Protein AF-A0A834XK37-F1 (afdb_monomer_lite)

Secondary structure (DSSP, 8-state):
----------------S-SEEE----TT-------------SSS----------TT--EEEEEHHHHHHHHHSS-TT---TT-SEEEEE---S--TTHHHHHHHH-TT-SEEEEES---SEEE----S------PPP---EEEEE--TT--EEE-SSTTHHHHHHH-SEEEEES-TT--BSS-TT---TT--EEEEES-TT--BS--HHHHHH-TT--EEEEES-TTPPPPP-TTS----S---------SS---------------------------------------------SSTHHHHHHHHHHHHHHHHHHSHHHHHHHHHHHHHHHHHHHHHHHHHHHHHHTTSSEEE-HHHHHHHHHHHHHHHHHHHHHHS-------S--HHHHHHHHHHHHHHHHHHHHHHHHHHHTTTS--EEEPPPPSSPPPP-----S-HHHHHHHHHHHT-TT--EEEEE--TTSSHHHHHHHHHHHHTTS----SEEEEEEPPSS--HHHHHHHHHHHHT--GGGTTT--HHHHHHHHHHHHTTS-EEEEEEEE-S---SGGGTPPPTTSS---EEEEEES-HHHHHHTT-SEEEE-PPPPHHHHHHHHHHHH-HHHHTTSTTHHHHHHHHHHHTTT-HHHHHHHHHHHTT---HHHHHHHHHHHHTS-S--SSHHHHHHHHHHHHHHT-SSHHHHHHHHHHTTSPTT--EEHHHHHHHHHHTT-S-TTS-HHHHHHHHHHHHHHHHHTTSSEEEEETTTEEEEE--HHHHHHHHHHTB-TTT--BSEEETTHHHHS-S-SS--HHHHTT--EEEEES-SS-EE----TT--EEEEES-S-EE-GGGGGG-TT--EEE-TT-TT-----GGGGG-TT--EEE-TT----SPPPGGGGG-TT--EEEEEEESS-GGGS-HHHHHH-TT--EEEEEES-TT----S--HHHHHHHHH-TT--EEEEEE-SHHHHHHHHT-HHHHHHEEEEEEE---SPEEHHHHHHHHTT-TT--EEEEE--S-EE--TT---TT---TT--EEEEES-TT----GGGGG-TT--EEEEE--SS-SBSSPPPTTS-HHHHHHHHTTTTTT--EEEEES-TT--BS-SS----TT--EEEEES-TT----S--TTTTTTT--EEEE-HHHHHT---S-HHHHHHHHTTEEE-

Organism: NCBI:txid362788

Structure (mmCIF, N/CA/C/O backbone):
data_AF-A0A834XK37-F1
#
_entry.id   AF-A0A834XK37-F1
#
loop_
_atom_site.group_PDB
_atom_site.id
_atom_site.type_symbol
_atom_site.label_atom_id
_atom_site.label_alt_id
_atom_site.label_comp_id
_atom_site.label_asym_id
_atom_site.label_entity_id
_atom_site.label_seq_id
_atom_site.pdbx_PDB_ins_code
_atom_site.Cartn_x
_atom_site.Cartn_y
_atom_site.Cartn_z
_atom_site.occupancy
_atom_site.B_iso_or_equiv
_atom_site.auth_seq_id
_atom_site.auth_comp_id
_atom_site.auth_asym_id
_atom_site.auth_atom_id
_atom_site.pdbx_PDB_model_num
ATOM 1 N N . MET A 1 1 ? -11.480 -43.940 6.690 1.00 25.25 1 MET A N 1
ATOM 2 C CA . MET A 1 1 ? -12.358 -44.852 7.462 1.00 25.25 1 MET A CA 1
ATOM 3 C C . MET A 1 1 ? -11.951 -44.784 8.924 1.00 25.25 1 MET A C 1
ATOM 5 O O . MET A 1 1 ? -10.761 -44.675 9.182 1.00 25.25 1 MET A O 1
ATOM 9 N N . HIS A 1 2 ? -12.902 -44.820 9.860 1.00 26.09 2 HIS A N 1
ATOM 10 C CA . HIS A 1 2 ? -12.599 -44.851 11.296 1.00 26.09 2 HIS A CA 1
ATOM 11 C C . HIS A 1 2 ? -12.133 -46.238 11.748 1.00 26.09 2 HIS A C 1
ATOM 13 O O . HIS A 1 2 ? -12.776 -47.231 11.417 1.00 26.09 2 HIS A O 1
ATOM 19 N N . ASN A 1 3 ? -11.126 -46.282 12.622 1.00 22.64 3 ASN A N 1
ATOM 20 C CA . ASN A 1 3 ? -11.208 -47.115 13.819 1.00 22.64 3 ASN A CA 1
ATOM 21 C C . ASN A 1 3 ? -10.306 -46.565 14.932 1.00 22.64 3 ASN A C 1
ATOM 23 O O . ASN A 1 3 ? -9.237 -46.021 14.668 1.00 22.64 3 ASN A O 1
ATOM 27 N N . SER A 1 4 ? -10.763 -46.665 16.177 1.00 30.52 4 SER A N 1
ATOM 28 C CA . SER A 1 4 ? -10.101 -46.077 17.343 1.00 30.52 4 SER A CA 1
ATOM 29 C C . SER A 1 4 ? -9.069 -47.019 17.964 1.00 30.52 4 SER A C 1
ATOM 31 O O . SER A 1 4 ? -9.437 -48.089 18.451 1.00 30.52 4 SER A O 1
ATOM 33 N N . ALA A 1 5 ? -7.814 -46.582 18.073 1.00 22.69 5 ALA A N 1
ATOM 34 C CA . ALA A 1 5 ? -6.836 -47.173 18.984 1.00 22.69 5 ALA A CA 1
ATOM 35 C C . ALA A 1 5 ? -5.879 -46.093 19.512 1.00 22.69 5 ALA A C 1
ATOM 37 O O . ALA A 1 5 ? -5.212 -45.416 18.737 1.00 22.69 5 ALA A O 1
ATOM 38 N N . ARG A 1 6 ? -5.792 -45.944 20.841 1.00 29.30 6 ARG A N 1
ATOM 39 C CA . ARG A 1 6 ? -4.738 -45.150 21.489 1.00 29.30 6 ARG A CA 1
ATOM 40 C C . ARG A 1 6 ? -3.395 -45.868 21.326 1.00 29.30 6 ARG A C 1
ATOM 42 O O . ARG A 1 6 ? -3.188 -46.874 22.003 1.00 29.30 6 ARG A O 1
ATOM 49 N N . ARG A 1 7 ? -2.491 -45.335 20.502 1.00 24.75 7 ARG A N 1
ATOM 50 C CA . ARG A 1 7 ? -1.034 -45.561 20.562 1.00 24.75 7 ARG A CA 1
ATOM 51 C C . ARG A 1 7 ? -0.317 -44.295 20.095 1.00 24.75 7 ARG A C 1
ATOM 53 O O . ARG A 1 7 ? -0.866 -43.574 19.267 1.00 24.75 7 ARG A O 1
ATOM 60 N N . ASP A 1 8 ? 0.865 -44.035 20.649 1.00 28.39 8 ASP A N 1
ATOM 61 C CA . ASP A 1 8 ? 1.752 -42.946 20.237 1.00 28.39 8 ASP A CA 1
ATOM 62 C C . ASP A 1 8 ? 1.945 -42.907 18.715 1.00 28.39 8 ASP A C 1
ATOM 64 O O . ASP A 1 8 ? 2.342 -43.902 18.108 1.00 28.39 8 ASP A O 1
ATOM 68 N N . LEU A 1 9 ? 1.717 -41.738 18.116 1.00 23.52 9 LEU A N 1
ATOM 69 C CA . LEU A 1 9 ? 2.161 -41.426 16.762 1.00 23.52 9 LEU A CA 1
ATOM 70 C C . LEU A 1 9 ? 3.570 -40.833 16.849 1.00 23.52 9 LEU A C 1
ATOM 72 O O . LEU A 1 9 ? 3.754 -39.658 17.143 1.00 23.52 9 LEU A O 1
ATOM 76 N N . SER A 1 10 ? 4.583 -41.669 16.632 1.00 29.08 10 SER A N 1
ATOM 77 C CA . SER A 1 10 ? 5.938 -41.218 16.318 1.00 29.08 10 SER A CA 1
ATOM 78 C C . SER A 1 10 ? 6.012 -40.853 14.833 1.00 29.08 10 SER A C 1
ATOM 80 O O . SER A 1 10 ? 5.785 -41.697 13.964 1.00 29.08 10 SER A O 1
ATOM 82 N N . ILE A 1 11 ? 6.334 -39.594 14.520 1.00 30.16 11 ILE A N 1
ATOM 83 C CA . ILE A 1 11 ? 6.520 -39.156 13.131 1.00 30.16 11 ILE A CA 1
ATOM 84 C C . ILE A 1 11 ? 7.911 -39.590 12.642 1.00 30.16 11 ILE A C 1
ATOM 86 O O . ILE A 1 11 ? 8.921 -38.960 12.948 1.00 30.16 11 ILE A O 1
ATOM 90 N N . TYR A 1 12 ? 7.960 -40.653 11.838 1.00 31.91 12 TYR A N 1
ATOM 91 C CA . TYR A 1 12 ? 9.168 -41.079 11.125 1.00 31.91 12 TYR A CA 1
ATOM 92 C C . TYR A 1 12 ? 9.335 -40.272 9.829 1.00 31.91 12 TYR A C 1
ATOM 94 O O . TYR A 1 12 ? 8.653 -40.546 8.840 1.00 31.91 12 TYR A O 1
ATOM 102 N N . VAL A 1 13 ? 10.253 -39.299 9.795 1.00 33.22 13 VAL A N 1
ATOM 103 C CA . VAL A 1 13 ? 10.546 -38.532 8.568 1.00 33.22 13 VAL A CA 1
ATOM 104 C C . VAL A 1 13 ? 11.793 -39.074 7.865 1.00 33.22 13 VAL A C 1
ATOM 106 O O . VAL A 1 13 ? 12.921 -38.841 8.291 1.00 33.22 13 VAL A O 1
ATOM 109 N N . ALA A 1 14 ? 11.590 -39.792 6.759 1.00 32.22 14 ALA A N 1
ATOM 110 C CA . ALA A 1 14 ? 12.671 -40.322 5.931 1.00 32.22 14 ALA A CA 1
ATOM 111 C C . ALA A 1 14 ? 13.134 -39.288 4.884 1.00 32.22 14 ALA A C 1
ATOM 113 O O . ALA A 1 14 ? 12.577 -39.198 3.789 1.00 32.22 14 ALA A O 1
ATOM 114 N N . PHE A 1 15 ? 14.177 -38.521 5.202 1.00 38.75 15 PHE A N 1
ATOM 115 C CA . PHE A 1 15 ? 14.804 -37.581 4.265 1.00 38.75 15 PHE A CA 1
ATOM 116 C C . PHE A 1 15 ? 15.842 -38.278 3.367 1.00 38.75 15 PHE A C 1
ATOM 118 O O . PHE A 1 15 ? 16.630 -39.089 3.847 1.00 38.75 15 PHE A O 1
ATOM 125 N N . ARG A 1 16 ? 15.906 -37.936 2.071 1.00 32.91 16 ARG A N 1
ATOM 126 C CA . ARG A 1 16 ? 17.020 -38.314 1.175 1.00 32.91 16 ARG A CA 1
ATOM 127 C C . ARG A 1 16 ? 17.813 -37.071 0.767 1.00 32.91 16 ARG A C 1
ATOM 129 O O . ARG A 1 16 ? 17.213 -36.114 0.300 1.00 32.91 16 ARG A O 1
ATOM 136 N N . ASN A 1 17 ? 19.142 -37.161 0.857 1.00 38.53 17 ASN A N 1
ATOM 137 C CA . ASN A 1 17 ? 20.129 -36.250 0.257 1.00 38.53 17 ASN A CA 1
ATOM 138 C C . ASN A 1 17 ? 19.975 -34.750 0.602 1.00 38.53 17 ASN A C 1
ATOM 140 O O . ASN A 1 17 ? 19.705 -33.941 -0.281 1.00 38.53 17 ASN A O 1
ATOM 144 N N . PHE A 1 18 ? 20.228 -34.378 1.861 1.00 37.84 18 PHE A N 1
ATOM 145 C CA . PHE A 1 18 ? 20.442 -32.983 2.273 1.00 37.84 18 PHE A CA 1
ATOM 146 C C . PHE A 1 18 ? 21.811 -32.817 2.945 1.00 37.84 18 PHE A C 1
ATOM 148 O O . PHE A 1 18 ? 22.204 -33.676 3.735 1.00 37.84 18 PHE A O 1
ATOM 155 N N . GLU A 1 19 ? 22.487 -31.706 2.638 1.00 38.00 19 GLU A N 1
ATOM 156 C CA . GLU A 1 19 ? 23.780 -31.294 3.220 1.00 38.00 19 GLU A CA 1
ATOM 157 C C . GLU A 1 19 ? 23.617 -30.411 4.468 1.00 38.00 19 GLU A C 1
ATOM 159 O O . GLU A 1 19 ? 24.469 -30.410 5.356 1.00 38.00 19 GLU A O 1
ATOM 164 N N . ARG A 1 20 ? 22.479 -29.709 4.570 1.00 39.69 20 ARG A N 1
ATOM 165 C CA . ARG A 1 20 ? 22.105 -28.836 5.691 1.00 39.69 20 ARG A CA 1
ATOM 166 C C . ARG A 1 20 ? 20.704 -29.166 6.193 1.00 39.69 20 ARG A C 1
ATOM 168 O O . ARG A 1 20 ? 19.814 -29.423 5.380 1.00 39.69 20 ARG A O 1
ATOM 175 N N . LEU A 1 21 ? 20.494 -29.100 7.507 1.00 44.28 21 LEU A N 1
ATOM 176 C CA . LEU A 1 21 ? 19.183 -29.261 8.140 1.00 44.28 21 LEU A CA 1
ATOM 177 C C . LEU A 1 21 ? 18.969 -28.195 9.222 1.00 44.28 21 LEU A C 1
ATOM 179 O O . LEU A 1 21 ? 19.777 -28.047 10.137 1.00 44.28 21 LEU A O 1
ATOM 183 N N . GLU A 1 22 ? 17.843 -27.489 9.149 1.00 40.12 22 GLU A N 1
ATOM 184 C CA . GLU A 1 22 ? 17.413 -26.543 10.181 1.00 40.12 22 GLU A CA 1
ATOM 185 C C . GLU A 1 22 ? 16.128 -27.051 10.836 1.00 40.12 22 GLU A C 1
ATOM 187 O O . GLU A 1 22 ? 15.141 -27.330 10.150 1.00 40.12 22 GLU A O 1
ATOM 192 N N . LEU A 1 23 ? 16.143 -27.192 12.165 1.00 45.53 23 LEU A N 1
ATOM 193 C CA . LEU A 1 23 ? 14.990 -27.639 12.943 1.00 45.53 23 LEU A CA 1
ATOM 194 C C . LEU A 1 23 ? 14.380 -26.459 13.710 1.00 45.53 23 LEU A C 1
ATOM 196 O O . LEU A 1 23 ? 15.028 -25.823 14.545 1.00 45.53 23 LEU A O 1
ATOM 200 N N . PHE A 1 24 ? 13.109 -26.186 13.418 1.00 32.84 24 PHE A N 1
ATOM 201 C CA . PHE A 1 24 ? 12.305 -25.162 14.074 1.00 32.84 24 PHE A CA 1
ATOM 202 C C . PHE A 1 24 ? 11.001 -25.785 14.576 1.00 32.84 24 PHE A C 1
ATOM 204 O O . PHE A 1 24 ? 10.128 -26.111 13.778 1.00 32.84 24 PHE A O 1
ATOM 211 N N . GLU A 1 25 ? 10.898 -25.941 15.897 1.00 39.09 25 GLU A N 1
ATOM 212 C CA . GLU A 1 25 ? 9.683 -26.312 16.634 1.00 39.09 25 GLU A CA 1
ATOM 213 C C . GLU A 1 25 ? 8.914 -27.522 16.067 1.00 39.09 25 GLU A C 1
ATOM 215 O O . GLU A 1 25 ? 7.751 -27.412 15.685 1.00 39.09 25 GLU A O 1
ATOM 220 N N . TYR A 1 26 ? 9.525 -28.712 16.084 1.00 38.31 26 TYR A N 1
ATOM 221 C CA . TYR A 1 26 ? 8.809 -29.967 15.803 1.00 38.31 26 TYR A CA 1
ATOM 222 C C . TYR A 1 26 ? 8.342 -30.641 17.110 1.00 38.31 26 TYR A C 1
ATOM 224 O O . TYR A 1 26 ? 9.105 -31.409 17.702 1.00 38.31 26 TYR A O 1
ATOM 232 N N . PRO A 1 27 ? 7.103 -30.400 17.596 1.00 34.34 27 PRO A N 1
ATOM 233 C CA . PRO A 1 27 ? 6.671 -30.845 18.925 1.00 34.34 27 PRO A CA 1
ATOM 234 C C . PRO A 1 27 ? 6.660 -32.366 19.143 1.00 34.34 27 PRO A C 1
ATOM 236 O O . PRO A 1 27 ? 6.746 -32.802 20.290 1.00 34.34 27 PRO A O 1
ATOM 239 N N . GLU A 1 28 ? 6.594 -33.159 18.070 1.00 36.00 28 GLU A N 1
ATOM 240 C CA . GLU A 1 28 ? 6.530 -34.629 18.111 1.00 36.00 28 GLU A CA 1
ATOM 241 C C . GLU A 1 28 ? 7.836 -35.330 17.680 1.00 36.00 28 GLU A C 1
ATOM 243 O O . GLU A 1 28 ? 7.872 -36.559 17.574 1.00 36.00 28 GLU A O 1
ATOM 248 N N . LEU A 1 29 ? 8.927 -34.586 17.443 1.00 36.03 29 LEU A N 1
ATOM 249 C CA . LEU A 1 29 ? 10.211 -35.169 17.038 1.00 36.03 29 LEU A CA 1
ATOM 250 C C . LEU A 1 29 ? 10.875 -35.901 18.218 1.00 36.03 29 LEU A C 1
ATOM 252 O O . LEU A 1 29 ? 11.568 -35.297 19.035 1.00 36.03 29 LEU A O 1
ATOM 256 N N . LYS A 1 30 ? 10.647 -37.217 18.302 1.00 33.88 30 LYS A N 1
ATOM 257 C CA . LYS A 1 30 ? 11.254 -38.099 19.315 1.00 33.88 30 LYS A CA 1
ATOM 258 C C . LYS A 1 30 ? 12.572 -38.744 18.851 1.00 33.88 30 LYS A C 1
ATOM 260 O O . LYS A 1 30 ? 13.425 -39.007 19.690 1.00 33.88 30 LYS A O 1
ATOM 265 N N . GLU A 1 31 ? 12.747 -38.994 17.548 1.00 35.34 31 GLU A N 1
ATOM 266 C CA . GLU A 1 31 ? 13.926 -39.661 16.959 1.00 35.34 31 GLU A CA 1
ATOM 267 C C . GLU A 1 31 ? 14.189 -39.181 15.513 1.00 35.34 31 GLU A C 1
ATOM 269 O O . GLU A 1 31 ? 13.270 -38.722 14.835 1.00 35.34 31 GLU A O 1
ATOM 274 N N . ILE A 1 32 ? 15.427 -39.327 15.015 1.00 39.50 32 ILE A N 1
ATOM 275 C CA . ILE A 1 32 ? 15.820 -39.047 13.618 1.00 39.50 32 ILE A CA 1
ATOM 276 C C . ILE A 1 32 ? 16.416 -40.327 13.008 1.00 39.50 32 ILE A C 1
ATOM 278 O O . ILE A 1 32 ? 17.442 -40.815 13.480 1.00 39.50 32 ILE A O 1
ATOM 282 N N . TRP A 1 33 ? 15.806 -40.854 11.939 1.00 36.09 33 TRP A N 1
ATOM 283 C CA . TRP A 1 33 ? 16.213 -42.109 11.286 1.00 36.09 33 TRP A CA 1
ATOM 284 C C . TRP A 1 33 ? 16.497 -41.937 9.788 1.00 36.09 33 TRP A C 1
ATOM 286 O O . TRP A 1 33 ? 15.820 -41.178 9.096 1.00 36.09 33 TRP A O 1
ATOM 296 N N . TYR A 1 34 ? 17.436 -42.727 9.261 1.00 34.06 34 TYR A N 1
ATOM 297 C CA . TYR A 1 34 ? 17.622 -42.942 7.824 1.00 34.06 34 TYR A CA 1
ATOM 298 C C . TYR A 1 34 ? 17.711 -44.443 7.525 1.00 34.06 34 TYR A C 1
ATOM 300 O O . TYR A 1 34 ? 18.505 -45.156 8.135 1.00 34.06 34 TYR A O 1
ATOM 308 N N . GLY A 1 35 ? 16.916 -44.928 6.569 1.00 32.97 35 GLY A N 1
ATOM 309 C CA . GLY A 1 35 ? 16.918 -46.334 6.166 1.00 32.97 35 GLY A CA 1
ATOM 310 C C . GLY A 1 35 ? 16.224 -46.562 4.823 1.00 32.97 35 GLY A C 1
ATOM 311 O O . GLY A 1 35 ? 15.246 -45.893 4.490 1.00 32.97 35 GLY A O 1
ATOM 312 N N . GLN A 1 36 ? 16.727 -47.515 4.034 1.00 32.25 36 GLN A N 1
ATOM 313 C CA . GLN A 1 36 ? 15.998 -48.011 2.866 1.00 32.25 36 GLN A CA 1
ATOM 314 C C . GLN A 1 36 ? 14.864 -48.928 3.330 1.00 32.25 36 GLN A C 1
ATOM 316 O O . GLN A 1 36 ? 15.127 -50.032 3.802 1.00 32.25 36 GLN A O 1
ATOM 321 N N . VAL A 1 37 ? 13.615 -48.524 3.100 1.00 30.77 37 VAL A N 1
ATOM 322 C CA . VAL A 1 37 ? 12.505 -49.483 3.052 1.00 30.77 37 VAL A CA 1
ATOM 323 C C . VAL A 1 37 ? 12.733 -50.374 1.831 1.00 30.77 37 VAL A C 1
ATOM 325 O O . VAL A 1 37 ? 12.632 -49.913 0.693 1.00 30.77 37 VAL A O 1
ATOM 328 N N . ARG A 1 38 ? 13.083 -51.642 2.058 1.00 30.48 38 ARG A N 1
ATOM 329 C CA . ARG A 1 38 ? 12.896 -52.688 1.051 1.00 30.48 38 ARG A CA 1
ATOM 330 C C . ARG A 1 38 ? 11.479 -53.208 1.208 1.00 30.48 38 ARG A C 1
ATOM 332 O O . ARG A 1 38 ? 11.153 -53.768 2.247 1.00 30.48 38 ARG A O 1
ATOM 339 N N . GLU A 1 39 ? 10.664 -53.043 0.176 1.00 29.88 39 GLU A N 1
ATOM 340 C CA . GLU A 1 39 ? 9.406 -53.775 0.067 1.00 29.88 39 GLU A CA 1
ATOM 341 C C . GLU A 1 39 ? 9.730 -55.263 -0.122 1.00 29.88 39 GLU A C 1
ATOM 343 O O . GLU A 1 39 ? 10.095 -55.705 -1.212 1.00 29.88 39 GLU A O 1
ATOM 348 N N . THR A 1 40 ? 9.622 -56.042 0.950 1.00 32.16 40 THR A N 1
ATOM 349 C CA . THR A 1 40 ? 9.399 -57.486 0.861 1.00 32.16 40 THR A CA 1
ATOM 350 C C . THR A 1 40 ? 7.936 -57.738 1.170 1.00 32.16 40 THR A C 1
ATOM 352 O O . THR A 1 40 ? 7.427 -57.267 2.185 1.00 32.16 40 THR A O 1
ATOM 355 N N . GLN A 1 41 ? 7.250 -58.425 0.261 1.00 36.12 41 GLN A N 1
ATOM 356 C CA . GLN A 1 41 ? 5.864 -58.827 0.469 1.00 36.12 41 GLN A CA 1
ATOM 357 C C . GLN A 1 41 ? 5.783 -59.879 1.586 1.00 36.12 41 GLN A C 1
ATOM 359 O O . GLN A 1 41 ? 6.669 -60.723 1.689 1.00 36.12 41 GLN A O 1
ATOM 364 N N . GLU A 1 42 ? 4.666 -59.831 2.315 1.00 33.16 42 GLU A N 1
ATOM 365 C CA . GLU A 1 42 ? 4.194 -60.783 3.335 1.00 33.16 42 GLU A CA 1
ATOM 366 C C . GLU A 1 42 ? 4.757 -60.632 4.772 1.00 33.16 42 GLU A C 1
ATOM 368 O O . GLU A 1 42 ? 5.959 -60.583 5.015 1.00 33.16 42 GLU A O 1
ATOM 373 N N . ASP A 1 43 ? 3.788 -60.596 5.698 1.00 29.27 43 ASP A N 1
ATOM 374 C CA . ASP A 1 43 ? 3.800 -60.665 7.168 1.00 29.27 43 ASP A CA 1
ATOM 375 C C . ASP A 1 43 ? 4.430 -59.561 8.052 1.00 29.27 43 ASP A C 1
ATOM 377 O O . ASP A 1 43 ? 5.475 -58.962 7.800 1.00 29.27 43 ASP A O 1
ATOM 381 N N . ASP A 1 44 ? 3.716 -59.303 9.157 1.00 32.72 44 ASP A N 1
ATOM 382 C CA . ASP A 1 44 ? 3.916 -58.218 10.122 1.00 32.72 44 ASP A CA 1
ATOM 383 C C . ASP A 1 44 ? 5.212 -58.361 10.950 1.00 32.72 44 ASP A C 1
ATOM 385 O O . ASP A 1 44 ? 5.175 -58.870 12.070 1.00 32.72 44 ASP A O 1
ATOM 389 N N . ASN A 1 45 ? 6.350 -57.858 10.454 1.00 30.91 45 ASN A N 1
ATOM 390 C CA . ASN A 1 45 ? 7.478 -57.396 11.287 1.00 30.91 45 ASN A CA 1
ATOM 391 C C . ASN A 1 45 ? 8.435 -56.470 10.508 1.00 30.91 45 ASN A C 1
ATOM 393 O O . ASN A 1 45 ? 9.233 -56.923 9.689 1.00 30.91 45 ASN A O 1
ATOM 397 N N . ILE A 1 46 ? 8.424 -55.168 10.817 1.00 32.59 46 ILE A N 1
ATOM 398 C CA . ILE A 1 46 ? 9.432 -54.217 10.320 1.00 32.59 46 ILE A CA 1
ATOM 399 C C . ILE A 1 46 ? 10.643 -54.237 11.267 1.00 32.59 46 ILE A C 1
ATOM 401 O O . ILE A 1 46 ? 10.657 -53.528 12.273 1.00 32.59 46 ILE A O 1
ATOM 405 N N . GLU A 1 47 ? 11.690 -54.999 10.939 1.00 30.34 47 GLU A N 1
ATOM 406 C CA . GLU A 1 47 ? 13.003 -54.818 11.579 1.00 30.34 47 GLU A CA 1
ATOM 407 C C . GLU A 1 47 ? 13.675 -53.538 11.049 1.00 30.34 47 GLU A C 1
ATOM 409 O O . GLU A 1 47 ? 14.313 -53.525 9.994 1.00 30.34 47 GLU A O 1
ATOM 414 N N . MET A 1 48 ? 13.549 -52.435 11.792 1.00 32.75 48 MET A N 1
ATOM 415 C CA . MET A 1 48 ? 14.321 -51.219 11.525 1.00 32.75 48 MET A CA 1
ATOM 416 C C . MET A 1 48 ? 15.760 -51.394 12.029 1.00 32.75 48 MET A C 1
ATOM 418 O O . MET A 1 48 ? 15.992 -51.541 13.227 1.00 32.75 48 MET A O 1
ATOM 422 N N . GLN A 1 49 ? 16.748 -51.338 11.131 1.00 33.88 49 GLN A N 1
ATOM 423 C CA . GLN A 1 49 ? 18.155 -51.304 11.542 1.00 33.88 49 GLN A CA 1
ATOM 424 C C . GLN A 1 49 ? 18.468 -49.989 12.264 1.00 33.88 49 GLN A C 1
ATOM 426 O O . GLN A 1 49 ? 18.464 -48.917 11.657 1.00 33.88 49 GLN A O 1
ATOM 431 N N . HIS A 1 50 ? 18.783 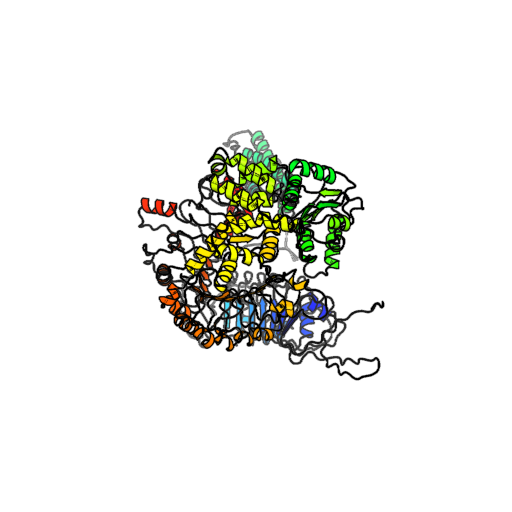-50.073 13.555 1.00 33.25 50 HIS A N 1
ATOM 432 C CA . HIS A 1 50 ? 19.211 -48.912 14.324 1.00 33.25 50 HIS A CA 1
ATOM 433 C C . HIS A 1 50 ? 20.620 -48.453 13.913 1.00 33.25 50 HIS A C 1
ATOM 435 O O . HIS A 1 50 ? 21.590 -49.195 14.053 1.00 33.25 50 HIS A O 1
ATOM 441 N N . GLY A 1 51 ? 20.737 -47.185 13.509 1.00 39.16 51 GLY A N 1
ATOM 442 C CA . GLY A 1 51 ? 21.990 -46.432 13.570 1.00 39.16 51 GLY A CA 1
ATOM 443 C C . GLY A 1 51 ? 22.692 -46.191 12.234 1.00 39.16 51 GLY A C 1
ATOM 444 O O . GLY A 1 51 ? 23.649 -46.883 11.895 1.00 39.16 51 GLY A O 1
ATOM 445 N N . LYS A 1 52 ? 22.293 -45.114 11.544 1.00 37.69 52 LYS A N 1
ATOM 446 C CA . LYS A 1 52 ? 23.205 -44.225 10.801 1.00 37.69 52 LYS A CA 1
ATOM 447 C C . LYS A 1 52 ? 22.506 -42.911 10.452 1.00 37.69 52 LYS A C 1
ATOM 449 O O . LYS A 1 52 ? 21.495 -42.912 9.758 1.00 37.69 52 LYS A O 1
ATOM 454 N N . VAL A 1 53 ? 23.075 -41.797 10.906 1.00 45.09 53 VAL A N 1
ATOM 455 C CA . VAL A 1 53 ? 22.791 -40.471 10.336 1.00 45.09 53 VAL A CA 1
ATOM 456 C C . VAL A 1 53 ? 23.314 -40.458 8.892 1.00 45.09 53 VAL A C 1
ATOM 458 O O . VAL A 1 53 ? 24.260 -41.184 8.574 1.00 45.09 53 VAL A O 1
ATOM 461 N N . SER A 1 54 ? 22.678 -39.680 8.010 1.00 41.78 54 SER A N 1
ATOM 462 C CA . SER A 1 54 ? 23.114 -39.491 6.617 1.00 41.78 54 SER A CA 1
ATOM 463 C C . SER A 1 54 ? 24.620 -39.215 6.540 1.00 41.78 54 SER A C 1
ATOM 465 O O . SER A 1 54 ? 25.117 -38.345 7.248 1.00 41.78 54 SER A O 1
ATOM 467 N N . SER A 1 55 ? 25.330 -39.900 5.639 1.00 48.72 55 SER A N 1
ATOM 468 C CA . SER A 1 55 ? 26.759 -39.664 5.372 1.00 48.72 55 SER A CA 1
ATOM 469 C C . SER A 1 55 ? 27.063 -38.305 4.737 1.00 48.72 55 SER A C 1
ATOM 471 O O . SER A 1 55 ? 28.228 -38.007 4.512 1.00 48.72 55 SER A O 1
ATOM 473 N N . ASN A 1 56 ? 26.026 -37.534 4.399 1.00 50.47 56 ASN A N 1
ATOM 474 C CA . ASN A 1 56 ? 26.128 -36.291 3.641 1.00 50.47 56 ASN A CA 1
ATOM 475 C C . ASN A 1 56 ? 25.587 -35.079 4.413 1.00 50.47 56 ASN A C 1
ATOM 477 O O . ASN A 1 56 ? 25.612 -33.988 3.867 1.00 50.47 56 ASN A O 1
ATOM 481 N N . LEU A 1 57 ? 25.018 -35.257 5.614 1.00 57.66 57 LEU A N 1
ATOM 482 C CA . LEU A 1 57 ? 24.518 -34.132 6.409 1.00 57.66 57 LEU A CA 1
ATOM 483 C C . LEU A 1 57 ? 25.678 -33.587 7.243 1.00 57.66 57 LEU A C 1
ATOM 485 O O . LEU A 1 57 ? 26.094 -34.255 8.186 1.00 57.66 57 LEU A O 1
ATOM 489 N N . GLU A 1 58 ? 26.168 -32.400 6.892 1.00 68.19 58 GLU A N 1
ATOM 490 C CA . GLU A 1 58 ? 27.375 -31.791 7.471 1.00 68.19 58 GLU A CA 1
ATOM 491 C C . GLU A 1 58 ? 27.041 -30.632 8.429 1.00 68.19 58 GLU A C 1
ATOM 493 O O . GLU A 1 58 ? 27.815 -30.335 9.339 1.00 68.19 58 GLU A O 1
ATOM 498 N N . GLU A 1 59 ? 25.872 -30.000 8.277 1.00 71.69 59 GLU A N 1
ATOM 499 C CA . GLU A 1 59 ? 25.462 -28.819 9.048 1.00 71.69 59 GLU A CA 1
ATOM 500 C C . GLU A 1 59 ? 24.070 -28.974 9.683 1.00 71.69 59 GLU A C 1
ATOM 502 O O . GLU A 1 59 ? 23.096 -29.325 9.007 1.00 71.69 59 GLU A O 1
ATOM 507 N N . LEU A 1 60 ? 23.971 -28.666 10.982 1.00 72.62 60 LEU A N 1
ATOM 508 C CA . LEU A 1 60 ? 22.738 -28.750 11.770 1.00 72.62 60 LEU A CA 1
ATOM 509 C C . LEU A 1 60 ? 22.518 -27.501 12.638 1.00 72.62 60 LEU A C 1
ATOM 511 O O . LEU A 1 60 ? 23.389 -27.115 13.422 1.00 72.62 60 LEU A O 1
ATOM 515 N N . SER A 1 61 ? 21.314 -26.931 12.559 1.00 70.88 61 SER A N 1
ATOM 516 C CA . SER A 1 61 ? 20.861 -25.825 13.417 1.00 70.88 61 SER A CA 1
ATOM 517 C C . SER A 1 61 ? 19.790 -26.287 14.410 1.00 70.88 61 SER A C 1
ATOM 519 O O . SER A 1 61 ? 18.770 -26.847 14.001 1.00 70.88 61 SER A O 1
ATOM 521 N N . LEU A 1 62 ? 20.002 -26.016 15.704 1.00 73.12 62 LEU A N 1
ATOM 522 C CA . LEU A 1 62 ? 19.137 -26.411 16.822 1.00 73.12 62 LEU A CA 1
ATOM 523 C C . LEU A 1 62 ? 18.714 -25.212 17.682 1.00 73.12 62 LEU A C 1
ATOM 525 O O . LEU A 1 62 ? 19.510 -24.314 17.970 1.00 73.12 62 LEU A O 1
ATOM 529 N N . ASN A 1 63 ? 17.470 -25.250 18.160 1.00 69.81 63 ASN A N 1
ATOM 530 C CA . ASN A 1 63 ? 16.970 -24.377 19.223 1.00 69.81 63 ASN A CA 1
ATOM 531 C C . ASN A 1 63 ? 16.955 -25.091 20.588 1.00 69.81 63 ASN A C 1
ATOM 533 O O . ASN A 1 63 ? 17.149 -26.307 20.661 1.00 69.81 63 ASN A O 1
ATOM 537 N N . GLY A 1 64 ? 16.690 -24.342 21.664 1.00 69.12 64 GLY A N 1
ATOM 538 C CA . GLY A 1 64 ? 16.697 -24.868 23.034 1.00 69.12 64 GLY A CA 1
ATOM 539 C C . GLY A 1 64 ? 15.782 -26.071 23.270 1.00 69.12 64 GLY A C 1
ATOM 540 O O . GLY A 1 64 ? 16.209 -27.062 23.858 1.00 69.12 64 GLY A O 1
ATOM 541 N N . ASN A 1 65 ? 14.552 -26.033 22.753 1.00 67.06 65 ASN A N 1
ATOM 542 C CA . ASN A 1 65 ? 13.587 -27.117 22.943 1.00 67.06 65 ASN A CA 1
ATOM 543 C C . ASN A 1 65 ? 14.008 -28.393 22.204 1.00 67.06 65 ASN A C 1
ATOM 545 O O . ASN A 1 65 ? 13.936 -29.488 22.763 1.00 67.06 65 ASN A O 1
ATOM 549 N N . ASP A 1 66 ? 14.468 -28.261 20.961 1.00 65.56 66 ASP A N 1
ATOM 550 C CA . ASP A 1 66 ? 14.847 -29.412 20.140 1.00 65.56 66 ASP A CA 1
ATOM 551 C C . ASP A 1 66 ? 16.180 -30.028 20.598 1.00 65.56 66 ASP A C 1
ATOM 553 O O . ASP A 1 66 ? 16.315 -31.251 20.623 1.00 65.56 66 ASP A O 1
ATOM 557 N N . ALA A 1 67 ? 17.127 -29.222 21.086 1.00 72.00 67 ALA A N 1
ATOM 558 C CA . ALA A 1 67 ? 18.344 -29.747 21.701 1.00 72.00 67 ALA A CA 1
ATOM 559 C C . ALA A 1 67 ? 18.067 -30.444 23.049 1.00 72.00 67 ALA A C 1
ATOM 561 O O . ALA A 1 67 ? 18.589 -31.532 23.292 1.00 72.00 67 ALA A O 1
ATOM 562 N N . MET A 1 68 ? 17.173 -29.903 23.888 1.00 69.81 68 MET A N 1
ATOM 563 C CA . MET A 1 68 ? 16.717 -30.593 25.105 1.00 69.81 68 MET A CA 1
ATOM 564 C C . MET A 1 68 ? 15.974 -31.903 24.796 1.00 69.81 68 MET A C 1
ATOM 566 O O . MET A 1 68 ? 16.054 -32.843 25.583 1.00 69.81 68 MET A O 1
ATOM 570 N N . ARG A 1 69 ? 15.282 -32.022 23.653 1.00 66.12 69 ARG A N 1
ATOM 571 C CA . ARG A 1 69 ? 14.705 -33.302 23.193 1.00 66.12 69 ARG A CA 1
ATOM 572 C C . ARG A 1 69 ? 15.770 -34.305 22.757 1.00 66.12 69 ARG A C 1
ATOM 574 O O . ARG A 1 69 ? 15.633 -35.481 23.071 1.00 66.12 69 ARG A O 1
ATOM 581 N N . ILE A 1 70 ? 16.836 -33.854 22.092 1.00 68.50 70 ILE A N 1
ATOM 582 C CA . ILE A 1 70 ? 17.983 -34.706 21.727 1.00 68.50 70 ILE A CA 1
ATOM 583 C C . ILE A 1 70 ? 18.696 -35.241 22.982 1.00 68.50 70 ILE A C 1
ATOM 585 O O . ILE A 1 70 ? 19.124 -36.396 22.990 1.00 68.50 70 ILE A O 1
ATOM 589 N N . LEU A 1 71 ? 18.774 -34.449 24.057 1.00 68.62 71 LEU A N 1
ATOM 590 C CA . LEU A 1 71 ? 19.309 -34.900 25.348 1.00 68.62 71 LEU A CA 1
ATOM 591 C C . LEU A 1 71 ? 18.364 -35.849 26.101 1.00 68.62 71 LEU A C 1
ATOM 593 O O . LEU A 1 71 ? 18.809 -36.884 26.587 1.00 68.62 71 LEU A O 1
ATOM 597 N N . ASN A 1 72 ? 17.067 -35.528 26.162 1.00 65.94 72 ASN A N 1
ATOM 598 C CA . ASN A 1 72 ? 16.056 -36.299 26.902 1.00 65.94 72 ASN A CA 1
ATOM 599 C C . ASN A 1 72 ? 15.483 -37.513 26.131 1.00 65.94 72 ASN A C 1
ATOM 601 O O . ASN A 1 72 ? 14.621 -38.236 26.645 1.00 65.94 72 ASN A O 1
ATOM 605 N N . GLY A 1 73 ? 15.902 -37.730 24.882 1.00 59.50 73 GLY A N 1
ATOM 606 C CA . GLY A 1 73 ? 15.473 -38.858 24.056 1.00 59.50 73 GLY A CA 1
ATOM 607 C C . GLY A 1 73 ? 15.953 -40.198 24.622 1.00 59.50 73 GLY A C 1
ATOM 608 O O . GLY A 1 73 ? 17.067 -40.308 25.122 1.00 59.50 73 GLY A O 1
ATOM 609 N N . HIS A 1 74 ? 15.136 -41.251 24.512 1.00 46.78 74 HIS A N 1
ATOM 610 C CA . HIS A 1 74 ? 15.387 -42.577 25.115 1.00 46.78 74 HIS A CA 1
ATOM 611 C C . HIS A 1 74 ? 16.514 -43.402 24.435 1.00 46.78 74 HIS A C 1
ATOM 613 O O . HIS A 1 74 ? 16.516 -44.631 24.492 1.00 46.78 74 HIS A O 1
ATOM 619 N N . CYS A 1 75 ? 17.469 -42.749 23.769 1.00 46.78 75 CYS A N 1
ATOM 620 C CA . CYS A 1 75 ? 18.517 -43.378 22.968 1.00 46.78 75 CYS A CA 1
ATOM 621 C C . CYS A 1 75 ? 19.924 -42.971 23.445 1.00 46.78 75 CYS A C 1
ATOM 623 O O . CYS A 1 75 ? 20.615 -42.192 22.790 1.00 46.78 75 CYS A O 1
ATOM 625 N N . ASP A 1 76 ? 20.407 -43.597 24.525 1.00 44.31 76 ASP A N 1
ATOM 626 C CA . ASP A 1 76 ? 21.760 -43.422 25.105 1.00 44.31 76 ASP A CA 1
ATOM 627 C C . ASP A 1 76 ? 22.946 -43.802 24.179 1.00 44.31 76 ASP A C 1
ATOM 629 O O . ASP A 1 76 ? 24.075 -43.982 24.637 1.00 44.31 76 ASP A O 1
ATOM 633 N N . LYS A 1 77 ? 22.709 -44.021 22.878 1.00 49.25 77 LYS A N 1
ATOM 634 C CA . LYS A 1 77 ? 23.665 -44.645 21.942 1.00 49.25 77 LYS A CA 1
ATOM 635 C C . LYS A 1 77 ? 23.729 -44.023 20.542 1.00 49.25 77 LYS A C 1
ATOM 637 O O . LYS A 1 77 ? 24.468 -44.542 19.707 1.00 49.25 77 LYS A O 1
ATOM 642 N N . ILE A 1 78 ? 22.983 -42.953 20.252 1.00 57.41 78 ILE A N 1
ATOM 643 C CA . ILE A 1 78 ? 23.030 -42.296 18.934 1.00 57.41 78 ILE A CA 1
ATOM 644 C C . ILE A 1 78 ? 24.005 -41.112 18.979 1.00 57.41 78 ILE A C 1
ATOM 646 O O . ILE A 1 78 ? 23.768 -40.128 19.673 1.00 57.41 78 ILE A O 1
ATOM 650 N N . PHE A 1 79 ? 25.086 -41.217 18.203 1.00 62.66 79 PHE A N 1
ATOM 651 C CA . PHE A 1 79 ? 26.067 -40.153 17.980 1.00 62.66 79 PHE A CA 1
ATOM 652 C C . PHE A 1 79 ? 25.942 -39.612 16.552 1.00 62.66 79 PHE A C 1
ATOM 654 O O . PHE A 1 79 ? 25.914 -40.376 15.583 1.00 62.66 79 PHE A O 1
ATOM 661 N N . PHE A 1 80 ? 25.913 -38.291 16.407 1.00 70.69 80 PHE A N 1
ATOM 662 C CA . PHE A 1 80 ? 25.780 -37.589 15.133 1.00 70.69 80 PHE A CA 1
ATOM 663 C C . PHE A 1 80 ? 27.152 -37.383 14.472 1.00 70.69 80 PHE A C 1
ATOM 665 O O . PHE A 1 80 ? 27.641 -36.266 14.321 1.00 70.69 80 PHE A O 1
ATOM 672 N N . THR A 1 81 ? 27.794 -38.481 14.065 1.00 66.62 81 THR A N 1
ATOM 673 C CA . THR A 1 81 ? 29.188 -38.483 13.576 1.00 66.62 81 THR A CA 1
ATOM 674 C C . THR A 1 81 ? 29.405 -37.873 12.181 1.00 66.62 81 THR A C 1
ATOM 676 O O . THR A 1 81 ? 30.521 -37.947 11.672 1.00 66.62 81 THR A O 1
ATOM 679 N N . GLY A 1 82 ? 28.365 -37.332 11.539 1.00 68.44 82 GLY A N 1
ATOM 680 C CA . GLY A 1 82 ? 28.457 -36.636 10.245 1.00 68.44 82 GLY A CA 1
ATOM 681 C C . GLY A 1 82 ? 28.462 -35.107 10.344 1.00 68.44 82 GLY A C 1
ATOM 682 O O . GLY A 1 82 ? 28.855 -34.448 9.393 1.00 68.44 82 GLY A O 1
ATOM 683 N N . ILE A 1 83 ? 28.052 -34.539 11.486 1.00 75.81 83 ILE A N 1
ATOM 684 C CA . ILE A 1 83 ? 27.892 -33.088 11.640 1.00 75.81 83 ILE A CA 1
ATOM 685 C C . ILE A 1 83 ? 29.246 -32.434 11.929 1.00 75.81 83 ILE A C 1
ATOM 687 O O . ILE A 1 83 ? 29.811 -32.630 13.008 1.00 75.81 83 ILE A O 1
ATOM 691 N N . GLU A 1 84 ? 29.726 -31.617 10.993 1.00 80.00 84 GLU A N 1
ATOM 692 C CA . GLU A 1 84 ? 30.917 -30.777 11.147 1.00 80.00 84 GLU A CA 1
ATOM 693 C C . GLU A 1 84 ? 30.570 -29.373 11.674 1.00 80.00 84 GLU A C 1
ATOM 695 O O . GLU A 1 84 ? 31.355 -28.786 12.423 1.00 80.00 84 GLU A O 1
ATOM 700 N N . ILE A 1 85 ? 29.389 -28.841 11.329 1.00 76.19 85 ILE A N 1
ATOM 701 C CA . ILE A 1 85 ? 28.927 -27.501 11.721 1.00 76.19 85 ILE A CA 1
ATOM 702 C C . ILE A 1 85 ? 27.674 -27.608 12.598 1.00 76.19 85 ILE A C 1
ATOM 704 O O . ILE A 1 85 ? 26.608 -28.010 12.128 1.00 76.19 85 ILE A O 1
ATOM 708 N N . LEU A 1 86 ? 27.777 -27.179 13.858 1.00 82.75 86 LEU A N 1
ATOM 709 C CA . LEU A 1 86 ? 26.663 -27.130 14.807 1.00 82.75 86 LEU A CA 1
ATOM 710 C C . LEU A 1 86 ? 26.310 -25.676 15.151 1.00 82.75 86 LEU A C 1
ATOM 712 O O . LEU A 1 86 ? 27.153 -24.922 15.647 1.00 82.75 86 LEU A O 1
ATOM 716 N N . ARG A 1 87 ? 25.054 -25.278 14.919 1.00 80.06 87 ARG A N 1
ATOM 717 C CA . ARG A 1 87 ? 24.525 -23.954 15.292 1.00 80.06 87 ARG A CA 1
ATOM 718 C C . ARG A 1 87 ? 23.488 -24.087 16.405 1.00 80.06 87 ARG A C 1
ATOM 720 O O . ARG A 1 87 ? 22.489 -24.780 16.245 1.00 80.06 87 ARG A O 1
ATOM 727 N N . LEU A 1 88 ? 23.704 -23.389 17.514 1.00 80.88 88 LEU A N 1
ATOM 728 C CA . LEU A 1 88 ? 22.801 -23.306 18.661 1.00 80.88 88 LEU A CA 1
ATOM 729 C C . LEU A 1 88 ? 22.196 -21.898 18.720 1.00 80.88 88 LEU A C 1
ATOM 731 O O . LEU A 1 88 ? 22.930 -20.908 18.738 1.00 80.88 88 LEU A O 1
ATOM 735 N N . GLN A 1 89 ? 20.867 -21.785 18.727 1.00 75.75 89 GLN A N 1
ATOM 736 C CA . GLN A 1 89 ? 20.189 -20.488 18.644 1.00 75.75 89 GLN A CA 1
ATOM 737 C C . GLN A 1 89 ? 18.928 -20.384 19.509 1.00 75.75 89 GLN A C 1
ATOM 739 O O . GLN A 1 89 ? 18.199 -21.355 19.682 1.00 75.75 89 GLN A O 1
ATOM 744 N N . TYR A 1 90 ? 18.652 -19.184 20.029 1.00 70.19 90 TYR A N 1
ATOM 745 C CA . TYR A 1 90 ? 17.445 -18.863 20.809 1.00 70.19 90 TYR A CA 1
ATOM 746 C C . TYR A 1 90 ? 17.257 -19.675 22.107 1.00 70.19 90 TYR A C 1
ATOM 748 O O . TYR A 1 90 ? 16.133 -20.021 22.470 1.00 70.19 90 TYR A O 1
ATOM 756 N N . PHE A 1 91 ? 18.339 -19.964 22.836 1.00 72.62 91 PHE A N 1
ATOM 757 C CA . PHE A 1 91 ? 18.250 -20.568 24.169 1.00 72.62 91 PHE A CA 1
ATOM 758 C C . PHE A 1 91 ? 17.824 -19.516 25.202 1.00 72.62 91 PHE A C 1
ATOM 760 O O . PHE A 1 91 ? 18.533 -18.531 25.420 1.00 72.62 91 PHE A O 1
ATOM 767 N N . GLN A 1 92 ? 16.669 -19.730 25.831 1.00 62.88 92 GLN A N 1
ATOM 768 C CA . GLN A 1 92 ? 16.146 -18.923 26.934 1.00 62.88 92 GLN A CA 1
ATOM 769 C C . GLN A 1 92 ? 16.104 -19.792 28.194 1.00 62.88 92 GLN A C 1
ATOM 771 O O . GLN A 1 92 ? 15.577 -20.899 28.128 1.00 62.88 92 GLN A O 1
ATOM 776 N N . GLU A 1 93 ? 16.627 -19.263 29.306 1.00 59.00 93 GLU A N 1
ATOM 777 C CA . GLU A 1 93 ? 16.860 -19.966 30.584 1.00 59.00 93 GLU A CA 1
ATOM 778 C C . GLU A 1 93 ? 17.968 -21.046 30.510 1.00 59.00 93 GLU A C 1
ATOM 780 O O . GLU A 1 93 ? 18.104 -21.764 29.520 1.00 59.00 93 GLU A O 1
ATOM 785 N N . THR A 1 94 ? 18.814 -21.129 31.547 1.00 53.22 94 THR A N 1
ATOM 786 C CA . THR A 1 94 ? 20.140 -21.781 31.459 1.00 53.22 94 THR A CA 1
ATOM 787 C C . THR A 1 94 ? 20.277 -22.971 32.421 1.00 53.22 94 THR A C 1
ATOM 789 O O . THR A 1 94 ? 20.390 -22.766 33.631 1.00 53.22 94 THR A O 1
ATOM 792 N N . PRO A 1 95 ? 20.319 -24.225 31.925 1.00 55.78 95 PRO A N 1
ATOM 793 C CA . PRO A 1 95 ? 20.728 -25.391 32.708 1.00 55.78 95 PRO A CA 1
ATOM 794 C C . PRO A 1 95 ? 22.259 -25.511 32.740 1.00 55.78 95 PRO A C 1
ATOM 796 O O . PRO A 1 95 ? 22.901 -25.551 31.692 1.00 55.78 95 PRO A O 1
ATOM 799 N N . ILE A 1 96 ? 22.835 -25.640 33.939 1.00 52.56 96 ILE A N 1
ATOM 800 C CA . ILE A 1 96 ? 24.286 -25.528 34.201 1.00 52.56 96 ILE A CA 1
ATOM 801 C C . ILE A 1 96 ? 25.157 -26.552 33.437 1.00 52.56 96 ILE A C 1
ATOM 803 O O . ILE A 1 96 ? 26.328 -26.277 33.224 1.00 52.56 96 ILE A O 1
ATOM 807 N N . MET A 1 97 ? 24.632 -27.698 32.981 1.00 55.44 97 MET A N 1
ATOM 808 C CA . MET A 1 97 ? 25.443 -28.747 32.315 1.00 55.44 97 MET A CA 1
ATOM 809 C C . MET A 1 97 ? 25.179 -28.916 30.805 1.00 55.44 97 MET A C 1
ATOM 811 O O . MET A 1 97 ? 25.859 -29.689 30.133 1.00 55.44 97 MET A O 1
ATOM 815 N N . PHE A 1 98 ? 24.227 -28.162 30.240 1.00 68.25 98 PHE A N 1
ATOM 816 C CA . PHE A 1 98 ? 23.656 -28.437 28.914 1.00 68.25 98 PHE A CA 1
ATOM 817 C C . PHE A 1 98 ? 24.681 -28.524 27.760 1.00 68.25 98 PHE A C 1
ATOM 819 O O . PHE A 1 98 ? 24.524 -29.355 26.861 1.00 68.25 98 PHE A O 1
ATOM 826 N N . LEU A 1 99 ? 25.708 -27.661 27.738 1.00 72.00 99 LEU A N 1
ATOM 827 C CA . LEU A 1 99 ? 26.605 -27.571 26.578 1.00 72.00 99 LEU A CA 1
ATOM 828 C C . LEU A 1 99 ? 27.584 -28.756 26.482 1.00 72.00 99 LEU A C 1
ATOM 830 O O . LEU A 1 99 ? 27.876 -29.214 25.377 1.00 72.00 99 LEU A O 1
ATOM 834 N N . ASN A 1 100 ? 28.050 -29.280 27.617 1.00 70.81 100 ASN A N 1
ATOM 835 C CA . ASN A 1 100 ? 28.916 -30.462 27.644 1.00 70.81 100 ASN A CA 1
ATOM 836 C C . ASN A 1 100 ? 28.118 -31.690 27.162 1.00 70.81 100 ASN A C 1
ATOM 838 O O . ASN A 1 100 ? 28.549 -32.392 26.242 1.00 70.81 100 ASN A O 1
ATOM 842 N N . ASP A 1 101 ? 26.900 -31.863 27.688 1.00 73.81 101 ASP A N 1
ATOM 843 C CA . ASP A 1 101 ? 25.987 -32.956 27.332 1.00 73.81 101 ASP A CA 1
ATOM 844 C C . ASP A 1 101 ? 25.619 -32.968 25.837 1.00 73.81 101 ASP A C 1
ATOM 846 O O . ASP A 1 101 ? 25.588 -34.030 25.206 1.00 73.81 101 ASP A O 1
ATOM 850 N N . ILE A 1 102 ? 25.339 -31.801 25.234 1.00 76.56 102 ILE A N 1
ATOM 851 C CA . ILE A 1 102 ? 24.978 -31.744 23.808 1.00 76.56 102 ILE A CA 1
ATOM 852 C C . ILE A 1 102 ? 26.195 -32.004 22.916 1.00 76.56 102 ILE A C 1
ATOM 854 O O . ILE A 1 102 ? 26.068 -32.730 21.932 1.00 76.56 102 ILE A O 1
ATOM 858 N N . LEU A 1 103 ? 27.383 -31.498 23.267 1.00 75.31 103 LEU A N 1
ATOM 859 C CA . LEU A 1 103 ? 28.600 -31.726 22.481 1.00 75.31 103 LEU A CA 1
ATOM 860 C C . LEU A 1 103 ? 29.035 -33.199 22.483 1.00 75.31 103 LEU A C 1
ATOM 862 O O . LEU A 1 103 ? 29.521 -33.673 21.454 1.00 75.31 103 LEU A O 1
ATOM 866 N N . GLU A 1 104 ? 28.766 -33.966 23.548 1.00 74.88 104 GLU A N 1
ATOM 867 C CA . GLU A 1 104 ? 28.950 -35.425 23.517 1.00 74.88 104 GLU A CA 1
ATOM 868 C C . GLU A 1 104 ? 28.156 -36.106 22.389 1.00 74.88 104 GLU A C 1
ATOM 870 O O . GLU A 1 104 ? 28.606 -37.114 21.839 1.00 74.88 104 GLU A O 1
ATOM 875 N N . ARG A 1 105 ? 26.974 -35.586 22.027 1.00 74.44 105 ARG A N 1
ATOM 876 C CA . ARG A 1 105 ? 26.141 -36.157 20.956 1.00 74.44 105 ARG A CA 1
ATOM 877 C C . ARG A 1 105 ? 26.678 -35.838 19.553 1.00 74.44 105 ARG A C 1
ATOM 879 O O . ARG A 1 105 ? 26.350 -36.578 18.624 1.00 74.44 105 ARG A O 1
ATOM 886 N N . PHE A 1 106 ? 27.531 -34.821 19.388 1.00 79.75 106 PHE A N 1
ATOM 887 C CA . PHE A 1 106 ? 28.060 -34.345 18.096 1.00 79.75 106 PHE A CA 1
ATOM 888 C C . PHE A 1 106 ? 29.606 -34.413 18.014 1.00 79.75 106 PHE A C 1
ATOM 890 O O . PHE A 1 106 ? 30.274 -33.392 17.842 1.00 79.75 106 PHE A O 1
ATOM 897 N N . PRO A 1 107 ? 30.221 -35.612 18.084 1.00 73.75 107 PRO A N 1
ATOM 898 C CA . PRO A 1 107 ? 31.674 -35.762 18.245 1.00 73.75 107 PRO A CA 1
ATOM 899 C C . PRO A 1 107 ? 32.524 -35.287 17.050 1.00 73.75 107 PRO A C 1
ATOM 901 O O . PRO A 1 107 ? 33.731 -35.110 17.204 1.00 73.75 107 PRO A O 1
ATOM 904 N N . SER A 1 108 ? 31.921 -35.083 15.873 1.00 77.94 108 SER A N 1
ATOM 905 C CA . SER A 1 108 ? 32.609 -34.629 14.651 1.00 77.94 108 SER A CA 1
ATOM 906 C C . SER A 1 108 ? 32.588 -33.106 14.451 1.00 77.94 108 SER A C 1
ATOM 908 O O . SER A 1 108 ? 33.115 -32.621 13.453 1.00 77.94 108 SER A O 1
ATOM 910 N N . THR A 1 109 ? 31.988 -32.336 15.368 1.00 82.75 109 THR A N 1
ATOM 911 C CA . THR A 1 109 ? 31.832 -30.882 15.203 1.00 82.75 109 THR A CA 1
ATOM 912 C C . THR A 1 109 ? 33.182 -30.161 15.212 1.00 82.75 109 THR A C 1
ATOM 914 O O . THR A 1 109 ? 33.895 -30.164 16.216 1.00 82.75 109 THR A O 1
ATOM 917 N N . THR A 1 110 ? 33.498 -29.487 14.103 1.00 84.88 110 THR A N 1
ATOM 918 C CA . THR A 1 110 ? 34.685 -28.634 13.934 1.00 84.88 110 THR A CA 1
ATOM 919 C C . THR A 1 110 ? 34.356 -27.141 14.005 1.00 84.88 110 THR A C 1
ATOM 921 O O . THR A 1 110 ? 35.226 -26.335 14.348 1.00 84.88 110 THR A O 1
ATOM 924 N N . MET A 1 111 ? 33.105 -26.756 13.731 1.00 81.56 111 MET A N 1
ATOM 925 C CA . MET A 1 111 ? 32.589 -25.400 13.913 1.00 81.56 111 MET A CA 1
ATOM 926 C C . MET A 1 111 ? 31.391 -25.400 14.864 1.00 81.56 111 MET A C 1
ATOM 928 O O . MET A 1 111 ? 30.336 -25.942 14.540 1.00 81.56 111 MET A O 1
ATOM 932 N N . LEU A 1 112 ? 31.537 -24.714 15.999 1.00 87.31 112 LEU A N 1
ATOM 933 C CA . LEU A 1 112 ? 30.441 -24.414 16.916 1.00 87.31 112 LEU A CA 1
ATOM 934 C C . LEU A 1 112 ? 30.052 -22.940 16.790 1.00 87.31 112 LEU A C 1
ATOM 936 O O . LEU A 1 112 ? 30.891 -22.039 16.870 1.00 87.31 112 LEU A O 1
ATOM 940 N N . GLN A 1 113 ? 28.757 -22.687 16.641 1.00 83.38 113 GLN A N 1
ATOM 941 C CA . GLN A 1 113 ? 28.199 -21.345 16.640 1.00 83.38 113 GLN A CA 1
ATOM 942 C C . GLN A 1 113 ? 27.063 -21.225 17.652 1.00 83.38 113 GLN A C 1
ATOM 944 O O . GLN A 1 113 ? 26.163 -22.058 17.663 1.00 83.38 113 GLN A O 1
ATOM 949 N N . VAL A 1 114 ? 27.065 -20.152 18.444 1.00 83.62 114 VAL A N 1
ATOM 950 C CA . VAL A 1 114 ? 26.018 -19.867 19.434 1.00 83.62 114 VAL A CA 1
ATOM 951 C C . VAL A 1 114 ? 25.481 -18.453 19.218 1.00 83.62 114 VAL A C 1
ATOM 953 O O . VAL A 1 114 ? 26.253 -17.492 19.181 1.00 83.62 114 VAL A O 1
ATOM 956 N N . ARG A 1 115 ? 24.160 -18.318 19.033 1.00 80.44 115 ARG A N 1
ATOM 957 C CA . ARG A 1 115 ? 23.497 -17.044 18.701 1.00 80.44 115 ARG A CA 1
ATOM 958 C C . ARG A 1 115 ? 22.263 -16.763 19.559 1.00 80.44 115 ARG A C 1
ATOM 960 O O . ARG A 1 115 ? 21.560 -17.696 19.942 1.00 80.44 115 ARG A O 1
ATOM 967 N N . TYR A 1 116 ? 21.946 -15.488 19.796 1.00 70.75 116 TYR A N 1
ATOM 968 C CA . TYR A 1 116 ? 20.660 -15.040 20.374 1.00 70.75 116 TYR A CA 1
ATOM 969 C C . TYR A 1 116 ? 20.254 -15.762 21.678 1.00 70.75 116 TYR A C 1
ATOM 971 O O . TYR A 1 116 ? 19.082 -16.079 21.876 1.00 70.75 116 TYR A O 1
ATOM 979 N N . SER A 1 117 ? 21.225 -16.101 22.526 1.00 76.75 117 SER A N 1
ATOM 980 C CA . SER A 1 117 ? 21.045 -17.048 23.634 1.00 76.75 117 SER A CA 1
ATOM 981 C C . SER A 1 117 ? 21.488 -16.468 24.978 1.00 76.75 117 SER A C 1
ATOM 983 O O . SER A 1 117 ? 22.394 -15.636 25.039 1.00 76.75 117 SER A O 1
ATOM 985 N N . SER A 1 118 ? 20.855 -16.934 26.052 1.00 78.81 118 SER A N 1
ATOM 986 C CA . SER A 1 118 ? 20.958 -16.381 27.412 1.00 78.81 118 SER A CA 1
ATOM 987 C C . SER A 1 118 ? 21.969 -17.111 28.319 1.00 78.81 118 SER A C 1
ATOM 989 O O . SER A 1 118 ? 21.831 -17.082 29.537 1.00 78.81 118 SER A O 1
ATOM 991 N N . PHE A 1 119 ? 22.990 -17.757 27.741 1.00 78.88 119 PHE A N 1
ATOM 992 C CA . PHE A 1 119 ? 24.088 -18.379 28.499 1.00 78.88 119 PHE A CA 1
ATOM 993 C C . PHE A 1 119 ? 24.855 -17.335 29.325 1.00 78.88 119 PHE A C 1
ATOM 995 O O . PHE A 1 119 ? 25.197 -16.275 28.802 1.00 78.88 119 PHE A O 1
ATOM 1002 N N . ASP A 1 120 ? 25.166 -17.656 30.581 1.00 78.56 120 ASP A N 1
ATOM 1003 C CA . ASP A 1 120 ? 25.953 -16.837 31.512 1.00 78.56 120 ASP A CA 1
ATOM 1004 C C . ASP A 1 120 ? 27.439 -17.242 31.527 1.00 78.56 120 ASP A C 1
ATOM 1006 O O . ASP A 1 120 ? 28.319 -16.374 31.519 1.00 78.56 120 ASP A O 1
ATOM 1010 N N . THR A 1 121 ? 27.706 -18.551 31.463 1.00 79.25 121 THR A N 1
ATOM 1011 C CA . THR A 1 121 ? 29.010 -19.172 31.194 1.00 79.25 121 THR A CA 1
ATOM 1012 C C . THR A 1 121 ? 28.854 -20.222 30.096 1.00 79.25 121 THR A C 1
ATOM 1014 O O . THR A 1 121 ? 27.947 -21.048 30.164 1.00 79.25 121 THR A O 1
ATOM 1017 N N . LEU A 1 122 ? 29.715 -20.204 29.071 1.00 78.69 122 LEU A N 1
ATOM 1018 C CA . LEU A 1 122 ? 29.573 -21.129 27.937 1.00 78.69 122 LEU A CA 1
ATOM 1019 C C . LEU A 1 122 ? 30.125 -22.534 28.246 1.00 78.69 122 LEU A C 1
ATOM 1021 O O . LEU A 1 122 ? 29.448 -23.518 27.967 1.00 78.69 122 LEU A O 1
ATOM 1025 N N . PHE A 1 123 ? 31.311 -22.628 28.855 1.00 77.56 123 PHE A N 1
ATOM 1026 C CA . PHE A 1 123 ? 31.932 -23.893 29.278 1.00 77.56 123 PHE A CA 1
ATOM 1027 C C . PHE A 1 123 ? 32.122 -23.941 30.814 1.00 77.56 123 PHE A C 1
ATOM 1029 O O . PHE A 1 123 ? 33.165 -23.496 31.308 1.00 77.56 123 PHE A O 1
ATOM 1036 N N . PRO A 1 124 ? 31.119 -24.419 31.579 1.00 66.06 124 PRO A N 1
ATOM 1037 C CA . PRO A 1 124 ? 31.176 -24.572 33.040 1.00 66.06 124 PRO A CA 1
ATOM 1038 C C . PRO A 1 124 ? 31.960 -25.827 33.487 1.00 66.06 124 PRO A C 1
ATOM 1040 O O . PRO A 1 124 ? 32.313 -26.672 32.668 1.00 66.06 124 PRO A O 1
ATOM 1043 N N . SER A 1 125 ? 32.267 -25.933 34.789 1.00 60.94 125 SER A N 1
ATOM 1044 C CA . SER A 1 125 ? 32.990 -27.078 35.385 1.00 60.94 125 SER A CA 1
ATOM 1045 C C . SER A 1 125 ? 32.056 -28.203 35.828 1.00 60.94 125 SER A C 1
ATOM 1047 O O . SER A 1 125 ? 31.024 -27.938 36.444 1.00 60.94 125 SER A O 1
ATOM 1049 N N . ASP A 1 126 ? 32.483 -29.449 35.628 1.00 55.22 126 ASP A N 1
ATOM 1050 C CA . ASP A 1 126 ? 31.758 -30.634 36.083 1.00 55.22 126 ASP A CA 1
ATOM 1051 C C . ASP A 1 126 ? 31.963 -30.870 37.598 1.00 55.22 126 ASP A C 1
ATOM 1053 O O . ASP A 1 126 ? 33.021 -31.335 38.036 1.00 55.22 126 ASP A O 1
ATOM 1057 N N . GLU A 1 127 ? 30.941 -30.614 38.425 1.00 42.75 127 GLU A N 1
ATOM 1058 C CA . GLU A 1 127 ? 30.931 -31.089 39.818 1.00 42.75 127 GLU A CA 1
ATOM 1059 C C . GLU A 1 127 ? 30.723 -32.617 39.871 1.00 42.75 127 GLU A C 1
ATOM 1061 O O . GLU A 1 127 ? 29.604 -33.112 39.953 1.00 42.75 127 GLU A O 1
ATOM 1066 N N . ILE A 1 128 ? 31.836 -33.359 39.872 1.00 38.91 128 ILE A N 1
ATOM 1067 C CA . ILE A 1 128 ? 31.990 -34.737 40.385 1.00 38.91 128 ILE A CA 1
ATOM 1068 C C . ILE A 1 128 ? 30.920 -35.747 39.902 1.00 38.91 128 ILE A C 1
ATOM 1070 O O . ILE A 1 128 ? 29.968 -36.085 40.609 1.00 38.91 128 ILE A O 1
ATOM 1074 N N . GLY A 1 129 ? 31.189 -36.375 38.752 1.00 35.94 129 GLY A N 1
ATOM 1075 C CA . GLY A 1 129 ? 30.570 -37.638 38.332 1.00 35.94 129 GLY A CA 1
ATOM 1076 C C . GLY A 1 129 ? 31.605 -38.575 37.702 1.00 35.94 129 GLY A C 1
ATOM 1077 O O . GLY A 1 129 ? 32.253 -38.217 36.723 1.00 35.94 129 GLY A O 1
ATOM 1078 N N . GLU A 1 130 ? 31.806 -39.773 38.261 1.00 38.78 130 GLU A N 1
ATOM 1079 C CA . GLU A 1 130 ? 32.756 -40.754 37.709 1.00 38.78 130 GLU A CA 1
ATOM 1080 C C . GLU A 1 130 ? 32.284 -41.342 36.357 1.00 38.78 130 GLU A C 1
ATOM 1082 O O . GLU A 1 130 ? 31.091 -41.533 36.136 1.00 38.78 130 GLU A O 1
ATOM 1087 N N . CYS A 1 131 ? 33.247 -41.736 35.506 1.00 29.00 131 CYS A N 1
ATOM 1088 C CA . CYS A 1 131 ? 33.100 -42.299 34.144 1.00 29.00 131 CYS A CA 1
ATOM 1089 C C . CYS A 1 131 ? 32.602 -41.312 33.059 1.00 29.00 131 CYS A C 1
ATOM 1091 O O . CYS A 1 131 ? 31.409 -41.139 32.839 1.00 29.00 131 CYS A O 1
ATOM 1093 N N . ASN A 1 132 ? 33.467 -40.801 32.176 1.00 36.62 132 ASN A N 1
ATOM 1094 C CA . ASN A 1 132 ? 34.289 -41.602 31.256 1.00 36.62 132 ASN A CA 1
ATOM 1095 C C . ASN A 1 132 ? 35.407 -40.768 30.599 1.00 36.62 132 ASN A C 1
ATOM 1097 O O . ASN A 1 132 ? 35.203 -39.601 30.285 1.00 36.62 132 ASN A O 1
ATOM 1101 N N . ASN A 1 133 ? 36.523 -41.410 30.230 1.00 46.22 133 ASN A N 1
ATOM 1102 C CA . ASN A 1 133 ? 37.476 -40.850 29.262 1.00 46.22 133 ASN A CA 1
ATOM 1103 C C . ASN A 1 133 ? 36.826 -40.780 27.865 1.00 46.22 133 ASN A C 1
ATOM 1105 O O . ASN A 1 133 ? 36.911 -41.738 27.093 1.00 46.22 133 ASN A O 1
ATOM 1109 N N . LYS A 1 134 ? 36.184 -39.658 27.537 1.00 48.62 134 LYS A N 1
ATOM 1110 C CA . LYS A 1 134 ? 35.681 -39.336 26.193 1.00 48.62 134 LYS A CA 1
ATOM 1111 C C . LYS A 1 134 ? 36.491 -38.171 25.625 1.00 48.62 134 LYS A C 1
ATOM 1113 O O . LYS A 1 134 ? 36.908 -37.280 26.357 1.00 48.62 134 LYS A O 1
ATOM 1118 N N . SER A 1 135 ? 36.777 -38.216 24.328 1.00 47.50 135 SER A N 1
ATOM 1119 C CA . SER A 1 135 ? 37.599 -37.209 23.651 1.00 47.50 135 SER A CA 1
ATOM 1120 C C . SER A 1 135 ? 36.912 -35.837 23.633 1.00 47.50 135 SER A C 1
ATOM 1122 O O . SER A 1 135 ? 35.731 -35.798 23.282 1.00 47.50 135 SER A O 1
ATOM 1124 N N . PRO A 1 136 ? 37.625 -34.727 23.912 1.00 52.22 136 PRO A N 1
ATOM 1125 C CA . PRO A 1 136 ? 37.062 -33.388 23.755 1.00 52.22 136 PRO A CA 1
ATOM 1126 C C . PRO A 1 136 ? 36.652 -33.142 22.296 1.00 52.22 136 PRO A C 1
ATOM 1128 O O . PRO A 1 136 ? 37.304 -33.628 21.366 1.00 52.22 136 PRO A O 1
ATOM 1131 N N . ALA A 1 137 ? 35.562 -32.395 22.100 1.00 58.28 137 ALA A N 1
ATOM 1132 C CA . ALA A 1 137 ? 35.055 -32.046 20.775 1.00 58.28 137 ALA A CA 1
ATOM 1133 C C . ALA A 1 137 ? 36.114 -31.272 19.967 1.00 58.28 137 ALA A C 1
ATOM 1135 O O . ALA A 1 137 ? 36.788 -30.391 20.500 1.00 58.28 137 ALA A O 1
ATOM 1136 N N . GLN A 1 138 ? 36.252 -31.574 18.671 1.00 72.62 138 GLN A N 1
ATOM 1137 C CA . GLN A 1 138 ? 37.323 -31.035 17.814 1.00 72.62 138 GLN A CA 1
ATOM 1138 C C . GLN A 1 138 ? 37.037 -29.612 17.294 1.00 72.62 138 GLN A C 1
ATOM 1140 O O . GLN A 1 138 ? 37.268 -29.307 16.122 1.00 72.62 138 GLN A O 1
ATOM 1145 N N . ILE A 1 139 ? 36.529 -28.731 18.160 1.00 83.75 139 ILE A N 1
ATOM 1146 C CA . ILE A 1 139 ? 36.085 -27.383 17.794 1.00 83.75 139 ILE A CA 1
ATOM 1147 C C . ILE A 1 139 ? 37.300 -26.525 17.416 1.00 83.75 139 ILE A C 1
ATOM 1149 O O . ILE A 1 139 ? 38.044 -26.047 18.268 1.00 83.75 139 ILE A O 1
ATOM 1153 N N . LYS A 1 140 ? 37.469 -26.299 16.112 1.00 86.25 140 LYS A N 1
ATOM 1154 C CA . LYS A 1 140 ? 38.478 -25.407 15.522 1.00 86.25 140 LYS A CA 1
ATOM 1155 C C . LYS A 1 140 ? 37.957 -23.984 15.349 1.00 86.25 140 LYS A C 1
ATOM 1157 O O . LYS A 1 140 ? 38.742 -23.041 15.390 1.00 86.25 140 LYS A O 1
ATOM 1162 N N . ASN A 1 141 ? 36.649 -23.822 15.156 1.00 83.81 141 ASN A N 1
ATOM 1163 C CA . ASN A 1 141 ? 36.009 -22.533 14.906 1.00 83.81 141 ASN A CA 1
ATOM 1164 C C . ASN A 1 141 ? 34.897 -22.289 15.935 1.00 83.81 141 ASN A C 1
ATOM 1166 O O . ASN A 1 141 ? 33.928 -23.046 15.969 1.00 83.81 141 ASN A O 1
ATOM 1170 N N . LEU A 1 142 ? 35.009 -21.225 16.735 1.00 89.19 142 LEU A N 1
ATOM 1171 C CA . LEU A 1 142 ? 34.007 -20.841 17.737 1.00 89.19 142 LEU A CA 1
ATOM 1172 C C . LEU A 1 142 ? 33.460 -19.441 17.440 1.00 89.19 142 LEU A C 1
ATOM 1174 O O . LEU A 1 142 ? 34.215 -18.467 17.439 1.00 89.19 142 LEU A O 1
ATOM 1178 N N . TRP A 1 143 ? 32.162 -19.341 17.138 1.00 86.44 143 TRP A N 1
ATOM 1179 C CA . TRP A 1 143 ? 31.496 -18.081 16.775 1.00 86.44 143 TRP A CA 1
ATOM 1180 C C . TRP A 1 143 ? 30.364 -17.760 17.760 1.00 86.44 143 TRP A C 1
ATOM 1182 O O . TRP A 1 143 ? 29.362 -18.475 17.813 1.00 86.44 143 TRP A O 1
ATOM 1192 N N . LEU A 1 144 ? 30.495 -16.659 18.496 1.00 86.81 144 LEU A N 1
ATOM 1193 C CA . LEU A 1 144 ? 29.545 -16.200 19.512 1.00 86.81 144 LEU A CA 1
ATOM 1194 C C . LEU A 1 144 ? 28.903 -14.882 19.067 1.00 86.81 144 LEU A C 1
ATOM 1196 O O . LEU A 1 144 ? 29.617 -13.924 18.773 1.00 86.81 144 LEU A O 1
ATOM 1200 N N . TYR A 1 145 ? 27.569 -14.825 19.000 1.00 76.75 145 TYR A N 1
ATOM 1201 C CA . TYR A 1 145 ? 26.842 -13.646 18.512 1.00 76.75 145 TYR A CA 1
ATOM 1202 C C . TYR A 1 145 ? 25.618 -13.305 19.372 1.00 76.75 145 TYR A C 1
ATOM 1204 O O . TYR A 1 145 ? 24.745 -14.146 19.586 1.00 76.75 145 TYR A O 1
ATOM 1212 N N . GLN A 1 146 ? 25.520 -12.053 19.822 1.00 70.62 146 GLN A N 1
ATOM 1213 C CA . GLN A 1 146 ? 24.365 -11.524 20.567 1.00 70.62 146 GLN A CA 1
ATOM 1214 C C . GLN A 1 146 ? 24.029 -12.315 21.842 1.00 70.62 146 GLN A C 1
ATOM 1216 O O . GLN A 1 146 ? 22.865 -12.583 22.148 1.00 70.62 146 GLN A O 1
ATOM 1221 N N . LEU A 1 147 ? 25.067 -12.684 22.600 1.00 80.56 147 LEU A N 1
ATOM 1222 C CA . LEU A 1 147 ? 24.954 -13.376 23.887 1.00 80.56 147 LEU A CA 1
ATOM 1223 C C . LEU A 1 147 ? 24.985 -12.348 25.023 1.00 80.56 147 LEU A C 1
ATOM 1225 O O . LEU A 1 147 ? 26.003 -12.130 25.679 1.00 80.56 147 LEU A O 1
ATOM 1229 N N . LYS A 1 148 ? 23.860 -11.652 25.217 1.00 79.75 148 LYS A N 1
ATOM 1230 C CA . LYS A 1 148 ? 23.787 -10.462 26.085 1.00 79.75 148 LYS A CA 1
ATOM 1231 C C . LYS A 1 148 ? 23.977 -10.735 27.578 1.00 79.75 148 LYS A C 1
ATOM 1233 O O . LYS A 1 148 ? 24.251 -9.789 28.300 1.00 79.75 148 LYS A O 1
ATOM 1238 N N . GLN A 1 149 ? 23.840 -11.983 28.028 1.00 84.00 149 GLN A N 1
ATOM 1239 C CA . GLN A 1 149 ? 24.045 -12.380 29.429 1.00 84.00 149 GLN A CA 1
ATOM 1240 C C . GLN A 1 149 ? 25.405 -13.054 29.677 1.00 84.00 149 GLN A C 1
ATOM 1242 O O . GLN A 1 149 ? 25.750 -13.310 30.827 1.00 84.00 149 GLN A O 1
ATOM 1247 N N . LEU A 1 150 ? 26.197 -13.312 28.627 1.00 85.81 150 LEU A N 1
ATOM 1248 C CA . LEU A 1 150 ? 27.443 -14.065 28.745 1.00 85.81 150 LEU A CA 1
ATOM 1249 C C . LEU A 1 150 ? 28.493 -13.252 29.504 1.00 85.81 150 LEU A C 1
ATOM 1251 O O . LEU A 1 150 ? 28.930 -12.207 29.028 1.00 85.81 150 LEU A O 1
ATOM 1255 N N . THR A 1 151 ? 28.913 -13.750 30.664 1.00 81.50 151 THR A N 1
ATOM 1256 C CA . THR A 1 151 ? 29.908 -13.107 31.536 1.00 81.50 151 THR A CA 1
ATOM 1257 C C . THR A 1 151 ? 31.311 -13.680 31.350 1.00 81.50 151 THR A C 1
ATOM 1259 O O . THR A 1 151 ? 32.288 -12.932 31.432 1.00 81.50 151 THR A O 1
ATOM 1262 N N . ASN A 1 152 ? 31.414 -14.983 31.059 1.00 78.88 152 ASN A N 1
ATOM 1263 C CA . ASN A 1 152 ? 32.661 -15.705 30.807 1.00 78.88 152 ASN A CA 1
ATOM 1264 C C . ASN A 1 152 ? 32.451 -16.748 29.694 1.00 78.88 152 ASN A C 1
ATOM 1266 O O . ASN A 1 152 ? 31.456 -17.467 29.687 1.00 78.88 152 ASN A O 1
ATOM 1270 N N . ILE A 1 153 ? 33.401 -16.883 28.764 1.00 80.75 153 ILE A N 1
ATOM 1271 C CA . ILE A 1 153 ? 33.370 -17.988 27.783 1.00 80.75 153 ILE A CA 1
ATOM 1272 C C . ILE A 1 153 ? 33.822 -19.298 28.453 1.00 80.75 153 ILE A C 1
ATOM 1274 O O . ILE A 1 153 ? 33.240 -20.352 28.216 1.00 80.75 153 ILE A O 1
ATOM 1278 N N . TRP A 1 154 ? 34.826 -19.223 29.328 1.00 80.50 154 TRP A N 1
ATOM 1279 C CA . TRP A 1 154 ? 35.506 -20.378 29.916 1.00 80.50 154 TRP A CA 1
ATOM 1280 C C . TRP A 1 154 ? 35.546 -20.290 31.442 1.00 80.50 154 TRP A C 1
ATOM 1282 O O . TRP A 1 154 ? 35.629 -19.186 31.987 1.00 80.50 154 TRP A O 1
ATOM 1292 N N . ASN A 1 155 ? 35.567 -21.444 32.108 1.00 70.69 155 ASN A N 1
ATOM 1293 C CA . ASN A 1 155 ? 35.805 -21.559 33.546 1.00 70.69 155 ASN A CA 1
ATOM 1294 C C . ASN A 1 155 ? 37.289 -21.839 33.883 1.00 70.69 155 ASN A C 1
ATOM 1296 O O . ASN A 1 155 ? 38.053 -22.288 33.026 1.00 70.69 155 ASN A O 1
ATOM 1300 N N . ASP A 1 156 ? 37.677 -21.594 35.138 1.00 57.44 156 ASP A N 1
ATOM 1301 C CA . ASP A 1 156 ? 39.056 -21.636 35.659 1.00 57.44 156 ASP A CA 1
ATOM 1302 C C . ASP A 1 156 ? 39.632 -23.070 35.875 1.00 57.44 156 ASP A C 1
ATOM 1304 O O . ASP A 1 156 ? 40.717 -23.206 36.444 1.00 57.44 156 ASP A O 1
ATOM 1308 N N . GLU A 1 157 ? 38.963 -24.141 35.410 1.00 56.94 157 GLU A N 1
ATOM 1309 C CA . GLU A 1 157 ? 39.367 -25.551 35.619 1.00 56.94 157 GLU A CA 1
ATOM 1310 C C . GLU A 1 157 ? 39.577 -26.391 34.331 1.00 56.94 157 GLU A C 1
ATOM 1312 O O . GLU A 1 157 ? 39.060 -26.102 33.254 1.00 56.94 157 GLU A O 1
ATOM 1317 N N . SER A 1 158 ? 40.342 -27.482 34.478 1.00 53.12 158 SER A N 1
ATOM 1318 C CA . SER A 1 158 ? 41.223 -28.106 33.462 1.00 53.12 158 SER A CA 1
ATOM 1319 C C . SER A 1 158 ? 40.638 -28.700 32.165 1.00 53.12 158 SER A C 1
ATOM 1321 O O . SER A 1 158 ? 41.411 -29.128 31.307 1.00 53.12 158 SER A O 1
ATOM 1323 N N . LEU A 1 159 ? 39.316 -28.765 31.980 1.00 52.19 159 LEU A N 1
ATOM 1324 C CA . LEU A 1 159 ? 38.728 -29.284 30.729 1.00 52.19 159 LEU A CA 1
ATOM 1325 C C . LEU A 1 159 ? 38.694 -28.222 29.615 1.00 52.19 159 LEU A C 1
ATOM 1327 O O . LEU A 1 159 ? 38.857 -28.564 28.439 1.00 52.19 159 LEU A O 1
ATOM 1331 N N . SER A 1 160 ? 38.553 -26.942 29.977 1.00 56.91 160 SER A N 1
ATOM 1332 C CA . SER A 1 160 ? 38.465 -25.809 29.040 1.00 56.91 160 SER A CA 1
ATOM 1333 C C . SER A 1 160 ? 39.753 -25.595 28.230 1.00 56.91 160 SER A C 1
ATOM 1335 O O . SER A 1 160 ? 39.688 -25.292 27.034 1.00 56.91 160 SER A O 1
ATOM 1337 N N . ASP A 1 161 ? 40.915 -25.853 28.841 1.00 60.22 161 ASP A N 1
ATOM 1338 C CA . ASP A 1 161 ? 42.238 -25.766 28.208 1.00 60.22 161 ASP A CA 1
ATOM 1339 C C . ASP A 1 161 ? 42.339 -26.626 26.936 1.00 60.22 161 ASP A C 1
ATOM 1341 O O . ASP A 1 161 ? 42.956 -26.223 25.949 1.00 60.22 161 ASP A O 1
ATOM 1345 N N . SER A 1 162 ? 41.692 -27.798 26.923 1.00 65.44 162 SER A N 1
ATOM 1346 C CA . SER A 1 162 ? 41.785 -28.747 25.805 1.00 65.44 162 SER A CA 1
ATOM 1347 C C . SER A 1 162 ? 41.145 -28.237 24.508 1.00 65.44 162 SER A C 1
ATOM 1349 O O . SER A 1 162 ? 41.662 -28.517 23.427 1.00 65.44 162 SER A O 1
ATOM 1351 N N . ILE A 1 163 ? 40.063 -27.454 24.610 1.00 71.12 163 ILE A N 1
ATOM 1352 C CA . ILE A 1 163 ? 39.382 -26.829 23.466 1.00 71.12 163 ILE A CA 1
ATOM 1353 C C . ILE A 1 163 ? 40.117 -25.545 23.059 1.00 71.12 163 ILE A C 1
ATOM 1355 O O . ILE A 1 163 ? 40.321 -25.295 21.871 1.00 71.12 163 ILE A O 1
ATOM 1359 N N . ALA A 1 164 ? 40.569 -24.745 24.028 1.00 72.12 164 ALA A N 1
ATOM 1360 C CA . ALA A 1 164 ? 41.288 -23.504 23.750 1.00 72.12 164 ALA A CA 1
ATOM 1361 C C . ALA A 1 164 ? 42.637 -23.734 23.038 1.00 72.12 164 ALA A C 1
ATOM 1363 O O . ALA A 1 164 ? 42.992 -22.966 22.142 1.00 72.12 164 ALA A O 1
ATOM 1364 N N . GLU A 1 165 ? 43.362 -24.812 23.363 1.00 78.81 165 GLU A N 1
ATOM 1365 C CA . GLU A 1 165 ? 44.639 -25.126 22.710 1.00 78.81 165 GLU A CA 1
ATOM 1366 C C . GLU A 1 165 ? 44.495 -25.550 21.237 1.00 78.81 165 GLU A C 1
ATOM 1368 O O . GLU A 1 165 ? 45.421 -25.318 20.455 1.00 78.81 165 GLU A O 1
ATOM 1373 N N . ILE A 1 166 ? 43.360 -26.144 20.842 1.00 82.69 166 ILE A N 1
ATOM 1374 C CA . ILE A 1 166 ? 43.101 -26.608 19.463 1.00 82.69 166 ILE A CA 1
ATOM 1375 C C . ILE A 1 166 ? 42.375 -25.583 18.581 1.00 82.69 166 ILE A C 1
ATOM 1377 O O . ILE A 1 166 ? 42.316 -25.777 17.367 1.00 82.69 166 ILE A O 1
ATOM 1381 N N . LEU A 1 167 ? 41.836 -24.513 19.168 1.00 83.88 167 LEU A N 1
ATOM 1382 C CA . LEU A 1 167 ? 41.027 -23.519 18.468 1.00 83.88 167 LEU A CA 1
ATOM 1383 C C . LEU A 1 167 ? 41.866 -22.738 17.438 1.00 83.88 167 LEU A C 1
ATOM 1385 O O . LEU A 1 167 ? 42.891 -22.155 17.779 1.00 83.88 167 LEU A O 1
ATOM 1389 N N . GLU A 1 168 ? 41.413 -22.693 16.184 1.00 85.38 168 GLU A N 1
ATOM 1390 C CA . GLU A 1 168 ? 42.081 -22.011 15.062 1.00 85.38 168 GLU A CA 1
ATOM 1391 C C . GLU A 1 168 ? 41.471 -20.629 14.768 1.00 85.38 168 GLU A C 1
ATOM 1393 O O . GLU A 1 168 ? 42.193 -19.721 14.338 1.00 85.38 168 GLU A O 1
ATOM 1398 N N . TYR A 1 169 ? 40.167 -20.456 15.027 1.00 73.19 169 TYR A N 1
ATOM 1399 C CA . TYR A 1 169 ? 39.413 -19.217 14.817 1.00 73.19 169 TYR A CA 1
ATOM 1400 C C . TYR A 1 169 ? 38.424 -18.947 15.966 1.00 73.19 169 TYR A C 1
ATOM 1402 O O . TYR A 1 169 ? 37.555 -19.773 16.260 1.00 73.19 169 TYR A O 1
ATOM 1410 N N . LEU A 1 170 ? 38.495 -17.751 16.556 1.00 82.69 170 LEU A N 1
ATOM 1411 C CA . LEU A 1 170 ? 37.555 -17.261 17.569 1.00 82.69 170 LEU A CA 1
ATOM 1412 C C . LEU A 1 170 ? 36.907 -15.954 17.096 1.00 82.69 170 LEU A C 1
ATOM 1414 O O . LEU A 1 170 ? 37.610 -14.992 16.786 1.00 82.69 170 LEU A O 1
ATOM 1418 N N . SER A 1 171 ? 35.574 -15.902 17.073 1.00 73.94 171 SER A N 1
ATOM 1419 C CA . SER A 1 171 ? 34.815 -14.668 16.842 1.00 73.94 171 SER A CA 1
ATOM 1420 C C . SER A 1 171 ? 33.770 -14.447 17.926 1.00 73.94 171 SER A C 1
ATOM 1422 O O . SER A 1 171 ? 33.003 -15.354 18.252 1.00 73.94 171 SER A O 1
ATOM 1424 N N . VAL A 1 172 ? 33.747 -13.235 18.477 1.00 76.44 172 VAL A N 1
ATOM 1425 C CA . VAL A 1 172 ? 32.828 -12.801 19.532 1.00 76.44 172 VAL A CA 1
ATOM 1426 C C . VAL A 1 172 ? 32.233 -11.453 19.134 1.00 76.44 172 VAL A C 1
ATOM 1428 O O . VAL A 1 172 ? 32.967 -10.487 18.935 1.00 76.44 172 VAL A O 1
ATOM 1431 N N . TRP A 1 173 ? 30.911 -11.374 18.989 1.00 72.06 173 TRP A N 1
ATOM 1432 C CA . TRP A 1 173 ? 30.240 -10.174 18.485 1.00 72.06 173 TRP A CA 1
ATOM 1433 C C . TRP A 1 173 ? 28.957 -9.854 19.274 1.00 72.06 173 TRP A C 1
ATOM 1435 O O . TRP A 1 173 ? 28.114 -10.727 19.485 1.00 72.06 173 TRP A O 1
ATOM 1445 N N . ASP A 1 174 ? 28.827 -8.608 19.751 1.00 66.94 174 ASP A N 1
ATOM 1446 C CA . ASP A 1 174 ? 27.687 -8.087 20.536 1.00 66.94 174 ASP A CA 1
ATOM 1447 C C . ASP A 1 174 ? 27.374 -8.931 21.797 1.00 66.94 174 ASP A C 1
ATOM 1449 O O . ASP A 1 174 ? 26.233 -9.234 22.145 1.00 66.94 174 ASP A O 1
ATOM 1453 N N . CYS A 1 175 ? 28.430 -9.351 22.501 1.00 76.94 175 CYS A N 1
ATOM 1454 C CA . CYS A 1 175 ? 28.343 -10.021 23.803 1.00 76.94 175 CYS A CA 1
ATOM 1455 C C . CYS A 1 175 ? 28.522 -8.979 24.918 1.00 76.94 175 CYS A C 1
ATOM 1457 O O . CYS A 1 175 ? 29.602 -8.826 25.487 1.00 76.94 175 CYS A O 1
ATOM 1459 N N . SER A 1 176 ? 27.475 -8.188 25.175 1.00 79.12 176 SER A N 1
ATOM 1460 C CA . SER A 1 176 ? 27.590 -6.921 25.916 1.00 79.12 176 SER A CA 1
ATOM 1461 C C . SER A 1 176 ? 27.993 -7.051 27.397 1.00 79.12 176 SER A C 1
ATOM 1463 O O . SER A 1 176 ? 28.491 -6.073 27.947 1.00 79.12 176 SER A O 1
ATOM 1465 N N . SER A 1 177 ? 27.813 -8.217 28.034 1.00 83.38 177 SER A N 1
ATOM 1466 C CA . SER A 1 177 ? 28.181 -8.479 29.443 1.00 83.38 177 SER A CA 1
ATOM 1467 C C . SER A 1 177 ? 29.527 -9.193 29.638 1.00 83.38 177 SER A C 1
ATOM 1469 O O . SER A 1 177 ? 29.938 -9.413 30.780 1.00 83.38 177 SER A O 1
ATOM 1471 N N . LEU A 1 178 ? 30.227 -9.546 28.557 1.00 81.00 178 LEU A N 1
ATOM 1472 C CA . LEU A 1 178 ? 31.464 -10.321 28.623 1.00 81.00 178 LEU A CA 1
ATOM 1473 C C . LEU A 1 178 ? 32.622 -9.432 29.086 1.00 81.00 178 LEU A C 1
ATOM 1475 O O . LEU A 1 178 ? 33.051 -8.568 28.331 1.00 81.00 178 LEU A O 1
ATOM 1479 N N . MET A 1 179 ? 33.161 -9.657 30.289 1.00 73.31 179 MET A N 1
ATOM 1480 C CA . MET A 1 179 ? 34.218 -8.790 30.847 1.00 73.31 179 MET A CA 1
ATOM 1481 C C . MET A 1 179 ? 35.640 -9.142 30.389 1.00 73.31 179 MET A C 1
ATOM 1483 O O . MET A 1 179 ? 36.502 -8.259 30.351 1.00 73.31 179 MET A O 1
ATOM 1487 N N . ARG A 1 180 ? 35.896 -10.414 30.047 1.00 70.44 180 ARG A N 1
ATOM 1488 C CA . ARG A 1 180 ? 37.188 -10.924 29.549 1.00 70.44 180 ARG A CA 1
ATOM 1489 C C . ARG A 1 180 ? 36.993 -12.087 28.573 1.00 70.44 180 ARG A C 1
ATOM 1491 O O . ARG A 1 180 ? 36.098 -12.897 28.796 1.00 70.44 180 ARG A O 1
ATOM 1498 N N . LEU A 1 181 ? 37.831 -12.223 27.534 1.00 71.81 181 LEU A N 1
ATOM 1499 C CA . LEU A 1 181 ? 37.726 -13.377 26.616 1.00 71.81 181 LEU A CA 1
ATOM 1500 C C . LEU A 1 181 ? 38.170 -14.689 27.271 1.00 71.81 181 LEU A C 1
ATOM 1502 O O . LEU A 1 181 ? 37.610 -15.741 26.974 1.00 71.81 181 LEU A O 1
ATOM 1506 N N . ALA A 1 182 ? 39.200 -14.633 28.120 1.00 70.56 182 ALA A N 1
ATOM 1507 C CA . ALA A 1 182 ? 39.774 -15.802 28.773 1.00 70.56 182 ALA A CA 1
ATOM 1508 C C . ALA A 1 182 ? 40.375 -15.474 30.156 1.00 70.56 182 ALA A C 1
ATOM 1510 O O . ALA A 1 182 ? 40.931 -14.382 30.339 1.00 70.56 182 ALA A O 1
ATOM 1511 N N . PRO A 1 183 ? 40.281 -16.401 31.128 1.00 69.06 183 PRO A N 1
ATOM 1512 C CA . PRO A 1 183 ? 41.015 -16.342 32.389 1.00 69.06 183 PRO A CA 1
ATOM 1513 C C . PRO A 1 183 ? 42.541 -16.537 32.234 1.00 69.06 183 PRO A C 1
ATOM 1515 O O . PRO A 1 183 ? 43.015 -16.902 31.155 1.00 69.06 183 PRO A O 1
ATOM 1518 N N . PRO A 1 184 ? 43.336 -16.308 33.305 1.00 65.44 184 PRO A N 1
ATOM 1519 C CA . PRO A 1 184 ? 44.802 -16.379 33.259 1.00 65.44 184 PRO A CA 1
ATOM 1520 C C . PRO A 1 184 ? 45.394 -17.763 32.965 1.00 65.44 184 PRO A C 1
ATOM 1522 O O . PRO A 1 184 ? 46.553 -17.836 32.568 1.00 65.44 184 PRO A O 1
ATOM 1525 N N . SER A 1 185 ? 44.637 -18.837 33.198 1.00 68.00 185 SER A N 1
ATOM 1526 C CA . SER A 1 185 ? 45.049 -20.235 33.011 1.00 68.00 185 SER A CA 1
ATOM 1527 C C . SER A 1 185 ? 45.143 -20.654 31.540 1.00 68.00 185 SER A C 1
ATOM 1529 O O . SER A 1 185 ? 46.010 -21.452 31.189 1.00 68.00 185 SER A O 1
ATOM 1531 N N . ILE A 1 186 ? 44.296 -20.082 30.680 1.00 74.12 186 ILE A N 1
ATOM 1532 C CA . ILE A 1 186 ? 44.046 -20.593 29.327 1.00 74.12 186 ILE A CA 1
ATOM 1533 C C . ILE A 1 186 ? 45.149 -20.233 28.321 1.00 74.12 186 ILE A C 1
ATOM 1535 O O . ILE A 1 186 ? 45.742 -19.148 28.360 1.00 74.12 186 ILE A O 1
ATOM 1539 N N . SER A 1 187 ? 45.382 -21.156 27.378 1.00 74.88 187 SER A N 1
ATOM 1540 C CA . SER A 1 187 ? 46.426 -21.106 26.348 1.00 74.88 187 SER A CA 1
ATOM 1541 C C . SER A 1 187 ? 45.858 -21.344 24.937 1.00 74.88 187 SER A C 1
ATOM 1543 O O . SER A 1 187 ? 45.293 -22.393 24.653 1.00 74.88 187 SER A O 1
ATOM 1545 N N . PHE A 1 188 ? 46.043 -20.388 24.026 1.00 77.19 188 PHE A N 1
ATOM 1546 C CA . PHE A 1 188 ? 45.559 -20.387 22.638 1.00 77.19 188 PHE A CA 1
ATOM 1547 C C . PHE A 1 188 ? 46.679 -20.718 21.632 1.00 77.19 188 PHE A C 1
ATOM 1549 O O . PHE A 1 188 ? 46.993 -19.926 20.740 1.00 77.19 188 PHE A O 1
ATOM 1556 N N . LYS A 1 189 ? 47.307 -21.892 21.777 1.00 79.00 189 LYS A N 1
ATOM 1557 C CA . LYS A 1 189 ? 48.505 -22.282 21.000 1.00 79.00 189 LYS A CA 1
ATOM 1558 C C . LYS A 1 189 ? 48.293 -22.284 19.480 1.00 79.00 189 LYS A C 1
ATOM 1560 O O . LYS A 1 189 ? 49.204 -21.900 18.747 1.00 79.00 189 LYS A O 1
ATOM 1565 N N . ASN A 1 190 ? 47.111 -22.704 19.019 1.00 80.31 190 ASN A N 1
ATOM 1566 C CA . ASN A 1 190 ? 46.804 -22.866 17.594 1.00 80.31 190 ASN A CA 1
ATOM 1567 C C . ASN A 1 190 ? 45.987 -21.722 16.970 1.00 80.31 190 ASN A C 1
ATOM 1569 O O . ASN A 1 190 ? 45.688 -21.776 15.776 1.00 80.31 190 ASN A O 1
ATOM 1573 N N . LEU A 1 191 ? 45.650 -20.674 17.731 1.00 76.56 191 LEU A N 1
ATOM 1574 C CA . LEU A 1 191 ? 44.736 -19.635 17.261 1.00 76.56 191 LEU A CA 1
ATOM 1575 C C . LEU A 1 191 ? 45.383 -18.789 16.160 1.00 76.56 191 LEU A C 1
ATOM 1577 O O . LEU A 1 191 ? 46.357 -18.078 16.396 1.00 76.56 191 LEU A O 1
ATOM 1581 N N . THR A 1 192 ? 44.817 -18.851 14.954 1.00 61.06 192 THR A N 1
ATOM 1582 C CA . THR A 1 192 ? 45.299 -18.116 13.773 1.00 61.06 192 THR A CA 1
ATOM 1583 C C . THR A 1 192 ? 44.531 -16.824 13.521 1.00 61.06 192 THR A C 1
ATOM 1585 O O . THR A 1 192 ? 45.078 -15.899 12.915 1.00 61.06 192 THR A O 1
ATOM 1588 N N . ALA A 1 193 ? 43.295 -16.729 14.013 1.00 52.62 193 ALA A N 1
ATOM 1589 C CA . ALA A 1 193 ? 42.456 -15.549 13.871 1.00 52.62 193 ALA A CA 1
ATOM 1590 C C . ALA A 1 193 ? 41.581 -15.301 15.109 1.00 52.62 193 ALA A C 1
ATOM 1592 O O . ALA A 1 193 ? 40.921 -16.210 15.616 1.00 52.62 193 ALA A O 1
ATOM 1593 N N . LEU A 1 194 ? 41.545 -14.045 15.554 1.00 66.88 194 LEU A N 1
ATOM 1594 C CA . LEU A 1 194 ? 40.721 -13.563 16.659 1.00 66.88 194 LEU A CA 1
ATOM 1595 C C . LEU A 1 194 ? 39.952 -12.311 16.222 1.00 66.88 194 LEU A C 1
ATOM 1597 O O . LEU A 1 194 ? 40.557 -11.305 15.856 1.00 66.88 194 LEU A O 1
ATOM 1601 N N . THR A 1 195 ? 38.623 -12.371 16.286 1.00 55.25 195 THR A N 1
ATOM 1602 C CA . THR A 1 195 ? 37.720 -11.255 15.974 1.00 55.25 195 THR A CA 1
ATOM 1603 C C . THR A 1 195 ? 36.849 -10.926 17.183 1.00 55.25 195 THR A C 1
ATOM 1605 O O . THR A 1 195 ? 36.173 -11.800 17.718 1.00 55.25 195 THR A O 1
ATOM 1608 N N . VAL A 1 196 ? 36.824 -9.662 17.597 1.00 59.56 196 VAL A N 1
ATOM 1609 C CA . VAL A 1 196 ? 35.953 -9.154 18.661 1.00 59.56 196 VAL A CA 1
ATOM 1610 C C . VAL A 1 196 ? 35.255 -7.893 18.162 1.00 59.56 196 VAL A C 1
ATOM 1612 O O . VAL A 1 196 ? 35.928 -6.953 17.746 1.00 59.56 196 VAL A O 1
ATOM 1615 N N . LYS A 1 197 ? 33.921 -7.853 18.183 1.00 55.22 197 LYS A N 1
ATOM 1616 C CA . LYS A 1 197 ? 33.146 -6.692 17.713 1.00 55.22 197 LYS A CA 1
ATOM 1617 C C . LYS A 1 197 ? 32.023 -6.317 18.675 1.00 55.22 197 LYS A C 1
ATOM 1619 O O . LYS A 1 197 ? 31.378 -7.196 19.240 1.00 55.22 197 LYS A O 1
ATOM 1624 N N . ASP A 1 198 ? 31.780 -5.024 18.870 1.00 56.19 198 ASP A N 1
ATOM 1625 C CA . ASP A 1 198 ? 30.644 -4.465 19.632 1.00 56.19 198 ASP A CA 1
ATOM 1626 C C . ASP A 1 198 ? 30.473 -5.030 21.068 1.00 56.19 198 ASP A C 1
ATOM 1628 O O . ASP A 1 198 ? 29.398 -4.961 21.667 1.00 56.19 198 ASP A O 1
ATOM 1632 N N . CYS A 1 199 ? 31.528 -5.601 21.662 1.00 64.75 199 CYS A N 1
ATOM 1633 C CA . CYS A 1 199 ? 31.493 -6.196 23.001 1.00 64.75 199 CYS A CA 1
ATOM 1634 C C . CYS A 1 199 ? 31.693 -5.109 24.064 1.00 64.75 199 CYS A C 1
ATOM 1636 O O . CYS A 1 199 ? 32.767 -4.965 24.643 1.00 64.75 199 CYS A O 1
ATOM 1638 N N . LYS A 1 200 ? 30.648 -4.305 24.291 1.00 71.44 200 LYS A N 1
ATOM 1639 C CA . LYS A 1 200 ? 30.732 -3.066 25.085 1.00 71.44 200 LYS A CA 1
ATOM 1640 C C . LYS A 1 200 ? 31.197 -3.249 26.533 1.00 71.44 200 LYS A C 1
ATOM 1642 O O . LYS A 1 200 ? 31.853 -2.358 27.048 1.00 71.44 200 LYS A O 1
ATOM 1647 N N . GLY A 1 201 ? 30.892 -4.376 27.179 1.00 66.19 201 GLY A N 1
ATOM 1648 C CA . GLY A 1 201 ? 31.334 -4.679 28.548 1.00 66.19 201 GLY A CA 1
ATOM 1649 C C . GLY A 1 201 ? 32.742 -5.273 28.668 1.00 66.19 201 GLY A C 1
ATOM 1650 O O . GLY A 1 201 ? 33.167 -5.558 29.786 1.00 66.19 201 GLY A O 1
ATOM 1651 N N . LEU A 1 202 ? 33.462 -5.474 27.558 1.00 65.44 202 LEU A N 1
ATOM 1652 C CA . LEU A 1 202 ? 34.783 -6.102 27.564 1.00 65.44 202 LEU A CA 1
ATOM 1653 C C . LEU A 1 202 ? 35.837 -5.134 28.106 1.00 65.44 202 LEU A C 1
ATOM 1655 O O . LEU A 1 202 ? 36.211 -4.178 27.431 1.00 65.44 202 LEU A O 1
ATOM 1659 N N . VAL A 1 203 ? 36.321 -5.405 29.320 1.00 60.03 203 VAL A N 1
ATOM 1660 C CA . VAL A 1 203 ? 37.328 -4.577 30.007 1.00 60.03 203 VAL A CA 1
ATOM 1661 C C . VAL A 1 203 ? 38.746 -5.067 29.723 1.00 60.03 203 VAL A C 1
ATOM 1663 O O . VAL A 1 203 ? 39.668 -4.266 29.611 1.00 60.03 203 VAL A O 1
ATOM 1666 N N . TYR A 1 204 ? 38.937 -6.380 29.565 1.00 58.44 204 TYR A N 1
ATOM 1667 C CA . TYR A 1 204 ? 40.251 -6.976 29.320 1.00 58.44 204 TYR A CA 1
ATOM 1668 C C . TYR A 1 204 ? 40.185 -7.964 28.161 1.00 58.44 204 TYR A C 1
ATOM 1670 O O . TYR A 1 204 ? 39.368 -8.880 28.172 1.00 58.44 204 TYR A O 1
ATOM 1678 N N . LEU A 1 205 ? 41.078 -7.841 27.174 1.00 58.31 205 LEU A N 1
ATOM 1679 C CA . LEU A 1 205 ? 41.125 -8.809 26.076 1.00 58.31 205 LEU A CA 1
ATOM 1680 C C . LEU A 1 205 ? 41.531 -10.199 26.601 1.00 58.31 205 LEU A C 1
ATOM 1682 O O . LEU A 1 205 ? 40.774 -11.156 26.477 1.00 58.31 205 LEU A O 1
ATOM 1686 N N . MET A 1 206 ? 42.712 -10.295 27.218 1.00 60.78 206 MET A N 1
ATOM 1687 C CA . MET A 1 206 ? 43.251 -11.493 27.876 1.00 60.78 206 MET A CA 1
ATOM 1688 C C . MET A 1 206 ? 44.484 -11.130 28.723 1.00 60.78 206 MET A C 1
ATOM 1690 O O . MET A 1 206 ? 44.962 -9.997 28.669 1.00 60.78 206 MET A O 1
ATOM 1694 N N . THR A 1 207 ? 45.020 -12.080 29.494 1.00 58.38 207 THR A N 1
ATOM 1695 C CA . THR A 1 207 ? 46.192 -11.838 30.361 1.00 58.38 207 THR A CA 1
ATOM 1696 C C . THR A 1 207 ? 47.528 -11.838 29.612 1.00 58.38 207 THR A C 1
ATOM 1698 O O . THR A 1 207 ? 47.628 -12.349 28.496 1.00 58.38 207 THR A O 1
ATOM 1701 N N . SER A 1 208 ? 48.593 -11.338 30.254 1.00 50.81 208 SER A N 1
ATOM 1702 C CA . SER A 1 208 ? 49.967 -11.386 29.721 1.00 50.81 208 SER A CA 1
ATOM 1703 C C . SER A 1 208 ? 50.474 -12.818 29.465 1.00 50.81 208 SER A C 1
ATOM 1705 O O . SER A 1 208 ? 51.312 -13.023 28.585 1.00 50.81 208 SER A O 1
ATOM 1707 N N . TYR A 1 209 ? 49.968 -13.810 30.209 1.00 57.12 209 TYR A N 1
ATOM 1708 C CA . TYR A 1 209 ? 50.263 -15.233 30.022 1.00 57.12 209 TYR A CA 1
ATOM 1709 C C . TYR A 1 209 ? 49.528 -15.788 28.797 1.00 57.12 209 TYR A C 1
ATOM 1711 O O . TYR A 1 209 ? 50.166 -16.300 27.877 1.00 57.12 209 TYR A O 1
ATOM 1719 N N . THR A 1 210 ? 48.211 -15.572 28.726 1.00 61.75 210 THR A N 1
ATOM 1720 C CA . THR A 1 210 ? 47.374 -15.956 27.580 1.00 61.75 210 THR A CA 1
ATOM 1721 C C . THR A 1 210 ? 47.882 -15.316 26.283 1.00 61.75 210 THR A C 1
ATOM 1723 O O . THR A 1 210 ? 48.037 -15.998 25.276 1.00 61.75 210 THR A O 1
ATOM 1726 N N . ALA A 1 211 ? 48.261 -14.035 26.298 1.00 57.81 211 ALA A N 1
ATOM 1727 C CA . ALA A 1 211 ? 48.785 -13.344 25.119 1.00 57.81 211 ALA A CA 1
ATOM 1728 C C . ALA A 1 211 ? 50.100 -13.953 24.589 1.00 57.81 211 ALA A C 1
ATOM 1730 O O . ALA A 1 211 ? 50.319 -13.982 23.381 1.00 57.81 211 ALA A O 1
ATOM 1731 N N . LYS A 1 212 ? 50.960 -14.495 25.466 1.00 57.00 212 LYS A N 1
ATOM 1732 C CA . LYS A 1 212 ? 52.200 -15.195 25.066 1.00 57.00 212 LYS A CA 1
ATOM 1733 C C . LYS A 1 212 ? 51.943 -16.553 24.403 1.00 57.00 212 LYS A C 1
ATOM 1735 O O . LYS A 1 212 ? 52.858 -17.087 23.784 1.00 57.00 212 LYS A O 1
ATOM 1740 N N . SER A 1 213 ? 50.735 -17.109 24.519 1.00 66.19 213 SER A N 1
ATOM 1741 C CA . SER A 1 213 ? 50.364 -18.373 23.867 1.00 66.19 213 SER A CA 1
ATOM 1742 C C . SER A 1 213 ? 49.966 -18.225 22.393 1.00 66.19 213 SER A C 1
ATOM 1744 O O . SER A 1 213 ? 50.022 -19.211 21.666 1.00 66.19 213 SER A O 1
ATOM 1746 N N . LEU A 1 214 ? 49.640 -17.007 21.934 1.00 62.28 214 LEU A N 1
ATOM 1747 C CA . LEU A 1 214 ? 49.147 -16.682 20.584 1.00 62.28 214 LEU A CA 1
ATOM 1748 C C . LEU A 1 214 ? 50.234 -16.734 19.487 1.00 62.28 214 LEU A C 1
ATOM 1750 O O . LEU A 1 214 ? 50.331 -15.857 18.630 1.00 62.28 214 LEU A O 1
ATOM 1754 N N . VAL A 1 215 ? 51.080 -17.763 19.504 1.00 62.84 215 VAL A N 1
ATOM 1755 C CA . VAL A 1 215 ? 52.271 -17.874 18.645 1.00 62.84 215 VAL A CA 1
ATOM 1756 C C . VAL A 1 215 ? 51.961 -18.100 17.159 1.00 62.84 215 VAL A C 1
ATOM 1758 O O . VAL A 1 215 ? 52.846 -17.899 16.329 1.00 62.84 215 VAL A O 1
ATOM 1761 N N . LEU A 1 216 ? 50.729 -18.493 16.811 1.00 55.56 216 LEU A N 1
ATOM 1762 C CA . LEU A 1 216 ? 50.276 -18.708 15.428 1.00 55.56 216 LEU A CA 1
ATOM 1763 C C . LEU A 1 216 ? 49.285 -17.644 14.914 1.00 55.56 216 LEU A C 1
ATOM 1765 O O . LEU A 1 216 ? 48.785 -17.782 13.791 1.00 55.56 216 LEU A O 1
ATOM 1769 N N . LEU A 1 217 ? 49.018 -16.581 15.684 1.00 54.78 217 LEU A N 1
ATOM 1770 C CA . LEU A 1 217 ? 48.010 -15.576 15.336 1.00 54.78 217 LEU A CA 1
ATOM 1771 C C . LEU A 1 217 ? 48.445 -14.724 14.133 1.00 54.78 217 LEU A C 1
ATOM 1773 O O . LEU A 1 217 ? 49.449 -14.016 14.173 1.00 54.78 217 LEU A O 1
ATOM 1777 N N . LYS A 1 218 ? 47.650 -14.772 13.061 1.00 50.56 218 LYS A N 1
ATOM 1778 C CA . LYS A 1 218 ? 47.845 -14.019 11.811 1.00 50.56 218 LYS A CA 1
ATOM 1779 C C . LYS A 1 218 ? 46.911 -12.822 11.700 1.00 50.56 218 LYS A C 1
ATOM 1781 O O . LYS A 1 218 ? 47.278 -11.826 11.083 1.00 50.56 218 LYS A O 1
ATOM 1786 N N . TYR A 1 219 ? 45.712 -12.933 12.271 1.00 45.19 219 TYR A N 1
ATOM 1787 C CA . TYR A 1 219 ? 44.655 -11.934 12.152 1.00 45.19 219 TYR A CA 1
ATOM 1788 C C . TYR A 1 219 ? 44.086 -11.594 13.530 1.00 45.19 219 TYR A C 1
ATOM 1790 O O . TYR A 1 219 ? 43.570 -12.463 14.228 1.00 45.19 219 TYR A O 1
ATOM 1798 N N . LEU A 1 220 ? 44.163 -10.321 13.907 1.00 53.09 220 LEU A N 1
ATOM 1799 C CA . LEU A 1 220 ? 43.500 -9.773 15.086 1.00 53.09 220 LEU A CA 1
ATOM 1800 C C . LEU A 1 220 ? 42.592 -8.634 14.629 1.00 53.09 220 LEU A C 1
ATOM 1802 O O . LEU A 1 220 ? 43.022 -7.752 13.890 1.00 53.09 220 LEU A O 1
ATOM 1806 N N . THR A 1 221 ? 41.332 -8.654 15.040 1.00 45.50 221 THR A N 1
ATOM 1807 C CA . THR A 1 221 ? 40.360 -7.597 14.748 1.00 45.50 221 THR A CA 1
ATOM 1808 C C . THR A 1 221 ? 39.584 -7.296 16.017 1.00 45.50 221 THR A C 1
ATOM 1810 O O . THR A 1 221 ? 38.985 -8.197 16.596 1.00 45.50 221 THR A O 1
ATOM 1813 N N . ILE A 1 222 ? 39.616 -6.040 16.457 1.00 52.56 222 ILE A N 1
ATOM 1814 C CA . ILE A 1 222 ? 38.868 -5.546 17.615 1.00 52.56 222 ILE A CA 1
ATOM 1815 C C . ILE A 1 222 ? 38.156 -4.270 17.167 1.00 52.56 222 ILE A C 1
ATOM 1817 O O . ILE A 1 222 ? 38.807 -3.353 16.672 1.00 52.56 222 ILE A O 1
ATOM 1821 N N . GLU A 1 223 ? 36.835 -4.221 17.305 1.00 46.47 223 GLU A N 1
ATOM 1822 C CA . GLU A 1 223 ? 35.990 -3.134 16.797 1.00 46.47 223 GLU A CA 1
ATOM 1823 C C . GLU A 1 223 ? 34.902 -2.784 17.824 1.00 46.47 223 GLU A C 1
ATOM 1825 O O . GLU A 1 223 ? 34.327 -3.678 18.443 1.00 46.47 223 GLU A O 1
ATOM 1830 N N . ASN A 1 224 ? 34.620 -1.494 18.038 1.00 48.28 224 ASN A N 1
ATOM 1831 C CA . ASN A 1 224 ? 33.537 -0.995 18.908 1.00 48.28 224 ASN A CA 1
ATOM 1832 C C . ASN A 1 224 ? 33.474 -1.599 20.339 1.00 48.28 224 ASN A C 1
ATOM 1834 O O . ASN A 1 224 ? 32.399 -1.744 20.922 1.00 48.28 224 ASN A O 1
ATOM 1838 N N . CYS A 1 225 ? 34.618 -1.964 20.926 1.00 50.50 225 CYS A N 1
ATOM 1839 C CA . CYS A 1 225 ? 34.706 -2.489 22.295 1.00 50.50 225 CYS A CA 1
ATOM 1840 C C . CYS A 1 225 ? 35.108 -1.364 23.264 1.00 50.50 225 CYS A C 1
ATOM 1842 O O . CYS A 1 225 ? 36.284 -1.163 23.551 1.00 50.50 225 CYS A O 1
ATOM 1844 N N . GLU A 1 226 ? 34.113 -0.597 23.715 1.00 52.47 226 GLU A N 1
ATOM 1845 C CA . GLU A 1 226 ? 34.271 0.726 24.351 1.00 52.47 226 GLU A CA 1
ATOM 1846 C C . GLU A 1 226 ? 35.010 0.741 25.711 1.00 52.47 226 GLU A C 1
ATOM 1848 O O . GLU A 1 226 ? 35.483 1.798 26.119 1.00 52.47 226 GLU A O 1
ATOM 1853 N N . MET A 1 227 ? 35.120 -0.395 26.412 1.00 51.78 227 MET A N 1
ATOM 1854 C CA . MET A 1 227 ? 35.574 -0.460 27.816 1.00 51.78 227 MET A CA 1
ATOM 1855 C C . MET A 1 227 ? 36.978 -1.058 28.036 1.00 51.78 227 MET A C 1
ATOM 1857 O O . MET A 1 227 ? 37.376 -1.228 29.189 1.00 51.78 227 MET A O 1
ATOM 1861 N N . ILE A 1 228 ? 37.736 -1.379 26.978 1.00 53.34 228 ILE A N 1
ATOM 1862 C CA . ILE A 1 228 ? 39.032 -2.074 27.103 1.00 53.34 228 ILE A CA 1
ATOM 1863 C C . ILE A 1 228 ? 40.090 -1.180 27.791 1.00 53.34 228 ILE A C 1
ATOM 1865 O O . ILE A 1 228 ? 40.478 -0.142 27.256 1.00 53.34 228 ILE A O 1
ATOM 1869 N N . GLU A 1 229 ? 40.601 -1.611 28.952 1.00 46.78 229 GLU A N 1
ATOM 1870 C CA . GLU A 1 229 ? 41.719 -0.987 29.688 1.00 46.78 229 GLU A CA 1
ATOM 1871 C C . GLU A 1 229 ? 43.068 -1.699 29.379 1.00 46.78 229 GLU A C 1
ATOM 1873 O O . GLU A 1 229 ? 43.109 -2.877 29.016 1.00 46.78 229 GLU A O 1
ATOM 1878 N N . ASP A 1 230 ? 44.192 -0.978 29.522 1.00 43.16 230 ASP A N 1
ATOM 1879 C CA . ASP A 1 230 ? 45.561 -1.451 29.213 1.00 43.16 230 ASP A CA 1
ATOM 1880 C C . ASP A 1 230 ? 45.987 -2.711 30.014 1.00 43.16 230 ASP A C 1
ATOM 1882 O O . ASP A 1 230 ? 45.573 -2.922 31.157 1.00 43.16 230 ASP A O 1
ATOM 1886 N N . VAL A 1 231 ? 46.862 -3.540 29.424 1.00 38.94 231 VAL A N 1
ATOM 1887 C CA . VAL A 1 231 ? 47.202 -4.899 29.910 1.00 38.94 231 VAL A CA 1
ATOM 1888 C C . VAL A 1 231 ? 47.738 -4.927 31.352 1.00 38.94 231 VAL A C 1
ATOM 1890 O O . VAL A 1 231 ? 48.765 -4.327 31.671 1.00 38.94 231 VAL A O 1
ATOM 1893 N N . GLN A 1 232 ? 47.097 -5.734 32.203 1.00 34.44 232 GLN A N 1
ATOM 1894 C CA . GLN A 1 232 ? 47.547 -6.040 33.563 1.00 34.44 232 GLN A CA 1
ATOM 1895 C C . GLN A 1 232 ? 48.597 -7.172 33.570 1.00 34.44 232 GLN A C 1
ATOM 1897 O O . GLN A 1 232 ? 48.424 -8.187 32.891 1.00 34.44 232 GLN A O 1
ATOM 1902 N N . ASP A 1 233 ? 49.655 -7.026 34.376 1.00 34.28 233 ASP A N 1
ATOM 1903 C CA . ASP A 1 233 ? 50.560 -8.129 34.744 1.00 34.28 233 ASP A CA 1
ATOM 1904 C C . ASP A 1 233 ? 50.314 -8.561 36.203 1.00 34.28 233 ASP A C 1
ATOM 1906 O O . ASP A 1 233 ? 49.725 -7.814 36.994 1.00 34.28 233 ASP A O 1
ATOM 1910 N N . MET A 1 234 ? 50.704 -9.793 36.534 1.00 38.25 234 MET A N 1
ATOM 1911 C CA . MET A 1 234 ? 50.299 -10.488 37.767 1.00 38.25 234 MET A CA 1
ATOM 1912 C C . MET A 1 234 ? 50.778 -9.800 39.070 1.00 38.25 234 MET A C 1
ATOM 1914 O O . MET A 1 234 ? 51.719 -9.011 39.077 1.00 38.25 234 MET A O 1
ATOM 1918 N N . ASP A 1 235 ? 50.118 -10.136 40.186 1.00 35.59 235 ASP A N 1
ATOM 1919 C CA . ASP A 1 235 ? 50.378 -9.704 41.579 1.00 35.59 235 ASP A CA 1
ATOM 1920 C C . ASP A 1 235 ? 49.942 -8.282 41.999 1.00 35.59 235 ASP A C 1
ATOM 1922 O O . ASP A 1 235 ? 50.154 -7.875 43.143 1.00 35.59 235 ASP A O 1
ATOM 1926 N N . GLY A 1 236 ? 49.246 -7.531 41.139 1.00 38.91 236 GLY A N 1
ATOM 1927 C CA . GLY A 1 236 ? 48.468 -6.362 41.583 1.00 38.91 236 GLY A CA 1
ATOM 1928 C C . GLY A 1 236 ? 49.285 -5.171 42.109 1.00 38.91 236 GLY A C 1
ATOM 1929 O O . GLY A 1 236 ? 48.763 -4.362 42.879 1.00 38.91 236 GLY A O 1
ATOM 1930 N N . GLN A 1 237 ? 50.546 -5.026 41.687 1.00 32.03 237 GLN A N 1
ATOM 1931 C CA . GLN A 1 237 ? 51.344 -3.813 41.905 1.00 32.03 237 GLN A CA 1
ATOM 1932 C C . GLN A 1 237 ? 51.713 -3.116 40.584 1.00 32.03 237 GLN A C 1
ATOM 1934 O O . GLN A 1 237 ? 51.931 -3.779 39.572 1.00 32.03 237 GLN A O 1
ATOM 1939 N N . PRO A 1 238 ? 51.804 -1.771 40.563 1.00 28.95 238 PRO A N 1
ATOM 1940 C CA . PRO A 1 238 ? 52.102 -1.028 39.344 1.00 28.95 238 PRO A CA 1
ATOM 1941 C C . PRO A 1 238 ? 53.563 -1.214 38.912 1.00 28.95 238 PRO A C 1
ATOM 1943 O O . PRO A 1 238 ? 54.490 -0.909 39.669 1.00 28.95 238 PRO A O 1
ATOM 1946 N N . TYR A 1 239 ? 53.767 -1.640 37.664 1.00 33.31 239 TYR A N 1
ATOM 1947 C CA . TYR A 1 239 ? 55.093 -1.846 37.083 1.00 33.31 239 TYR A CA 1
ATOM 1948 C C . TYR A 1 239 ? 55.955 -0.573 37.151 1.00 33.31 239 TYR A C 1
ATOM 1950 O O . TYR A 1 239 ? 55.663 0.449 36.524 1.00 33.31 239 TYR A O 1
ATOM 1958 N N . ARG A 1 240 ? 57.083 -0.655 37.863 1.00 30.42 240 ARG A N 1
ATOM 1959 C CA . ARG A 1 240 ? 58.231 0.240 37.672 1.00 30.42 240 ARG A CA 1
ATOM 1960 C C . ARG A 1 240 ? 59.349 -0.547 36.995 1.00 30.42 240 ARG A C 1
ATOM 1962 O O . ARG A 1 240 ? 59.746 -1.586 37.504 1.00 30.42 240 ARG A O 1
ATOM 1969 N N . ASN A 1 241 ? 59.902 0.041 35.931 1.00 27.50 241 ASN A N 1
ATOM 1970 C CA . ASN A 1 241 ? 61.069 -0.401 35.147 1.00 27.50 241 ASN A CA 1
ATOM 1971 C C . ASN A 1 241 ? 60.786 -1.371 33.978 1.00 27.50 241 ASN A C 1
ATOM 1973 O O . ASN A 1 241 ? 61.109 -2.550 34.015 1.00 27.50 241 ASN A O 1
ATOM 1977 N N . SER A 1 242 ? 60.272 -0.787 32.891 1.00 36.16 242 SER A N 1
ATOM 1978 C CA . SER A 1 242 ? 60.758 -0.967 31.508 1.00 36.16 242 SER A CA 1
ATOM 1979 C C . SER A 1 242 ? 61.250 -2.354 31.045 1.00 36.16 242 SER A C 1
ATOM 1981 O O . SER A 1 242 ? 62.451 -2.621 31.049 1.00 36.16 242 SER A O 1
ATOM 1983 N N . LEU A 1 243 ? 60.342 -3.122 30.442 1.00 28.48 243 LEU A N 1
ATOM 1984 C CA . LEU A 1 243 ? 60.595 -3.975 29.271 1.00 28.48 243 LEU A CA 1
ATOM 1985 C C . LEU A 1 243 ? 59.259 -4.088 28.520 1.00 28.48 243 LEU A C 1
ATOM 1987 O O . LEU A 1 243 ? 58.322 -4.715 29.000 1.00 28.48 243 LEU A O 1
ATOM 1991 N N . GLY A 1 244 ? 59.121 -3.334 27.428 1.00 28.11 244 GLY A N 1
ATOM 1992 C CA . GLY A 1 244 ? 57.810 -2.987 26.875 1.00 28.11 244 GLY A CA 1
ATOM 1993 C C . GLY A 1 244 ? 57.271 -3.965 25.834 1.00 28.11 244 GLY A C 1
ATOM 1994 O O . GLY A 1 244 ? 57.964 -4.295 24.875 1.00 28.11 244 GLY A O 1
ATOM 1995 N N . VAL A 1 245 ? 55.987 -4.298 25.965 1.00 29.03 245 VAL A N 1
ATOM 1996 C CA . VAL A 1 245 ? 55.107 -4.666 24.848 1.00 29.03 245 VAL A CA 1
ATOM 1997 C C . VAL A 1 245 ? 53.971 -3.644 24.847 1.00 29.03 245 VAL A C 1
ATOM 1999 O O . VAL A 1 245 ? 52.995 -3.796 25.573 1.00 29.03 245 VAL A O 1
ATOM 2002 N N . HIS A 1 246 ? 54.126 -2.562 24.083 1.00 28.30 246 HIS A N 1
ATOM 2003 C CA . HIS A 1 246 ? 53.019 -1.644 23.814 1.00 28.30 246 HIS A CA 1
ATOM 2004 C C . HIS A 1 246 ? 52.262 -2.148 22.587 1.00 28.30 246 HIS A C 1
ATOM 2006 O O . HIS A 1 246 ? 52.798 -2.104 21.478 1.00 28.30 246 HIS A O 1
ATOM 2012 N N . TYR A 1 247 ? 51.006 -2.554 22.770 1.00 31.52 247 TYR A N 1
ATOM 2013 C CA . TYR A 1 247 ? 50.068 -2.566 21.655 1.00 31.52 247 TYR A CA 1
ATOM 2014 C C . TYR A 1 247 ? 49.764 -1.116 21.292 1.00 31.52 247 TYR A C 1
ATOM 2016 O O . TYR A 1 247 ? 49.339 -0.315 22.123 1.00 31.52 247 TYR A O 1
ATOM 2024 N N . ARG A 1 248 ? 50.064 -0.754 20.049 1.00 26.84 248 ARG A N 1
ATOM 2025 C CA . ARG A 1 248 ? 49.896 0.606 19.554 1.00 26.84 248 ARG A CA 1
ATOM 2026 C C . ARG A 1 248 ? 48.444 0.773 19.112 1.00 26.84 248 ARG A C 1
ATOM 2028 O O . ARG A 1 248 ? 48.136 0.512 17.954 1.00 26.84 248 ARG A O 1
ATOM 2035 N N . ILE A 1 249 ? 47.568 1.196 20.025 1.00 34.47 249 ILE A N 1
ATOM 2036 C CA . ILE A 1 249 ? 46.254 1.724 19.637 1.00 34.47 249 ILE A CA 1
ATOM 2037 C C . ILE A 1 249 ? 46.524 3.047 18.915 1.00 34.47 249 ILE A C 1
ATOM 2039 O O . ILE A 1 249 ? 46.818 4.069 19.531 1.00 34.47 249 ILE A O 1
ATOM 2043 N N . LEU A 1 250 ? 46.537 2.979 17.587 1.00 26.14 250 LEU A N 1
ATOM 2044 C CA . LEU A 1 250 ? 46.447 4.140 16.717 1.00 26.14 250 LEU A CA 1
ATOM 2045 C C . LEU A 1 250 ? 44.966 4.399 16.467 1.00 26.14 250 LEU A C 1
ATOM 2047 O O . LEU A 1 250 ? 44.240 3.487 16.075 1.00 26.14 250 LEU A O 1
ATOM 2051 N N . ASP A 1 251 ? 44.546 5.645 16.665 1.00 32.62 251 ASP A N 1
ATOM 2052 C CA . ASP A 1 251 ? 43.340 6.148 16.019 1.00 32.62 251 ASP A CA 1
ATOM 2053 C C . ASP A 1 251 ? 43.437 5.941 14.497 1.00 32.62 251 ASP A C 1
ATOM 2055 O O . ASP A 1 251 ? 44.509 6.096 13.908 1.00 32.62 251 ASP A O 1
ATOM 2059 N N . GLN A 1 252 ? 42.274 5.715 13.879 1.00 28.31 252 GLN A N 1
ATOM 2060 C CA . GLN A 1 252 ? 42.019 5.633 12.432 1.00 28.31 252 GLN A CA 1
ATOM 2061 C C . GLN A 1 252 ? 42.316 4.293 11.720 1.00 28.31 252 GLN A C 1
ATOM 2063 O O . GLN A 1 252 ? 43.183 3.501 12.072 1.00 28.31 252 GLN A O 1
ATOM 2068 N N . HIS A 1 253 ? 41.497 4.065 10.689 1.00 27.77 253 HIS A N 1
ATOM 2069 C CA . HIS A 1 253 ? 41.359 2.868 9.856 1.00 27.77 253 HIS A CA 1
ATOM 2070 C C . HIS A 1 253 ? 42.671 2.284 9.284 1.00 27.77 253 HIS A C 1
ATOM 2072 O O . HIS A 1 253 ? 43.488 3.040 8.763 1.00 27.77 253 HIS A O 1
ATOM 2078 N N . LEU A 1 254 ? 42.779 0.943 9.197 1.00 25.48 254 LEU A N 1
ATOM 2079 C CA . LEU A 1 254 ? 42.819 0.161 7.932 1.00 25.48 254 LEU A CA 1
ATOM 2080 C C . LEU A 1 254 ? 43.329 -1.297 8.103 1.00 25.48 254 LEU A C 1
ATOM 2082 O O . LEU A 1 254 ? 44.249 -1.575 8.859 1.00 25.48 254 LEU A O 1
ATOM 2086 N N . PHE A 1 255 ? 42.707 -2.187 7.318 1.00 23.28 255 PHE A N 1
ATOM 2087 C CA . PHE A 1 255 ? 43.152 -3.441 6.672 1.00 23.28 255 PHE A CA 1
ATOM 2088 C C . PHE A 1 255 ? 44.374 -4.277 7.138 1.00 23.28 255 PHE A C 1
ATOM 2090 O O . PHE A 1 255 ? 45.477 -3.806 7.383 1.00 23.28 255 PHE A O 1
ATOM 2097 N N . PHE A 1 256 ? 44.148 -5.595 7.036 1.00 28.20 256 PHE A N 1
ATOM 2098 C CA . PHE A 1 256 ? 45.075 -6.734 6.960 1.00 28.20 256 PHE A CA 1
ATOM 2099 C C . PHE A 1 256 ? 46.555 -6.468 6.594 1.00 28.20 256 PHE A C 1
ATOM 2101 O O . PHE A 1 256 ? 46.869 -6.073 5.471 1.00 28.20 256 PHE A O 1
ATOM 2108 N N . ALA A 1 257 ? 47.468 -6.917 7.464 1.00 24.20 257 ALA A N 1
ATOM 2109 C CA . ALA A 1 257 ? 48.860 -7.241 7.127 1.00 24.20 257 ALA A CA 1
ATOM 2110 C C . ALA A 1 257 ? 49.390 -8.390 8.024 1.00 24.20 257 ALA A C 1
ATOM 2112 O O . ALA A 1 257 ? 48.997 -8.468 9.189 1.00 24.20 257 ALA A O 1
ATOM 2113 N N . PRO A 1 258 ? 50.259 -9.293 7.521 1.00 25.66 258 PRO A N 1
ATOM 2114 C CA . PRO A 1 258 ? 50.801 -10.406 8.303 1.00 25.66 258 PRO A CA 1
ATOM 2115 C C . PRO A 1 258 ? 51.951 -9.956 9.217 1.00 25.66 258 PRO A C 1
ATOM 2117 O O . PRO A 1 258 ? 52.875 -9.273 8.777 1.00 25.66 258 PRO A O 1
ATOM 2120 N N . ILE A 1 259 ? 51.935 -10.379 10.484 1.00 30.02 259 ILE A N 1
ATOM 2121 C CA . ILE A 1 259 ? 52.967 -10.007 11.463 1.00 30.02 259 ILE A CA 1
ATOM 2122 C C . ILE A 1 259 ? 54.156 -10.978 11.388 1.00 30.02 259 ILE A C 1
ATOM 2124 O O . ILE A 1 259 ? 54.174 -12.027 12.027 1.00 30.02 259 ILE A O 1
ATOM 2128 N N . SER A 1 260 ? 55.195 -10.581 10.656 1.00 29.27 260 SER A N 1
ATOM 2129 C CA . SER A 1 260 ? 56.563 -11.082 10.832 1.00 29.27 260 SER A CA 1
ATOM 2130 C C . SER A 1 260 ? 57.549 -9.916 10.732 1.00 29.27 260 SER A C 1
ATOM 2132 O O . SER A 1 260 ? 57.368 -9.054 9.882 1.00 29.27 260 SER A O 1
ATOM 2134 N N . GLU A 1 261 ? 58.593 -9.919 11.569 1.00 29.64 261 GLU A N 1
ATOM 2135 C CA . GLU A 1 261 ? 59.664 -8.898 11.637 1.00 29.64 261 GLU A CA 1
ATOM 2136 C C . GLU A 1 261 ? 59.275 -7.507 12.194 1.00 29.64 261 GLU A C 1
ATOM 2138 O O . GLU A 1 261 ? 59.314 -6.496 11.501 1.00 29.64 261 GLU A O 1
ATOM 2143 N N . ALA A 1 262 ? 59.012 -7.423 13.507 1.00 27.44 262 ALA A N 1
ATOM 2144 C CA . ALA A 1 262 ? 58.954 -6.141 14.234 1.00 27.44 262 ALA A CA 1
ATOM 2145 C C . ALA A 1 262 ? 59.539 -6.208 15.666 1.00 27.44 262 ALA A C 1
ATOM 2147 O O . ALA A 1 262 ? 58.991 -5.641 16.608 1.00 27.44 262 ALA A O 1
ATOM 2148 N N . LEU A 1 263 ? 60.672 -6.900 15.843 1.00 26.45 263 LEU A N 1
ATOM 2149 C CA . LEU A 1 263 ? 61.431 -6.936 17.102 1.00 26.45 263 LEU A CA 1
ATOM 2150 C C . LEU A 1 263 ? 62.910 -6.602 16.860 1.00 26.45 263 LEU A C 1
ATOM 2152 O O . LEU A 1 263 ? 63.734 -7.508 16.792 1.00 26.45 263 LEU A O 1
ATOM 2156 N N . ASN A 1 264 ? 63.251 -5.311 16.735 1.00 26.00 264 ASN A N 1
ATOM 2157 C CA . ASN A 1 264 ? 64.609 -4.801 16.992 1.00 26.00 264 ASN A CA 1
ATOM 2158 C C . ASN A 1 264 ? 64.672 -3.258 17.124 1.00 26.00 264 ASN A C 1
ATOM 2160 O O . ASN A 1 264 ? 64.170 -2.531 16.276 1.00 26.00 264 ASN A O 1
ATOM 2164 N N . ASN A 1 265 ? 65.410 -2.798 18.146 1.00 24.61 265 ASN A N 1
ATOM 2165 C CA . ASN A 1 265 ? 66.045 -1.474 18.328 1.00 24.61 265 ASN A CA 1
ATOM 2166 C C . ASN A 1 265 ? 65.241 -0.183 18.678 1.00 24.61 265 ASN A C 1
ATOM 2168 O O . ASN A 1 265 ? 64.881 0.623 17.831 1.00 24.61 265 ASN A O 1
ATOM 2172 N N . THR A 1 266 ? 65.211 0.092 19.996 1.00 27.58 266 THR A N 1
ATOM 2173 C CA . THR A 1 266 ? 65.695 1.319 20.701 1.00 27.58 266 THR A CA 1
ATOM 2174 C C . THR A 1 266 ? 65.103 2.743 20.509 1.00 27.58 266 THR A C 1
ATOM 2176 O O . THR A 1 266 ? 65.289 3.379 19.481 1.00 27.58 266 THR A O 1
ATOM 2179 N N . ASN A 1 267 ? 64.718 3.324 21.667 1.00 23.39 267 ASN A N 1
ATOM 2180 C CA . ASN A 1 267 ? 65.060 4.674 22.196 1.00 23.39 267 ASN A CA 1
ATOM 2181 C C . ASN A 1 267 ? 64.479 5.984 21.594 1.00 23.39 267 ASN A C 1
ATOM 2183 O O . ASN A 1 267 ? 65.069 6.560 20.689 1.00 23.39 267 ASN A O 1
ATOM 2187 N N . HIS A 1 268 ? 63.502 6.614 22.280 1.00 24.88 268 HIS A N 1
ATOM 2188 C CA . HIS A 1 268 ? 63.687 7.735 23.248 1.00 24.88 268 HIS A CA 1
ATOM 2189 C C . HIS A 1 268 ? 62.324 8.285 23.778 1.00 24.88 268 HIS A C 1
ATOM 2191 O O . HIS A 1 268 ? 61.290 7.688 23.503 1.00 24.88 268 HIS A O 1
ATOM 2197 N N . ALA A 1 269 ? 62.319 9.295 24.670 1.00 21.31 269 ALA A N 1
ATOM 2198 C CA . ALA A 1 269 ? 61.328 9.439 25.766 1.00 21.31 269 ALA A CA 1
ATOM 2199 C C . ALA A 1 269 ? 60.574 10.802 25.868 1.00 21.31 269 ALA A C 1
ATOM 2201 O O . ALA A 1 269 ? 60.833 11.685 25.060 1.00 21.31 269 ALA A O 1
ATOM 2202 N N . ILE A 1 270 ? 59.779 10.978 26.964 1.00 22.56 270 ILE A N 1
ATOM 2203 C CA . ILE A 1 270 ? 59.130 12.215 27.534 1.00 22.56 270 ILE A CA 1
ATOM 2204 C C . ILE A 1 270 ? 57.655 12.440 27.066 1.00 22.56 270 ILE A C 1
ATOM 2206 O O . ILE A 1 270 ? 57.431 12.434 25.869 1.00 22.56 270 ILE A O 1
ATOM 2210 N N . LYS A 1 271 ? 56.590 12.673 27.885 1.00 20.94 271 LYS A N 1
ATOM 2211 C CA . LYS A 1 271 ? 56.358 12.841 29.359 1.00 20.94 271 LYS A CA 1
ATOM 2212 C C . LYS A 1 271 ? 54.868 12.564 29.769 1.00 20.94 271 LYS A C 1
ATOM 2214 O O . LYS A 1 271 ? 53.981 13.074 29.109 1.00 20.94 271 LYS A O 1
ATOM 2219 N N . CYS A 1 272 ? 54.649 11.865 30.902 1.00 22.73 272 CYS A N 1
ATOM 2220 C CA . CYS A 1 272 ? 53.654 12.032 32.018 1.00 22.73 272 CYS A CA 1
ATOM 2221 C C . CYS A 1 272 ? 52.412 12.990 31.891 1.00 22.73 272 CYS A C 1
ATOM 2223 O O . CYS A 1 272 ? 52.570 14.070 31.340 1.00 22.73 272 CYS A O 1
ATOM 2225 N N . ARG A 1 273 ? 51.238 12.808 32.566 1.00 23.05 273 ARG A N 1
ATOM 2226 C CA . ARG A 1 273 ? 50.924 12.125 33.867 1.00 23.05 273 ARG A CA 1
ATOM 2227 C C . ARG A 1 273 ? 49.401 12.039 34.253 1.00 23.05 273 ARG A C 1
ATOM 2229 O O . ARG A 1 273 ? 48.658 12.916 33.839 1.00 23.05 273 ARG A O 1
ATOM 2236 N N . HIS A 1 274 ? 49.074 11.175 35.250 1.00 23.22 274 HIS A N 1
ATOM 2237 C CA . HIS A 1 274 ? 47.944 11.192 36.251 1.00 23.22 274 HIS A CA 1
ATOM 2238 C C . HIS A 1 274 ? 46.543 10.610 35.886 1.00 23.22 274 HIS A C 1
ATOM 2240 O O . HIS A 1 274 ? 46.115 10.804 34.762 1.00 23.22 274 HIS A O 1
ATOM 2246 N N . ILE A 1 275 ? 45.721 10.021 36.798 1.00 22.11 275 ILE A N 1
ATOM 2247 C CA . ILE A 1 275 ? 45.933 9.194 38.033 1.00 22.11 275 ILE A CA 1
ATOM 2248 C C . ILE A 1 275 ? 44.622 8.438 38.466 1.00 22.11 275 ILE A C 1
ATOM 2250 O O . ILE A 1 275 ? 43.543 8.759 37.989 1.00 22.11 275 ILE A O 1
ATOM 2254 N N . MET A 1 276 ? 44.755 7.457 39.379 1.00 20.66 276 MET A N 1
ATOM 2255 C CA . MET A 1 276 ? 43.849 6.370 39.861 1.00 20.66 276 MET A CA 1
ATOM 2256 C C . MET A 1 276 ? 42.392 6.606 40.377 1.00 20.66 276 MET A C 1
ATOM 2258 O O . MET A 1 276 ? 41.996 7.701 40.768 1.00 20.66 276 MET A O 1
ATOM 2262 N N . LYS A 1 277 ? 41.666 5.466 40.497 1.00 24.11 277 LYS A N 1
ATOM 2263 C CA . LYS A 1 277 ? 40.319 5.198 41.074 1.00 24.11 277 LYS A CA 1
ATOM 2264 C C . LYS A 1 277 ? 40.240 5.209 42.635 1.00 24.11 277 LYS A C 1
ATOM 2266 O O . LYS A 1 277 ? 41.041 4.574 43.308 1.00 24.11 277 LYS A O 1
ATOM 2271 N N . VAL A 1 278 ? 39.252 5.940 43.173 1.00 23.16 278 VAL A N 1
ATOM 2272 C CA . VAL A 1 278 ? 38.099 5.578 44.062 1.00 23.16 278 VAL A CA 1
ATOM 2273 C C . VAL A 1 278 ? 38.149 4.430 45.136 1.00 23.16 278 VAL A C 1
ATOM 2275 O O . VAL A 1 278 ? 38.496 3.296 44.841 1.00 23.16 278 VAL A O 1
ATOM 2278 N N . MET A 1 279 ? 37.568 4.733 46.325 1.00 20.00 279 MET A N 1
ATOM 2279 C CA . MET A 1 279 ? 36.912 3.886 47.382 1.00 20.00 279 MET A CA 1
ATOM 2280 C C . MET A 1 279 ? 37.684 3.104 48.486 1.00 20.00 279 MET A C 1
ATOM 2282 O O . MET A 1 279 ? 38.904 3.152 48.596 1.00 20.00 279 MET A O 1
ATOM 2286 N N . ARG A 1 280 ? 36.903 2.584 49.463 1.00 19.36 280 ARG A N 1
ATOM 2287 C CA . ARG A 1 280 ? 37.222 2.368 50.898 1.00 19.36 280 ARG A CA 1
ATOM 2288 C C . ARG A 1 280 ? 36.322 1.263 51.516 1.00 19.36 280 ARG A C 1
ATOM 2290 O O . ARG A 1 280 ? 35.218 1.071 51.023 1.00 19.36 280 ARG A O 1
ATOM 2297 N N . VAL A 1 281 ? 36.716 0.732 52.691 1.00 20.34 281 VAL A N 1
ATOM 2298 C CA . VAL A 1 281 ? 35.936 -0.060 53.702 1.00 20.34 281 VAL A CA 1
ATOM 2299 C C . VAL A 1 281 ? 36.174 -1.597 53.702 1.00 20.34 281 VAL A C 1
ATOM 2301 O O . VAL A 1 281 ? 36.775 -2.142 52.786 1.00 20.34 281 VAL A O 1
ATOM 2304 N N . SER A 1 282 ? 35.879 -2.242 54.842 1.00 21.94 282 SER A N 1
ATOM 2305 C CA . SER A 1 282 ? 36.570 -3.381 55.491 1.00 21.94 282 SER A CA 1
ATOM 2306 C C . SER A 1 282 ? 35.605 -4.375 56.183 1.00 21.94 282 SER A C 1
ATOM 2308 O O . SER A 1 282 ? 34.414 -4.089 56.197 1.00 21.94 282 SER A O 1
ATOM 2310 N N . VAL A 1 283 ? 36.104 -5.464 56.824 1.00 19.22 283 VAL A N 1
ATOM 2311 C CA . VAL A 1 283 ? 35.645 -6.015 58.147 1.00 19.22 283 VAL A CA 1
ATOM 2312 C C . VAL A 1 283 ? 36.468 -7.255 58.634 1.00 19.22 283 VAL A C 1
ATOM 2314 O O . VAL A 1 283 ? 36.688 -8.166 57.853 1.00 19.22 283 VAL A O 1
ATOM 2317 N N . PHE A 1 284 ? 36.907 -7.226 59.918 1.00 19.95 284 PHE A N 1
ATOM 2318 C CA . PHE A 1 284 ? 37.297 -8.253 60.950 1.00 19.95 284 PHE A CA 1
ATOM 2319 C C . PHE A 1 284 ? 37.765 -9.710 60.597 1.00 19.95 284 PHE A C 1
ATOM 2321 O O . PHE A 1 284 ? 37.372 -10.262 59.585 1.00 19.95 284 PHE A O 1
ATOM 2328 N N . ASN A 1 285 ? 38.561 -10.449 61.411 1.00 19.88 285 ASN A N 1
ATOM 2329 C CA . ASN A 1 285 ? 38.789 -10.419 62.880 1.00 19.88 285 ASN A CA 1
ATOM 2330 C C . ASN A 1 285 ? 40.152 -11.038 63.371 1.00 19.88 285 ASN A C 1
ATOM 2332 O O . ASN A 1 285 ? 40.884 -11.637 62.598 1.00 19.88 285 ASN A O 1
ATOM 2336 N N . GLU A 1 286 ? 40.402 -10.959 64.694 1.00 21.70 286 GLU A N 1
ATOM 2337 C CA . GLU A 1 286 ? 41.327 -11.735 65.573 1.00 21.70 286 GLU A CA 1
ATOM 2338 C C . GLU A 1 286 ? 42.867 -11.488 65.615 1.00 21.70 286 GLU A C 1
ATOM 2340 O O . GLU A 1 286 ? 43.672 -12.178 65.002 1.00 21.70 286 GLU A O 1
ATOM 2345 N N . GLY A 1 287 ? 43.294 -10.663 66.589 1.00 21.98 287 GLY A N 1
ATOM 2346 C CA . GLY A 1 287 ? 43.932 -11.195 67.816 1.00 21.98 287 GLY A CA 1
ATOM 2347 C C . GLY A 1 287 ? 45.470 -11.305 67.959 1.00 21.98 287 GLY A C 1
ATOM 2348 O O . GLY A 1 287 ? 46.045 -12.336 67.622 1.00 21.98 287 GLY A O 1
ATOM 2349 N N . LYS A 1 288 ? 46.092 -10.381 68.734 1.00 23.45 288 LYS A N 1
ATOM 2350 C CA . LYS A 1 288 ? 46.742 -10.677 70.055 1.00 23.45 288 LYS A CA 1
ATOM 2351 C C . LYS A 1 288 ? 47.513 -9.505 70.722 1.00 23.45 288 LYS A C 1
ATOM 2353 O O . LYS A 1 288 ? 48.422 -8.937 70.140 1.00 23.45 288 LYS A O 1
ATOM 2358 N N . LYS A 1 289 ? 47.254 -9.345 72.035 1.00 23.45 289 LYS A N 1
ATOM 2359 C CA . LYS A 1 289 ? 48.193 -9.027 73.152 1.00 23.45 289 LYS A CA 1
ATOM 2360 C C . LYS A 1 289 ? 48.914 -7.654 73.205 1.00 23.45 289 LYS A C 1
ATOM 2362 O O . LYS A 1 289 ? 49.927 -7.451 72.559 1.00 23.45 289 LYS A O 1
ATOM 2367 N N . THR A 1 290 ? 48.420 -6.721 74.044 1.00 26.59 290 THR A N 1
ATOM 2368 C CA . THR A 1 290 ? 48.888 -6.374 75.433 1.00 26.59 290 THR A CA 1
ATOM 2369 C C . THR A 1 290 ? 50.279 -5.722 75.525 1.00 26.59 290 THR A C 1
ATOM 2371 O O . THR A 1 290 ? 51.249 -6.351 75.122 1.00 26.59 290 THR A O 1
ATOM 2374 N N . ARG A 1 291 ? 50.472 -4.533 76.130 1.00 27.30 291 ARG A N 1
ATOM 2375 C CA . ARG A 1 291 ? 50.409 -4.178 77.586 1.00 27.30 291 ARG A CA 1
ATOM 2376 C C . ARG A 1 291 ? 50.624 -2.635 77.733 1.00 27.30 291 ARG A C 1
ATOM 2378 O O . ARG A 1 291 ? 51.123 -2.056 76.779 1.00 27.30 291 ARG A O 1
ATOM 2385 N N . ILE A 1 292 ? 50.356 -1.899 78.829 1.00 22.62 292 ILE A N 1
ATOM 2386 C CA . ILE A 1 292 ? 49.830 -2.181 80.191 1.00 22.62 292 ILE A CA 1
ATOM 2387 C C . ILE A 1 292 ? 49.022 -0.949 80.732 1.00 22.62 292 ILE A C 1
ATOM 2389 O O . ILE A 1 292 ? 48.435 -0.225 79.937 1.00 22.62 292 ILE A O 1
ATOM 2393 N N . MET A 1 293 ? 48.943 -0.754 82.057 1.00 24.31 293 MET A N 1
ATOM 2394 C CA . MET A 1 293 ? 48.249 0.291 82.850 1.00 24.31 293 MET A CA 1
ATOM 2395 C C . MET A 1 293 ? 49.186 1.501 83.176 1.00 24.31 293 MET A C 1
ATOM 2397 O O . MET A 1 293 ? 50.354 1.439 82.806 1.00 24.31 293 MET A O 1
ATOM 2401 N N . GLU A 1 294 ? 48.810 2.623 83.825 1.00 25.59 294 GLU A N 1
ATOM 2402 C CA . GLU A 1 294 ? 47.926 2.803 85.003 1.00 25.59 294 GLU A CA 1
ATOM 2403 C C . GLU A 1 294 ? 47.574 4.297 85.298 1.00 25.59 294 GLU A C 1
ATOM 2405 O O . GLU A 1 294 ? 48.180 5.190 84.718 1.00 25.59 294 GLU A O 1
ATOM 2410 N N . PHE A 1 295 ? 46.629 4.544 86.229 1.00 28.62 295 PHE A N 1
ATOM 2411 C CA . PHE A 1 295 ? 46.143 5.846 86.773 1.00 28.62 295 PHE A CA 1
ATOM 2412 C C . PHE A 1 295 ? 45.464 6.840 85.790 1.00 28.62 295 PHE A C 1
ATOM 2414 O O . PHE A 1 295 ? 46.116 7.547 85.033 1.00 28.62 295 PHE A O 1
ATOM 2421 N N . VAL A 1 296 ? 44.124 6.891 85.691 1.00 30.16 296 VAL A N 1
ATOM 2422 C CA . VAL A 1 296 ? 43.139 7.470 86.655 1.00 30.16 296 VAL A CA 1
ATOM 2423 C C . VAL A 1 296 ? 43.360 8.984 86.866 1.00 30.16 296 VAL A C 1
ATOM 2425 O O . VAL A 1 296 ? 44.407 9.388 87.348 1.00 30.16 296 VAL A O 1
ATOM 2428 N N . GLY A 1 297 ? 42.434 9.903 86.564 1.00 38.44 297 GLY A N 1
ATOM 2429 C CA . GLY A 1 297 ? 41.006 9.755 86.244 1.00 38.44 297 GLY A CA 1
ATOM 2430 C C . GLY A 1 297 ? 40.103 10.150 87.418 1.00 38.44 297 GLY A C 1
ATOM 2431 O O . GLY A 1 297 ? 39.454 9.288 88.000 1.00 38.44 297 GLY A O 1
ATOM 2432 N N . THR A 1 298 ? 40.087 11.431 87.822 1.00 35.19 298 THR A N 1
ATOM 2433 C CA . THR A 1 298 ? 39.151 11.913 88.873 1.00 35.19 298 THR A CA 1
ATOM 2434 C C . THR A 1 298 ? 38.841 13.424 88.863 1.00 35.19 298 THR A C 1
ATOM 2436 O O . THR A 1 298 ? 38.292 13.927 89.837 1.00 35.19 298 THR A O 1
ATOM 2439 N N . ILE A 1 299 ? 39.190 14.184 87.808 1.00 36.00 299 ILE A N 1
ATOM 2440 C CA . ILE A 1 299 ? 38.968 15.656 87.776 1.00 36.00 299 ILE A CA 1
ATOM 2441 C C . ILE A 1 299 ? 38.283 16.176 86.488 1.00 36.00 299 ILE A C 1
ATOM 2443 O O . ILE A 1 299 ? 37.592 17.190 86.547 1.00 36.00 299 ILE A O 1
ATOM 2447 N N . TRP A 1 300 ? 38.375 15.497 85.335 1.00 32.41 300 TRP A N 1
ATOM 2448 C CA . TRP A 1 300 ? 37.800 16.027 84.076 1.00 32.41 300 TRP A CA 1
ATOM 2449 C C . TRP A 1 300 ? 36.278 15.808 83.908 1.00 32.41 300 TRP A C 1
ATOM 2451 O O . TRP A 1 300 ? 35.648 16.430 83.058 1.00 32.41 300 TRP A O 1
ATOM 2461 N N . GLU A 1 301 ? 35.645 14.962 84.724 1.00 34.22 301 GLU A N 1
ATOM 2462 C CA . GLU A 1 301 ? 34.209 14.646 84.582 1.00 34.22 301 GLU A CA 1
ATOM 2463 C C . GLU A 1 301 ? 33.263 15.728 85.143 1.00 34.22 301 GLU A C 1
ATOM 2465 O O . GLU A 1 301 ? 32.056 15.688 84.906 1.00 34.22 301 GLU A O 1
ATOM 2470 N N . ALA A 1 302 ? 33.795 16.746 85.830 1.00 35.78 302 ALA A N 1
ATOM 2471 C CA . ALA A 1 302 ? 33.000 17.875 86.318 1.00 35.78 302 ALA A CA 1
ATOM 2472 C C . ALA A 1 302 ? 32.670 18.909 85.219 1.00 35.78 302 ALA A C 1
ATOM 2474 O O . ALA A 1 302 ? 31.614 19.540 85.263 1.00 35.78 302 ALA A O 1
ATOM 2475 N N . THR A 1 303 ? 33.538 19.084 84.215 1.00 36.88 303 THR A N 1
ATOM 2476 C CA . THR A 1 303 ? 33.358 20.093 83.151 1.00 36.88 303 THR A CA 1
ATOM 2477 C C . THR A 1 303 ? 32.525 19.583 81.973 1.00 36.88 303 THR A C 1
ATOM 2479 O O . THR A 1 303 ? 31.830 20.366 81.324 1.00 36.88 303 THR A O 1
ATOM 2482 N N . THR A 1 304 ? 32.507 18.273 81.716 1.00 39.31 304 THR A N 1
ATOM 2483 C CA . THR A 1 304 ? 31.734 17.669 80.615 1.00 39.31 304 THR A CA 1
ATOM 2484 C C . THR A 1 304 ? 30.228 17.584 80.891 1.00 39.31 304 THR A C 1
ATOM 2486 O O . THR A 1 304 ? 29.433 17.649 79.951 1.00 39.31 304 THR A O 1
ATOM 2489 N N . CYS A 1 305 ? 29.797 17.518 82.156 1.00 36.44 305 CYS A N 1
ATOM 2490 C CA . CYS A 1 305 ? 28.371 17.462 82.506 1.00 36.44 305 CYS A CA 1
ATOM 2491 C C . CYS A 1 305 ? 27.606 18.767 82.210 1.00 36.44 305 CYS A C 1
ATOM 2493 O O . CYS A 1 305 ? 26.452 18.709 81.785 1.00 36.44 305 CYS A O 1
ATOM 2495 N N . ILE A 1 306 ? 28.239 19.937 82.361 1.00 37.84 306 ILE A N 1
ATOM 2496 C CA . ILE A 1 306 ? 27.599 21.232 82.059 1.00 37.84 306 ILE A CA 1
ATOM 2497 C C . ILE A 1 306 ? 27.443 21.419 80.540 1.00 37.84 306 ILE A C 1
ATOM 2499 O O . ILE A 1 306 ? 26.390 21.861 80.076 1.00 37.84 306 ILE A O 1
ATOM 2503 N N . TRP A 1 307 ? 28.430 20.992 79.743 1.00 33.22 307 TRP A N 1
ATOM 2504 C CA . TRP A 1 307 ? 28.348 21.057 78.278 1.00 33.22 307 TRP A CA 1
ATOM 2505 C C . TRP A 1 307 ? 27.267 20.112 77.713 1.00 33.22 307 TRP A C 1
ATOM 2507 O O . TRP A 1 307 ? 26.530 20.480 76.795 1.00 33.22 307 TRP A O 1
ATOM 2517 N N . ARG A 1 308 ? 27.094 18.918 78.306 1.00 34.81 308 ARG A N 1
ATOM 2518 C CA . ARG A 1 308 ? 26.153 17.895 77.805 1.00 34.81 308 ARG A CA 1
ATOM 2519 C C . ARG A 1 308 ? 24.666 18.228 78.006 1.00 34.81 308 ARG A C 1
ATOM 2521 O O . ARG A 1 308 ? 23.825 17.643 77.327 1.00 34.81 308 ARG A O 1
ATOM 2528 N N . CYS A 1 309 ? 24.324 19.163 78.894 1.00 35.38 309 CYS A N 1
ATOM 2529 C CA . CYS A 1 309 ? 22.939 19.629 79.060 1.00 35.38 309 CYS A CA 1
ATOM 2530 C C . CYS A 1 309 ? 22.565 20.767 78.094 1.00 35.38 309 CYS A C 1
ATOM 2532 O O . CYS A 1 309 ? 21.402 20.865 77.703 1.00 35.38 309 CYS A O 1
ATOM 2534 N N . ALA A 1 310 ? 23.532 21.576 77.649 1.00 38.50 310 ALA A N 1
ATOM 2535 C CA . ALA A 1 310 ? 23.307 22.588 76.614 1.00 38.50 310 ALA A CA 1
ATOM 2536 C C . ALA A 1 310 ? 23.180 21.970 75.203 1.00 38.50 310 ALA A C 1
ATOM 2538 O O . ALA A 1 310 ? 22.392 22.448 74.385 1.00 38.50 310 ALA A O 1
ATOM 2539 N N . SER A 1 311 ? 23.896 20.872 74.923 1.00 40.94 311 SER A N 1
ATOM 2540 C CA . SER A 1 311 ? 23.993 20.302 73.568 1.00 40.94 311 SER A CA 1
ATOM 2541 C C . SER A 1 311 ? 22.670 19.786 72.979 1.00 40.94 311 SER A C 1
ATOM 2543 O O . SER A 1 311 ? 22.433 19.962 71.788 1.00 40.94 311 SER A O 1
ATOM 2545 N N . LYS A 1 312 ? 21.755 19.222 73.785 1.00 45.00 312 LYS A N 1
ATOM 2546 C CA . LYS A 1 312 ? 20.485 18.647 73.277 1.00 45.00 312 LYS A CA 1
ATOM 2547 C C . LYS A 1 312 ? 19.461 19.660 72.749 1.00 45.00 312 LYS A C 1
ATOM 2549 O O . LYS A 1 312 ? 18.538 19.261 72.044 1.00 45.00 312 LYS A O 1
ATOM 2554 N N . HIS A 1 313 ? 19.593 20.938 73.101 1.00 47.16 313 HIS A N 1
ATOM 2555 C CA . HIS A 1 313 ? 18.744 22.015 72.570 1.00 47.16 313 HIS A CA 1
ATOM 2556 C C . HIS A 1 313 ? 19.539 23.009 71.715 1.00 47.16 313 HIS A C 1
ATOM 2558 O O . HIS A 1 313 ? 18.947 23.660 70.858 1.00 47.16 313 HIS A O 1
ATOM 2564 N N . GLY A 1 314 ? 20.863 23.078 71.907 1.00 43.91 314 GLY A N 1
ATOM 2565 C CA . GLY A 1 314 ? 21.776 23.830 71.052 1.00 43.91 314 GLY A CA 1
ATOM 2566 C C . GLY A 1 314 ? 21.796 23.332 69.608 1.00 43.91 314 GLY A C 1
ATOM 2567 O O . GLY A 1 314 ? 21.806 24.170 68.720 1.00 43.91 314 GLY A O 1
ATOM 2568 N N . ALA A 1 315 ? 21.701 22.018 69.364 1.00 51.91 315 ALA A N 1
ATOM 2569 C CA . ALA A 1 315 ? 21.770 21.427 68.019 1.00 51.91 315 ALA A CA 1
ATOM 2570 C C . ALA A 1 315 ? 20.842 22.104 66.982 1.00 51.91 315 ALA A C 1
ATOM 2572 O O . ALA A 1 315 ? 21.292 22.540 65.930 1.00 51.91 315 ALA A O 1
ATOM 2573 N N . TYR A 1 316 ? 19.569 22.343 67.327 1.00 50.38 316 TYR A N 1
ATOM 2574 C CA . TYR A 1 316 ? 18.598 23.028 66.451 1.00 50.38 316 TYR A CA 1
ATOM 2575 C C . TYR A 1 316 ? 18.959 24.486 66.084 1.00 50.38 316 TYR A C 1
ATOM 2577 O O . TYR A 1 316 ? 18.260 25.096 65.279 1.00 50.38 316 TYR A O 1
ATOM 2585 N N . ILE A 1 317 ? 19.980 25.079 66.711 1.00 54.72 317 ILE A N 1
ATOM 2586 C CA . ILE A 1 317 ? 20.428 26.465 66.494 1.00 54.72 317 ILE A CA 1
ATOM 2587 C C . ILE A 1 317 ? 21.881 26.496 65.999 1.00 54.72 317 ILE A C 1
ATOM 2589 O O . ILE A 1 317 ? 22.178 27.202 65.041 1.00 54.72 317 ILE A O 1
ATOM 2593 N N . CYS A 1 318 ? 22.777 25.742 66.639 1.00 52.22 318 CYS A N 1
ATOM 2594 C CA . CYS A 1 318 ? 24.191 25.624 66.280 1.00 52.22 318 CYS A CA 1
ATOM 2595 C C . CYS A 1 318 ? 24.373 24.923 64.933 1.00 52.22 318 CYS A C 1
ATOM 2597 O O . CYS A 1 318 ? 25.113 25.414 64.086 1.00 52.22 318 CYS A O 1
ATOM 2599 N N . ASP A 1 319 ? 23.622 23.846 64.717 1.00 63.62 319 ASP A N 1
ATOM 2600 C CA . ASP A 1 319 ? 23.722 23.006 63.528 1.00 63.62 319 ASP A CA 1
ATOM 2601 C C . ASP A 1 319 ? 22.669 23.441 62.489 1.00 63.62 319 ASP A C 1
ATOM 2603 O O . ASP A 1 319 ? 22.488 22.788 61.469 1.00 63.62 319 ASP A O 1
ATOM 2607 N N . LEU A 1 320 ? 21.943 24.547 62.722 1.00 68.12 320 LEU A N 1
ATOM 2608 C CA . LEU A 1 320 ? 20.848 25.014 61.859 1.00 68.12 320 LEU A CA 1
ATOM 2609 C C . LEU A 1 320 ? 21.297 25.218 60.408 1.00 68.12 320 LEU A C 1
ATOM 2611 O O . LEU A 1 320 ? 20.540 24.922 59.491 1.00 68.12 320 LEU A O 1
ATOM 2615 N N . LYS A 1 321 ? 22.527 25.701 60.205 1.00 69.25 321 LYS A N 1
ATOM 2616 C CA . LYS A 1 321 ? 23.097 25.864 58.866 1.00 69.25 321 LYS A CA 1
ATOM 2617 C C . LYS A 1 321 ? 23.336 24.511 58.191 1.00 69.25 321 LYS A C 1
ATOM 2619 O O . LYS A 1 321 ? 22.891 24.322 57.069 1.00 69.25 321 LYS A O 1
ATOM 2624 N N . GLU A 1 322 ? 23.948 23.564 58.899 1.00 74.56 322 GLU A N 1
ATOM 2625 C CA . GLU A 1 322 ? 24.190 22.207 58.392 1.00 74.56 322 GLU A CA 1
ATOM 2626 C C . GLU A 1 322 ? 22.866 21.478 58.103 1.00 74.56 322 GLU A C 1
ATOM 2628 O O . GLU A 1 322 ? 22.729 20.856 57.059 1.00 74.56 322 GLU A O 1
ATOM 2633 N N . ASN A 1 323 ? 21.847 21.653 58.953 1.00 76.56 323 ASN A N 1
ATOM 2634 C CA . ASN A 1 323 ? 20.493 21.138 58.724 1.00 76.56 323 ASN A CA 1
ATOM 2635 C C . ASN A 1 323 ? 19.798 21.797 57.512 1.00 76.56 323 ASN A C 1
ATOM 2637 O O . ASN A 1 323 ? 18.993 21.148 56.853 1.00 76.56 323 ASN A O 1
ATOM 2641 N N . LEU A 1 324 ? 20.056 23.075 57.209 1.00 77.00 324 LEU A N 1
ATOM 2642 C CA . LEU A 1 324 ? 19.521 23.738 56.009 1.00 77.00 324 LEU A CA 1
ATOM 2643 C C . LEU A 1 324 ? 20.234 23.264 54.733 1.00 77.00 324 LEU A C 1
ATOM 2645 O O . LEU A 1 324 ? 19.568 23.000 53.731 1.00 77.00 324 LEU A O 1
ATOM 2649 N N . ASP A 1 325 ? 21.557 23.101 54.788 1.00 78.62 325 ASP A N 1
ATOM 2650 C CA . ASP A 1 325 ? 22.359 22.540 53.697 1.00 78.62 325 ASP A CA 1
ATOM 2651 C C . ASP A 1 325 ? 21.971 21.062 53.436 1.00 78.62 325 ASP A C 1
ATOM 2653 O O . ASP A 1 325 ? 21.828 20.636 52.284 1.00 78.62 325 ASP A O 1
ATOM 2657 N N . GLU A 1 326 ? 21.701 20.286 54.493 1.00 83.31 326 GLU A N 1
ATOM 2658 C CA . GLU A 1 326 ? 21.156 18.927 54.410 1.00 83.31 326 GLU A CA 1
ATOM 2659 C C . GLU A 1 326 ? 19.725 18.909 53.856 1.00 83.31 326 GLU A C 1
ATOM 2661 O O . GLU A 1 326 ? 19.450 18.136 52.938 1.00 83.31 326 GLU A O 1
ATOM 2666 N N . LEU A 1 327 ? 18.828 19.778 54.340 1.00 83.94 327 LEU A N 1
ATOM 2667 C CA . LEU A 1 327 ? 17.460 19.908 53.824 1.00 83.94 327 LEU A CA 1
ATOM 2668 C C . LEU A 1 327 ? 17.469 20.167 52.312 1.00 83.94 327 LEU A C 1
ATOM 2670 O O . LEU A 1 327 ? 16.753 19.493 51.574 1.00 83.94 327 LEU A O 1
ATOM 2674 N N . ALA A 1 328 ? 18.298 21.104 51.845 1.00 79.94 328 ALA A N 1
ATOM 2675 C CA . ALA A 1 328 ? 18.447 21.401 50.423 1.00 79.94 328 ALA A CA 1
ATOM 2676 C C . ALA A 1 328 ? 19.008 20.200 49.638 1.00 79.94 328 ALA A C 1
ATOM 2678 O O . ALA A 1 328 ? 18.544 19.904 48.536 1.00 79.94 328 ALA A O 1
ATOM 2679 N N . THR A 1 329 ? 19.972 19.471 50.207 1.00 85.06 329 THR A N 1
ATOM 2680 C CA . THR A 1 329 ? 20.574 18.285 49.577 1.00 85.06 329 THR A CA 1
ATOM 2681 C C . THR A 1 329 ? 19.570 17.136 49.453 1.00 85.06 329 THR A C 1
ATOM 2683 O O . THR A 1 329 ? 19.356 16.634 48.349 1.00 85.06 329 THR A O 1
ATOM 2686 N N . GLN A 1 330 ? 18.895 16.760 50.545 1.00 85.94 330 GLN A N 1
ATOM 2687 C CA . GLN A 1 330 ? 17.877 15.706 50.536 1.00 85.94 330 GLN A CA 1
ATOM 2688 C C . GLN A 1 330 ? 16.668 16.084 49.659 1.00 85.94 330 GLN A C 1
ATOM 2690 O O . GLN A 1 330 ? 16.138 15.235 48.938 1.00 85.94 330 GLN A O 1
ATOM 2695 N N . TRP A 1 331 ? 16.256 17.359 49.662 1.00 88.44 331 TRP A N 1
ATOM 2696 C CA . TRP A 1 331 ? 15.187 17.851 48.790 1.00 88.44 331 TRP A CA 1
ATOM 2697 C C . TRP A 1 331 ? 15.542 17.718 47.305 1.00 88.44 331 TRP A C 1
ATOM 2699 O O . TRP A 1 331 ? 14.722 17.240 46.524 1.00 88.44 331 TRP A O 1
ATOM 2709 N N . ASN A 1 332 ? 16.771 18.062 46.908 1.00 83.62 332 ASN A N 1
ATOM 2710 C CA . ASN A 1 332 ? 17.227 17.908 45.524 1.00 83.62 332 ASN A CA 1
ATOM 2711 C C . ASN A 1 332 ? 17.200 16.443 45.050 1.00 83.62 332 ASN A C 1
ATOM 2713 O O . ASN A 1 332 ? 16.927 16.183 43.878 1.00 83.62 332 ASN A O 1
ATOM 2717 N N . GLU A 1 333 ? 17.456 15.476 45.934 1.00 83.38 333 GLU A N 1
ATOM 2718 C CA . GLU A 1 333 ? 17.343 14.050 45.605 1.00 83.38 333 GLU A CA 1
ATOM 2719 C C . GLU A 1 333 ? 15.884 13.609 45.428 1.00 83.38 333 GLU A C 1
ATOM 2721 O O . GLU A 1 333 ? 15.562 12.984 44.418 1.00 83.38 333 GLU A O 1
ATOM 2726 N N . VAL A 1 334 ? 14.985 13.992 46.343 1.00 87.00 334 VAL A N 1
ATOM 2727 C CA . VAL A 1 334 ? 13.546 13.696 46.205 1.00 87.00 334 VAL A CA 1
ATOM 2728 C C . VAL A 1 334 ? 12.948 14.400 44.987 1.00 87.00 334 VAL A C 1
ATOM 2730 O O . VAL A 1 334 ? 12.156 13.789 44.276 1.00 87.00 334 VAL A O 1
ATOM 2733 N N . GLY A 1 335 ? 13.378 15.624 44.671 1.00 83.31 335 GLY A N 1
ATOM 2734 C CA . GLY A 1 335 ? 12.983 16.348 43.461 1.00 83.31 335 GLY A CA 1
ATOM 2735 C C . GLY A 1 335 ? 13.385 15.627 42.169 1.00 83.31 335 GLY A C 1
ATOM 2736 O O . GLY A 1 335 ? 12.593 15.567 41.230 1.00 83.31 335 GLY A O 1
ATOM 2737 N N . ARG A 1 336 ? 14.571 14.998 42.121 1.00 83.06 336 ARG A N 1
ATOM 2738 C CA . ARG A 1 336 ? 14.971 14.135 40.989 1.00 83.06 336 ARG A CA 1
ATOM 2739 C C . ARG A 1 336 ? 14.058 12.916 40.864 1.00 83.06 336 ARG A C 1
ATOM 2741 O O . ARG A 1 336 ? 13.586 12.637 39.766 1.00 83.06 336 ARG A O 1
ATOM 2748 N N . THR A 1 337 ? 13.778 12.222 41.969 1.00 84.88 337 THR A N 1
ATOM 2749 C CA . THR A 1 337 ? 12.875 11.057 41.979 1.00 84.88 337 THR A CA 1
ATOM 2750 C C . THR A 1 337 ? 11.444 11.443 41.598 1.00 84.88 337 THR A C 1
ATOM 2752 O O . THR A 1 337 ? 10.809 10.738 40.822 1.00 84.88 337 THR A O 1
ATOM 2755 N N . TYR A 1 338 ? 10.945 12.582 42.084 1.00 87.31 338 TYR A N 1
ATOM 2756 C CA . TYR A 1 338 ? 9.629 13.122 41.736 1.00 87.31 338 TYR A CA 1
ATOM 2757 C C . TYR A 1 338 ? 9.536 13.431 40.248 1.00 87.31 338 TYR A C 1
ATOM 2759 O O . TYR A 1 338 ? 8.607 12.965 39.595 1.00 87.31 338 TYR A O 1
ATOM 2767 N N . ASN A 1 339 ? 10.526 14.137 39.697 1.00 84.69 339 ASN A N 1
ATOM 2768 C CA . ASN A 1 339 ? 10.564 14.446 38.274 1.00 84.69 339 ASN A CA 1
ATOM 2769 C C . ASN A 1 339 ? 10.651 13.175 37.418 1.00 84.69 339 ASN A C 1
ATOM 2771 O O . ASN A 1 339 ? 9.988 13.115 36.388 1.00 84.69 339 ASN A O 1
ATOM 2775 N N . ASP A 1 340 ? 11.394 12.143 37.834 1.00 83.25 340 ASP A N 1
ATOM 2776 C CA . ASP A 1 340 ? 11.434 10.872 37.102 1.00 83.25 340 ASP A CA 1
ATOM 2777 C C . ASP A 1 340 ? 10.094 10.121 37.139 1.00 83.25 340 ASP A C 1
ATOM 2779 O O . ASP A 1 340 ? 9.564 9.766 36.087 1.00 83.25 340 ASP A O 1
ATOM 2783 N N . VAL A 1 341 ? 9.510 9.924 38.326 1.00 84.12 341 VAL A N 1
ATOM 2784 C CA . VAL A 1 341 ? 8.224 9.226 38.489 1.00 84.12 341 VAL A CA 1
ATOM 2785 C C . VAL A 1 341 ? 7.103 9.979 37.772 1.00 84.12 341 VAL A C 1
ATOM 2787 O O . VAL A 1 341 ? 6.342 9.366 37.026 1.00 84.12 341 VAL A O 1
ATOM 2790 N N . LYS A 1 342 ? 7.032 11.307 37.922 1.00 84.00 342 LYS A N 1
ATOM 2791 C CA . LYS A 1 342 ? 6.058 12.169 37.237 1.00 84.00 342 LYS A CA 1
ATOM 2792 C C . LYS A 1 342 ? 6.206 12.091 35.720 1.00 84.00 342 LYS A C 1
ATOM 2794 O O . LYS A 1 342 ? 5.228 11.812 35.033 1.00 84.00 342 LYS A O 1
ATOM 2799 N N . ARG A 1 343 ? 7.435 12.221 35.208 1.00 79.81 343 ARG A N 1
ATOM 2800 C CA . ARG A 1 343 ? 7.749 12.071 33.780 1.00 79.81 343 ARG A CA 1
ATOM 2801 C C . ARG A 1 343 ? 7.345 10.696 33.258 1.00 79.81 343 ARG A C 1
ATOM 2803 O O . ARG A 1 343 ? 6.755 10.626 32.188 1.00 79.81 343 ARG A O 1
ATOM 2810 N N . ARG A 1 344 ? 7.631 9.607 33.981 1.00 79.00 344 ARG A N 1
ATOM 2811 C CA . ARG A 1 344 ? 7.256 8.240 33.574 1.00 79.00 344 ARG A CA 1
ATOM 2812 C C . ARG A 1 344 ? 5.736 8.018 33.607 1.00 79.00 344 ARG A C 1
ATOM 2814 O O . ARG A 1 344 ? 5.210 7.342 32.727 1.00 79.00 344 ARG A O 1
ATOM 2821 N N . VAL A 1 345 ? 5.031 8.618 34.569 1.00 80.44 345 VAL A N 1
ATOM 2822 C CA . VAL A 1 345 ? 3.559 8.634 34.632 1.00 80.44 345 VAL A CA 1
ATOM 2823 C C . VAL A 1 345 ? 2.961 9.373 33.436 1.00 80.44 345 VAL A C 1
ATOM 2825 O O . VAL A 1 345 ? 2.177 8.795 32.687 1.00 80.44 345 VAL A O 1
ATOM 2828 N N . GLU A 1 346 ? 3.379 10.615 33.202 1.00 77.69 346 GLU A N 1
ATOM 2829 C CA . GLU A 1 346 ? 2.909 11.439 32.083 1.00 77.69 346 GLU A CA 1
ATOM 2830 C C . GLU A 1 346 ? 3.274 10.781 30.734 1.00 77.69 346 GLU A C 1
ATOM 2832 O O . GLU A 1 346 ? 2.468 10.745 29.803 1.00 77.69 346 GLU A O 1
ATOM 2837 N N . GLN A 1 347 ? 4.447 10.141 30.638 1.00 67.12 347 GLN A N 1
ATOM 2838 C CA . GLN A 1 347 ? 4.846 9.326 29.484 1.00 67.12 347 GLN A CA 1
ATOM 2839 C C . GLN A 1 347 ? 3.934 8.121 29.234 1.00 67.12 347 GLN A C 1
ATOM 2841 O O . GLN A 1 347 ? 3.774 7.739 28.074 1.00 67.12 347 GLN A O 1
ATOM 2846 N N . ALA A 1 348 ? 3.312 7.539 30.254 1.00 67.50 348 ALA A N 1
ATOM 2847 C CA . ALA A 1 348 ? 2.301 6.513 30.047 1.00 67.50 348 ALA A CA 1
ATOM 2848 C C . ALA A 1 348 ? 0.977 7.152 29.599 1.00 67.50 348 ALA A C 1
ATOM 2850 O O . ALA A 1 348 ? 0.451 6.816 28.534 1.00 67.50 348 ALA A O 1
ATOM 2851 N N . GLU A 1 349 ? 0.479 8.119 30.370 1.00 70.38 349 GLU A N 1
ATOM 2852 C CA . GLU A 1 349 ? -0.852 8.724 30.218 1.00 70.38 349 GLU A CA 1
ATOM 2853 C C . GLU A 1 349 ? -1.054 9.427 28.871 1.00 70.38 349 GLU A C 1
ATOM 2855 O O . GLU A 1 349 ? -2.101 9.274 28.246 1.00 70.38 349 GLU A O 1
ATOM 2860 N N . ILE A 1 350 ? -0.025 10.099 28.340 1.00 56.81 350 ILE A N 1
ATOM 2861 C CA . ILE A 1 350 ? -0.071 10.774 27.027 1.00 56.81 350 ILE A CA 1
ATOM 2862 C C . ILE A 1 350 ? -0.382 9.799 25.864 1.00 56.81 350 ILE A C 1
ATOM 2864 O O . ILE A 1 350 ? -0.765 10.238 24.787 1.00 56.81 350 ILE A O 1
ATOM 2868 N N . THR A 1 351 ? -0.246 8.475 26.035 1.00 52.34 351 THR A N 1
ATOM 2869 C CA . THR A 1 351 ? -0.704 7.512 25.005 1.00 52.34 351 THR A CA 1
ATOM 2870 C C . THR A 1 351 ? -2.231 7.418 24.883 1.00 52.34 351 THR A C 1
ATOM 2872 O O . THR A 1 351 ? -2.721 6.743 23.977 1.00 52.34 351 THR A O 1
ATOM 2875 N N . GLY A 1 352 ? -2.991 8.015 25.811 1.00 49.53 352 GLY A N 1
ATOM 2876 C CA . GLY A 1 352 ? -4.443 7.847 25.943 1.00 49.53 352 GLY A CA 1
ATOM 2877 C C . GLY A 1 352 ? -4.869 6.456 26.432 1.00 49.53 352 GLY A C 1
ATOM 2878 O O . GLY A 1 352 ? -6.061 6.185 26.536 1.00 49.53 352 GLY A O 1
ATOM 2879 N N . HIS A 1 353 ? -3.904 5.573 26.714 1.00 56.88 353 HIS A N 1
ATOM 2880 C CA . HIS A 1 353 ? -4.112 4.150 26.986 1.00 56.88 353 HIS A CA 1
ATOM 2881 C C . HIS A 1 353 ? -3.468 3.686 28.306 1.00 56.88 353 HIS A C 1
ATOM 2883 O O . HIS A 1 353 ? -3.302 2.487 28.513 1.00 56.88 353 HIS A O 1
ATOM 2889 N N . MET A 1 354 ? -3.095 4.599 29.207 1.00 68.19 354 MET A N 1
ATOM 2890 C CA . MET A 1 354 ? -2.572 4.289 30.546 1.00 68.19 354 MET A CA 1
ATOM 2891 C C . MET A 1 354 ? -3.037 5.340 31.568 1.00 68.19 354 MET A C 1
ATOM 2893 O O . MET A 1 354 ? -3.232 6.489 31.186 1.00 68.19 354 MET A O 1
ATOM 2897 N N . GLU A 1 355 ? -3.161 4.973 32.844 1.00 73.06 355 GLU A N 1
ATOM 2898 C CA . GLU A 1 355 ? -3.486 5.877 33.964 1.00 73.06 355 GLU A CA 1
ATOM 2899 C C . GLU A 1 355 ? -2.592 5.584 35.189 1.00 73.06 355 GLU A C 1
ATOM 2901 O O . GLU A 1 355 ? -2.162 4.444 35.401 1.00 73.06 355 GLU A O 1
ATOM 2906 N N . ARG A 1 356 ? -2.252 6.611 35.981 1.00 83.25 356 ARG A N 1
ATOM 2907 C CA . ARG A 1 356 ? -1.440 6.485 37.209 1.00 83.25 356 ARG A CA 1
ATOM 2908 C C . ARG A 1 356 ? -2.142 5.714 38.326 1.00 83.25 356 ARG A C 1
ATOM 2910 O O . ARG A 1 356 ? -3.347 5.832 38.525 1.00 83.25 356 ARG A O 1
ATOM 2917 N N . THR A 1 357 ? -1.377 4.967 39.121 1.00 82.12 357 THR A N 1
ATOM 2918 C CA . THR A 1 357 ? -1.922 4.277 40.304 1.00 82.12 357 THR A CA 1
ATOM 2919 C C . THR A 1 357 ? -2.219 5.260 41.445 1.00 82.12 357 THR A C 1
ATOM 2921 O O . THR A 1 357 ? -1.533 6.274 41.604 1.00 82.12 357 THR A O 1
ATOM 2924 N N . GLU A 1 358 ? -3.196 4.940 42.304 1.00 78.62 358 GLU A N 1
ATOM 2925 C CA . GLU A 1 358 ? -3.547 5.771 43.474 1.00 78.62 358 GLU A CA 1
ATOM 2926 C C . GLU A 1 358 ? -2.360 6.000 44.428 1.00 78.62 358 GLU A C 1
ATOM 2928 O O . GLU A 1 358 ? -2.248 7.058 45.047 1.00 78.62 358 GLU A O 1
ATOM 2933 N N . GLN A 1 359 ? -1.448 5.026 44.538 1.00 81.38 359 GLN A N 1
ATOM 2934 C CA . GLN A 1 359 ? -0.246 5.148 45.368 1.00 81.38 359 GLN A CA 1
ATOM 2935 C C . GLN A 1 359 ? 0.722 6.200 44.818 1.00 81.38 359 GLN A C 1
ATOM 2937 O O . GLN A 1 359 ? 1.264 6.998 45.584 1.00 81.38 359 GLN A O 1
ATOM 2942 N N . VAL A 1 360 ? 0.914 6.230 43.496 1.00 87.00 360 VAL A N 1
ATOM 2943 C CA . VAL A 1 360 ? 1.788 7.206 42.837 1.00 87.00 360 VAL A CA 1
ATOM 2944 C C . VAL A 1 360 ? 1.148 8.594 42.846 1.00 87.00 360 VAL A C 1
ATOM 2946 O O . VAL A 1 360 ? 1.819 9.564 43.183 1.00 87.00 360 VAL A O 1
ATOM 2949 N N . ASP A 1 361 ? -0.155 8.704 42.578 1.00 84.06 361 ASP A N 1
ATOM 2950 C CA . ASP A 1 361 ? -0.897 9.967 42.691 1.00 84.06 361 ASP A CA 1
ATOM 2951 C C . ASP A 1 361 ? -0.862 10.545 44.121 1.00 84.06 361 ASP A C 1
ATOM 2953 O O . ASP A 1 361 ? -0.551 11.724 44.319 1.00 84.06 361 ASP A O 1
ATOM 2957 N N . GLY A 1 362 ? -1.097 9.706 45.136 1.00 85.50 362 GLY A N 1
ATOM 2958 C CA . GLY A 1 362 ? -1.002 10.092 46.543 1.00 85.50 362 GLY A CA 1
ATOM 2959 C C . GLY A 1 362 ? 0.408 10.522 46.961 1.00 85.50 362 GLY A C 1
ATOM 2960 O O . GLY A 1 362 ? 0.558 11.455 47.758 1.00 85.50 362 GLY A O 1
ATOM 2961 N N . TRP A 1 363 ? 1.448 9.893 46.403 1.00 91.50 363 TRP A N 1
ATOM 2962 C CA . TRP A 1 363 ? 2.839 10.280 46.643 1.00 91.50 363 TRP A CA 1
ATOM 2963 C C . TRP A 1 363 ? 3.202 11.600 45.951 1.00 91.50 363 TRP A C 1
ATOM 2965 O O . TRP A 1 363 ? 3.705 12.494 46.628 1.00 91.50 363 TRP A O 1
ATOM 2975 N N . LEU A 1 364 ? 2.867 11.783 44.666 1.00 88.19 364 LEU A N 1
ATOM 2976 C CA . LEU A 1 364 ? 3.091 13.040 43.933 1.00 88.19 364 LEU A CA 1
ATOM 2977 C C . LEU A 1 364 ? 2.456 14.230 44.675 1.00 88.19 364 LEU A C 1
ATOM 2979 O O . LEU A 1 364 ? 3.150 15.187 45.015 1.00 88.19 364 LEU A O 1
ATOM 2983 N N . LYS A 1 365 ? 1.182 14.101 45.076 1.00 87.81 365 LYS A N 1
ATOM 2984 C CA . LYS A 1 365 ? 0.459 15.104 45.885 1.00 87.81 365 LYS A CA 1
ATOM 2985 C C . LYS A 1 365 ? 1.082 15.358 47.262 1.00 87.81 365 LYS A C 1
ATOM 2987 O O . LYS A 1 365 ? 0.835 16.405 47.863 1.00 87.81 365 LYS A O 1
ATOM 2992 N N . SER A 1 366 ? 1.841 14.405 47.802 1.00 86.94 366 SER A N 1
ATOM 2993 C CA . SER A 1 366 ? 2.549 14.555 49.078 1.00 86.94 366 SER A CA 1
ATOM 2994 C C . SER A 1 366 ? 3.888 15.276 48.905 1.00 86.94 366 SER A C 1
ATOM 2996 O O . SER A 1 366 ? 4.243 16.084 49.764 1.00 86.94 366 SER A O 1
ATOM 2998 N N . VAL A 1 367 ? 4.586 15.052 47.785 1.00 88.69 367 VAL A N 1
ATOM 2999 C CA . VAL A 1 367 ? 5.779 15.822 47.404 1.00 88.69 367 VAL A CA 1
ATOM 3000 C C . VAL A 1 367 ? 5.405 17.279 47.122 1.00 88.69 367 VAL A C 1
ATOM 3002 O O . VAL A 1 367 ? 6.003 18.157 47.735 1.00 88.69 367 VAL A O 1
ATOM 3005 N N . ASP A 1 368 ? 4.361 17.543 46.323 1.00 85.19 368 ASP A N 1
ATOM 3006 C CA . ASP A 1 368 ? 3.887 18.907 46.004 1.00 85.19 368 ASP A CA 1
ATOM 3007 C C . ASP A 1 368 ? 3.614 19.742 47.276 1.00 85.19 368 ASP A C 1
ATOM 3009 O O . ASP A 1 368 ? 3.944 20.924 47.367 1.00 85.19 368 ASP A O 1
ATOM 3013 N N . ARG A 1 369 ? 3.029 19.116 48.309 1.00 87.19 369 ARG A N 1
ATOM 3014 C CA . ARG A 1 369 ? 2.748 19.765 49.604 1.00 87.19 369 ARG A CA 1
ATOM 3015 C C . ARG A 1 369 ? 4.005 20.070 50.413 1.00 87.19 369 ARG A C 1
ATOM 3017 O O . ARG A 1 369 ? 4.018 21.052 51.154 1.00 87.19 369 ARG A O 1
ATOM 3024 N N . ILE A 1 370 ? 5.019 19.211 50.337 1.00 85.38 370 ILE A N 1
ATOM 3025 C CA . ILE A 1 370 ? 6.280 19.402 51.060 1.00 85.38 370 ILE A CA 1
ATOM 3026 C C . ILE A 1 370 ? 7.188 20.378 50.304 1.00 85.38 370 ILE A C 1
ATOM 3028 O O . ILE A 1 370 ? 7.885 21.147 50.963 1.00 85.38 370 ILE A O 1
ATOM 3032 N N . GLU A 1 371 ? 7.098 20.455 48.973 1.00 85.88 371 GLU A N 1
ATOM 3033 C CA . GLU A 1 371 ? 7.791 21.471 48.174 1.00 85.88 371 GLU A CA 1
ATOM 3034 C C . GLU A 1 371 ? 7.465 22.884 48.659 1.00 85.88 371 GLU A C 1
ATOM 3036 O O . GLU A 1 371 ? 8.376 23.660 48.930 1.00 85.88 371 GLU A O 1
ATOM 3041 N N . GLU A 1 372 ? 6.184 23.208 48.840 1.00 82.69 372 GLU A N 1
ATOM 3042 C CA . GLU A 1 372 ? 5.769 24.533 49.311 1.00 82.69 372 GLU A CA 1
ATOM 3043 C C . GLU A 1 372 ? 6.326 24.843 50.714 1.00 82.69 372 GLU A C 1
ATOM 3045 O O . GLU A 1 372 ? 6.794 25.948 50.988 1.00 82.69 372 GLU A O 1
ATOM 3050 N N . ILE A 1 373 ? 6.374 23.841 51.601 1.00 82.38 373 ILE A N 1
ATOM 3051 C CA . ILE A 1 373 ? 6.967 23.978 52.940 1.00 82.38 373 ILE A CA 1
ATOM 3052 C C . ILE A 1 373 ? 8.482 24.222 52.846 1.00 82.38 373 ILE A C 1
ATOM 3054 O O . ILE A 1 373 ? 9.006 25.061 53.583 1.00 82.38 373 ILE A O 1
ATOM 3058 N N . VAL A 1 374 ? 9.186 23.515 51.957 1.00 83.88 374 VAL A N 1
ATOM 3059 C CA . VAL A 1 374 ? 10.631 23.674 51.733 1.00 83.88 374 VAL A CA 1
ATOM 3060 C C . VAL A 1 374 ? 10.940 25.028 51.093 1.00 83.88 374 VAL A C 1
ATOM 3062 O O . VAL A 1 374 ? 11.829 25.721 51.578 1.00 83.88 374 VAL A O 1
ATOM 3065 N N . ARG A 1 375 ? 10.173 25.459 50.083 1.00 81.69 375 ARG A N 1
ATOM 3066 C CA . ARG A 1 375 ? 10.289 26.790 49.462 1.00 81.69 375 ARG A CA 1
ATOM 3067 C C . ARG A 1 375 ? 10.160 27.898 50.504 1.00 81.69 375 ARG A C 1
ATOM 3069 O O . ARG A 1 375 ? 11.030 28.759 50.568 1.00 81.69 375 ARG A O 1
ATOM 3076 N N . VAL A 1 376 ? 9.147 27.834 51.372 1.00 79.94 376 VAL A N 1
ATOM 3077 C CA . VAL A 1 376 ? 8.973 28.801 52.469 1.00 79.94 376 VAL A CA 1
ATOM 3078 C C . VAL A 1 376 ? 10.151 28.761 53.453 1.00 79.94 376 VAL A C 1
ATOM 3080 O O . VAL A 1 376 ? 10.637 29.812 53.853 1.00 79.94 376 VAL A O 1
ATOM 3083 N N . ILE A 1 377 ? 10.660 27.580 53.823 1.00 81.69 377 ILE A N 1
ATOM 3084 C CA . ILE A 1 377 ? 11.821 27.456 54.728 1.00 81.69 377 ILE A CA 1
ATOM 3085 C C . ILE A 1 377 ? 13.112 28.015 54.107 1.00 81.69 377 ILE A C 1
ATOM 3087 O O . ILE A 1 377 ? 13.908 28.607 54.828 1.00 81.69 377 ILE A O 1
ATOM 3091 N N . LEU A 1 378 ? 13.323 27.846 52.799 1.00 75.06 378 LEU A N 1
ATOM 3092 C CA . LEU A 1 378 ? 14.512 28.337 52.089 1.00 75.06 378 LEU A CA 1
ATOM 3093 C C . LEU A 1 378 ? 14.413 29.821 51.681 1.00 75.06 378 LEU A C 1
ATOM 3095 O O . LEU A 1 378 ? 15.436 30.433 51.388 1.00 75.06 378 LEU A O 1
ATOM 3099 N N . GLN A 1 379 ? 13.206 30.399 51.664 1.00 69.38 379 GLN A N 1
ATOM 3100 C CA . GLN A 1 379 ? 12.965 31.837 51.458 1.00 69.38 379 GLN A CA 1
ATOM 3101 C C . GLN A 1 379 ? 12.874 32.635 52.771 1.00 69.38 379 GLN A C 1
ATOM 3103 O O . GLN A 1 379 ? 13.041 33.855 52.751 1.00 69.38 379 GLN A O 1
ATOM 3108 N N . GLU A 1 380 ? 12.612 31.981 53.909 1.00 67.50 380 GLU A N 1
ATOM 3109 C CA . GLU A 1 380 ? 12.742 32.585 55.239 1.00 67.50 380 GLU A CA 1
ATOM 3110 C C . GLU A 1 380 ? 14.228 32.895 55.511 1.00 67.50 380 GLU A C 1
ATOM 3112 O O . GLU A 1 380 ? 14.985 32.050 55.988 1.00 67.50 380 GLU A O 1
ATOM 3117 N N . ASP A 1 381 ? 14.634 34.132 55.209 1.00 54.59 381 ASP A N 1
ATOM 3118 C CA . ASP A 1 381 ? 15.948 34.692 55.535 1.00 54.59 381 ASP A CA 1
ATOM 3119 C C . ASP A 1 381 ? 16.172 34.564 57.057 1.00 54.59 381 ASP A C 1
ATOM 3121 O O . ASP A 1 381 ? 15.541 35.254 57.869 1.00 54.59 381 ASP A O 1
ATOM 3125 N N . GLY A 1 382 ? 16.998 33.589 57.456 1.00 56.28 382 GLY A N 1
ATOM 3126 C CA . GLY A 1 382 ? 17.181 33.208 58.857 1.00 56.28 382 GLY A CA 1
ATOM 3127 C C . GLY A 1 382 ? 17.613 34.410 59.708 1.00 56.28 382 GLY A C 1
ATOM 3128 O O . GLY A 1 382 ? 18.350 35.263 59.212 1.00 56.28 382 GLY A O 1
ATOM 3129 N N . PRO A 1 383 ? 17.179 34.512 60.983 1.00 50.44 383 PRO A N 1
ATOM 3130 C CA . PRO A 1 383 ? 17.265 35.749 61.761 1.00 50.44 383 PRO A CA 1
ATOM 3131 C C . PRO A 1 383 ? 18.688 36.320 61.782 1.00 50.44 383 PRO A C 1
ATOM 3133 O O . PRO A 1 383 ? 19.579 35.783 62.445 1.00 50.44 383 PRO A O 1
ATOM 3136 N N . GLN A 1 384 ? 18.893 37.407 61.033 1.00 44.44 384 GLN A N 1
ATOM 3137 C CA . GLN A 1 384 ? 20.227 37.941 60.802 1.00 44.44 384 GLN A CA 1
ATOM 3138 C C . GLN A 1 384 ? 20.795 38.640 62.047 1.00 44.44 384 GLN A C 1
ATOM 3140 O O . GLN A 1 384 ? 20.145 39.453 62.703 1.00 44.44 384 GLN A O 1
ATOM 3145 N N . THR A 1 385 ? 22.090 38.396 62.249 1.00 41.19 385 THR A N 1
ATOM 3146 C CA . THR A 1 385 ? 23.051 39.028 63.174 1.00 41.19 385 THR A CA 1
ATOM 3147 C C . THR A 1 385 ? 23.168 38.488 64.615 1.00 41.19 385 THR A C 1
ATOM 3149 O O . THR A 1 385 ? 22.176 38.233 65.300 1.00 41.19 385 THR A O 1
ATOM 3152 N N . PRO A 1 386 ? 24.415 38.321 65.113 1.00 46.12 386 PRO A N 1
ATOM 3153 C CA . PRO A 1 386 ? 24.689 37.727 66.413 1.00 46.12 386 PRO A CA 1
ATOM 3154 C C . PRO A 1 386 ? 24.810 38.797 67.505 1.00 46.12 386 PRO A C 1
ATOM 3156 O O . PRO A 1 386 ? 25.909 39.250 67.817 1.00 46.12 386 PRO A O 1
ATOM 3159 N N . ASN A 1 387 ? 23.701 39.175 68.143 1.00 39.50 387 ASN A N 1
ATOM 3160 C CA . ASN A 1 387 ? 23.777 39.726 69.498 1.00 39.50 387 ASN A CA 1
ATOM 3161 C C . ASN A 1 387 ? 22.467 39.582 70.284 1.00 39.50 387 ASN A C 1
ATOM 3163 O O . ASN A 1 387 ? 21.451 40.183 69.961 1.00 39.50 387 ASN A O 1
ATOM 3167 N N . ASN A 1 388 ? 22.570 38.842 71.388 1.00 38.56 388 ASN A N 1
ATOM 3168 C CA . ASN A 1 388 ? 21.667 38.821 72.537 1.00 38.56 388 ASN A CA 1
ATOM 3169 C C . ASN A 1 388 ? 20.193 38.375 72.325 1.00 38.56 388 ASN A C 1
ATOM 3171 O O . ASN A 1 388 ? 19.298 39.154 72.022 1.00 38.56 388 ASN A O 1
ATOM 3175 N N . CYS A 1 389 ? 19.941 37.112 72.687 1.00 45.16 389 CYS A N 1
ATOM 3176 C CA . CYS A 1 389 ? 18.671 36.603 73.225 1.00 45.16 389 CYS A CA 1
ATOM 3177 C C . CYS A 1 389 ? 17.400 36.656 72.339 1.00 45.16 389 CYS A C 1
ATOM 3179 O O . CYS A 1 389 ? 16.413 37.311 72.670 1.00 45.16 389 CYS A O 1
ATOM 3181 N N . CYS A 1 390 ? 17.343 35.811 71.300 1.00 47.06 390 CYS A N 1
ATOM 3182 C CA . CYS A 1 390 ? 16.057 35.329 70.764 1.00 47.06 390 CYS A CA 1
ATOM 3183 C C . CYS A 1 390 ? 16.046 33.823 70.426 1.00 47.06 390 CYS A C 1
ATOM 3185 O O . CYS A 1 390 ? 15.487 33.379 69.423 1.00 47.06 390 CYS A O 1
ATOM 3187 N N . CYS A 1 391 ? 16.633 33.005 71.308 1.00 54.31 391 CYS A N 1
ATOM 3188 C CA . CYS A 1 391 ? 16.833 31.563 71.107 1.00 54.31 391 CYS A CA 1
ATOM 3189 C C . CYS A 1 391 ? 15.540 30.771 70.815 1.00 54.31 391 CYS A C 1
ATOM 3191 O O . CYS A 1 391 ? 15.597 29.698 70.225 1.00 54.31 391 CYS A O 1
ATOM 3193 N N . VAL A 1 392 ? 14.366 31.283 71.207 1.00 53.62 392 VAL A N 1
ATOM 3194 C CA . VAL A 1 392 ? 13.068 30.613 71.006 1.00 53.62 392 VAL A CA 1
ATOM 3195 C C . VAL A 1 392 ? 12.621 30.632 69.539 1.00 53.62 392 VAL A C 1
ATOM 3197 O O . VAL A 1 392 ? 12.004 29.666 69.092 1.00 53.62 392 VAL A O 1
ATOM 3200 N N . ALA A 1 393 ? 12.922 31.695 68.784 1.00 55.75 393 ALA A N 1
ATOM 3201 C CA . ALA A 1 393 ? 12.557 31.789 67.370 1.00 55.75 393 ALA A CA 1
ATOM 3202 C C . ALA A 1 393 ? 13.407 30.823 66.532 1.00 55.75 393 ALA A C 1
ATOM 3204 O O . ALA A 1 393 ? 12.857 29.945 65.868 1.00 55.75 393 ALA A O 1
ATOM 3205 N N . SER A 1 394 ? 14.735 30.894 66.674 1.00 60.97 394 SER A N 1
ATOM 3206 C CA . SER A 1 394 ? 15.676 29.983 66.010 1.00 60.97 394 SER A CA 1
ATOM 3207 C C . SER A 1 394 ? 15.443 28.519 66.399 1.00 60.97 394 SER A C 1
ATOM 3209 O O . SER A 1 394 ? 15.479 27.658 65.531 1.00 60.97 394 SER A O 1
ATOM 3211 N N . TYR A 1 395 ? 15.108 28.221 67.663 1.00 63.78 395 TYR A N 1
ATOM 3212 C CA . TYR A 1 395 ? 14.731 26.864 68.085 1.00 63.78 395 TYR A CA 1
ATOM 3213 C C . TYR A 1 395 ? 13.444 26.363 67.408 1.00 63.78 395 TYR A C 1
ATOM 3215 O O . TYR A 1 395 ? 13.383 25.216 66.968 1.00 63.78 395 TYR A O 1
ATOM 3223 N N . LYS A 1 396 ? 12.403 27.204 67.302 1.00 64.94 396 LYS A N 1
ATOM 3224 C CA . LYS A 1 396 ? 11.157 26.840 66.602 1.00 64.94 396 LYS A CA 1
ATOM 3225 C C . LYS A 1 396 ? 11.395 26.617 65.107 1.00 64.94 396 LYS A C 1
ATOM 3227 O O . LYS A 1 396 ? 10.844 25.666 64.558 1.00 64.94 396 LYS A O 1
ATOM 3232 N N . PHE A 1 397 ? 12.218 27.457 64.481 1.00 75.44 397 PHE A N 1
ATOM 3233 C CA . PHE A 1 397 ? 12.589 27.334 63.074 1.00 75.44 397 PHE A CA 1
ATOM 3234 C C . PHE A 1 397 ? 13.450 26.087 62.821 1.00 75.44 397 PHE A C 1
ATOM 3236 O O . PHE A 1 397 ? 13.067 25.250 62.014 1.00 75.44 397 PHE A O 1
ATOM 3243 N N . GLY A 1 398 ? 14.515 25.853 63.593 1.00 70.44 398 GLY A N 1
ATOM 3244 C CA . GLY A 1 398 ? 15.315 24.628 63.490 1.00 70.44 398 GLY A CA 1
ATOM 3245 C C . GLY A 1 398 ? 14.506 23.356 63.734 1.00 70.44 398 GLY A C 1
ATOM 3246 O O . GLY A 1 398 ? 14.642 22.384 63.002 1.00 70.44 398 GLY A O 1
ATOM 3247 N N . LYS A 1 399 ? 13.553 23.374 64.674 1.00 72.62 399 LYS A N 1
ATOM 3248 C CA . LYS A 1 399 ? 12.615 22.257 64.868 1.00 72.62 399 LYS A CA 1
ATOM 3249 C C . LYS A 1 399 ? 11.662 22.052 63.676 1.00 72.62 399 LYS A C 1
ATOM 3251 O O . LYS A 1 399 ? 11.269 20.914 63.421 1.00 72.62 399 LYS A O 1
ATOM 3256 N N . LYS A 1 400 ? 11.286 23.118 62.952 1.00 78.00 400 LYS A N 1
ATOM 3257 C CA . LYS A 1 400 ? 10.527 23.056 61.684 1.00 78.00 400 LYS A CA 1
ATOM 3258 C C . LYS A 1 400 ? 11.394 22.405 60.596 1.00 78.00 400 LYS A C 1
ATOM 3260 O O . LYS A 1 400 ? 10.940 21.432 60.010 1.00 78.00 400 LYS A O 1
ATOM 3265 N N . VAL A 1 401 ? 12.648 22.846 60.430 1.00 80.06 401 VAL A N 1
ATOM 3266 C CA . VAL A 1 401 ? 13.644 22.261 59.505 1.00 80.06 401 VAL A CA 1
ATOM 3267 C C . VAL A 1 401 ? 13.840 20.763 59.766 1.00 80.06 401 VAL A C 1
ATOM 3269 O O . VAL A 1 401 ? 13.570 19.954 58.882 1.00 80.06 401 VAL A O 1
ATOM 3272 N N . THR A 1 402 ? 14.201 20.361 60.992 1.00 79.44 402 THR A N 1
ATOM 3273 C CA . THR A 1 402 ? 14.420 18.943 61.341 1.00 79.44 402 THR A CA 1
ATOM 3274 C C . THR A 1 402 ? 13.159 18.096 61.154 1.00 79.44 402 THR A C 1
ATOM 3276 O O . THR A 1 402 ? 13.245 16.933 60.765 1.00 79.44 402 THR A O 1
ATOM 3279 N N . LYS A 1 403 ? 11.959 18.643 61.401 1.00 82.38 403 LYS A N 1
ATOM 3280 C CA . LYS A 1 403 ? 10.716 17.917 61.102 1.00 82.38 403 LYS A CA 1
ATOM 3281 C C . LYS A 1 403 ? 10.557 17.698 59.592 1.00 82.38 403 LYS A C 1
ATOM 3283 O O . LYS A 1 403 ? 10.234 16.585 59.192 1.00 82.38 403 LYS A O 1
ATOM 3288 N N . THR A 1 404 ? 10.809 18.721 58.777 1.00 83.25 404 THR A N 1
ATOM 3289 C CA . THR A 1 404 ? 10.704 18.625 57.316 1.00 83.25 404 THR A CA 1
ATOM 3290 C C . THR A 1 404 ? 11.711 17.626 56.736 1.00 83.25 404 THR A C 1
ATOM 3292 O O . THR A 1 404 ? 11.320 16.852 55.871 1.00 83.25 404 THR A O 1
ATOM 3295 N N . ILE A 1 405 ? 12.940 17.540 57.268 1.00 83.06 405 ILE A N 1
ATOM 3296 C CA . ILE A 1 405 ? 13.911 16.484 56.902 1.00 83.06 405 ILE A CA 1
ATOM 3297 C C . ILE A 1 405 ? 13.311 15.085 57.137 1.00 83.06 405 ILE A C 1
ATOM 3299 O O . ILE A 1 405 ? 13.224 14.294 56.204 1.00 83.06 405 ILE A O 1
ATOM 3303 N N . ASN A 1 406 ? 12.784 14.803 58.336 1.00 84.00 406 ASN A N 1
ATOM 3304 C CA . ASN A 1 406 ? 12.158 13.503 58.646 1.00 84.00 406 ASN A CA 1
ATOM 3305 C C . ASN A 1 406 ? 10.942 13.163 57.754 1.00 84.00 406 ASN A C 1
ATOM 3307 O O . ASN A 1 406 ? 10.593 11.992 57.594 1.00 84.00 406 ASN A O 1
ATOM 3311 N N . ASP A 1 407 ? 10.232 14.166 57.231 1.00 85.00 407 ASP A N 1
ATOM 3312 C CA . ASP A 1 407 ? 9.108 13.953 56.314 1.00 85.00 407 ASP A CA 1
ATOM 3313 C C . ASP A 1 407 ? 9.600 13.749 54.856 1.00 85.00 407 ASP A C 1
ATOM 3315 O O . ASP A 1 407 ? 9.019 12.940 54.129 1.00 85.00 407 ASP A O 1
ATOM 3319 N N . ILE A 1 408 ? 10.728 14.360 54.464 1.00 86.44 408 ILE A N 1
ATOM 3320 C CA . ILE A 1 408 ? 11.447 14.100 53.199 1.00 86.44 408 ILE A CA 1
ATOM 3321 C C . ILE A 1 408 ? 12.056 12.690 53.175 1.00 86.44 408 ILE A C 1
ATOM 3323 O O . ILE A 1 408 ? 11.928 12.002 52.164 1.00 86.44 408 ILE A O 1
ATOM 3327 N N . GLU A 1 409 ? 12.640 12.203 54.274 1.00 86.00 409 GLU A N 1
ATOM 3328 C CA . GLU A 1 409 ? 13.179 10.833 54.360 1.00 86.00 409 GLU A CA 1
ATOM 3329 C C . GLU A 1 409 ? 12.113 9.764 54.066 1.00 86.00 409 GLU A C 1
ATOM 3331 O O . GLU A 1 409 ? 12.373 8.790 53.355 1.00 86.00 409 GLU A O 1
ATOM 3336 N N . LYS A 1 410 ? 10.876 9.967 54.543 1.00 86.06 410 LYS A N 1
ATOM 3337 C CA . LYS A 1 410 ? 9.740 9.077 54.243 1.00 86.06 410 LYS A CA 1
ATOM 3338 C C . LYS A 1 410 ? 9.359 9.129 52.766 1.00 86.06 410 LYS A C 1
ATOM 3340 O O . LYS A 1 410 ? 9.161 8.078 52.158 1.00 86.06 410 LYS A O 1
ATOM 3345 N N . LEU A 1 411 ? 9.285 10.332 52.182 1.00 86.62 411 LEU A N 1
ATOM 3346 C CA . LEU A 1 411 ? 9.030 10.499 50.747 1.00 86.62 411 LEU A CA 1
ATOM 3347 C C . LEU A 1 411 ? 10.109 9.812 49.905 1.00 86.62 411 LEU A C 1
ATOM 3349 O O . LEU A 1 411 ? 9.764 9.146 48.932 1.00 86.62 411 LEU A O 1
ATOM 3353 N N . LYS A 1 412 ? 11.382 9.929 50.301 1.00 84.88 412 LYS A N 1
ATOM 3354 C CA . LYS A 1 412 ? 12.534 9.289 49.655 1.00 84.88 412 LYS A CA 1
ATOM 3355 C C . LYS A 1 412 ? 12.421 7.764 49.691 1.00 84.88 412 LYS A C 1
ATOM 3357 O O . LYS A 1 412 ? 12.527 7.133 48.644 1.00 84.88 412 LYS A O 1
ATOM 3362 N N . ALA A 1 413 ? 12.121 7.186 50.855 1.00 83.69 413 ALA A N 1
ATOM 3363 C CA . ALA A 1 413 ? 11.914 5.744 50.999 1.00 83.69 413 ALA A CA 1
ATOM 3364 C C . ALA A 1 413 ? 10.727 5.227 50.161 1.00 83.69 413 ALA A C 1
ATOM 3366 O O . ALA A 1 413 ? 10.831 4.180 49.533 1.00 83.69 413 ALA A O 1
ATOM 3367 N N . THR A 1 414 ? 9.611 5.965 50.098 1.00 82.19 414 THR A N 1
ATOM 3368 C CA . THR A 1 414 ? 8.468 5.586 49.242 1.00 82.19 414 THR A CA 1
ATOM 3369 C C . THR A 1 414 ? 8.791 5.734 47.751 1.00 82.19 414 THR A C 1
ATOM 3371 O O . THR A 1 414 ? 8.478 4.844 46.967 1.00 82.19 414 THR A O 1
ATOM 3374 N N . GLY A 1 415 ? 9.460 6.822 47.358 1.00 80.75 415 GLY A N 1
ATOM 3375 C CA . GLY A 1 415 ? 9.804 7.106 45.963 1.00 80.75 415 GLY A CA 1
ATOM 3376 C C . GLY A 1 415 ? 10.794 6.108 45.358 1.00 80.75 415 GLY A C 1
ATOM 3377 O O . GLY A 1 415 ? 10.713 5.814 44.169 1.00 80.75 415 GLY A O 1
ATOM 3378 N N . GLN A 1 416 ? 11.692 5.542 46.172 1.00 80.25 416 GLN A N 1
ATOM 3379 C CA . GLN A 1 416 ? 12.648 4.524 45.727 1.00 80.25 416 GLN A CA 1
ATOM 3380 C C . GLN A 1 416 ? 11.968 3.235 45.233 1.00 80.25 416 GLN A C 1
ATOM 3382 O O . GLN A 1 416 ? 12.446 2.653 44.257 1.00 80.25 416 GLN A O 1
ATOM 3387 N N . ASN A 1 417 ? 10.834 2.829 45.817 1.00 80.12 417 ASN A N 1
ATOM 3388 C CA . ASN A 1 417 ? 10.108 1.616 45.406 1.00 80.12 417 ASN A CA 1
ATOM 3389 C C . ASN A 1 417 ? 9.576 1.720 43.961 1.00 80.12 417 ASN A C 1
ATOM 3391 O O . ASN A 1 417 ? 9.672 0.775 43.178 1.00 80.12 417 ASN A O 1
ATOM 3395 N N . PHE A 1 418 ? 9.145 2.917 43.545 1.00 81.00 418 PHE A N 1
ATOM 3396 C CA . PHE A 1 418 ? 8.657 3.189 42.186 1.00 81.00 418 PHE A CA 1
ATOM 3397 C C . PHE A 1 418 ? 9.730 3.079 41.085 1.00 81.00 418 PHE A C 1
ATOM 3399 O O . PHE A 1 418 ? 9.417 3.225 39.900 1.00 81.00 418 PHE A O 1
ATOM 3406 N N . SER A 1 419 ? 10.994 2.816 41.432 1.00 66.75 419 SER A N 1
ATOM 3407 C CA . SER A 1 419 ? 12.051 2.538 40.448 1.00 66.75 419 SER A CA 1
ATOM 3408 C C . SER A 1 419 ? 11.766 1.254 39.662 1.00 66.75 419 SER A C 1
ATOM 3410 O O . SER A 1 419 ? 11.937 1.247 38.446 1.00 66.75 419 SER A O 1
ATOM 3412 N N . ASN A 1 420 ? 11.265 0.212 40.341 1.00 59.06 420 ASN A N 1
ATOM 3413 C CA . ASN A 1 420 ? 11.034 -1.117 39.760 1.00 59.06 420 ASN A CA 1
ATOM 3414 C C . ASN A 1 420 ? 9.545 -1.516 39.698 1.00 59.06 420 ASN A C 1
ATOM 3416 O O . ASN A 1 420 ? 9.201 -2.436 38.959 1.00 59.06 420 ASN A O 1
ATOM 3420 N N . ASP A 1 421 ? 8.667 -0.840 40.447 1.00 64.62 421 ASP A N 1
ATOM 3421 C CA . ASP A 1 421 ? 7.235 -1.155 40.489 1.00 64.62 421 ASP A CA 1
ATOM 3422 C C . ASP A 1 421 ? 6.429 -0.587 39.303 1.00 64.62 421 ASP A C 1
ATOM 3424 O O . ASP A 1 421 ? 6.786 0.405 38.657 1.00 64.62 421 ASP A O 1
ATOM 3428 N N . VAL A 1 422 ? 5.271 -1.208 39.051 1.00 64.50 422 VAL A N 1
ATOM 3429 C CA . VAL A 1 422 ? 4.287 -0.783 38.045 1.00 64.50 422 VAL A CA 1
ATOM 3430 C C . VAL A 1 422 ? 3.562 0.484 38.521 1.00 64.50 422 VAL A C 1
ATOM 3432 O O . VAL A 1 422 ? 2.590 0.438 39.270 1.00 64.50 422 VAL A O 1
ATOM 3435 N N . ILE A 1 423 ? 4.045 1.640 38.068 1.00 75.31 423 ILE A N 1
ATOM 3436 C CA . ILE A 1 423 ? 3.529 2.976 38.428 1.00 75.31 423 ILE A CA 1
ATOM 3437 C C . ILE A 1 423 ? 2.225 3.383 37.710 1.00 75.31 423 ILE A C 1
ATOM 3439 O O . ILE A 1 423 ? 1.568 4.345 38.112 1.00 75.31 423 ILE A O 1
ATOM 3443 N N . VAL A 1 424 ? 1.865 2.675 36.638 1.00 72.62 424 VAL A N 1
ATOM 3444 C CA . VAL A 1 424 ? 0.783 3.002 35.693 1.00 72.62 424 VAL A CA 1
ATOM 3445 C C . VAL A 1 424 ? 0.112 1.718 35.212 1.00 72.62 424 VAL A C 1
ATOM 3447 O O . VAL A 1 424 ? 0.779 0.694 35.078 1.00 72.62 424 VAL A O 1
ATOM 3450 N N . TYR A 1 425 ? -1.185 1.761 34.925 1.00 61.78 425 TYR A N 1
ATOM 3451 C CA . TYR A 1 425 ? -1.943 0.617 34.412 1.00 61.78 425 TYR A CA 1
ATOM 3452 C C . TYR A 1 425 ? -2.595 0.944 33.071 1.00 61.78 425 TYR A C 1
ATOM 3454 O O . TYR A 1 425 ? -2.905 2.098 32.793 1.00 61.78 425 TYR A O 1
ATOM 3462 N N . GLN A 1 426 ? -2.807 -0.074 32.235 1.00 56.59 426 GLN A N 1
ATOM 3463 C CA . GLN A 1 426 ? -3.324 0.114 30.882 1.00 56.59 426 GLN A CA 1
ATOM 3464 C C . GLN A 1 426 ? -4.827 0.418 30.899 1.00 56.59 426 GLN A C 1
ATOM 3466 O O . GLN A 1 426 ? -5.632 -0.416 31.317 1.00 56.59 426 GLN A O 1
ATOM 3471 N N . ILE A 1 427 ? -5.206 1.596 30.396 1.00 47.78 427 ILE A N 1
ATOM 3472 C CA . ILE A 1 427 ? -6.593 1.892 30.032 1.00 47.78 427 ILE A CA 1
ATOM 3473 C C . ILE A 1 427 ? -6.923 0.979 28.839 1.00 47.78 427 ILE A C 1
ATOM 3475 O O . ILE A 1 427 ? -6.193 0.994 27.839 1.00 47.78 427 ILE A O 1
ATOM 3479 N N . PRO A 1 428 ? -7.997 0.172 28.903 1.00 52.41 428 PRO A N 1
ATOM 3480 C CA . PRO A 1 428 ? -8.432 -0.627 27.766 1.00 52.41 428 PRO A CA 1
ATOM 3481 C C . PRO A 1 428 ? -8.631 0.253 26.529 1.00 52.41 428 PRO A C 1
ATOM 3483 O O . PRO A 1 428 ? -9.188 1.347 26.639 1.00 52.41 428 PRO A O 1
ATOM 3486 N N . ARG A 1 429 ? -8.232 -0.232 25.342 1.00 54.09 429 ARG A N 1
ATOM 3487 C CA . ARG A 1 429 ? -8.594 0.435 24.080 1.00 54.09 429 ARG A CA 1
ATOM 3488 C C . ARG A 1 429 ? -10.094 0.720 24.056 1.00 54.09 429 ARG A C 1
ATOM 3490 O O . ARG A 1 429 ? -10.888 -0.080 24.562 1.00 54.09 429 ARG A O 1
ATOM 3497 N N . GLY A 1 430 ? -10.465 1.838 23.431 1.00 58.53 430 GLY A N 1
ATOM 3498 C CA . GLY A 1 430 ? -11.863 2.180 23.191 1.00 58.53 430 GLY A CA 1
ATOM 3499 C C . GLY A 1 430 ? -12.621 0.969 22.647 1.00 58.53 430 GLY A C 1
ATOM 3500 O O . GLY A 1 430 ? -12.134 0.266 21.764 1.00 58.53 430 GLY A O 1
ATOM 3501 N N . LYS A 1 431 ? -13.809 0.707 23.199 1.00 71.06 431 LYS A N 1
ATOM 3502 C CA . LYS A 1 431 ? -14.593 -0.515 22.937 1.00 71.06 431 LYS A CA 1
ATOM 3503 C C . LYS A 1 431 ? -15.040 -0.673 21.474 1.00 71.06 431 LYS A C 1
ATOM 3505 O O . LYS A 1 431 ? -15.657 -1.682 21.144 1.00 71.06 431 LYS A O 1
ATOM 3510 N N . VAL A 1 432 ? -14.786 0.339 20.648 1.00 81.06 432 VAL A N 1
ATOM 3511 C CA . VAL A 1 432 ? -15.263 0.553 19.283 1.00 81.06 432 VAL A CA 1
ATOM 3512 C C . VAL A 1 432 ? -14.174 1.316 18.529 1.00 81.06 432 VAL A C 1
ATOM 3514 O O . VAL A 1 432 ? -13.672 2.315 19.042 1.00 81.06 432 VAL A O 1
ATOM 3517 N N . ASP A 1 433 ? -13.852 0.902 17.307 1.00 80.12 433 ASP A N 1
ATOM 3518 C CA . ASP A 1 433 ? -13.060 1.709 16.375 1.00 80.12 433 ASP A CA 1
ATOM 3519 C C . ASP A 1 433 ? -14.004 2.500 15.462 1.00 80.12 433 ASP A C 1
ATOM 3521 O O . ASP A 1 433 ? -14.906 1.914 14.861 1.00 80.12 433 ASP A O 1
ATOM 3525 N N . GLU A 1 434 ? -13.820 3.814 15.323 1.00 80.50 434 GLU A N 1
ATOM 3526 C CA . GLU A 1 434 ? -14.670 4.613 14.434 1.00 80.50 434 GLU A CA 1
ATOM 3527 C C . GLU A 1 434 ? -14.317 4.384 12.951 1.00 80.50 434 GLU A C 1
ATOM 3529 O O . GLU A 1 434 ? -13.157 4.442 12.545 1.00 80.50 434 GLU A O 1
ATOM 3534 N N . MET A 1 435 ? -15.334 4.132 12.122 1.00 81.38 435 MET A N 1
ATOM 3535 C CA . MET A 1 435 ? -15.188 3.873 10.688 1.00 81.38 435 MET A CA 1
ATOM 3536 C C . MET A 1 435 ? -15.323 5.168 9.874 1.00 81.38 435 MET A C 1
ATOM 3538 O O . MET A 1 435 ? -16.307 5.891 10.056 1.00 81.38 435 MET A O 1
ATOM 3542 N N . PRO A 1 436 ? -14.429 5.457 8.910 1.00 72.69 436 PRO A N 1
ATOM 3543 C CA . PRO A 1 436 ? -14.588 6.610 8.031 1.00 72.69 436 PRO A CA 1
ATOM 3544 C C . PRO A 1 436 ? -15.839 6.450 7.154 1.00 72.69 436 PRO A C 1
ATOM 3546 O O . PRO A 1 436 ? -16.002 5.453 6.444 1.00 72.69 436 PRO A O 1
ATOM 3549 N N . ILE A 1 437 ? -16.729 7.445 7.196 1.00 75.38 437 ILE A N 1
ATOM 3550 C CA . ILE A 1 437 ? -17.997 7.447 6.462 1.00 75.38 437 ILE A CA 1
ATOM 3551 C C . ILE A 1 437 ? -18.296 8.838 5.890 1.00 75.38 437 ILE A C 1
ATOM 3553 O O . ILE A 1 437 ? -18.095 9.859 6.545 1.00 75.38 437 ILE A O 1
ATOM 3557 N N . GLY A 1 438 ? -18.771 8.882 4.643 1.00 68.19 438 GLY A N 1
ATOM 3558 C CA . GLY A 1 438 ? -19.236 10.119 4.012 1.00 68.19 438 GLY A CA 1
ATOM 3559 C C . GLY A 1 438 ? -20.606 10.569 4.531 1.00 68.19 438 GLY A C 1
ATOM 3560 O O . GLY A 1 438 ? -21.253 9.887 5.329 1.00 68.19 438 GLY A O 1
ATOM 3561 N N . LYS A 1 439 ? -21.097 11.709 4.032 1.00 73.75 439 LYS A N 1
ATOM 3562 C CA . LYS A 1 439 ? -22.456 12.183 4.332 1.00 73.75 439 LYS A CA 1
ATOM 3563 C C . LYS A 1 439 ? -23.486 11.153 3.842 1.00 73.75 439 LYS A C 1
ATOM 3565 O O . LYS A 1 439 ? -23.530 10.841 2.654 1.00 73.75 439 LYS A O 1
ATOM 3570 N N . THR A 1 440 ? -24.303 10.635 4.758 1.00 81.75 440 THR A N 1
ATOM 3571 C CA . THR A 1 440 ? -25.371 9.660 4.477 1.00 81.75 440 THR A CA 1
ATOM 3572 C C . THR A 1 440 ? -26.745 10.330 4.498 1.00 81.75 440 THR A C 1
ATOM 3574 O O . THR A 1 440 ? -26.908 11.405 5.075 1.00 81.75 440 THR A O 1
ATOM 3577 N N . VAL A 1 441 ? -27.729 9.703 3.850 1.00 81.75 441 VAL A N 1
ATOM 3578 C CA . VAL A 1 441 ? -29.115 10.184 3.726 1.00 81.75 441 VAL A CA 1
ATOM 3579 C C . VAL A 1 441 ? -30.057 9.003 3.987 1.00 81.75 441 VAL A C 1
ATOM 3581 O O . VAL A 1 441 ? -29.743 7.886 3.581 1.00 81.75 441 VAL A O 1
ATOM 3584 N N . GLY A 1 442 ? -31.173 9.231 4.685 1.00 81.06 442 GLY A N 1
ATOM 3585 C CA . GLY A 1 442 ? -32.274 8.265 4.848 1.00 81.06 442 GLY A CA 1
ATOM 3586 C C . GLY A 1 442 ? -32.018 7.035 5.728 1.00 81.06 442 GLY A C 1
ATOM 3587 O O . GLY A 1 442 ? -32.854 6.141 5.803 1.00 81.06 442 GLY A O 1
ATOM 3588 N N . MET A 1 443 ? -30.877 6.960 6.420 1.00 85.50 443 MET A N 1
ATOM 3589 C CA . MET A 1 443 ? -30.513 5.783 7.229 1.00 85.50 443 MET A CA 1
ATOM 3590 C C . MET A 1 443 ? -30.961 5.868 8.696 1.00 85.50 443 MET A C 1
ATOM 3592 O O . MET A 1 443 ? -30.983 4.850 9.381 1.00 85.50 443 MET A O 1
ATOM 3596 N N . ASP A 1 444 ? -31.333 7.052 9.185 1.00 86.88 444 ASP A N 1
ATOM 3597 C CA . ASP A 1 444 ? -31.580 7.340 10.605 1.00 86.88 444 ASP A CA 1
ATOM 3598 C C . ASP A 1 444 ? -32.678 6.453 11.219 1.00 86.88 444 ASP A C 1
ATOM 3600 O O . ASP A 1 444 ? -32.438 5.747 12.198 1.00 86.88 444 ASP A O 1
ATOM 3604 N N . LEU A 1 445 ? -33.844 6.371 10.567 1.00 87.06 445 LEU A N 1
ATOM 3605 C CA . LEU A 1 445 ? -34.955 5.508 10.998 1.00 87.06 445 LEU A CA 1
ATOM 3606 C C . LEU A 1 445 ? -34.588 4.017 11.018 1.00 87.06 445 LEU A C 1
ATOM 3608 O O . LEU A 1 445 ? -35.176 3.241 11.773 1.00 87.06 445 LEU A O 1
ATOM 3612 N N . MET A 1 446 ? -33.659 3.596 10.158 1.00 90.69 446 MET A N 1
ATOM 3613 C CA . MET A 1 446 ? -33.220 2.205 10.086 1.00 90.69 446 MET A CA 1
ATOM 3614 C C . MET A 1 446 ? -32.214 1.883 11.191 1.00 90.69 446 MET A C 1
ATOM 3616 O O . MET A 1 446 ? -32.306 0.828 11.815 1.00 90.69 446 MET A O 1
ATOM 3620 N N . ILE A 1 447 ? -31.303 2.817 11.474 1.00 91.88 447 ILE A N 1
ATOM 3621 C CA . ILE A 1 447 ? -30.363 2.737 12.594 1.00 91.88 447 ILE A CA 1
ATOM 3622 C C . ILE A 1 447 ? -31.130 2.566 13.900 1.00 91.88 447 ILE A C 1
ATOM 3624 O O . ILE A 1 447 ? -30.834 1.629 14.634 1.00 91.88 447 ILE A O 1
ATOM 3628 N N . ASP A 1 448 ? -32.149 3.388 14.162 1.00 91.19 448 ASP A N 1
ATOM 3629 C CA . ASP A 1 448 ? -32.909 3.299 15.412 1.00 91.19 448 ASP A CA 1
ATOM 3630 C C . ASP A 1 448 ? -33.687 1.972 15.534 1.00 91.19 448 ASP A C 1
ATOM 3632 O O . ASP A 1 448 ? -33.613 1.321 16.574 1.00 91.19 448 ASP A O 1
ATOM 3636 N N . LYS A 1 449 ? -34.312 1.469 14.456 1.00 92.31 449 LYS A N 1
ATOM 3637 C CA . LYS A 1 449 ? -34.959 0.133 14.445 1.00 92.31 449 LYS A CA 1
ATOM 3638 C C . LYS A 1 449 ? -33.991 -1.018 14.750 1.00 92.31 449 LYS A C 1
ATOM 3640 O O . LYS A 1 449 ? -34.354 -1.977 15.445 1.00 92.31 449 LYS A O 1
ATOM 3645 N N . VAL A 1 450 ? -32.775 -0.960 14.202 1.00 93.75 450 VAL A N 1
ATOM 3646 C CA . VAL A 1 450 ? -31.736 -1.963 14.474 1.00 93.75 450 VAL A CA 1
ATOM 3647 C C . VAL A 1 450 ? -31.217 -1.794 15.905 1.00 93.75 450 VAL A C 1
ATOM 3649 O O . VAL A 1 450 ? -31.084 -2.785 16.622 1.00 93.75 450 VAL A O 1
ATOM 3652 N N . TRP A 1 451 ? -31.031 -0.558 16.373 1.00 93.12 451 TRP A N 1
ATOM 3653 C CA . TRP A 1 451 ? -30.594 -0.231 17.733 1.00 93.12 451 TRP A CA 1
ATOM 3654 C C . TRP A 1 451 ? -31.568 -0.741 18.807 1.00 93.12 451 TRP A C 1
ATOM 3656 O O . TRP A 1 451 ? -31.151 -1.409 19.755 1.00 93.12 451 TRP A O 1
ATOM 3666 N N . ASP A 1 452 ? -32.874 -0.562 18.597 1.00 91.81 452 ASP A N 1
ATOM 3667 C CA . ASP A 1 452 ? -33.953 -1.135 19.418 1.00 91.81 452 ASP A CA 1
ATOM 3668 C C . ASP A 1 452 ? -33.909 -2.671 19.493 1.00 91.81 452 ASP A C 1
ATOM 3670 O O . ASP A 1 452 ? -34.541 -3.283 20.357 1.00 91.81 452 ASP A O 1
ATOM 3674 N N . SER A 1 453 ? -33.232 -3.329 18.550 1.00 91.44 453 SER A N 1
ATOM 3675 C CA . SER A 1 453 ? -33.051 -4.784 18.534 1.00 91.44 453 SER A CA 1
ATOM 3676 C C . SER A 1 453 ? -31.731 -5.203 19.179 1.00 91.44 453 SER A C 1
ATOM 3678 O O . SER A 1 453 ? -31.717 -6.186 19.914 1.00 91.44 453 SER A O 1
ATOM 3680 N N . ILE A 1 454 ? -30.666 -4.409 19.026 1.00 90.88 454 ILE A N 1
ATOM 3681 C CA . ILE A 1 454 ? -29.401 -4.546 19.773 1.00 90.88 454 ILE A CA 1
ATOM 3682 C C . ILE A 1 454 ? -29.646 -4.448 21.290 1.00 90.88 454 ILE A C 1
ATOM 3684 O O . ILE A 1 454 ? -29.002 -5.155 22.066 1.00 90.88 454 ILE A O 1
ATOM 3688 N N . GLN A 1 455 ? -30.590 -3.610 21.730 1.00 87.75 455 GLN A N 1
ATOM 3689 C CA . GLN A 1 455 ? -30.929 -3.458 23.151 1.00 87.75 455 GLN A CA 1
ATOM 3690 C C . GLN A 1 455 ? -31.738 -4.625 23.747 1.00 87.75 455 GLN A C 1
ATOM 3692 O O . GLN A 1 455 ? -31.764 -4.777 24.968 1.00 87.75 455 GLN A O 1
ATOM 3697 N N . LYS A 1 456 ? -32.382 -5.470 22.929 1.00 87.62 456 LYS A N 1
ATOM 3698 C CA . LYS A 1 456 ? -33.199 -6.593 23.421 1.00 87.62 456 LYS A CA 1
ATOM 3699 C C . LYS A 1 456 ? -32.311 -7.762 23.827 1.00 87.62 456 LYS A C 1
ATOM 3701 O O . LYS A 1 456 ? -31.451 -8.206 23.067 1.00 87.62 456 LYS A O 1
ATOM 3706 N N . GLU A 1 457 ? -32.517 -8.285 25.032 1.00 80.94 457 GLU A N 1
ATOM 3707 C CA . GLU A 1 457 ? -31.666 -9.351 25.576 1.00 80.94 457 GLU A CA 1
ATOM 3708 C C . GLU A 1 457 ? -31.778 -10.642 24.754 1.00 80.94 457 GLU A C 1
ATOM 3710 O O . GLU A 1 457 ? -30.757 -11.210 24.382 1.00 80.94 457 GLU A O 1
ATOM 3715 N N . ASN A 1 458 ? -32.997 -11.009 24.350 1.00 82.06 458 ASN A N 1
ATOM 3716 C CA . ASN A 1 458 ? -33.336 -12.225 23.604 1.00 82.06 458 ASN A CA 1
ATOM 3717 C C . ASN A 1 458 ? -33.070 -12.176 22.081 1.00 82.06 458 ASN A C 1
ATOM 3719 O O . ASN A 1 458 ? -33.670 -12.952 21.343 1.00 82.06 458 ASN A O 1
ATOM 3723 N N . VAL A 1 459 ? -32.249 -11.238 21.598 1.00 86.38 459 VAL A N 1
ATOM 3724 C CA . VAL A 1 459 ? -31.912 -11.088 20.168 1.00 86.38 459 VAL A CA 1
ATOM 3725 C C . VAL A 1 459 ? -30.396 -11.161 19.989 1.00 86.38 459 VAL A C 1
ATOM 3727 O O . VAL A 1 459 ? -29.731 -10.130 19.977 1.00 86.38 459 VAL A O 1
ATOM 3730 N N . GLY A 1 460 ? -29.829 -12.361 19.919 1.00 89.19 460 GLY A N 1
ATOM 3731 C CA . GLY A 1 460 ? -28.399 -12.595 19.703 1.00 89.19 460 GLY A CA 1
ATOM 3732 C C . GLY A 1 460 ? -27.947 -12.278 18.275 1.00 89.19 460 GLY A C 1
ATOM 3733 O O . GLY A 1 460 ? -26.981 -11.540 18.095 1.00 89.19 460 GLY A O 1
ATOM 3734 N N . ILE A 1 461 ? -28.649 -12.792 17.260 1.00 93.38 461 ILE A N 1
ATOM 3735 C CA . ILE A 1 461 ? -28.247 -12.670 15.846 1.00 93.38 461 ILE A CA 1
ATOM 3736 C C . ILE A 1 461 ? -29.196 -11.739 15.078 1.00 93.38 461 ILE A C 1
ATOM 3738 O O . ILE A 1 461 ? -30.419 -11.912 15.120 1.00 93.38 461 ILE A O 1
ATOM 3742 N N . ILE A 1 462 ? -28.625 -10.771 14.353 1.00 96.12 462 ILE A N 1
ATOM 3743 C CA . ILE A 1 462 ? -29.337 -9.780 13.538 1.00 96.12 462 ILE A CA 1
ATOM 3744 C C . ILE A 1 462 ? -28.783 -9.775 12.102 1.00 96.12 462 ILE A C 1
ATOM 3746 O O . ILE A 1 462 ? -27.621 -9.437 11.883 1.00 96.12 462 ILE A O 1
ATOM 3750 N N . GLY A 1 463 ? -29.625 -10.096 11.118 1.00 94.94 463 GLY A N 1
ATOM 3751 C CA . GLY A 1 463 ? -29.280 -10.060 9.693 1.00 94.94 463 GLY A CA 1
ATOM 3752 C C . GLY A 1 463 ? -29.795 -8.800 8.994 1.00 94.94 463 GLY A C 1
ATOM 3753 O O . GLY A 1 463 ? -30.977 -8.468 9.103 1.00 94.94 463 GLY A O 1
ATOM 3754 N N . LEU A 1 464 ? -28.925 -8.109 8.254 1.00 95.56 464 LEU A N 1
ATOM 3755 C CA . LEU A 1 464 ? -29.248 -6.964 7.396 1.00 95.56 464 LEU A CA 1
ATOM 3756 C C . LEU A 1 464 ? -29.147 -7.390 5.919 1.00 95.56 464 LEU A C 1
ATOM 3758 O O . LEU A 1 464 ? -28.048 -7.478 5.370 1.00 95.56 464 LEU A O 1
ATOM 3762 N N . TYR A 1 465 ? -30.271 -7.646 5.250 1.00 89.38 465 TYR A N 1
ATOM 3763 C CA . TYR A 1 465 ? -30.271 -8.149 3.869 1.00 89.38 465 TYR A CA 1
ATOM 3764 C C . TYR A 1 465 ? -30.818 -7.135 2.862 1.00 89.38 465 TYR A C 1
ATOM 3766 O O . TYR A 1 465 ? -31.583 -6.235 3.205 1.00 89.38 465 TYR A O 1
ATOM 3774 N N . GLY A 1 466 ? -30.425 -7.266 1.598 1.00 79.56 466 GLY A N 1
ATOM 3775 C CA . GLY A 1 466 ? -30.887 -6.395 0.516 1.00 79.56 466 GLY A CA 1
ATOM 3776 C C . GLY A 1 466 ? -29.969 -6.449 -0.701 1.00 79.56 466 GLY A C 1
ATOM 3777 O O . GLY A 1 466 ? -28.841 -6.941 -0.622 1.00 79.56 466 GLY A O 1
ATOM 3778 N N . MET A 1 467 ? -30.432 -5.928 -1.838 1.00 76.25 467 MET A N 1
ATOM 3779 C CA . MET A 1 467 ? -29.691 -6.023 -3.102 1.00 76.25 467 MET A CA 1
ATOM 3780 C C . MET A 1 467 ? -28.309 -5.342 -3.068 1.00 76.25 467 MET A C 1
ATOM 3782 O O . MET A 1 467 ? -27.979 -4.557 -2.171 1.00 76.25 467 MET A O 1
ATOM 3786 N N . GLY A 1 468 ? -27.462 -5.668 -4.046 1.00 75.19 468 GLY A N 1
ATOM 3787 C CA . GLY A 1 468 ? -26.178 -4.990 -4.237 1.00 75.19 468 GLY A CA 1
ATOM 3788 C C . GLY A 1 468 ? -26.365 -3.476 -4.406 1.00 75.19 468 GLY A C 1
ATOM 3789 O O . GLY A 1 468 ? -27.351 -3.030 -4.987 1.00 75.19 468 GLY A O 1
ATOM 3790 N N . GLY A 1 469 ? -25.446 -2.672 -3.863 1.00 78.31 469 GLY A N 1
ATOM 3791 C CA . GLY A 1 469 ? -25.488 -1.208 -3.990 1.00 78.31 469 GLY A CA 1
ATOM 3792 C C . GLY A 1 469 ? -26.568 -0.479 -3.168 1.00 78.31 469 GLY A C 1
ATOM 3793 O O . GLY A 1 469 ? -26.645 0.748 -3.243 1.00 78.31 469 GLY A O 1
ATOM 3794 N N . VAL A 1 470 ? -27.378 -1.185 -2.361 1.00 86.75 470 VAL A N 1
ATOM 3795 C CA . VAL A 1 470 ? -28.424 -0.570 -1.507 1.00 86.75 470 VAL A CA 1
ATOM 3796 C C . VAL A 1 470 ? -27.877 0.136 -0.250 1.00 86.75 470 VAL A C 1
ATOM 3798 O O . VAL A 1 470 ? -28.610 0.810 0.462 1.00 86.75 470 VAL A O 1
ATOM 3801 N N . GLY A 1 471 ? -26.573 0.016 0.029 1.00 87.75 471 GLY A N 1
ATOM 3802 C CA . GLY A 1 471 ? -25.914 0.699 1.152 1.00 87.75 471 GLY A CA 1
ATOM 3803 C C . GLY A 1 471 ? -25.836 -0.097 2.462 1.00 87.75 471 GLY A C 1
ATOM 3804 O O . GLY A 1 471 ? -25.676 0.510 3.517 1.00 87.75 471 GLY A O 1
ATOM 3805 N N . LYS A 1 472 ? -25.909 -1.437 2.417 1.00 90.19 472 LYS A N 1
ATOM 3806 C CA . LYS A 1 472 ? -25.804 -2.320 3.601 1.00 90.19 472 LYS A CA 1
ATOM 3807 C C . LYS A 1 472 ? -24.533 -2.075 4.428 1.00 90.19 472 LYS A C 1
ATOM 3809 O O . LYS A 1 472 ? -24.636 -1.759 5.608 1.00 90.19 472 LYS A O 1
ATOM 3814 N N . THR A 1 473 ? -23.360 -2.132 3.795 1.00 89.31 473 THR A N 1
ATOM 3815 C CA . THR A 1 473 ? -22.057 -1.806 4.402 1.00 89.31 473 THR A CA 1
ATOM 3816 C C . THR A 1 473 ? -22.041 -0.406 5.007 1.00 89.31 473 THR A C 1
ATOM 3818 O O . THR A 1 473 ? -21.541 -0.200 6.108 1.00 89.31 473 THR A O 1
ATOM 3821 N N . THR A 1 474 ? -22.628 0.576 4.318 1.00 90.56 474 THR A N 1
ATOM 3822 C CA . THR A 1 474 ? -22.734 1.961 4.799 1.00 90.56 474 THR A CA 1
ATOM 3823 C C . THR A 1 474 ? -23.591 2.057 6.063 1.00 90.56 474 THR A C 1
ATOM 3825 O O . THR A 1 474 ? -23.209 2.743 7.009 1.00 90.56 474 THR A O 1
ATOM 3828 N N . LEU A 1 475 ? -24.714 1.332 6.111 1.00 93.19 475 LEU A N 1
ATOM 3829 C CA . LEU A 1 475 ? -25.570 1.222 7.291 1.00 93.19 475 LEU A CA 1
ATOM 3830 C C . LEU A 1 475 ? -24.838 0.526 8.448 1.00 93.19 475 LEU A C 1
ATOM 3832 O O . LEU A 1 475 ? -24.844 1.053 9.557 1.00 93.19 475 LEU A O 1
ATOM 3836 N N . LEU A 1 476 ? -24.160 -0.600 8.199 1.00 94.25 476 LEU A N 1
ATOM 3837 C CA . LEU A 1 476 ? -23.406 -1.331 9.223 1.00 94.25 476 LEU A CA 1
ATOM 3838 C C . LEU A 1 476 ? -22.253 -0.472 9.782 1.00 94.25 476 LEU A C 1
ATOM 3840 O O . LEU A 1 476 ? -22.126 -0.356 11.000 1.00 94.25 476 LEU A O 1
ATOM 3844 N N . LYS A 1 477 ? -21.485 0.230 8.929 1.00 92.12 477 LYS A N 1
ATOM 3845 C CA . LYS A 1 477 ? -20.458 1.209 9.355 1.00 92.12 477 LYS A CA 1
ATOM 3846 C C . LYS A 1 477 ? -21.054 2.326 10.208 1.00 92.12 477 LYS A C 1
ATOM 3848 O O . LYS A 1 477 ? -20.463 2.727 11.207 1.00 92.12 477 LYS A O 1
ATOM 3853 N N . ARG A 1 478 ? -22.241 2.823 9.846 1.00 91.88 478 ARG A N 1
ATOM 3854 C CA . ARG A 1 478 ? -22.915 3.867 10.624 1.00 91.88 478 ARG A CA 1
ATOM 3855 C C . ARG A 1 478 ? -23.397 3.342 11.982 1.00 91.88 478 ARG A C 1
ATOM 3857 O O . ARG A 1 478 ? -23.220 4.044 12.970 1.00 91.88 478 ARG A O 1
ATOM 3864 N N . ILE A 1 479 ? -23.909 2.109 12.053 1.00 93.31 479 ILE A N 1
ATOM 3865 C CA . ILE A 1 479 ? -24.270 1.428 13.310 1.00 93.31 479 ILE A CA 1
ATOM 3866 C C . ILE A 1 479 ? -23.038 1.227 14.202 1.00 93.31 479 ILE A C 1
ATOM 3868 O O . ILE A 1 479 ? -23.115 1.520 15.392 1.00 93.31 479 ILE A O 1
ATOM 3872 N N . ASN A 1 480 ? -21.899 0.797 13.644 1.00 93.06 480 ASN A N 1
ATOM 3873 C CA . ASN A 1 480 ? -20.628 0.705 14.369 1.00 93.06 480 ASN A CA 1
ATOM 3874 C C . ASN A 1 480 ? -20.283 2.037 15.059 1.00 93.06 480 ASN A C 1
ATOM 3876 O O . ASN A 1 480 ? -20.075 2.070 16.269 1.00 93.06 480 ASN A O 1
ATOM 3880 N N . ASN A 1 481 ? -20.328 3.153 14.328 1.00 90.88 481 ASN A N 1
ATOM 3881 C CA . ASN A 1 481 ? -19.992 4.467 14.886 1.00 90.88 481 ASN A CA 1
ATOM 3882 C C . ASN A 1 481 ? -21.023 4.984 15.908 1.00 90.88 481 ASN A C 1
ATOM 3884 O O . ASN A 1 481 ? -20.695 5.852 16.712 1.00 90.88 481 ASN A O 1
ATOM 3888 N N . GLU A 1 482 ? -22.258 4.473 15.923 1.00 90.19 482 GLU A N 1
ATOM 3889 C CA . GLU A 1 482 ? -23.214 4.801 16.989 1.00 90.19 482 GLU A CA 1
ATOM 3890 C C . GLU A 1 482 ? -22.832 4.163 18.333 1.00 90.19 482 GLU A C 1
ATOM 3892 O O . GLU A 1 482 ? -23.140 4.753 19.367 1.00 90.19 482 GLU A O 1
ATOM 3897 N N . PHE A 1 483 ? -22.087 3.048 18.362 1.00 89.56 483 PHE A N 1
ATOM 3898 C CA . PHE A 1 483 ? -21.530 2.522 19.618 1.00 89.56 483 PHE A CA 1
ATOM 3899 C C . PHE A 1 483 ? -20.500 3.474 20.245 1.00 89.56 483 PHE A C 1
ATOM 3901 O O . PHE A 1 483 ? -20.420 3.548 21.465 1.00 89.56 483 PHE A O 1
ATOM 3908 N N . ALA A 1 484 ? -19.780 4.282 19.459 1.00 82.75 484 ALA A N 1
ATOM 3909 C CA . ALA A 1 484 ? -18.888 5.306 20.012 1.00 82.75 484 ALA A CA 1
ATOM 3910 C C . ALA A 1 484 ? -19.642 6.484 20.676 1.00 82.75 484 ALA A C 1
ATOM 3912 O O . ALA A 1 484 ? -19.051 7.234 21.450 1.00 82.75 484 ALA A O 1
ATOM 3913 N N . LYS A 1 485 ? -20.943 6.660 20.388 1.00 82.12 485 LYS A N 1
ATOM 3914 C CA . LYS A 1 485 ? -21.756 7.811 20.837 1.00 82.12 485 LYS A CA 1
ATOM 3915 C C . LYS A 1 485 ? -22.804 7.451 21.888 1.00 82.12 485 LYS A C 1
ATOM 3917 O O . LYS A 1 485 ? -23.095 8.245 22.779 1.00 82.12 485 LYS A O 1
ATOM 3922 N N . ARG A 1 486 ? -23.439 6.287 21.742 1.00 82.81 486 ARG A N 1
ATOM 3923 C CA . ARG A 1 486 ? -24.560 5.828 22.570 1.00 82.81 486 ARG A CA 1
ATOM 3924 C C . ARG A 1 486 ? -24.021 4.926 23.677 1.00 82.81 486 ARG A C 1
ATOM 3926 O O . ARG A 1 486 ? -23.314 3.964 23.393 1.00 82.81 486 ARG A O 1
ATOM 3933 N N . PHE A 1 487 ? -24.394 5.184 24.932 1.00 75.50 487 PHE A N 1
ATOM 3934 C CA . PHE A 1 487 ? -23.976 4.331 26.049 1.00 75.50 487 PHE A CA 1
ATOM 3935 C C . PHE A 1 487 ? -24.403 2.875 25.819 1.00 75.50 487 PHE A C 1
ATOM 3937 O O . PHE A 1 487 ? -25.582 2.585 25.599 1.00 75.50 487 PHE A O 1
ATOM 3944 N N . HIS A 1 488 ? -23.441 1.956 25.894 1.00 80.94 488 HIS A N 1
ATOM 3945 C CA . HIS A 1 488 ? -23.662 0.543 25.632 1.00 80.94 488 HIS A CA 1
ATOM 3946 C C . HIS A 1 488 ? -22.924 -0.334 26.649 1.00 80.94 488 HIS A C 1
ATOM 3948 O O . HIS A 1 488 ? -21.762 -0.120 26.984 1.00 80.94 488 HIS A O 1
ATOM 3954 N N . GLY A 1 489 ? -23.600 -1.375 27.132 1.00 82.06 489 GLY A N 1
ATOM 3955 C CA . GLY A 1 489 ? -23.029 -2.316 28.097 1.00 82.06 489 GLY A CA 1
ATOM 3956 C C . GLY A 1 489 ? -22.287 -3.485 27.449 1.00 82.06 489 GLY A C 1
ATOM 3957 O O . GLY A 1 489 ? -22.481 -4.594 27.924 1.00 82.06 489 GLY A O 1
ATOM 3958 N N . PHE A 1 490 ? -21.579 -3.285 26.333 1.00 88.44 490 PHE A N 1
ATOM 3959 C CA . PHE A 1 490 ? -20.712 -4.306 25.706 1.00 88.44 490 PHE A CA 1
ATOM 3960 C C . PHE A 1 490 ? -19.253 -4.032 26.071 1.00 88.44 490 PHE A C 1
ATOM 3962 O O . PHE A 1 490 ? -18.918 -2.892 26.381 1.00 88.44 490 PHE A O 1
ATOM 3969 N N . ASP A 1 491 ? -18.396 -5.043 26.015 1.00 85.94 491 ASP A N 1
ATOM 3970 C CA . ASP A 1 491 ? -16.972 -4.969 26.355 1.00 85.94 491 ASP A CA 1
ATOM 3971 C C . ASP A 1 491 ? -16.083 -4.763 25.126 1.00 85.94 491 ASP A C 1
ATOM 3973 O O . ASP A 1 491 ? -15.014 -4.174 25.244 1.00 85.94 491 ASP A O 1
ATOM 3977 N N . VAL A 1 492 ? -16.526 -5.228 23.953 1.00 88.94 492 VAL A N 1
ATOM 3978 C CA . VAL A 1 492 ? -15.806 -5.094 22.679 1.00 88.94 492 VAL A CA 1
ATOM 3979 C C . VAL A 1 492 ? -16.778 -5.109 21.495 1.00 88.94 492 VAL A C 1
ATOM 3981 O O . VAL A 1 492 ? -17.743 -5.877 21.489 1.00 88.94 492 VAL A O 1
ATOM 3984 N N . VAL A 1 493 ? -16.514 -4.278 20.490 1.00 91.38 493 VAL A N 1
ATOM 3985 C CA . VAL A 1 493 ? -17.146 -4.293 19.166 1.00 91.38 493 VAL A CA 1
ATOM 3986 C C . VAL A 1 493 ? -16.076 -4.670 18.139 1.00 91.38 493 VAL A C 1
ATOM 3988 O O . VAL A 1 493 ? -14.995 -4.089 18.115 1.00 91.38 493 VAL A O 1
ATOM 3991 N N . ILE A 1 494 ? -16.352 -5.687 17.326 1.00 92.19 494 ILE A N 1
ATOM 3992 C CA . ILE A 1 494 ? -15.410 -6.292 16.379 1.00 92.19 494 ILE A CA 1
ATOM 3993 C C . ILE A 1 494 ? -16.002 -6.164 14.979 1.00 92.19 494 ILE A C 1
ATOM 3995 O O . ILE A 1 494 ? -17.084 -6.685 14.731 1.00 92.19 494 ILE A O 1
ATOM 3999 N N . TRP A 1 495 ? -15.286 -5.516 14.062 1.00 92.12 495 TRP A N 1
ATOM 4000 C CA . TRP A 1 495 ? -15.639 -5.468 12.643 1.00 92.12 495 TRP A CA 1
ATOM 4001 C C . TRP A 1 495 ? -14.795 -6.455 11.839 1.00 92.12 495 TRP A C 1
ATOM 4003 O O . TRP A 1 495 ? -13.568 -6.437 11.945 1.00 92.12 495 TRP A O 1
ATOM 4013 N N . VAL A 1 496 ? -15.436 -7.245 10.980 1.00 89.38 496 VAL A N 1
ATOM 4014 C CA . VAL A 1 496 ? -14.789 -8.115 9.993 1.00 89.38 496 VAL A CA 1
ATOM 4015 C C . VAL A 1 496 ? -15.453 -7.910 8.631 1.00 89.38 496 VAL A C 1
ATOM 4017 O O . VAL A 1 496 ? -16.676 -7.872 8.539 1.00 89.38 496 VAL A O 1
ATOM 4020 N N . VAL A 1 497 ? -14.649 -7.793 7.572 1.00 83.94 497 VAL A N 1
ATOM 4021 C CA . VAL A 1 497 ? -15.130 -7.893 6.185 1.00 83.94 497 VAL A CA 1
ATOM 4022 C C . VAL A 1 497 ? -14.978 -9.342 5.742 1.00 83.94 497 VAL A C 1
ATOM 4024 O O . VAL A 1 497 ? -13.904 -9.923 5.905 1.00 83.94 497 VAL A O 1
ATOM 4027 N N . VAL A 1 498 ? -16.046 -9.916 5.203 1.00 79.19 498 VAL A N 1
ATOM 4028 C CA . VAL A 1 498 ? -16.102 -11.284 4.700 1.00 79.19 498 VAL A CA 1
ATOM 4029 C C . VAL A 1 498 ? -15.985 -11.237 3.179 1.00 79.19 498 VAL A C 1
ATOM 4031 O O . VAL A 1 498 ? -16.766 -10.579 2.505 1.00 79.19 498 VAL A O 1
ATOM 4034 N N . SER A 1 499 ? -14.980 -11.915 2.627 1.00 64.56 499 SER A N 1
ATOM 4035 C CA . SER A 1 499 ? -14.867 -12.125 1.183 1.00 64.56 499 SER A CA 1
ATOM 4036 C C . SER A 1 499 ? -15.633 -13.375 0.762 1.00 64.56 499 SER A C 1
ATOM 4038 O O . SER A 1 499 ? -15.659 -14.359 1.499 1.00 64.56 499 SER A O 1
ATOM 4040 N N . LYS A 1 500 ? -16.145 -13.371 -0.470 1.00 58.00 500 LYS A N 1
ATOM 4041 C CA . LYS A 1 500 ? -16.819 -14.502 -1.126 1.00 58.00 500 LYS A CA 1
ATOM 4042 C C . LYS A 1 500 ? -16.038 -15.828 -1.064 1.00 58.00 500 LYS A C 1
ATOM 4044 O O . LYS A 1 500 ? -16.632 -16.881 -0.856 1.00 58.00 500 LYS A O 1
ATOM 4049 N N . ASP A 1 501 ? -14.709 -15.772 -1.157 1.00 54.94 501 ASP A N 1
ATOM 4050 C CA . ASP A 1 501 ? -13.810 -16.908 -0.908 1.00 54.94 501 ASP A CA 1
ATOM 4051 C C . ASP A 1 501 ? -13.496 -17.006 0.605 1.00 54.94 501 ASP A C 1
ATOM 4053 O O . ASP A 1 501 ? -12.419 -16.603 1.052 1.00 54.94 501 ASP A O 1
ATOM 4057 N N . HIS A 1 502 ? -14.474 -17.429 1.416 1.00 60.34 502 HIS A N 1
ATOM 4058 C CA . HIS A 1 502 ? -14.481 -17.333 2.890 1.00 60.34 502 HIS A CA 1
ATOM 4059 C C . HIS A 1 502 ? -13.313 -18.068 3.591 1.00 60.34 502 HIS A C 1
ATOM 4061 O O . HIS A 1 502 ? -13.471 -19.162 4.129 1.00 60.34 502 HIS A O 1
ATOM 4067 N N . SER A 1 503 ? -12.134 -17.449 3.657 1.00 65.38 503 SER A N 1
ATOM 4068 C CA . SER A 1 503 ? -10.997 -17.971 4.424 1.00 65.38 503 SER A CA 1
ATOM 4069 C C . SER A 1 503 ? -11.237 -17.760 5.925 1.00 65.38 503 SER A C 1
ATOM 4071 O O . SER A 1 503 ? -11.011 -16.666 6.458 1.00 65.38 503 SER A O 1
ATOM 4073 N N . THR A 1 504 ? -11.694 -18.813 6.615 1.00 77.69 504 THR A N 1
ATOM 4074 C CA . THR A 1 504 ? -11.933 -18.866 8.073 1.00 77.69 504 THR A CA 1
ATOM 4075 C C . THR A 1 504 ? -10.751 -18.284 8.850 1.00 77.69 504 THR A C 1
ATOM 4077 O O . THR A 1 504 ? -10.926 -17.462 9.753 1.00 77.69 504 THR A O 1
ATOM 4080 N N . GLY A 1 505 ? -9.528 -18.621 8.421 1.00 77.69 505 GLY A N 1
ATOM 4081 C CA . GLY A 1 505 ? -8.284 -18.092 8.972 1.00 77.69 505 GLY A CA 1
ATOM 4082 C C . GLY A 1 505 ? -8.211 -16.563 8.952 1.00 77.69 505 GLY A C 1
ATOM 4083 O O . GLY A 1 505 ? -7.905 -15.977 9.985 1.00 77.69 505 GLY A O 1
ATOM 4084 N N . LYS A 1 506 ? -8.553 -15.898 7.834 1.00 80.12 506 LYS A N 1
ATOM 4085 C CA . LYS A 1 506 ? -8.542 -14.421 7.729 1.00 80.12 506 LYS A CA 1
ATOM 4086 C C . LYS A 1 506 ? -9.548 -13.771 8.689 1.00 80.12 506 LYS A C 1
ATOM 4088 O O . LYS A 1 506 ? -9.223 -12.758 9.307 1.00 80.12 506 LYS A O 1
ATOM 4093 N N . ILE A 1 507 ? -10.737 -14.360 8.846 1.00 86.88 507 ILE A N 1
ATOM 4094 C CA . ILE A 1 507 ? -11.778 -13.884 9.776 1.00 86.88 507 ILE A CA 1
ATOM 4095 C C . ILE A 1 507 ? -11.283 -13.989 11.224 1.00 86.88 507 ILE A C 1
ATOM 4097 O O . ILE A 1 507 ? -11.294 -13.001 11.965 1.00 86.88 507 ILE A O 1
ATOM 4101 N N . MET A 1 508 ? -10.786 -15.167 11.611 1.00 87.19 508 MET A N 1
ATOM 4102 C CA . MET A 1 508 ? -10.237 -15.409 12.945 1.00 87.19 508 MET A CA 1
ATOM 4103 C C . MET A 1 508 ? -9.044 -14.492 13.258 1.00 87.19 508 MET A C 1
ATOM 4105 O O . MET A 1 508 ? -8.932 -13.993 14.376 1.00 87.19 508 MET A O 1
ATOM 4109 N N . ASP A 1 509 ? -8.196 -14.188 12.273 1.00 85.00 509 ASP A N 1
ATOM 4110 C CA . ASP A 1 509 ? -7.041 -13.296 12.427 1.00 85.00 509 ASP A CA 1
ATOM 4111 C C . ASP A 1 509 ? -7.436 -11.852 12.799 1.00 85.00 509 ASP A C 1
ATOM 4113 O O . ASP A 1 509 ? -6.735 -11.183 13.566 1.00 85.00 509 ASP A O 1
ATOM 4117 N N . VAL A 1 510 ? -8.573 -11.366 12.285 1.00 86.56 510 VAL A N 1
ATOM 4118 C CA . VAL A 1 510 ? -9.141 -10.052 12.639 1.00 86.56 510 VAL A CA 1
ATOM 4119 C C . VAL A 1 510 ? -9.751 -10.084 14.042 1.00 86.56 510 VAL A C 1
ATOM 4121 O O . VAL A 1 510 ? -9.479 -9.187 14.846 1.00 86.56 510 VAL A O 1
ATOM 4124 N N . ILE A 1 511 ? -10.508 -11.139 14.369 1.00 90.25 511 ILE A N 1
ATOM 4125 C CA . ILE A 1 511 ? -11.088 -11.346 15.706 1.00 90.25 511 ILE A CA 1
ATOM 4126 C C . ILE A 1 511 ? -9.971 -11.392 16.764 1.00 90.25 511 ILE A C 1
ATOM 4128 O O . ILE A 1 511 ? -10.011 -10.627 17.728 1.00 90.25 511 ILE A O 1
ATOM 4132 N N . ARG A 1 512 ? -8.914 -12.187 16.542 1.00 89.56 512 ARG A N 1
ATOM 4133 C CA . ARG A 1 512 ? -7.709 -12.273 17.388 1.00 89.56 512 ARG A CA 1
ATOM 4134 C C . ARG A 1 512 ? -7.122 -10.898 17.705 1.00 89.56 512 ARG A C 1
ATOM 4136 O O . ARG A 1 512 ? -6.903 -10.573 18.875 1.00 89.56 512 ARG A O 1
ATOM 4143 N N . LYS A 1 513 ? -6.887 -10.082 16.669 1.00 84.00 513 LYS A N 1
ATOM 4144 C CA . LYS A 1 513 ? -6.289 -8.739 16.788 1.00 84.00 513 LYS A CA 1
ATOM 4145 C C . LYS A 1 513 ? -7.157 -7.784 17.614 1.00 84.00 513 LYS A C 1
ATOM 4147 O O . LYS A 1 513 ? -6.604 -6.952 18.328 1.00 84.00 513 LYS A O 1
ATOM 4152 N N . LYS A 1 514 ? -8.491 -7.915 17.566 1.00 84.75 514 LYS A N 1
ATOM 4153 C CA . LYS A 1 514 ? -9.431 -7.135 18.399 1.00 84.75 514 LYS A CA 1
ATOM 4154 C C . LYS A 1 514 ? -9.617 -7.685 19.813 1.00 84.75 514 LYS A C 1
ATOM 4156 O O . LYS A 1 514 ? -9.894 -6.920 20.730 1.00 84.75 514 LYS A O 1
ATOM 4161 N N . LEU A 1 515 ? -9.432 -8.987 20.019 1.00 85.06 515 LEU A N 1
ATOM 4162 C CA . LEU A 1 515 ? -9.474 -9.607 21.346 1.00 85.06 515 LEU A CA 1
ATOM 4163 C C . LEU A 1 515 ? -8.165 -9.467 22.138 1.00 85.06 515 LEU A C 1
ATOM 4165 O O . LEU A 1 515 ? -8.169 -9.765 23.332 1.00 85.06 515 LEU A O 1
ATOM 4169 N N . HIS A 1 516 ? -7.092 -8.988 21.498 1.00 80.62 516 HIS A N 1
ATOM 4170 C CA . HIS A 1 516 ? -5.729 -8.909 22.039 1.00 80.62 516 HIS A CA 1
ATOM 4171 C C . HIS A 1 516 ? -5.122 -10.278 22.393 1.00 80.62 516 HIS A C 1
ATOM 4173 O O . HIS A 1 516 ? -4.315 -10.394 23.312 1.00 80.62 516 HIS A O 1
ATOM 4179 N N . ILE A 1 517 ? -5.484 -11.317 21.634 1.00 80.38 517 ILE A N 1
ATOM 4180 C CA . ILE A 1 517 ? -4.864 -12.641 21.751 1.00 80.38 517 ILE A CA 1
ATOM 4181 C C . ILE A 1 517 ? -3.443 -12.570 21.169 1.00 80.38 517 ILE A C 1
ATOM 4183 O O . ILE A 1 517 ? -3.237 -12.188 20.007 1.00 80.38 517 ILE A O 1
ATOM 4187 N N . ALA A 1 518 ? -2.465 -12.910 22.009 1.00 72.19 518 ALA A N 1
ATOM 4188 C CA . ALA A 1 518 ? -1.045 -12.796 21.706 1.00 72.19 518 ALA A CA 1
ATOM 4189 C C . ALA A 1 518 ? -0.632 -13.692 20.524 1.00 72.19 518 ALA A C 1
ATOM 4191 O O . ALA A 1 518 ? -1.166 -14.776 20.308 1.00 72.19 518 ALA A O 1
ATOM 4192 N N . GLU A 1 519 ? 0.319 -13.217 19.723 1.00 72.62 519 GLU A N 1
ATOM 4193 C CA . GLU A 1 519 ? 0.672 -13.823 18.432 1.00 72.62 519 GLU A CA 1
ATOM 4194 C C . GLU A 1 519 ? 1.385 -15.183 18.563 1.00 72.62 519 GLU A C 1
ATOM 4196 O O . GLU A 1 519 ? 1.205 -16.073 17.729 1.00 72.62 519 GLU A O 1
ATOM 4201 N N . ASN A 1 520 ? 2.092 -15.394 19.675 1.00 70.12 520 ASN A N 1
ATOM 4202 C CA . ASN A 1 520 ? 2.666 -16.684 20.068 1.00 70.12 520 ASN A CA 1
ATOM 4203 C C . ASN A 1 520 ? 1.603 -17.758 20.385 1.00 70.12 520 ASN A C 1
ATOM 4205 O O . ASN A 1 520 ? 1.886 -18.947 20.270 1.00 70.12 520 ASN A O 1
ATOM 4209 N N . LEU A 1 521 ? 0.371 -17.367 20.734 1.00 65.44 521 LEU A N 1
ATOM 4210 C CA . LEU A 1 521 ? -0.768 -18.284 20.878 1.00 65.44 521 LEU A CA 1
ATOM 4211 C C . LEU A 1 521 ? -1.452 -18.587 19.534 1.00 65.44 521 LEU A C 1
ATOM 4213 O O . LEU A 1 521 ? -2.532 -19.170 19.521 1.00 65.44 521 LEU A O 1
ATOM 4217 N N . TRP A 1 522 ? -0.861 -18.179 18.404 1.00 76.06 522 TRP A N 1
ATOM 4218 C CA . TRP A 1 522 ? -1.538 -18.194 17.109 1.00 76.06 522 TRP A CA 1
ATOM 4219 C C . TRP A 1 522 ? -0.740 -18.823 15.967 1.00 76.06 522 TRP A C 1
ATOM 4221 O O . TRP A 1 522 ? -1.261 -19.706 15.284 1.00 76.06 522 TRP A O 1
ATOM 4231 N N . ILE A 1 523 ? 0.504 -18.386 15.731 1.00 67.44 523 ILE A N 1
ATOM 4232 C CA . ILE A 1 523 ? 1.229 -18.714 14.486 1.00 67.44 523 ILE A CA 1
ATOM 4233 C C . ILE A 1 523 ? 1.410 -20.233 14.304 1.00 67.44 523 ILE A C 1
ATOM 4235 O O . ILE A 1 523 ? 1.069 -20.743 13.239 1.00 67.44 523 ILE A O 1
ATOM 4239 N N . ASN A 1 524 ? 1.803 -20.958 15.357 1.00 65.12 524 ASN A N 1
ATOM 4240 C CA . ASN A 1 524 ? 2.105 -22.400 15.310 1.00 65.12 524 ASN A CA 1
ATOM 4241 C C . ASN A 1 524 ? 0.992 -23.295 15.902 1.00 65.12 524 ASN A C 1
ATOM 4243 O O . ASN A 1 524 ? 1.263 -24.400 16.363 1.00 65.12 524 ASN A O 1
ATOM 4247 N N . ARG A 1 525 ? -0.259 -22.813 15.924 1.00 73.12 525 ARG A N 1
ATOM 4248 C CA . ARG A 1 525 ? -1.434 -23.548 16.430 1.00 73.12 525 ARG A CA 1
ATOM 4249 C C . ARG A 1 525 ? -2.306 -24.098 15.303 1.00 73.12 525 ARG A C 1
ATOM 4251 O O . ARG A 1 525 ? -2.412 -23.469 14.247 1.00 73.12 525 ARG A O 1
ATOM 4258 N N . SER A 1 526 ? -2.949 -25.242 15.545 1.00 82.12 526 SER A N 1
ATOM 4259 C CA . SER A 1 526 ? -3.969 -25.792 14.646 1.00 82.12 526 SER A CA 1
ATOM 4260 C C . SER A 1 526 ? -5.199 -24.877 14.569 1.00 82.12 526 SER A C 1
ATOM 4262 O O . SER A 1 526 ? -5.376 -23.970 15.388 1.00 82.12 526 SER A O 1
ATOM 4264 N N . GLU A 1 527 ? -6.070 -25.101 13.583 1.00 79.25 527 GLU A N 1
ATOM 4265 C CA . GLU A 1 527 ? -7.317 -24.338 13.469 1.00 79.25 527 GLU A CA 1
ATOM 4266 C C . GLU A 1 527 ? -8.215 -24.546 14.702 1.00 79.25 527 GLU A C 1
ATOM 4268 O O . GLU A 1 527 ? -8.655 -23.567 15.300 1.00 79.25 527 GLU A O 1
ATOM 4273 N N . ASP A 1 528 ? -8.352 -25.789 15.178 1.00 85.12 528 ASP A N 1
ATOM 4274 C CA . ASP A 1 528 ? -9.098 -26.131 16.399 1.00 85.12 528 ASP A CA 1
ATOM 4275 C C . ASP A 1 528 ? -8.546 -25.429 17.655 1.00 85.12 528 ASP A C 1
ATOM 4277 O O . ASP A 1 528 ? -9.307 -24.960 18.5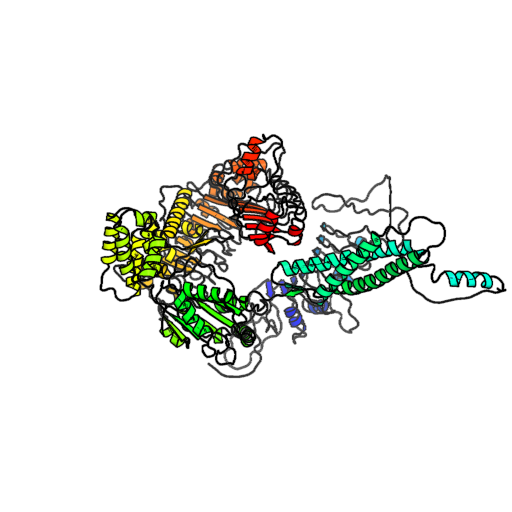03 1.00 85.12 528 ASP A O 1
ATOM 4281 N N . GLU A 1 529 ? -7.220 -25.320 17.788 1.00 85.19 529 GLU A N 1
ATOM 4282 C CA . GLU A 1 529 ? -6.584 -24.617 18.909 1.00 85.19 529 GLU A CA 1
ATOM 4283 C C . GLU A 1 529 ? -6.833 -23.101 18.855 1.00 85.19 529 GLU A C 1
ATOM 4285 O O . GLU A 1 529 ? -7.095 -22.476 19.886 1.00 85.19 529 GLU A O 1
ATOM 4290 N N . ARG A 1 530 ? -6.796 -22.504 17.657 1.00 88.12 530 ARG A N 1
ATOM 4291 C CA . ARG A 1 530 ? -7.120 -21.083 17.434 1.00 88.12 530 ARG A CA 1
ATOM 4292 C C . ARG A 1 530 ? -8.587 -20.783 17.747 1.00 88.12 530 ARG A C 1
ATOM 4294 O O . ARG A 1 530 ? -8.882 -19.793 18.419 1.00 88.12 530 ARG A O 1
ATOM 4301 N N . VAL A 1 531 ? -9.489 -21.667 17.318 1.00 89.62 531 VAL A N 1
ATOM 4302 C CA . VAL A 1 531 ? -10.925 -21.645 17.634 1.00 89.62 531 VAL A CA 1
ATOM 4303 C C . VAL A 1 531 ? -11.153 -21.731 19.143 1.00 89.62 531 VAL A C 1
ATOM 4305 O O . VAL A 1 531 ? -11.875 -20.904 19.707 1.00 89.62 531 VAL A O 1
ATOM 4308 N N . ALA A 1 532 ? -10.491 -22.672 19.822 1.00 89.50 532 ALA A N 1
ATOM 4309 C CA . ALA A 1 532 ? -10.587 -22.830 21.270 1.00 89.50 532 ALA A CA 1
ATOM 4310 C C . ALA A 1 532 ? -10.096 -21.586 22.034 1.00 89.50 532 ALA A C 1
ATOM 4312 O O . ALA A 1 532 ? -10.707 -21.206 23.036 1.00 89.50 532 ALA A O 1
ATOM 4313 N N . GLU A 1 533 ? -9.040 -20.920 21.559 1.00 89.19 533 GLU A N 1
ATOM 4314 C CA . GLU A 1 533 ? -8.508 -19.708 22.190 1.00 89.19 533 GLU A CA 1
ATOM 4315 C C . GLU A 1 533 ? -9.426 -18.488 21.999 1.00 89.19 533 GLU A C 1
ATOM 4317 O O . GLU A 1 533 ? -9.686 -17.766 22.968 1.00 89.19 533 GLU A O 1
ATOM 4322 N N . ILE A 1 534 ? -10.006 -18.288 20.805 1.00 91.31 534 ILE A N 1
ATOM 4323 C CA . ILE A 1 534 ? -11.055 -17.269 20.614 1.00 91.31 534 ILE A CA 1
ATOM 4324 C C . ILE A 1 534 ? -12.245 -17.561 21.539 1.00 91.31 534 ILE A C 1
ATOM 4326 O O . ILE A 1 534 ? -12.681 -16.665 22.268 1.00 91.31 534 ILE A O 1
ATOM 4330 N N . TYR A 1 535 ? -12.726 -18.808 21.580 1.00 91.19 535 TYR A N 1
ATOM 4331 C CA . TYR A 1 535 ? -13.851 -19.210 22.430 1.00 91.19 535 TYR A CA 1
ATOM 4332 C C . TYR A 1 535 ? -13.575 -18.958 23.913 1.00 91.19 535 TYR A C 1
ATOM 4334 O O . TYR A 1 535 ? -14.421 -18.390 24.610 1.00 91.19 535 TYR A O 1
ATOM 4342 N N . ARG A 1 536 ? -12.370 -19.294 24.391 1.00 88.69 536 ARG A N 1
ATOM 4343 C CA . ARG A 1 536 ? -11.927 -19.044 25.770 1.00 88.69 536 ARG A CA 1
ATOM 4344 C C . ARG A 1 536 ? -12.053 -17.569 26.149 1.00 88.69 536 ARG A C 1
ATOM 4346 O O . ARG A 1 536 ? -12.545 -17.266 27.234 1.00 88.69 536 ARG A O 1
ATOM 4353 N N . VAL A 1 537 ? -11.658 -16.650 25.266 1.00 87.56 537 VAL A N 1
ATOM 4354 C CA . VAL A 1 537 ? -11.737 -15.204 25.531 1.00 87.56 537 VAL A CA 1
ATOM 4355 C C . VAL A 1 537 ? -13.159 -14.661 25.349 1.00 87.56 537 VAL A C 1
ATOM 4357 O O . VAL A 1 537 ? -13.641 -13.908 26.198 1.00 87.56 537 VAL A O 1
ATOM 4360 N N . MET A 1 538 ? -13.857 -15.035 24.273 1.00 89.25 538 MET A N 1
ATOM 4361 C CA . MET A 1 538 ? -15.195 -14.514 23.961 1.00 89.25 538 MET A CA 1
ATOM 4362 C C . MET A 1 538 ? -16.270 -15.006 24.936 1.00 89.25 538 MET A C 1
ATOM 4364 O O . MET A 1 538 ? -17.206 -14.263 25.222 1.00 89.25 538 MET A O 1
ATOM 4368 N N . LYS A 1 539 ? -16.126 -16.204 25.518 1.00 86.81 539 LYS A N 1
ATOM 4369 C CA . LYS A 1 539 ? -17.043 -16.731 26.544 1.00 86.81 539 LYS A CA 1
ATOM 4370 C C . LYS A 1 539 ? -17.135 -15.849 27.795 1.00 86.81 539 LYS A C 1
ATOM 4372 O O . LYS A 1 539 ? -18.161 -15.851 28.470 1.00 86.81 539 LYS A O 1
ATOM 4377 N N . HIS A 1 540 ? -16.095 -15.076 28.098 1.00 83.56 540 HIS A N 1
ATOM 4378 C CA . HIS A 1 540 ? -16.041 -14.211 29.279 1.00 83.56 540 HIS A CA 1
ATOM 4379 C C . HIS A 1 540 ? -16.228 -12.718 28.962 1.00 83.56 540 HIS A C 1
ATOM 4381 O O . HIS A 1 540 ? -16.021 -11.884 29.840 1.00 83.56 540 HIS A O 1
ATOM 4387 N N . LYS A 1 541 ? -16.633 -12.370 27.731 1.00 85.94 541 LYS A N 1
ATOM 4388 C CA . LYS A 1 541 ? -16.894 -10.987 27.304 1.00 85.94 541 LYS A CA 1
ATOM 4389 C C . LYS A 1 541 ? -18.273 -10.855 26.670 1.00 85.94 541 LYS A C 1
ATOM 4391 O O . LYS A 1 541 ? -18.697 -11.698 25.884 1.00 85.94 541 LYS A O 1
ATOM 4396 N N . LYS A 1 542 ? -18.941 -9.733 26.921 1.00 89.12 542 LYS A N 1
ATOM 4397 C CA . LYS A 1 542 ? -20.153 -9.354 26.200 1.00 89.12 542 LYS A CA 1
ATOM 4398 C C . LYS A 1 542 ? -19.773 -8.563 24.946 1.00 89.12 542 LYS A C 1
ATOM 4400 O O . LYS A 1 542 ? -19.476 -7.375 25.023 1.00 89.12 542 LYS A O 1
ATOM 4405 N N . PHE A 1 543 ? -19.781 -9.204 23.785 1.00 90.94 543 PHE A N 1
ATOM 4406 C CA . PHE A 1 543 ? -19.261 -8.640 22.533 1.00 90.94 543 PHE A CA 1
ATOM 4407 C C . PHE A 1 543 ? -20.359 -8.236 21.540 1.00 90.94 543 PHE A C 1
ATOM 4409 O O . PHE A 1 543 ? -21.499 -8.698 21.624 1.00 90.94 543 PHE A O 1
ATOM 4416 N N . VAL A 1 544 ? -19.988 -7.411 20.561 1.00 94.06 544 VAL A N 1
ATOM 4417 C CA . VAL A 1 544 ? -20.703 -7.254 19.288 1.00 94.06 544 VAL A CA 1
ATOM 4418 C C . VAL A 1 544 ? -19.754 -7.661 18.168 1.00 94.06 544 VAL A C 1
ATOM 4420 O O . VAL A 1 544 ? -18.689 -7.069 18.034 1.00 94.06 544 VAL A O 1
ATOM 4423 N N . LEU A 1 545 ? -20.124 -8.655 17.367 1.00 95.00 545 LEU A N 1
ATOM 4424 C CA . LEU A 1 545 ? -19.382 -9.056 16.172 1.00 95.00 545 LEU A CA 1
ATOM 4425 C C . LEU A 1 545 ? -20.158 -8.602 14.933 1.00 95.00 545 LEU A C 1
ATOM 4427 O O . LEU A 1 545 ? -21.322 -8.959 14.775 1.00 95.00 545 LEU A O 1
ATOM 4431 N N . MET A 1 546 ? -19.529 -7.799 14.082 1.00 95.62 546 MET A N 1
ATOM 4432 C CA . MET A 1 546 ? -20.077 -7.295 12.826 1.00 95.62 546 MET A CA 1
ATOM 4433 C C . MET A 1 546 ? -19.373 -7.978 11.655 1.00 95.62 546 MET A C 1
ATOM 4435 O O . MET A 1 546 ? -18.167 -7.808 11.490 1.00 95.62 546 MET A O 1
ATOM 4439 N N . LEU A 1 547 ? -20.122 -8.746 10.863 1.00 93.44 547 LEU A N 1
ATOM 4440 C CA . LEU A 1 547 ? -19.633 -9.476 9.691 1.00 93.44 547 LEU A CA 1
ATOM 4441 C C . LEU A 1 547 ? -20.218 -8.841 8.419 1.00 93.44 547 LEU A C 1
ATOM 4443 O O . LEU A 1 547 ? -21.405 -8.996 8.132 1.00 93.44 547 LEU A O 1
ATOM 4447 N N . ASP A 1 548 ? -19.416 -8.079 7.682 1.00 91.81 548 ASP A N 1
ATOM 4448 C CA . ASP A 1 548 ? -19.873 -7.394 6.468 1.00 91.81 548 ASP A CA 1
ATOM 4449 C C . ASP A 1 548 ? -19.712 -8.283 5.224 1.00 91.81 548 ASP A C 1
ATOM 4451 O O . ASP A 1 548 ? -18.651 -8.864 5.026 1.00 91.81 548 ASP A O 1
ATOM 4455 N N . ASP A 1 549 ? -20.761 -8.342 4.404 1.00 86.50 549 ASP A N 1
ATOM 4456 C CA . ASP A 1 549 ? -20.909 -9.063 3.130 1.00 86.50 549 ASP A CA 1
ATOM 4457 C C . ASP A 1 549 ? -20.775 -10.598 3.197 1.00 86.50 549 ASP A C 1
ATOM 4459 O O . ASP A 1 549 ? -19.981 -11.224 2.504 1.00 86.50 549 ASP A O 1
ATOM 4463 N N . ILE A 1 550 ? -21.615 -11.240 4.016 1.00 84.88 550 ILE A N 1
ATOM 4464 C CA . ILE A 1 550 ? -21.758 -12.704 4.029 1.00 84.88 550 ILE A CA 1
ATOM 4465 C C . ILE A 1 550 ? -22.500 -13.188 2.770 1.00 84.88 550 ILE A C 1
ATOM 4467 O O . ILE A 1 550 ? -23.641 -12.782 2.514 1.00 84.88 550 ILE A O 1
ATOM 4471 N N . TRP A 1 551 ? -21.896 -14.127 2.036 1.00 76.25 551 TRP A N 1
ATOM 4472 C CA . TRP A 1 551 ? -22.503 -14.769 0.859 1.00 76.25 551 TRP A CA 1
ATOM 4473 C C . TRP A 1 551 ? -23.115 -16.144 1.156 1.00 76.25 551 TRP A C 1
ATOM 4475 O O . TRP A 1 551 ? -24.098 -16.512 0.515 1.00 76.25 551 TRP A O 1
ATOM 4485 N N . GLU A 1 552 ? -22.558 -16.886 2.116 1.00 78.50 552 GLU A N 1
ATOM 4486 C CA . GLU A 1 552 ? -22.920 -18.273 2.441 1.00 78.50 552 GLU A CA 1
ATOM 4487 C C . GLU A 1 552 ? -23.003 -18.483 3.964 1.00 78.50 552 GLU A C 1
ATOM 4489 O O . GLU A 1 552 ? -22.628 -17.607 4.740 1.00 78.50 552 GLU A O 1
ATOM 4494 N N . GLN A 1 553 ? -23.507 -19.630 4.425 1.00 84.88 553 GLN A N 1
ATOM 4495 C CA . GLN A 1 553 ? -23.580 -19.918 5.861 1.00 84.88 553 GLN A CA 1
ATOM 4496 C C . GLN A 1 553 ? -22.176 -20.001 6.485 1.00 84.88 553 GLN A C 1
ATOM 4498 O O . GLN A 1 553 ? -21.367 -20.839 6.095 1.00 84.88 553 GLN A O 1
ATOM 4503 N N . ILE A 1 554 ? -21.923 -19.188 7.512 1.00 86.31 554 ILE A N 1
ATOM 4504 C CA . ILE A 1 554 ? -20.703 -19.241 8.324 1.00 86.31 554 ILE A CA 1
ATOM 4505 C C . ILE A 1 554 ? -21.024 -19.922 9.652 1.00 86.31 554 ILE A C 1
ATOM 4507 O O . ILE A 1 554 ? -21.867 -19.446 10.416 1.00 86.31 554 ILE A O 1
ATOM 4511 N N . ASP A 1 555 ? -20.321 -21.009 9.962 1.00 87.50 555 ASP A N 1
ATOM 4512 C CA . ASP A 1 555 ? -20.396 -21.612 11.289 1.00 87.50 555 ASP A CA 1
ATOM 4513 C C . ASP A 1 555 ? -19.611 -20.761 12.297 1.00 87.50 555 ASP A C 1
ATOM 4515 O O . ASP A 1 555 ? -18.379 -20.735 12.319 1.00 87.50 555 ASP A O 1
ATOM 4519 N N . LEU A 1 556 ? -20.353 -20.047 13.142 1.00 90.75 556 LEU A N 1
ATOM 4520 C CA . LEU A 1 556 ? -19.810 -19.199 14.197 1.00 90.75 556 LEU A CA 1
ATOM 4521 C C . LEU A 1 556 ? -18.986 -19.996 15.229 1.00 90.75 556 LEU A C 1
ATOM 4523 O O . LEU A 1 556 ? -18.032 -19.450 15.784 1.00 90.75 556 LEU A O 1
ATOM 4527 N N . GLN A 1 557 ? -19.287 -21.281 15.456 1.00 88.62 557 GLN A N 1
ATOM 4528 C CA . GLN A 1 557 ? -18.517 -22.116 16.386 1.00 88.62 557 GLN A CA 1
ATOM 4529 C C . GLN A 1 557 ? -17.120 -22.415 15.832 1.00 88.62 557 GLN A C 1
ATOM 4531 O O . GLN A 1 557 ? -16.147 -22.338 16.580 1.00 88.62 557 GLN A O 1
ATOM 4536 N N . ASN A 1 558 ? -17.000 -22.614 14.515 1.00 89.19 558 ASN A N 1
ATOM 4537 C CA . ASN A 1 558 ? -15.718 -22.778 13.813 1.00 89.19 558 ASN A CA 1
ATOM 4538 C C . ASN A 1 558 ? -14.911 -21.468 13.701 1.00 89.19 558 ASN A C 1
ATOM 4540 O O . ASN A 1 558 ? -13.802 -21.466 13.180 1.00 89.19 558 ASN A O 1
ATOM 4544 N N . LEU A 1 559 ? -15.440 -20.349 14.210 1.00 89.88 559 LEU A N 1
ATOM 4545 C CA . LEU A 1 559 ? -14.698 -19.105 14.447 1.00 89.88 559 LEU A CA 1
ATOM 4546 C C . LEU A 1 559 ? -14.333 -18.900 15.927 1.00 89.88 559 LEU A C 1
ATOM 4548 O O . LEU A 1 559 ? -13.769 -17.866 16.280 1.00 89.88 559 LEU A O 1
ATOM 4552 N N . GLY A 1 560 ? -14.702 -19.834 16.808 1.00 88.12 560 GLY A N 1
ATOM 4553 C CA . GLY A 1 560 ? -14.596 -19.688 18.260 1.00 88.12 560 GLY A CA 1
ATOM 4554 C C . GLY A 1 560 ? -15.650 -18.765 18.878 1.00 88.12 560 GLY A C 1
ATOM 4555 O O . GLY A 1 560 ? -15.538 -18.403 20.046 1.00 88.12 560 GLY A O 1
ATOM 4556 N N . VAL A 1 561 ? -16.689 -18.358 18.148 1.00 91.38 561 VAL A N 1
ATOM 4557 C CA . VAL A 1 561 ? -17.745 -17.503 18.706 1.00 91.38 561 VAL A CA 1
ATOM 4558 C C . VAL A 1 561 ? -18.688 -18.371 19.555 1.00 91.38 561 VAL A C 1
ATOM 4560 O O . VAL A 1 561 ? -19.229 -19.358 19.053 1.00 91.38 561 VAL A O 1
ATOM 4563 N N . PRO A 1 562 ? -18.909 -18.049 20.845 1.00 86.50 562 PRO A N 1
ATOM 4564 C CA . PRO A 1 562 ? -19.759 -18.857 21.711 1.00 86.50 562 PRO A CA 1
ATOM 4565 C C . PRO A 1 562 ? -21.236 -18.771 21.309 1.00 86.50 562 PRO A C 1
ATOM 4567 O O . PRO A 1 562 ? -21.701 -17.748 20.800 1.00 86.50 562 PRO A O 1
ATOM 4570 N N . LEU A 1 563 ? -21.983 -19.838 21.609 1.00 76.94 563 LEU A N 1
ATOM 4571 C CA . LEU A 1 563 ? -23.435 -19.884 21.445 1.00 76.94 563 LEU A CA 1
ATOM 4572 C C . LEU A 1 563 ? -24.112 -18.728 22.193 1.00 76.94 563 LEU A C 1
ATOM 4574 O O . LEU A 1 563 ? -23.884 -18.507 23.381 1.00 76.94 563 LEU A O 1
ATOM 4578 N N . LEU A 1 564 ? -24.994 -18.020 21.491 1.00 70.56 564 LEU A N 1
ATOM 4579 C CA . LEU A 1 564 ? -25.690 -16.825 21.986 1.00 70.56 564 LEU A CA 1
ATOM 4580 C C . LEU A 1 564 ? -26.952 -17.162 22.808 1.00 70.56 564 LEU A C 1
ATOM 4582 O O . LEU A 1 564 ? -27.822 -16.311 22.989 1.00 70.56 564 LEU A O 1
ATOM 4586 N N . GLU A 1 565 ? -27.054 -18.411 23.269 1.00 62.03 565 GLU A N 1
ATOM 4587 C CA . GLU A 1 565 ? -28.107 -18.921 24.158 1.00 62.03 565 GLU A CA 1
ATOM 4588 C C . GLU A 1 565 ? -27.663 -18.943 25.633 1.00 62.03 565 GLU A C 1
ATOM 4590 O O . GLU A 1 565 ? -28.502 -18.926 26.534 1.00 62.03 565 GLU A O 1
ATOM 4595 N N . ASP A 1 566 ? -26.349 -18.921 25.891 1.00 54.44 566 ASP A N 1
ATOM 4596 C CA . ASP A 1 566 ? -25.794 -18.682 27.225 1.00 54.44 566 ASP A CA 1
ATOM 4597 C C . ASP A 1 566 ? -26.098 -17.237 27.681 1.00 54.44 566 ASP A C 1
ATOM 4599 O O . ASP A 1 566 ? -26.219 -16.326 26.865 1.00 54.44 566 ASP A O 1
ATOM 4603 N N . ASN A 1 567 ? -26.142 -16.985 28.999 1.00 55.22 567 ASN A N 1
ATOM 4604 C CA . ASN A 1 567 ? -26.507 -15.691 29.627 1.00 55.22 567 ASN A CA 1
ATOM 4605 C C . ASN A 1 567 ? -25.676 -14.443 29.204 1.00 55.22 567 ASN A C 1
ATOM 4607 O O . ASN A 1 567 ? -25.914 -13.337 29.703 1.00 55.22 567 ASN A O 1
ATOM 4611 N N . ASN A 1 568 ? -24.706 -14.576 28.297 1.00 60.84 568 ASN A N 1
ATOM 4612 C CA . ASN A 1 568 ? -24.012 -13.452 27.679 1.00 60.84 568 ASN A CA 1
ATOM 4613 C C . ASN A 1 568 ? -24.922 -12.747 26.669 1.00 60.84 568 ASN A C 1
ATOM 4615 O O . ASN A 1 568 ? -25.151 -13.229 25.565 1.00 60.84 568 ASN A O 1
ATOM 4619 N N . ARG A 1 569 ? -25.345 -11.523 27.005 1.00 79.88 569 ARG A N 1
ATOM 4620 C CA . ARG A 1 569 ? -26.154 -10.623 26.154 1.00 79.88 569 ARG A CA 1
ATOM 4621 C C . ARG A 1 569 ? -25.391 -10.078 24.917 1.00 79.88 569 ARG A C 1
ATOM 4623 O O . ARG A 1 569 ? -25.600 -8.921 24.545 1.00 79.88 569 ARG A O 1
ATOM 4630 N N . SER A 1 570 ? -24.473 -10.854 24.343 1.00 90.69 570 SER A N 1
ATOM 4631 C CA . SER A 1 570 ? -23.662 -10.546 23.156 1.00 90.69 570 SER A CA 1
ATOM 4632 C C . SER A 1 570 ? -24.515 -10.468 21.886 1.00 90.69 570 SER A C 1
ATOM 4634 O O . SER A 1 570 ? -25.672 -10.896 21.885 1.00 90.69 570 SER A O 1
ATOM 4636 N N . LYS A 1 571 ? -23.962 -9.895 20.810 1.00 93.31 571 LYS A N 1
ATOM 4637 C CA . LYS A 1 571 ? -24.640 -9.737 19.514 1.00 93.31 571 LYS A CA 1
ATOM 4638 C C . LYS A 1 571 ? -23.749 -10.145 18.346 1.00 93.31 571 LYS A C 1
ATOM 4640 O O . LYS A 1 571 ? -22.555 -9.855 18.346 1.00 93.31 571 LYS A O 1
ATOM 4645 N N . VAL A 1 572 ? -24.360 -10.721 17.317 1.00 94.88 572 VAL A N 1
ATOM 4646 C CA . VAL A 1 572 ? -23.785 -10.847 15.974 1.00 94.88 572 VAL A CA 1
ATOM 4647 C C . VAL A 1 572 ? -24.679 -10.068 15.017 1.00 94.88 572 VAL A C 1
ATOM 4649 O O . VAL A 1 572 ? -25.876 -10.334 14.928 1.00 94.88 572 VAL A O 1
ATOM 4652 N N . LEU A 1 573 ? -24.107 -9.084 14.329 1.00 96.44 573 LEU A N 1
ATOM 4653 C CA . LEU A 1 573 ? -24.738 -8.373 13.224 1.00 96.44 573 LEU A CA 1
ATOM 4654 C C . LEU A 1 573 ? -24.030 -8.788 11.941 1.00 96.44 573 LEU A C 1
ATOM 4656 O O . LEU A 1 573 ? -22.805 -8.878 11.919 1.00 96.44 573 LEU A O 1
ATOM 4660 N N . PHE A 1 574 ? -24.770 -8.982 10.859 1.00 94.62 574 PHE A N 1
ATOM 4661 C CA . PHE A 1 574 ? -24.150 -9.200 9.557 1.00 94.62 574 PHE A CA 1
ATOM 4662 C C . PHE A 1 574 ? -24.941 -8.571 8.424 1.00 94.62 574 PHE A C 1
ATOM 4664 O O . PHE A 1 574 ? -26.146 -8.343 8.548 1.00 94.62 574 PHE A O 1
ATOM 4671 N N . THR A 1 575 ? -24.264 -8.301 7.312 1.00 93.19 575 THR A N 1
ATOM 4672 C CA . THR A 1 575 ? -24.907 -7.905 6.058 1.00 93.19 575 THR A CA 1
ATOM 4673 C C . THR A 1 575 ? -24.833 -9.045 5.046 1.00 93.19 575 THR A C 1
ATOM 4675 O O . THR A 1 575 ? -23.892 -9.832 5.049 1.00 93.19 575 THR A O 1
ATOM 4678 N N . THR A 1 576 ? -25.842 -9.167 4.183 1.00 83.88 576 THR A N 1
ATOM 4679 C CA . THR A 1 576 ? -25.846 -10.161 3.095 1.00 83.88 576 THR A CA 1
ATOM 4680 C C . THR A 1 576 ? -26.666 -9.683 1.897 1.00 83.88 576 THR A C 1
ATOM 4682 O O . THR A 1 576 ? -27.544 -8.821 2.013 1.00 83.88 576 THR A O 1
ATOM 4685 N N . ARG A 1 577 ? -26.380 -10.218 0.706 1.00 78.81 577 ARG A N 1
ATOM 4686 C CA . ARG A 1 577 ? -27.201 -10.004 -0.495 1.00 78.81 577 ARG A CA 1
ATOM 4687 C C . ARG A 1 577 ? -28.515 -10.805 -0.465 1.00 78.81 577 ARG A C 1
ATOM 4689 O O . ARG A 1 577 ? -29.465 -10.383 -1.123 1.00 78.81 577 ARG A O 1
ATOM 4696 N N . PHE A 1 578 ? -28.596 -11.906 0.292 1.00 75.38 578 PHE A N 1
ATOM 4697 C CA . PHE A 1 578 ? -29.669 -12.902 0.158 1.00 75.38 578 PHE A CA 1
ATOM 4698 C C . PHE A 1 578 ? -30.432 -13.166 1.466 1.00 75.38 578 PHE A C 1
ATOM 4700 O O . PHE A 1 578 ? -29.841 -13.327 2.527 1.00 75.38 578 PHE A O 1
ATOM 4707 N N . GLU A 1 579 ? -31.762 -13.254 1.390 1.00 81.88 579 GLU A N 1
ATOM 4708 C CA . GLU A 1 579 ? -32.635 -13.463 2.559 1.00 81.88 579 GLU A CA 1
ATOM 4709 C C . GLU A 1 579 ? -32.466 -14.858 3.185 1.00 81.88 579 GLU A C 1
ATOM 4711 O O . GLU A 1 579 ? -32.384 -14.980 4.402 1.00 81.88 579 GLU A O 1
ATOM 4716 N N . ASN A 1 580 ? -32.293 -15.900 2.365 1.00 77.62 580 ASN A N 1
ATOM 4717 C CA . ASN A 1 580 ? -32.094 -17.277 2.834 1.00 77.62 580 ASN A CA 1
ATOM 4718 C C . ASN A 1 580 ? -30.790 -17.468 3.630 1.00 77.62 580 ASN A C 1
ATOM 4720 O O . ASN A 1 580 ? -30.713 -18.368 4.462 1.00 77.62 580 ASN A O 1
ATOM 4724 N N . VAL A 1 581 ? -29.773 -16.627 3.404 1.00 83.75 581 VAL A N 1
ATOM 4725 C CA . VAL A 1 581 ? -28.547 -16.626 4.219 1.00 83.75 581 VAL A CA 1
ATOM 4726 C C . VAL A 1 581 ? -28.865 -16.154 5.639 1.00 83.75 581 VAL A C 1
ATOM 4728 O O . VAL A 1 581 ? -28.268 -16.647 6.592 1.00 83.75 581 VAL A O 1
ATOM 4731 N N . CYS A 1 582 ? -29.858 -15.276 5.827 1.00 88.12 582 CYS A N 1
ATOM 4732 C CA . CYS A 1 582 ? -30.309 -14.912 7.167 1.00 88.12 582 CYS A CA 1
ATOM 4733 C C . CYS A 1 582 ? -30.970 -16.077 7.913 1.00 88.12 582 CYS A C 1
ATOM 4735 O O . CYS A 1 582 ? -30.716 -16.235 9.108 1.00 88.12 582 CYS A O 1
ATOM 4737 N N . ASP A 1 583 ? -31.745 -16.913 7.219 1.00 85.00 583 ASP A N 1
ATOM 4738 C CA . ASP A 1 583 ? -32.334 -18.124 7.801 1.00 85.00 583 ASP A CA 1
ATOM 4739 C C . ASP A 1 583 ? -31.255 -19.170 8.139 1.00 85.00 583 ASP A C 1
ATOM 4741 O O . ASP A 1 583 ? -31.263 -19.744 9.228 1.00 85.00 583 ASP A O 1
ATOM 4745 N N . GLN A 1 584 ? -30.281 -19.376 7.242 1.00 86.75 584 GLN A N 1
ATOM 4746 C CA . GLN A 1 584 ? -29.139 -20.280 7.454 1.00 86.75 584 GLN A CA 1
ATOM 4747 C C . GLN A 1 584 ? -28.256 -19.851 8.637 1.00 86.75 584 GLN A C 1
ATOM 4749 O O . GLN A 1 584 ? -27.836 -20.688 9.432 1.00 86.75 584 GLN A O 1
ATOM 4754 N N . MET A 1 585 ? -28.027 -18.543 8.791 1.00 89.94 585 MET A N 1
ATOM 4755 C CA . MET A 1 585 ? -27.343 -17.939 9.944 1.00 89.94 585 MET A CA 1
ATOM 4756 C C . MET A 1 585 ? -28.221 -17.869 11.209 1.00 89.94 585 MET A C 1
ATOM 4758 O O . MET A 1 585 ? -27.792 -17.306 12.215 1.00 89.94 585 MET A O 1
ATOM 4762 N N . GLN A 1 586 ? -29.447 -18.408 11.174 1.00 89.75 586 GLN A N 1
ATOM 4763 C CA . GLN A 1 586 ? -30.396 -18.451 12.295 1.00 89.75 586 GLN A CA 1
ATOM 4764 C C . GLN A 1 586 ? -30.686 -17.062 12.902 1.00 89.75 586 GLN A C 1
ATOM 4766 O O . GLN A 1 586 ? -30.803 -16.887 14.118 1.00 89.75 586 GLN A O 1
ATOM 4771 N N . ALA A 1 587 ? -30.800 -16.041 12.046 1.00 90.94 587 ALA A N 1
ATOM 4772 C CA . ALA A 1 587 ? -31.007 -14.662 12.467 1.00 90.94 587 ALA A CA 1
ATOM 4773 C C . ALA A 1 587 ? -32.375 -14.456 13.145 1.00 90.94 587 ALA A C 1
ATOM 4775 O O . ALA A 1 587 ? -33.435 -14.556 12.532 1.00 90.94 587 ALA A O 1
ATOM 4776 N N . GLN A 1 588 ? -32.351 -14.082 14.425 1.00 92.88 588 GLN A N 1
ATOM 4777 C CA . GLN A 1 588 ? -33.547 -13.876 15.253 1.00 92.88 588 GLN A CA 1
ATOM 4778 C C . GLN A 1 588 ? -34.263 -12.550 14.941 1.00 92.88 588 GLN A C 1
ATOM 4780 O O . GLN A 1 588 ? -35.464 -12.391 15.198 1.00 92.88 588 GLN A O 1
ATOM 4785 N N . LYS A 1 589 ? -33.532 -11.578 14.380 1.00 94.31 589 LYS A N 1
ATOM 4786 C CA . LYS A 1 589 ? -34.108 -10.405 13.718 1.00 94.31 589 LYS A CA 1
ATOM 4787 C C . LYS A 1 589 ? -33.506 -10.223 12.337 1.00 94.31 589 LYS A C 1
ATOM 4789 O O . LYS A 1 589 ? -32.294 -10.155 12.185 1.00 94.31 589 LYS A O 1
ATOM 4794 N N . ILE A 1 590 ? -34.384 -10.106 11.350 1.00 93.81 590 ILE A N 1
ATOM 4795 C CA . ILE A 1 590 ? -34.028 -9.904 9.952 1.00 93.81 590 ILE A CA 1
ATOM 4796 C C . ILE A 1 590 ? -34.575 -8.543 9.534 1.00 93.81 590 ILE A C 1
ATOM 4798 O O . ILE A 1 590 ? -35.718 -8.191 9.832 1.00 93.81 590 ILE A O 1
ATOM 4802 N N . PHE A 1 591 ? -33.726 -7.767 8.876 1.00 93.69 591 PHE A N 1
ATOM 4803 C CA . PHE A 1 591 ? -33.981 -6.395 8.484 1.00 93.69 591 PHE A CA 1
ATOM 4804 C C . PHE A 1 591 ? -33.667 -6.224 7.005 1.00 93.69 591 PHE A C 1
ATOM 4806 O O . PHE A 1 591 ? -32.511 -6.316 6.589 1.00 93.69 591 PHE A O 1
ATOM 4813 N N . LYS A 1 592 ? -34.698 -5.931 6.214 1.00 90.75 592 LYS A N 1
ATOM 4814 C CA . LYS A 1 592 ? -34.526 -5.555 4.816 1.00 90.75 592 LYS A CA 1
ATOM 4815 C C . LYS A 1 592 ? -34.018 -4.118 4.734 1.00 90.75 592 LYS A C 1
ATOM 4817 O O . LYS A 1 592 ? -34.667 -3.204 5.237 1.00 90.75 592 LYS A O 1
ATOM 4822 N N . VAL A 1 593 ? -32.867 -3.921 4.103 1.00 90.06 593 VAL A N 1
ATOM 4823 C CA . VAL A 1 593 ? -32.366 -2.600 3.719 1.00 90.06 593 VAL A CA 1
ATOM 4824 C C . VAL A 1 593 ? -33.041 -2.233 2.402 1.00 90.06 593 VAL A C 1
ATOM 4826 O O . VAL A 1 593 ? -32.748 -2.809 1.353 1.00 90.06 593 VAL A O 1
ATOM 4829 N N . GLU A 1 594 ? -34.016 -1.333 2.486 1.00 87.25 594 GLU A N 1
ATOM 4830 C CA . GLU A 1 594 ? -34.815 -0.879 1.349 1.00 87.25 594 GLU A CA 1
ATOM 4831 C C . GLU A 1 594 ? -34.103 0.227 0.554 1.00 87.25 594 GLU A C 1
ATOM 4833 O O . GLU A 1 594 ? -33.128 0.826 1.012 1.00 87.25 594 GLU A O 1
ATOM 4838 N N . CYS A 1 595 ? -34.595 0.496 -0.657 1.00 87.31 595 CYS A N 1
ATOM 4839 C CA . CYS A 1 595 ? -34.202 1.680 -1.414 1.00 87.31 595 CYS A CA 1
ATOM 4840 C C . CYS A 1 595 ? -34.567 2.972 -0.673 1.00 87.31 595 CYS A C 1
ATOM 4842 O O . CYS A 1 595 ? -35.504 3.007 0.123 1.00 87.31 595 CYS A O 1
ATOM 4844 N N . LEU A 1 596 ? -33.868 4.054 -1.013 1.00 88.31 596 LEU A N 1
ATOM 4845 C CA . LEU A 1 596 ? -34.207 5.395 -0.545 1.00 88.31 596 LEU A CA 1
ATOM 4846 C C . LEU A 1 596 ? -35.597 5.807 -1.041 1.00 88.31 596 LEU A C 1
ATOM 4848 O O . LEU A 1 596 ? -35.979 5.496 -2.173 1.00 88.31 596 LEU A O 1
ATOM 4852 N N . THR A 1 597 ? -36.328 6.566 -0.224 1.00 89.88 597 THR A N 1
ATOM 4853 C CA . THR A 1 597 ? -37.572 7.208 -0.673 1.00 89.88 597 THR A CA 1
ATOM 4854 C C . THR A 1 597 ? -37.282 8.219 -1.785 1.00 89.88 597 THR A C 1
ATOM 4856 O O . THR A 1 597 ? -36.169 8.732 -1.884 1.00 89.88 597 THR A O 1
ATOM 4859 N N . GLU A 1 598 ? -38.277 8.570 -2.610 1.00 87.81 598 GLU A N 1
ATOM 4860 C CA . GLU A 1 598 ? -38.091 9.513 -3.733 1.00 87.81 598 GLU A CA 1
ATOM 4861 C C . GLU A 1 598 ? -37.415 10.830 -3.319 1.00 87.81 598 GLU A C 1
ATOM 4863 O O . GLU A 1 598 ? -36.590 11.365 -4.059 1.00 87.81 598 GLU A O 1
ATOM 4868 N N . LYS A 1 599 ? -37.723 11.334 -2.116 1.00 88.62 599 LYS A N 1
ATOM 4869 C CA . LYS A 1 599 ? -37.113 12.547 -1.565 1.00 88.62 599 LYS A CA 1
ATOM 4870 C C . LYS A 1 599 ? -35.629 12.344 -1.246 1.00 88.62 599 LYS A C 1
ATOM 4872 O O . LYS A 1 599 ? -34.796 13.113 -1.708 1.00 88.62 599 LYS A O 1
ATOM 4877 N N . GLU A 1 600 ? -35.298 11.307 -0.483 1.00 90.06 600 GLU A N 1
ATOM 4878 C CA . GLU A 1 600 ? -33.916 10.997 -0.086 1.00 90.06 600 GLU A CA 1
ATOM 4879 C C . GLU A 1 600 ? -33.048 10.632 -1.298 1.00 90.06 600 GLU A C 1
ATOM 4881 O O . GLU A 1 600 ? -31.873 10.995 -1.369 1.00 90.06 600 GLU A O 1
ATOM 4886 N N . ALA A 1 601 ? -33.648 9.952 -2.277 1.00 91.12 601 ALA A N 1
ATOM 4887 C CA . ALA A 1 601 ? -33.039 9.620 -3.552 1.00 91.12 601 ALA A CA 1
ATOM 4888 C C . ALA A 1 601 ? -32.732 10.876 -4.382 1.00 91.12 601 ALA A C 1
ATOM 4890 O O . ALA A 1 601 ? -31.632 11.000 -4.926 1.00 91.12 601 ALA A O 1
ATOM 4891 N N . LEU A 1 602 ? -33.671 11.829 -4.438 1.00 91.44 602 LEU A N 1
ATOM 4892 C CA . LEU A 1 602 ? -33.476 13.121 -5.094 1.00 91.44 602 LEU A CA 1
ATOM 4893 C C . LEU A 1 602 ? -32.393 13.951 -4.397 1.00 91.44 602 LEU A C 1
ATOM 4895 O O . LEU A 1 602 ? -31.529 14.496 -5.081 1.00 91.44 602 LEU A O 1
ATOM 4899 N N . ASP A 1 603 ? -32.393 14.004 -3.064 1.00 90.44 603 ASP A N 1
ATOM 4900 C CA . ASP A 1 603 ? -31.378 14.717 -2.280 1.00 90.44 603 ASP A CA 1
ATOM 4901 C C . ASP A 1 603 ? -29.969 14.135 -2.536 1.00 90.44 603 ASP A C 1
ATOM 4903 O O . ASP A 1 603 ? -29.022 14.883 -2.803 1.00 90.44 603 ASP A O 1
ATOM 4907 N N . LEU A 1 604 ? -29.827 12.800 -2.542 1.00 90.44 604 LEU A N 1
ATOM 4908 C CA . LEU A 1 604 ? -28.565 12.109 -2.842 1.00 90.44 604 LEU A CA 1
ATOM 4909 C C . LEU A 1 604 ? -28.088 12.348 -4.286 1.00 90.44 604 LEU A C 1
ATOM 4911 O O . LEU A 1 604 ? -26.906 12.624 -4.505 1.00 90.44 604 LEU A O 1
ATOM 4915 N N . PHE A 1 605 ? -28.991 12.261 -5.267 1.00 92.00 605 PHE A N 1
ATOM 4916 C CA . PHE A 1 605 ? -28.676 12.499 -6.679 1.00 92.00 605 PHE A CA 1
ATOM 4917 C C . PHE A 1 605 ? -28.259 13.954 -6.923 1.00 92.00 605 PHE A C 1
ATOM 4919 O O . PHE A 1 605 ? -27.204 14.208 -7.505 1.00 92.00 605 PHE A O 1
ATOM 4926 N N . CYS A 1 606 ? -29.030 14.921 -6.419 1.00 90.12 606 CYS A N 1
ATOM 4927 C CA . CYS A 1 606 ? -28.732 16.346 -6.555 1.00 90.12 606 CYS A CA 1
ATOM 4928 C C . CYS A 1 606 ? -27.381 16.718 -5.925 1.00 90.12 606 CYS A C 1
ATOM 4930 O O . CYS A 1 606 ? -26.602 17.449 -6.540 1.00 90.12 606 CYS A O 1
ATOM 4932 N N . MET A 1 607 ? -27.051 16.152 -4.756 1.00 88.44 607 MET A N 1
ATOM 4933 C CA . MET A 1 607 ? -25.739 16.324 -4.119 1.00 88.44 607 MET A CA 1
ATOM 4934 C C . MET A 1 607 ? -24.578 15.843 -5.008 1.00 88.44 607 MET A C 1
ATOM 4936 O O . MET A 1 607 ? -23.482 16.393 -4.928 1.00 88.44 607 MET A O 1
ATOM 4940 N N . LYS A 1 608 ? -24.799 14.829 -5.856 1.00 89.50 608 LYS A N 1
ATOM 4941 C CA . LYS A 1 608 ? -23.783 14.270 -6.765 1.00 89.50 608 LYS A CA 1
ATOM 4942 C C . LYS A 1 608 ? -23.708 14.975 -8.123 1.00 89.50 608 LYS A C 1
ATOM 4944 O O . LYS A 1 608 ? -22.622 15.038 -8.686 1.00 89.50 608 LYS A O 1
ATOM 4949 N N . VAL A 1 609 ? -24.813 15.539 -8.615 1.00 91.69 609 VAL A N 1
ATOM 4950 C CA . VAL A 1 609 ? -24.843 16.373 -9.836 1.00 91.69 609 VAL A CA 1
ATOM 4951 C C . VAL A 1 609 ? -24.198 17.748 -9.612 1.00 91.69 609 VAL A C 1
ATOM 4953 O O . VAL A 1 609 ? -23.541 18.279 -10.509 1.00 91.69 609 VAL A O 1
ATOM 4956 N N . GLY A 1 610 ? -24.388 18.327 -8.423 1.00 88.75 610 GLY A N 1
ATOM 4957 C CA . GLY A 1 610 ? -23.884 19.650 -8.059 1.00 88.75 610 GLY A CA 1
ATOM 4958 C C . GLY A 1 610 ? -24.774 20.810 -8.530 1.00 88.75 610 GLY A C 1
ATOM 4959 O O . GLY A 1 610 ? -25.389 20.781 -9.601 1.00 88.75 610 GLY A O 1
ATOM 4960 N N . GLU A 1 611 ? -24.828 21.868 -7.717 1.00 87.56 611 GLU A N 1
ATOM 4961 C CA . GLU A 1 611 ? -25.752 22.999 -7.897 1.00 87.56 611 GLU A CA 1
ATOM 4962 C C . GLU A 1 611 ? -25.583 23.727 -9.236 1.00 87.56 611 GLU A C 1
ATOM 4964 O O . GLU A 1 611 ? -26.573 24.117 -9.849 1.00 87.56 611 GLU A O 1
ATOM 4969 N N . GLU A 1 612 ? -24.350 23.870 -9.731 1.00 86.00 612 GLU A N 1
ATOM 4970 C CA . GLU A 1 612 ? -24.064 24.569 -10.992 1.00 86.00 612 GLU A CA 1
ATOM 4971 C C . GLU A 1 612 ? -24.770 23.916 -12.195 1.00 86.00 612 GLU A C 1
ATOM 4973 O O . GLU A 1 612 ? -25.262 24.604 -13.091 1.00 86.00 612 GLU A O 1
ATOM 4978 N N . SER A 1 613 ? -24.861 22.583 -12.209 1.00 86.31 613 SER A N 1
ATOM 4979 C CA . SER A 1 613 ? -25.531 21.850 -13.290 1.00 86.31 613 SER A CA 1
ATOM 4980 C C . SER A 1 613 ? -27.047 21.844 -13.100 1.00 86.31 613 SER A C 1
ATOM 4982 O O . SER A 1 613 ? -27.778 22.057 -14.066 1.00 86.31 613 SER A O 1
ATOM 4984 N N . LEU A 1 614 ? -27.532 21.704 -11.862 1.00 89.44 614 LEU A N 1
ATOM 4985 C CA . LEU A 1 614 ? -28.966 21.754 -11.544 1.00 89.44 614 LEU A CA 1
ATOM 4986 C C . LEU A 1 614 ? -29.596 23.120 -11.862 1.00 89.44 614 LEU A C 1
ATOM 4988 O O . LEU A 1 614 ? -30.690 23.182 -12.424 1.00 89.44 614 LEU A O 1
ATOM 4992 N N . ASN A 1 615 ? -28.888 24.208 -11.551 1.00 88.69 615 ASN A N 1
ATOM 4993 C CA . ASN A 1 615 ? -29.366 25.582 -11.726 1.00 88.69 615 ASN A CA 1
ATOM 4994 C C . ASN A 1 615 ? -29.164 26.131 -13.152 1.00 88.69 615 ASN A C 1
ATOM 4996 O O . ASN A 1 615 ? -29.641 27.221 -13.460 1.00 88.69 615 ASN A O 1
ATOM 5000 N N . SER A 1 616 ? -28.501 25.382 -14.040 1.00 87.69 616 SER A N 1
ATOM 5001 C CA . SER A 1 616 ? -28.181 25.833 -15.404 1.00 87.69 616 SER A CA 1
ATOM 5002 C C . SER A 1 616 ? -29.400 26.030 -16.323 1.00 87.69 616 SER A C 1
ATOM 5004 O O . SER A 1 616 ? -29.333 26.823 -17.261 1.00 87.69 616 SER A O 1
ATOM 5006 N N . HIS A 1 617 ? -30.534 25.370 -16.050 1.00 90.00 617 HIS A N 1
ATOM 5007 C CA . HIS A 1 617 ? -31.803 25.616 -16.745 1.00 90.00 617 HIS A CA 1
ATOM 5008 C C . HIS A 1 617 ? -33.012 25.301 -15.835 1.00 90.00 617 HIS A C 1
ATOM 5010 O O . HIS A 1 617 ? -33.086 24.187 -15.315 1.00 90.00 617 HIS A O 1
ATOM 5016 N N . PRO A 1 618 ? -34.066 26.149 -15.761 1.00 88.25 618 PRO A N 1
ATOM 5017 C CA . PRO A 1 618 ? -35.269 25.945 -14.921 1.00 88.25 618 PRO A CA 1
ATOM 5018 C C . PRO A 1 618 ? -36.100 24.657 -15.125 1.00 88.25 618 PRO A C 1
ATOM 5020 O O . PRO A 1 618 ? -37.141 24.482 -14.495 1.00 88.25 618 PRO A O 1
ATOM 5023 N N . LYS A 1 619 ? -35.698 23.772 -16.044 1.00 90.94 619 LYS A N 1
ATOM 5024 C CA . LYS A 1 619 ? -36.353 22.484 -16.328 1.00 90.94 619 LYS A CA 1
ATOM 5025 C C . LYS A 1 619 ? -35.506 21.298 -15.860 1.00 90.94 619 LYS A C 1
ATOM 5027 O O . LYS A 1 619 ? -36.074 20.239 -15.613 1.00 90.94 619 LYS A O 1
ATOM 5032 N N . ILE A 1 620 ? -34.193 21.474 -15.689 1.00 90.94 620 ILE A N 1
ATOM 5033 C CA . ILE A 1 620 ? -33.275 20.415 -15.256 1.00 90.94 620 ILE A CA 1
ATOM 5034 C C . ILE A 1 620 ? -33.677 19.811 -13.901 1.00 90.94 620 ILE A C 1
ATOM 5036 O O . ILE A 1 620 ? -33.705 18.588 -13.830 1.00 90.94 620 ILE A O 1
ATOM 5040 N N . PRO A 1 621 ? -34.132 20.568 -12.879 1.00 91.00 621 PRO A N 1
ATOM 5041 C CA . PRO A 1 621 ? -34.619 19.964 -11.634 1.00 91.00 621 PRO A CA 1
ATOM 5042 C C . PRO A 1 621 ? -35.800 18.990 -11.817 1.00 91.00 621 PRO A C 1
ATOM 5044 O O . PRO A 1 621 ? -35.919 18.023 -11.072 1.00 91.00 621 PRO A O 1
ATOM 5047 N N . LYS A 1 622 ? -36.649 19.187 -12.840 1.00 89.94 622 LYS A N 1
ATOM 5048 C CA . LYS A 1 622 ? -37.726 18.238 -13.187 1.00 89.94 622 LYS A CA 1
ATOM 5049 C C . LYS A 1 622 ? -37.204 17.019 -13.953 1.00 89.94 622 LYS A C 1
ATOM 5051 O O . LYS A 1 622 ? -37.705 15.919 -13.758 1.00 89.94 622 LYS A O 1
ATOM 5056 N N . LEU A 1 623 ? -36.188 17.201 -14.798 1.00 89.81 623 LEU A N 1
ATOM 5057 C CA . LEU A 1 623 ? -35.507 16.094 -15.480 1.00 89.81 623 LEU A CA 1
ATOM 5058 C C . LEU A 1 623 ? -34.691 15.241 -14.488 1.00 89.81 623 LEU A C 1
ATOM 5060 O O . LEU A 1 623 ? -34.662 14.022 -14.608 1.00 89.81 623 LEU A O 1
ATOM 5064 N N . ALA A 1 624 ? -34.108 15.852 -13.453 1.00 90.00 624 ALA A N 1
ATOM 5065 C CA . ALA A 1 624 ? -33.470 15.152 -12.340 1.00 90.00 624 ALA A CA 1
ATOM 5066 C C . ALA A 1 624 ? -34.454 14.244 -11.592 1.00 90.00 624 ALA A C 1
ATOM 5068 O O . ALA A 1 624 ? -34.139 13.082 -11.359 1.00 90.00 624 ALA A O 1
ATOM 5069 N N . GLN A 1 625 ? -35.668 14.726 -11.302 1.00 89.25 625 GLN A N 1
ATOM 5070 C CA . GLN A 1 625 ? -36.732 13.897 -10.722 1.00 89.25 625 GLN A CA 1
ATOM 5071 C C . GLN A 1 625 ? -37.070 12.690 -11.611 1.00 89.25 625 GLN A C 1
ATOM 5073 O O . GLN A 1 625 ? -37.174 11.584 -11.095 1.00 89.25 625 GLN A O 1
ATOM 5078 N N . GLN A 1 626 ? -37.150 12.867 -12.936 1.00 87.25 626 GLN A N 1
ATOM 5079 C CA . GLN A 1 626 ? -37.387 11.756 -13.871 1.00 87.25 626 GLN A CA 1
ATOM 5080 C C . GLN A 1 626 ? -36.257 10.712 -13.852 1.00 87.25 626 GLN A C 1
ATOM 5082 O O . GLN A 1 626 ? -36.540 9.520 -13.791 1.00 87.25 626 GLN A O 1
ATOM 5087 N N . ILE A 1 627 ? -34.985 11.132 -13.839 1.00 86.56 627 ILE A N 1
ATOM 5088 C CA . ILE A 1 627 ? -33.845 10.202 -13.719 1.00 86.56 627 ILE A CA 1
ATOM 5089 C C . ILE A 1 627 ? -33.900 9.447 -12.380 1.00 86.56 627 ILE A C 1
ATOM 5091 O O . ILE A 1 627 ? -33.716 8.234 -12.350 1.00 86.56 627 ILE A O 1
ATOM 5095 N N . VAL A 1 628 ? -34.205 10.138 -11.278 1.00 88.62 628 VAL A N 1
ATOM 5096 C CA . VAL A 1 628 ? -34.335 9.537 -9.939 1.00 88.62 628 VAL A CA 1
ATOM 5097 C C . VAL A 1 628 ? -35.446 8.478 -9.885 1.00 88.62 628 VAL A C 1
ATOM 5099 O O . VAL A 1 628 ? -35.264 7.454 -9.224 1.00 88.62 628 VAL A O 1
ATOM 5102 N N . THR A 1 629 ? -36.554 8.674 -10.610 1.00 86.00 629 THR A N 1
ATOM 5103 C CA . THR A 1 629 ? -37.620 7.667 -10.753 1.00 86.00 629 THR A CA 1
ATOM 5104 C C . THR A 1 629 ? -37.106 6.382 -11.415 1.00 86.00 629 THR A C 1
ATOM 5106 O O . THR A 1 629 ? -37.374 5.291 -10.910 1.00 86.00 629 THR A O 1
ATOM 5109 N N . GLU A 1 630 ? -36.306 6.487 -12.482 1.00 81.25 630 GLU A N 1
ATOM 5110 C CA . GLU A 1 630 ? -35.706 5.323 -13.160 1.00 81.25 630 GLU A CA 1
ATOM 5111 C C . GLU A 1 630 ? -34.675 4.586 -12.287 1.00 81.25 630 GLU A C 1
ATOM 5113 O O . GLU A 1 630 ? -34.565 3.361 -12.354 1.00 81.25 630 GLU A O 1
ATOM 5118 N N . CYS A 1 631 ? -33.968 5.298 -11.402 1.00 80.75 631 CYS A N 1
ATOM 5119 C CA . CYS A 1 631 ? -33.054 4.701 -10.418 1.00 80.75 631 CYS A CA 1
ATOM 5120 C C . CYS A 1 631 ? -33.758 3.861 -9.337 1.00 80.75 631 CYS A C 1
ATOM 5122 O O . CYS A 1 631 ? -33.080 3.159 -8.585 1.00 80.75 631 CYS A O 1
ATOM 5124 N N . GLN A 1 632 ? -35.085 3.980 -9.195 1.00 81.25 632 GLN A N 1
ATOM 5125 C CA . GLN A 1 632 ? -35.910 3.275 -8.200 1.00 81.25 632 GLN A CA 1
ATOM 5126 C C . GLN A 1 632 ? -35.348 3.349 -6.763 1.00 81.25 632 GLN A C 1
ATOM 5128 O O . GLN A 1 632 ? -35.426 2.390 -5.997 1.00 81.25 632 GLN A O 1
ATOM 5133 N N . GLY A 1 633 ? -34.747 4.492 -6.407 1.00 83.88 633 GLY A N 1
ATOM 5134 C CA . GLY A 1 633 ? -34.182 4.761 -5.080 1.00 83.88 633 GLY A CA 1
ATOM 5135 C C . GLY A 1 633 ? -32.869 4.037 -4.733 1.00 83.88 633 GLY A C 1
ATOM 5136 O O . GLY A 1 633 ? -32.436 4.114 -3.584 1.00 83.88 633 GLY A O 1
ATOM 5137 N N . LEU A 1 634 ? -32.214 3.344 -5.675 1.00 86.19 634 LEU A N 1
ATOM 5138 C CA . LEU A 1 634 ? -30.969 2.607 -5.414 1.00 86.19 634 LEU A CA 1
ATOM 5139 C C . LEU A 1 634 ? -29.764 3.568 -5.231 1.00 86.19 634 LEU A C 1
ATOM 5141 O O . LEU A 1 634 ? -29.353 4.192 -6.213 1.00 86.19 634 LEU A O 1
ATOM 5145 N N . PRO A 1 635 ? -29.135 3.673 -4.036 1.00 87.56 635 PRO A N 1
ATOM 5146 C CA . PRO A 1 635 ? -28.051 4.624 -3.771 1.00 87.56 635 PRO A CA 1
ATOM 5147 C C . PRO A 1 635 ? -26.871 4.555 -4.750 1.00 87.56 635 PRO A C 1
ATOM 5149 O O . PRO A 1 635 ? -26.427 5.601 -5.217 1.00 87.56 635 PRO A O 1
ATOM 5152 N N . LEU A 1 636 ? -26.369 3.359 -5.089 1.00 85.31 636 LEU A N 1
ATOM 5153 C CA . LEU A 1 636 ? -25.244 3.218 -6.027 1.00 85.31 636 LEU A CA 1
ATOM 5154 C C . LEU A 1 636 ? -25.587 3.793 -7.412 1.00 85.31 636 LEU A C 1
ATOM 5156 O O . LEU A 1 636 ? -24.827 4.596 -7.946 1.00 85.31 636 LEU A O 1
ATOM 5160 N N . ALA A 1 637 ? -26.764 3.464 -7.955 1.00 85.44 637 ALA A N 1
ATOM 5161 C CA . ALA A 1 637 ? -27.221 4.000 -9.236 1.00 85.44 637 ALA A CA 1
ATOM 5162 C C . ALA A 1 637 ? -27.381 5.528 -9.199 1.00 85.44 637 ALA A C 1
ATOM 5164 O O . ALA A 1 637 ? -26.913 6.214 -10.104 1.00 85.44 637 ALA A O 1
ATOM 5165 N N . LEU A 1 638 ? -27.967 6.073 -8.127 1.00 89.00 638 LEU A N 1
ATOM 5166 C CA . LEU A 1 638 ? -28.113 7.521 -7.927 1.00 89.00 638 LEU A CA 1
ATOM 5167 C C . LEU A 1 638 ? -26.755 8.237 -7.870 1.00 89.00 638 LEU A C 1
ATOM 5169 O O . LEU A 1 638 ? -26.609 9.319 -8.437 1.00 89.00 638 LEU A O 1
ATOM 5173 N N . ILE A 1 639 ? -25.752 7.636 -7.226 1.00 85.88 639 ILE A N 1
ATOM 5174 C CA . ILE A 1 639 ? -24.398 8.195 -7.131 1.00 85.88 639 ILE A CA 1
ATOM 5175 C C . ILE A 1 639 ? -23.694 8.165 -8.492 1.00 85.88 639 ILE A C 1
ATOM 5177 O O . ILE A 1 639 ? -23.185 9.196 -8.935 1.00 85.88 639 ILE A O 1
ATOM 5181 N N . THR A 1 640 ? -23.684 7.015 -9.168 1.00 81.88 640 THR A N 1
ATOM 5182 C CA . THR A 1 640 ? -22.968 6.819 -10.437 1.00 81.88 640 THR A CA 1
ATOM 5183 C C . THR A 1 640 ? -23.636 7.558 -11.606 1.00 81.88 640 THR A C 1
ATOM 5185 O O . THR A 1 640 ? -22.938 8.072 -12.483 1.00 81.88 640 THR A O 1
ATOM 5188 N N . LEU A 1 641 ? -24.969 7.697 -11.610 1.00 86.19 641 LEU A N 1
ATOM 5189 C CA . LEU A 1 641 ? -25.686 8.547 -12.570 1.00 86.19 641 LEU A CA 1
ATOM 5190 C C . LEU A 1 641 ? -25.568 10.033 -12.232 1.00 86.19 641 LEU A C 1
ATOM 5192 O O . LEU A 1 641 ? -25.367 10.839 -13.138 1.00 86.19 641 LEU A O 1
ATOM 5196 N N . GLY A 1 642 ? -25.638 10.409 -10.951 1.00 87.81 642 GLY A N 1
ATOM 5197 C CA . GLY A 1 642 ? -25.429 11.792 -10.519 1.00 87.81 642 GLY A CA 1
ATOM 5198 C C . GLY A 1 642 ? -24.059 12.315 -10.958 1.00 87.81 642 GLY A C 1
ATOM 5199 O O . GLY A 1 642 ? -23.971 13.391 -11.544 1.00 87.81 642 GLY A O 1
ATOM 5200 N N . ALA A 1 643 ? -23.014 11.497 -10.797 1.00 85.06 643 ALA A N 1
ATOM 5201 C CA . ALA A 1 643 ? -21.672 11.780 -11.301 1.00 85.06 643 ALA A CA 1
ATOM 5202 C C . ALA A 1 643 ? -21.612 11.890 -12.841 1.00 85.06 643 ALA A C 1
ATOM 5204 O O . ALA A 1 643 ? -21.022 12.830 -13.364 1.00 85.06 643 ALA A O 1
ATOM 5205 N N . ALA A 1 644 ? -22.269 10.994 -13.590 1.00 84.12 644 ALA A N 1
ATOM 5206 C CA . ALA A 1 644 ? -22.308 11.053 -15.061 1.00 84.12 644 ALA A CA 1
ATOM 5207 C C . ALA A 1 644 ? -23.120 12.242 -15.630 1.00 84.12 644 ALA A C 1
ATOM 5209 O O . ALA A 1 644 ? -22.966 12.609 -16.807 1.00 84.12 644 ALA A O 1
ATOM 5210 N N . MET A 1 645 ? -23.987 12.835 -14.804 1.00 88.19 645 MET A N 1
ATOM 5211 C CA . MET A 1 645 ? -24.771 14.035 -15.105 1.00 88.19 645 MET A CA 1
ATOM 5212 C C . MET A 1 645 ? -24.128 15.333 -14.585 1.00 88.19 645 MET A C 1
ATOM 5214 O O . MET A 1 645 ? -24.515 16.416 -15.034 1.00 88.19 645 MET A O 1
ATOM 5218 N N . ALA A 1 646 ? -23.128 15.249 -13.705 1.00 87.38 646 ALA A N 1
ATOM 5219 C CA . ALA A 1 646 ? -22.372 16.403 -13.231 1.00 87.38 646 ALA A CA 1
ATOM 5220 C C . ALA A 1 646 ? -21.677 17.137 -14.396 1.00 87.38 646 ALA A C 1
ATOM 5222 O O . ALA A 1 646 ? -21.211 16.539 -15.367 1.00 87.38 646 ALA A O 1
ATOM 5223 N N . GLY A 1 647 ? -21.661 18.468 -14.330 1.00 83.38 647 GLY A N 1
ATOM 5224 C CA . GLY A 1 647 ? -21.146 19.350 -15.383 1.00 83.38 647 GLY A CA 1
ATOM 5225 C C . GLY A 1 647 ? -22.063 19.532 -16.606 1.00 83.38 647 GLY A C 1
ATOM 5226 O O . GLY A 1 647 ? -21.775 20.382 -17.453 1.00 83.38 647 GLY A O 1
ATOM 5227 N N . ARG A 1 648 ? -23.175 18.787 -16.739 1.00 85.25 648 ARG A N 1
ATOM 5228 C CA . ARG A 1 648 ? -24.080 18.898 -17.901 1.00 85.25 648 ARG A CA 1
ATOM 5229 C C . ARG A 1 648 ? -25.051 20.068 -17.753 1.00 85.25 648 ARG A C 1
ATOM 5231 O O . ARG A 1 648 ? -26.020 19.987 -17.003 1.00 85.25 648 ARG A O 1
ATOM 5238 N N . LYS A 1 649 ? -24.829 21.122 -18.544 1.00 87.81 649 LYS A N 1
ATOM 5239 C CA . LYS A 1 649 ? -25.589 22.387 -18.481 1.00 87.81 649 LYS A CA 1
ATOM 5240 C C . LYS A 1 649 ? -26.697 22.561 -19.536 1.00 87.81 649 LYS A C 1
ATOM 5242 O O . LYS A 1 649 ? -27.489 23.490 -19.430 1.00 87.81 649 LYS A O 1
ATOM 5247 N N . SER A 1 650 ? -26.758 21.721 -20.575 1.00 88.88 650 SER A N 1
ATOM 5248 C CA . SER A 1 650 ? -27.730 21.869 -21.676 1.00 88.88 650 SER A CA 1
ATOM 5249 C C . SER A 1 650 ? -28.962 20.978 -21.514 1.00 88.88 650 SER A C 1
ATOM 5251 O O . SER A 1 650 ? -28.864 19.804 -21.151 1.00 88.88 650 SER A O 1
ATOM 5253 N N . LEU A 1 651 ? -30.140 21.520 -21.830 1.00 89.38 651 LEU A N 1
ATOM 5254 C CA . LEU A 1 651 ? -31.420 20.822 -21.684 1.00 89.38 651 LEU A CA 1
ATOM 5255 C C . LEU A 1 651 ? -31.510 19.589 -22.603 1.00 89.38 651 LEU A C 1
ATOM 5257 O O . LEU A 1 651 ? -32.093 18.566 -22.244 1.00 89.38 651 LEU A O 1
ATOM 5261 N N . GLU A 1 652 ? -30.906 19.672 -23.783 1.00 88.31 652 GLU A N 1
ATOM 5262 C CA . GLU A 1 652 ? -30.849 18.617 -24.793 1.00 88.31 652 GLU A CA 1
ATOM 5263 C C . GLU A 1 652 ? -30.082 17.399 -24.268 1.00 88.31 652 GLU A C 1
ATOM 5265 O O . GLU A 1 652 ? -30.535 16.269 -24.444 1.00 88.31 652 GLU A O 1
ATOM 5270 N N . ALA A 1 653 ? -28.967 17.616 -23.559 1.00 84.31 653 ALA A N 1
ATOM 5271 C CA . ALA A 1 653 ? -28.166 16.538 -22.983 1.00 84.31 653 ALA A CA 1
ATOM 5272 C C . ALA A 1 653 ? -28.923 15.774 -21.885 1.00 84.31 653 ALA A C 1
ATOM 5274 O O . ALA A 1 653 ? -28.803 14.553 -21.803 1.00 84.31 653 ALA A O 1
ATOM 5275 N N . TRP A 1 654 ? -29.731 16.471 -21.078 1.00 91.25 654 TRP A N 1
ATOM 5276 C CA . TRP A 1 654 ? -30.580 15.847 -20.058 1.00 91.25 654 TRP A CA 1
ATOM 5277 C C . TRP A 1 654 ? -31.739 15.047 -20.669 1.00 91.25 654 TRP A C 1
ATOM 5279 O O . TRP A 1 654 ? -31.967 13.907 -20.271 1.00 91.25 654 TRP A O 1
ATOM 5289 N N . ASN A 1 655 ? -32.425 15.584 -21.685 1.00 86.81 655 ASN A N 1
ATOM 5290 C CA . ASN A 1 655 ? -33.468 14.834 -22.401 1.00 86.81 655 ASN A CA 1
ATOM 5291 C C . ASN A 1 655 ? -32.901 13.596 -23.120 1.00 86.81 655 ASN A C 1
ATOM 5293 O O . ASN A 1 655 ? -33.528 12.538 -23.122 1.00 86.81 655 ASN A O 1
ATOM 5297 N N . HIS A 1 656 ? -31.707 13.709 -23.712 1.00 83.88 656 HIS A N 1
ATOM 5298 C CA . HIS A 1 656 ? -31.031 12.585 -24.360 1.00 83.88 656 HIS A CA 1
ATOM 5299 C C . HIS A 1 656 ? -30.637 11.494 -23.354 1.00 83.88 656 HIS A C 1
ATOM 5301 O O . HIS A 1 656 ? -30.795 10.310 -23.646 1.00 83.88 656 HIS A O 1
ATOM 5307 N N . ALA A 1 657 ? -30.166 11.885 -22.164 1.00 84.31 657 ALA A N 1
ATOM 5308 C CA . ALA A 1 657 ? -29.843 10.955 -21.084 1.00 84.31 657 ALA A CA 1
ATOM 5309 C C . ALA A 1 657 ? -31.074 10.158 -20.624 1.00 84.31 657 ALA A C 1
ATOM 5311 O O . ALA A 1 657 ? -31.030 8.932 -20.582 1.00 84.31 657 ALA A O 1
ATOM 5312 N N . ILE A 1 658 ? -32.195 10.843 -20.365 1.00 84.44 658 ILE A N 1
ATOM 5313 C CA . ILE A 1 658 ? -33.462 10.199 -19.983 1.00 84.44 658 ILE A CA 1
ATOM 5314 C C . ILE A 1 658 ? -33.923 9.217 -21.059 1.00 84.44 658 ILE A C 1
ATOM 5316 O O . ILE A 1 658 ? -34.288 8.087 -20.737 1.00 84.44 658 ILE A O 1
ATOM 5320 N N . LYS A 1 659 ? -33.866 9.614 -22.339 1.00 83.44 659 LYS A N 1
ATOM 5321 C CA . LYS A 1 659 ? -34.246 8.735 -23.450 1.00 83.44 659 LYS A CA 1
ATOM 5322 C C . LYS A 1 659 ? -33.423 7.444 -23.469 1.00 83.44 659 LYS A C 1
ATOM 5324 O O . LYS A 1 659 ? -34.001 6.384 -23.660 1.00 83.44 659 LYS A O 1
ATOM 5329 N N . GLU A 1 660 ? -32.106 7.505 -23.280 1.00 76.62 660 GLU A N 1
ATOM 5330 C CA . GLU A 1 660 ? -31.264 6.299 -23.236 1.00 76.62 660 GLU A CA 1
ATOM 5331 C C . GLU A 1 660 ? -31.602 5.389 -22.050 1.00 76.62 660 GLU A C 1
ATOM 5333 O O . GLU A 1 660 ? -31.810 4.198 -22.260 1.00 76.62 660 GLU A O 1
ATOM 5338 N N . ILE A 1 661 ? -31.713 5.942 -20.836 1.00 78.06 661 ILE A N 1
ATOM 5339 C CA . ILE A 1 661 ? -32.015 5.172 -19.615 1.00 78.06 661 ILE A CA 1
ATOM 5340 C C . ILE A 1 661 ? -33.361 4.437 -19.768 1.00 78.06 661 ILE A C 1
ATOM 5342 O O . ILE A 1 661 ? -33.446 3.226 -19.556 1.00 78.06 661 ILE A O 1
ATOM 5346 N N . THR A 1 662 ? -34.387 5.153 -20.240 1.00 73.56 662 THR A N 1
ATOM 5347 C CA . THR A 1 662 ? -35.743 4.620 -20.488 1.00 73.56 662 THR A CA 1
ATOM 5348 C C . THR A 1 662 ? -35.863 3.708 -21.714 1.00 73.56 662 THR A C 1
ATOM 5350 O O . THR A 1 662 ? -36.868 3.017 -21.851 1.00 73.56 662 THR A O 1
ATOM 5353 N N . SER A 1 663 ? -34.855 3.652 -22.595 1.00 70.81 663 SER A N 1
ATOM 5354 C CA . SER A 1 663 ? -34.840 2.744 -23.761 1.00 70.81 663 SER A CA 1
ATOM 5355 C C . SER A 1 663 ? -34.356 1.325 -23.423 1.00 70.81 663 SER A C 1
ATOM 5357 O O . SER A 1 663 ? -34.169 0.509 -24.327 1.00 70.81 663 SER A O 1
ATOM 5359 N N . SER A 1 664 ? -34.117 1.026 -22.143 1.00 60.62 664 SER A N 1
ATOM 5360 C CA . SER A 1 664 ? -33.665 -0.292 -21.685 1.00 60.62 664 SER A CA 1
ATOM 5361 C C . SER A 1 664 ? -34.708 -1.384 -21.991 1.00 60.62 664 SER A C 1
ATOM 5363 O O . SER A 1 664 ? -35.902 -1.149 -21.792 1.00 60.62 664 SER A O 1
ATOM 5365 N N . PRO A 1 665 ? -34.304 -2.585 -22.454 1.00 58.00 665 PRO A N 1
ATOM 5366 C CA . PRO A 1 665 ? -35.246 -3.659 -22.765 1.00 58.00 665 PRO A CA 1
ATOM 5367 C C . PRO A 1 665 ? -36.047 -4.077 -21.523 1.00 58.00 665 PRO A C 1
ATOM 5369 O O . PRO A 1 665 ? -35.495 -4.250 -20.440 1.00 58.00 665 PRO A O 1
ATOM 5372 N N . SER A 1 666 ? -37.359 -4.262 -21.677 1.00 48.62 666 SER A N 1
ATOM 5373 C CA . SER A 1 666 ? -38.278 -4.570 -20.570 1.00 48.62 666 SER A CA 1
ATOM 5374 C C . SER A 1 666 ? -38.302 -6.045 -20.145 1.00 48.62 666 SER A C 1
ATOM 5376 O O . SER A 1 666 ? -38.892 -6.368 -19.119 1.00 48.62 666 SER A O 1
ATOM 5378 N N . GLU A 1 667 ? -37.682 -6.941 -20.919 1.00 47.09 667 GLU A N 1
ATOM 5379 C CA . GLU A 1 667 ? -37.754 -8.406 -20.758 1.00 47.09 667 GLU A CA 1
ATOM 5380 C C . GLU A 1 667 ? -36.435 -9.026 -20.261 1.00 47.09 667 GLU A C 1
ATOM 5382 O O . GLU A 1 667 ? -36.053 -10.127 -20.655 1.00 47.09 667 GLU A O 1
ATOM 5387 N N . VAL A 1 668 ? -35.699 -8.315 -19.404 1.00 51.69 668 VAL A N 1
ATOM 5388 C CA . VAL A 1 668 ? -34.430 -8.819 -18.860 1.00 51.69 668 VAL A CA 1
ATOM 5389 C C . VAL A 1 668 ? -34.694 -9.714 -17.634 1.00 51.69 668 VAL A C 1
ATOM 5391 O O . VAL A 1 668 ? -35.338 -9.260 -16.683 1.00 51.69 668 VAL A O 1
ATOM 5394 N N . PRO A 1 669 ? -34.228 -10.979 -17.616 1.00 41.28 669 PRO A N 1
ATOM 5395 C CA . PRO A 1 669 ? -34.591 -11.952 -16.587 1.00 41.28 669 PRO A CA 1
ATOM 5396 C C . PRO A 1 669 ? -33.796 -11.783 -15.277 1.00 41.28 669 PRO A C 1
ATOM 5398 O O . PRO A 1 669 ? -32.949 -12.605 -14.941 1.00 41.28 669 PRO A O 1
ATOM 5401 N N . GLY A 1 670 ? -34.122 -10.756 -14.488 1.00 53.00 670 GLY A N 1
ATOM 5402 C CA . GLY A 1 670 ? -33.651 -10.618 -13.103 1.00 53.00 670 GLY A CA 1
ATOM 5403 C C . GLY A 1 670 ? -33.451 -9.173 -12.638 1.00 53.00 670 GLY A C 1
ATOM 5404 O O . GLY A 1 670 ? -33.182 -8.274 -13.432 1.00 53.00 670 GLY A O 1
ATOM 5405 N N . MET A 1 671 ? -33.545 -8.935 -11.322 1.00 49.41 671 MET A N 1
ATOM 5406 C CA . MET A 1 671 ? -33.310 -7.597 -10.749 1.00 49.41 671 MET A CA 1
ATOM 5407 C C . MET A 1 671 ? -31.861 -7.111 -10.921 1.00 49.41 671 MET A C 1
ATOM 5409 O O . MET A 1 671 ? -31.658 -5.915 -11.112 1.00 49.41 671 MET A O 1
ATOM 5413 N N . GLN A 1 672 ? -30.865 -8.007 -10.874 1.00 57.62 672 GLN A N 1
ATOM 5414 C CA . GLN A 1 672 ? -29.450 -7.634 -11.030 1.00 57.62 672 GLN A CA 1
ATOM 5415 C C . GLN A 1 672 ? -29.157 -7.056 -12.417 1.00 57.62 672 GLN A C 1
ATOM 5417 O O . GLN A 1 672 ? -28.590 -5.971 -12.511 1.00 57.62 672 GLN A O 1
ATOM 5422 N N . ASP A 1 673 ? -29.613 -7.715 -13.483 1.00 64.00 673 ASP A N 1
ATOM 5423 C CA . ASP A 1 673 ? -29.358 -7.238 -14.841 1.00 64.00 673 ASP A CA 1
ATOM 5424 C C . ASP A 1 673 ? -30.012 -5.868 -15.093 1.00 64.00 673 ASP A C 1
ATOM 5426 O O . ASP A 1 673 ? -29.404 -5.001 -15.718 1.00 64.00 673 ASP A O 1
ATOM 5430 N N . LYS A 1 674 ? -31.209 -5.606 -14.538 1.00 66.00 674 LYS A N 1
ATOM 5431 C CA . LYS A 1 674 ? -31.832 -4.269 -14.598 1.00 66.00 674 LYS A CA 1
ATOM 5432 C C . LYS A 1 674 ? -30.948 -3.196 -13.943 1.00 66.00 674 LYS A C 1
ATOM 5434 O O . LYS A 1 674 ? -30.813 -2.103 -14.489 1.00 66.00 674 LYS A O 1
ATOM 5439 N N . VAL A 1 675 ? -30.315 -3.503 -12.808 1.00 72.69 675 VAL A N 1
ATOM 5440 C CA . VAL A 1 675 ? -29.348 -2.602 -12.156 1.00 72.69 675 VAL A CA 1
ATOM 5441 C C . VAL A 1 675 ? -28.101 -2.406 -13.026 1.00 72.69 675 VAL A C 1
ATOM 5443 O O . VAL A 1 675 ? -27.637 -1.273 -13.161 1.00 72.69 675 VAL A O 1
ATOM 5446 N N . PHE A 1 676 ? -27.602 -3.455 -13.689 1.00 77.94 676 PHE A N 1
ATOM 5447 C CA . PHE A 1 676 ? -26.494 -3.335 -14.641 1.00 77.94 676 PHE A CA 1
ATOM 5448 C C . PHE A 1 676 ? -26.845 -2.454 -15.846 1.00 77.94 676 PHE A C 1
ATOM 5450 O O . PHE A 1 676 ? -26.017 -1.638 -16.231 1.00 77.94 676 PHE A O 1
ATOM 5457 N N . TYR A 1 677 ? -28.062 -2.519 -16.400 1.00 74.81 677 TYR A N 1
ATOM 5458 C CA . TYR A 1 677 ? -28.490 -1.603 -17.471 1.00 74.81 677 TYR A CA 1
ATOM 5459 C C . TYR A 1 677 ? -28.508 -0.130 -17.028 1.00 74.81 677 TYR A C 1
ATOM 5461 O O . TYR A 1 677 ? -28.067 0.737 -17.782 1.00 74.81 677 TYR A O 1
ATOM 5469 N N . ILE A 1 678 ? -28.945 0.158 -15.797 1.00 73.94 678 ILE A N 1
ATOM 5470 C CA . ILE A 1 678 ? -28.939 1.523 -15.242 1.00 73.94 678 ILE A CA 1
ATOM 5471 C C . ILE A 1 678 ? -27.494 2.024 -15.054 1.00 73.94 678 ILE A C 1
ATOM 5473 O O . ILE A 1 678 ? -27.161 3.134 -15.466 1.00 73.94 678 ILE A O 1
ATOM 5477 N N . LEU A 1 679 ? -26.610 1.197 -14.487 1.00 81.31 679 LEU A N 1
ATOM 5478 C CA . LEU A 1 679 ? -25.196 1.538 -14.271 1.00 81.31 679 LEU A CA 1
ATOM 5479 C C . LEU A 1 679 ? -24.388 1.600 -15.586 1.00 81.31 679 LEU A C 1
ATOM 5481 O O . LEU A 1 679 ? -23.458 2.406 -15.706 1.00 81.31 679 LEU A O 1
ATOM 5485 N N . LYS A 1 680 ? -24.780 0.820 -16.605 1.00 83.31 680 LYS A N 1
ATOM 5486 C CA . LYS A 1 680 ? -24.172 0.798 -17.946 1.00 83.31 680 LYS A CA 1
ATOM 5487 C C . LYS A 1 680 ? -24.217 2.168 -18.612 1.00 83.31 680 LYS A C 1
ATOM 5489 O O . LYS A 1 680 ? -23.297 2.481 -19.360 1.00 83.31 680 LYS A O 1
ATOM 5494 N N . PHE A 1 681 ? -25.202 3.016 -18.305 1.00 78.75 681 PHE A N 1
ATOM 5495 C CA . PHE A 1 681 ? -25.234 4.397 -18.793 1.00 78.75 681 PHE A CA 1
ATOM 5496 C C . PHE A 1 681 ? -23.926 5.148 -18.483 1.00 78.75 681 PHE A C 1
ATOM 5498 O O . PHE A 1 681 ? -23.337 5.766 -19.372 1.00 78.75 681 PHE A O 1
ATOM 5505 N N . SER A 1 682 ? -23.418 5.058 -17.251 1.00 77.31 682 SER A N 1
ATOM 5506 C CA . SER A 1 682 ? -22.182 5.750 -16.860 1.00 77.31 682 SER A CA 1
ATOM 5507 C C . SER A 1 682 ? -20.944 5.152 -17.536 1.00 77.31 682 SER A C 1
ATOM 5509 O O . SER A 1 682 ? -20.036 5.898 -17.903 1.00 77.31 682 SER A O 1
ATOM 5511 N N . PHE A 1 683 ? -20.931 3.839 -17.797 1.00 83.81 683 PHE A N 1
ATOM 5512 C CA . PHE A 1 683 ? -19.916 3.199 -18.645 1.00 83.81 683 PHE A CA 1
ATOM 5513 C C . PHE A 1 683 ? -20.006 3.665 -20.108 1.00 83.81 683 PHE A C 1
ATOM 5515 O O . PHE A 1 683 ? -18.990 3.978 -20.730 1.00 83.81 683 PHE A O 1
ATOM 5522 N N . ASP A 1 684 ? -21.211 3.759 -20.673 1.00 81.75 684 ASP A N 1
ATOM 5523 C CA . ASP A 1 684 ? -21.419 4.159 -22.063 1.00 81.75 684 ASP A CA 1
ATOM 5524 C C . ASP A 1 684 ? -20.948 5.589 -22.330 1.00 81.75 684 ASP A C 1
ATOM 5526 O O . ASP A 1 684 ? -20.422 5.863 -23.414 1.00 81.75 684 ASP A O 1
ATOM 5530 N N . ARG A 1 685 ? -21.067 6.461 -21.321 1.00 80.69 685 ARG A N 1
ATOM 5531 C CA . ARG A 1 685 ? -20.599 7.852 -21.322 1.00 80.69 685 ARG A CA 1
ATOM 5532 C C . ARG A 1 685 ? -19.098 8.040 -21.097 1.00 80.69 685 ARG A C 1
ATOM 5534 O O . ARG A 1 685 ? -18.647 9.183 -21.153 1.00 80.69 685 ARG A O 1
ATOM 5541 N N . LEU A 1 686 ? -18.318 6.973 -20.907 1.00 82.88 686 LEU A N 1
ATOM 5542 C CA . LEU A 1 686 ? -16.863 7.091 -20.787 1.00 82.88 686 LEU A CA 1
ATOM 5543 C C . LEU A 1 686 ? -16.225 7.672 -22.067 1.00 82.88 686 LEU A C 1
ATOM 5545 O O . LEU A 1 686 ? -16.565 7.211 -23.161 1.00 82.88 686 LEU A O 1
ATOM 5549 N N . PRO A 1 687 ? -15.284 8.641 -21.969 1.00 78.06 687 PRO A N 1
ATOM 5550 C CA . PRO A 1 687 ? -14.931 9.502 -23.106 1.00 78.06 687 PRO A CA 1
ATOM 5551 C C . PRO A 1 687 ? -14.278 8.800 -24.301 1.00 78.06 687 PRO A C 1
ATOM 5553 O O . PRO A 1 687 ? -14.408 9.265 -25.430 1.00 78.06 687 PRO A O 1
ATOM 5556 N N . THR A 1 688 ? -13.540 7.708 -24.073 1.00 85.88 688 THR A N 1
ATOM 5557 C CA . THR A 1 688 ? -12.805 6.997 -25.133 1.00 85.88 688 THR A CA 1
ATOM 5558 C C . THR A 1 688 ? -12.862 5.482 -24.951 1.00 85.88 688 THR A C 1
ATOM 5560 O O . THR A 1 688 ? -13.105 4.974 -23.854 1.00 85.88 688 THR A O 1
ATOM 5563 N N . ALA A 1 689 ? -12.553 4.739 -26.018 1.00 89.25 689 ALA A N 1
ATOM 5564 C CA . ALA A 1 689 ? -12.403 3.285 -25.954 1.00 89.25 689 ALA A CA 1
ATOM 5565 C C . ALA A 1 689 ? -11.342 2.839 -24.926 1.00 89.25 689 ALA A C 1
ATOM 5567 O O . ALA A 1 689 ? -11.517 1.801 -24.296 1.00 89.25 689 ALA A O 1
ATOM 5568 N N . THR A 1 690 ? -10.283 3.627 -24.698 1.00 90.62 690 THR A N 1
ATOM 5569 C CA . THR A 1 690 ? -9.265 3.349 -23.669 1.00 90.62 690 THR A CA 1
ATOM 5570 C C . THR A 1 690 ? -9.847 3.396 -22.256 1.00 90.62 690 THR A C 1
ATOM 5572 O O . THR A 1 690 ? -9.518 2.529 -21.452 1.00 90.62 690 THR A O 1
ATOM 5575 N N . HIS A 1 691 ? -10.768 4.323 -21.960 1.00 88.56 691 HIS A N 1
ATOM 5576 C CA . HIS A 1 691 ? -11.471 4.347 -20.670 1.00 88.56 691 HIS A CA 1
ATOM 5577 C C . HIS A 1 691 ? -12.325 3.094 -20.471 1.00 88.56 691 HIS A C 1
ATOM 5579 O O . HIS A 1 691 ? -12.262 2.467 -19.416 1.00 88.56 691 HIS A O 1
ATOM 5585 N N . LYS A 1 692 ? -13.079 2.693 -21.503 1.00 89.94 692 LYS A N 1
ATOM 5586 C CA . LYS A 1 692 ? -13.913 1.483 -21.466 1.00 89.94 692 LYS A CA 1
ATOM 5587 C C . LYS A 1 692 ? -13.067 0.216 -21.296 1.00 89.94 692 LYS A C 1
ATOM 5589 O O . LYS A 1 692 ? -13.390 -0.615 -20.457 1.00 89.94 692 LYS A O 1
ATOM 5594 N N . LYS A 1 693 ? -11.948 0.098 -22.021 1.00 92.06 693 LYS A N 1
ATOM 5595 C CA . LYS A 1 693 ? -10.986 -1.007 -21.864 1.00 92.06 693 LYS A CA 1
ATOM 5596 C C . LYS A 1 693 ? -10.366 -1.037 -20.465 1.00 92.06 693 LYS A C 1
ATOM 5598 O O . LYS A 1 693 ? -10.364 -2.091 -19.848 1.00 92.06 693 LYS A O 1
ATOM 5603 N N . CYS A 1 694 ? -9.899 0.104 -19.950 1.00 93.00 694 CYS A N 1
ATOM 5604 C CA . CYS A 1 694 ? -9.358 0.226 -18.593 1.00 93.00 694 CYS A CA 1
ATOM 5605 C C . CYS A 1 694 ? -10.368 -0.244 -17.537 1.00 93.00 694 CYS A C 1
ATOM 5607 O O . CYS A 1 694 ? -10.040 -1.093 -16.716 1.00 93.00 694 CYS A O 1
ATOM 5609 N N . PHE A 1 695 ? -11.613 0.233 -17.624 1.00 92.69 695 PHE A N 1
ATOM 5610 C CA . PHE A 1 695 ? -12.701 -0.168 -16.735 1.00 92.69 695 PHE A CA 1
ATOM 5611 C C . PHE A 1 695 ? -12.927 -1.689 -16.723 1.00 92.69 695 PHE A C 1
ATOM 5613 O O . PHE A 1 695 ? -12.928 -2.294 -15.655 1.00 92.69 695 PHE A O 1
ATOM 5620 N N . LEU A 1 696 ? -13.058 -2.320 -17.896 1.00 91.69 696 LEU A N 1
ATOM 5621 C CA . LEU A 1 696 ? -13.233 -3.776 -17.993 1.00 91.69 696 LEU A CA 1
ATOM 5622 C C . LEU A 1 696 ? -12.004 -4.541 -17.472 1.00 91.69 696 LEU A C 1
ATOM 5624 O O . LEU A 1 696 ? -12.138 -5.614 -16.895 1.00 91.69 696 LEU A O 1
ATOM 5628 N N . TYR A 1 697 ? -10.807 -3.980 -17.635 1.00 92.12 697 TYR A N 1
ATOM 5629 C CA . TYR A 1 697 ? -9.556 -4.593 -17.190 1.00 92.12 697 TYR A CA 1
ATOM 5630 C C . TYR A 1 697 ? -9.359 -4.525 -15.667 1.00 92.12 697 TYR A C 1
ATOM 5632 O O . TYR A 1 697 ? -8.778 -5.437 -15.084 1.00 92.12 697 TYR A O 1
ATOM 5640 N N . CYS A 1 698 ? -9.911 -3.510 -14.991 1.00 91.62 698 CYS A N 1
ATOM 5641 C CA . CYS A 1 698 ? -9.979 -3.474 -13.525 1.00 91.62 698 CYS A CA 1
ATOM 5642 C C . CYS A 1 698 ? -10.762 -4.661 -12.935 1.00 91.62 698 CYS A C 1
ATOM 5644 O O . CYS A 1 698 ? -10.487 -5.062 -11.807 1.00 91.62 698 CYS A O 1
ATOM 5646 N N . ALA A 1 699 ? -11.695 -5.258 -13.685 1.00 89.56 699 ALA A N 1
ATOM 5647 C CA . ALA A 1 699 ? -12.476 -6.407 -13.222 1.00 89.56 699 ALA A CA 1
ATOM 5648 C C . ALA A 1 699 ? -11.668 -7.716 -13.121 1.00 89.56 699 ALA A C 1
ATOM 5650 O O . ALA A 1 699 ? -12.133 -8.670 -12.502 1.00 89.56 699 ALA A O 1
ATOM 5651 N N . LEU A 1 700 ? -10.449 -7.757 -13.683 1.00 88.44 700 LEU A N 1
ATOM 5652 C CA . LEU A 1 700 ? -9.509 -8.875 -13.525 1.00 88.44 700 LEU A CA 1
ATOM 5653 C C . LEU A 1 700 ? -9.019 -9.047 -12.084 1.00 88.44 700 LEU A C 1
ATOM 5655 O O . LEU A 1 700 ? -8.528 -10.114 -11.725 1.00 88.44 700 LEU A O 1
ATOM 5659 N N . PHE A 1 701 ? -9.103 -8.007 -11.260 1.00 87.31 701 PHE A N 1
ATOM 5660 C CA . PHE A 1 701 ? -8.715 -8.090 -9.858 1.00 87.31 701 PHE A CA 1
ATOM 5661 C C . PHE A 1 701 ? -9.883 -8.656 -9.023 1.00 87.31 701 PHE A C 1
ATOM 5663 O O . PHE A 1 701 ? -11.043 -8.497 -9.422 1.00 87.31 701 PHE A O 1
ATOM 5670 N N . PRO A 1 702 ? -9.615 -9.348 -7.898 1.00 79.62 702 PRO A N 1
ATOM 5671 C CA . PRO A 1 702 ? -10.665 -9.848 -7.012 1.00 79.62 702 PRO A CA 1
ATOM 5672 C C . PRO A 1 702 ? -11.594 -8.748 -6.486 1.00 79.62 702 PRO A C 1
ATOM 5674 O O . PRO A 1 702 ? -11.273 -7.557 -6.528 1.00 79.62 702 PRO A O 1
ATOM 5677 N N . GLU A 1 703 ? -12.746 -9.163 -5.959 1.00 75.00 703 GLU A N 1
ATOM 5678 C CA . GLU A 1 703 ? -13.643 -8.275 -5.215 1.00 75.00 703 GLU A CA 1
ATOM 5679 C C . GLU A 1 703 ? -12.871 -7.606 -4.066 1.00 75.00 703 GLU A C 1
ATOM 5681 O O . GLU A 1 703 ? -12.003 -8.209 -3.436 1.00 75.00 703 GLU A O 1
ATOM 5686 N N . ASP A 1 704 ? -13.132 -6.317 -3.857 1.00 70.62 704 ASP A N 1
ATOM 5687 C CA . ASP A 1 704 ? -12.479 -5.473 -2.855 1.00 70.62 704 ASP A CA 1
ATOM 5688 C C . ASP A 1 704 ? -10.941 -5.315 -2.922 1.00 70.62 704 ASP A C 1
ATOM 5690 O O . ASP A 1 704 ? -10.357 -4.603 -2.097 1.00 70.62 704 ASP A O 1
ATOM 5694 N N . TYR A 1 705 ? -10.275 -5.872 -3.939 1.00 79.56 705 TYR A N 1
ATOM 5695 C CA . TYR A 1 705 ? -8.819 -5.836 -4.062 1.00 79.56 705 TYR A CA 1
ATOM 5696 C C . TYR A 1 705 ? -8.261 -4.415 -4.273 1.00 79.56 705 TYR A C 1
ATOM 5698 O O . TYR A 1 705 ? -8.720 -3.646 -5.122 1.00 79.56 705 TYR A O 1
ATOM 5706 N N . LYS A 1 706 ? -7.200 -4.084 -3.526 1.00 84.56 706 LYS A N 1
ATOM 5707 C CA . LYS A 1 706 ? -6.470 -2.811 -3.618 1.00 84.56 706 LYS A CA 1
ATOM 5708 C C . LYS A 1 706 ? -5.484 -2.822 -4.795 1.00 84.56 706 LYS A C 1
ATOM 5710 O O . LYS A 1 706 ? -4.394 -3.391 -4.704 1.00 84.56 706 LYS A O 1
ATOM 5715 N N . ILE A 1 707 ? -5.850 -2.175 -5.900 1.00 87.94 707 ILE A N 1
ATOM 5716 C CA . ILE A 1 707 ? -5.048 -2.113 -7.129 1.00 87.94 707 ILE A CA 1
ATOM 5717 C C . ILE A 1 707 ? -4.092 -0.914 -7.069 1.00 87.94 707 ILE A C 1
ATOM 5719 O O . ILE A 1 707 ? -4.524 0.236 -7.004 1.00 87.94 707 ILE A O 1
ATOM 5723 N N . VAL A 1 708 ? -2.782 -1.160 -7.144 1.00 88.38 708 VAL A N 1
ATOM 5724 C CA . VAL A 1 708 ? -1.774 -0.091 -7.260 1.00 88.38 708 VAL A CA 1
ATOM 5725 C C . VAL A 1 708 ? -1.861 0.537 -8.654 1.00 88.38 708 VAL A C 1
ATOM 5727 O O . VAL A 1 708 ? -1.820 -0.166 -9.663 1.00 88.38 708 VAL A O 1
ATOM 5730 N N . VAL A 1 709 ? -1.955 1.869 -8.724 1.00 88.81 709 VAL A N 1
ATOM 5731 C CA . VAL A 1 709 ? -2.180 2.597 -9.989 1.00 88.81 709 VAL A CA 1
ATOM 5732 C C . VAL A 1 709 ? -1.091 2.332 -11.036 1.00 88.81 709 VAL A C 1
ATOM 5734 O O . VAL A 1 709 ? -1.410 2.182 -12.213 1.00 88.81 709 VAL A O 1
ATOM 5737 N N . ASN A 1 710 ? 0.185 2.245 -10.638 1.00 87.56 710 ASN A N 1
ATOM 5738 C CA . ASN A 1 710 ? 1.269 1.982 -11.592 1.00 87.56 710 ASN A CA 1
ATOM 5739 C C . ASN A 1 710 ? 1.228 0.534 -12.120 1.00 87.56 710 ASN A C 1
ATOM 5741 O O . ASN A 1 710 ? 1.306 0.374 -13.332 1.00 87.56 710 ASN A O 1
ATOM 5745 N N . ASP A 1 711 ? 1.006 -0.481 -11.265 1.00 89.81 711 ASP A N 1
ATOM 5746 C CA . ASP A 1 711 ? 0.835 -1.890 -11.680 1.00 89.81 711 ASP A CA 1
ATOM 5747 C C . ASP A 1 711 ? -0.244 -2.031 -12.772 1.00 89.81 711 ASP A C 1
ATOM 5749 O O . ASP A 1 711 ? -0.078 -2.776 -13.736 1.00 89.81 711 ASP A O 1
ATOM 5753 N N . LEU A 1 712 ? -1.369 -1.321 -12.622 1.00 93.44 712 LEU A N 1
ATOM 5754 C CA . LEU A 1 712 ? -2.468 -1.364 -13.586 1.00 93.44 712 LEU A CA 1
ATOM 5755 C C . LEU A 1 712 ? -2.089 -0.708 -14.919 1.00 93.44 712 LEU A C 1
ATOM 5757 O O . LEU A 1 712 ? -2.395 -1.251 -15.979 1.00 93.44 712 LEU A O 1
ATOM 5761 N N . ILE A 1 713 ? -1.407 0.438 -14.880 1.00 93.06 713 ILE A N 1
ATOM 5762 C CA . ILE A 1 713 ? -0.947 1.124 -16.093 1.00 93.06 713 ILE A CA 1
ATOM 5763 C C . ILE A 1 713 ? 0.121 0.294 -16.821 1.00 93.06 713 ILE A C 1
ATOM 5765 O O . ILE A 1 713 ? 0.058 0.181 -18.043 1.00 93.06 713 ILE A O 1
ATOM 5769 N N . ASP A 1 714 ? 1.043 -0.328 -16.084 1.00 92.00 714 ASP A N 1
ATOM 5770 C CA . ASP A 1 714 ? 2.056 -1.249 -16.610 1.00 92.00 714 ASP A CA 1
ATOM 5771 C C . ASP A 1 714 ? 1.387 -2.381 -17.426 1.00 92.00 714 ASP A C 1
ATOM 5773 O O . ASP A 1 714 ? 1.753 -2.630 -18.579 1.00 92.00 714 ASP A O 1
ATOM 5777 N N . LEU A 1 715 ? 0.325 -2.995 -16.889 1.00 93.50 715 LEU A N 1
ATOM 5778 C CA . LEU A 1 715 ? -0.471 -4.003 -17.602 1.00 93.50 715 LEU A CA 1
ATOM 5779 C C . LEU A 1 715 ? -1.225 -3.423 -18.820 1.00 93.50 715 LEU A C 1
ATOM 5781 O O . LEU A 1 715 ? -1.280 -4.064 -19.868 1.00 93.50 715 LEU A O 1
ATOM 5785 N N . MET A 1 716 ? -1.779 -2.207 -18.725 1.00 93.50 716 MET A N 1
ATOM 5786 C CA . MET A 1 716 ? -2.457 -1.534 -19.849 1.00 93.50 716 MET A CA 1
ATOM 5787 C C . MET A 1 716 ? -1.511 -1.182 -21.008 1.00 93.50 716 MET A C 1
ATOM 5789 O O . MET A 1 716 ? -1.949 -1.151 -22.164 1.00 93.50 716 MET A O 1
ATOM 5793 N N . VAL A 1 717 ? -0.233 -0.911 -20.717 1.00 91.62 717 VAL A N 1
ATOM 5794 C CA . VAL A 1 717 ? 0.826 -0.789 -21.731 1.00 91.62 717 VAL A CA 1
ATOM 5795 C C . VAL A 1 717 ? 1.068 -2.147 -22.391 1.00 91.62 717 VAL A C 1
ATOM 5797 O O . VAL A 1 717 ? 1.103 -2.217 -23.617 1.00 91.62 717 VAL A O 1
ATOM 5800 N N . GLY A 1 718 ? 1.159 -3.225 -21.605 1.00 90.38 718 GLY A N 1
ATOM 5801 C CA . GLY A 1 718 ? 1.326 -4.591 -22.115 1.00 90.38 718 GLY A CA 1
ATOM 5802 C C . GLY A 1 718 ? 0.196 -5.076 -23.034 1.00 90.38 718 GLY A C 1
ATOM 5803 O O . GLY A 1 718 ? 0.452 -5.742 -24.034 1.00 90.38 718 GLY A O 1
ATOM 5804 N N . GLU A 1 719 ? -1.051 -4.694 -22.748 1.00 90.75 719 GLU A N 1
ATOM 5805 C CA . GLU A 1 719 ? -2.200 -4.961 -23.628 1.00 90.75 719 GLU A CA 1
ATOM 5806 C C . GLU A 1 719 ? -2.230 -4.073 -24.893 1.00 90.75 719 GLU A C 1
ATOM 5808 O O . GLU A 1 719 ? -2.977 -4.358 -25.834 1.00 90.75 719 GLU A O 1
ATOM 5813 N N . GLY A 1 720 ? -1.478 -2.966 -24.921 1.00 89.81 720 GLY A N 1
ATOM 5814 C CA . GLY A 1 720 ? -1.554 -1.950 -25.976 1.00 89.81 720 GLY A CA 1
ATOM 5815 C C . GLY A 1 720 ? -2.829 -1.092 -25.928 1.00 89.81 720 GLY A C 1
ATOM 5816 O O . GLY A 1 720 ? -3.348 -0.681 -26.967 1.00 89.81 720 GLY A O 1
ATOM 5817 N N . PHE A 1 721 ? -3.392 -0.834 -24.740 1.00 90.38 721 PHE A N 1
ATOM 5818 C CA . PHE A 1 721 ? -4.580 0.030 -24.588 1.00 90.38 721 PHE A CA 1
ATOM 5819 C C . PHE A 1 721 ? -4.257 1.526 -24.664 1.00 90.38 721 PHE A C 1
ATOM 5821 O O . PHE A 1 721 ? -5.126 2.342 -24.992 1.00 90.38 721 PHE A O 1
ATOM 5828 N N . LEU A 1 722 ? -3.020 1.874 -24.323 1.00 87.88 722 LEU A N 1
ATOM 5829 C CA . LEU A 1 722 ? -2.470 3.220 -24.327 1.00 87.88 722 LEU A CA 1
ATOM 5830 C C . LEU A 1 722 ? -1.650 3.355 -25.616 1.00 87.88 722 LEU A C 1
ATOM 5832 O O . LEU A 1 722 ? -0.637 2.680 -25.755 1.00 87.88 722 LEU A O 1
ATOM 5836 N N . ASN A 1 723 ? -2.145 4.150 -26.575 1.00 66.00 723 ASN A N 1
ATOM 5837 C CA . ASN A 1 723 ? -1.642 4.207 -27.957 1.00 66.00 723 ASN A CA 1
ATOM 5838 C C . ASN A 1 723 ? -0.102 4.201 -28.063 1.00 66.00 723 ASN A C 1
ATOM 5840 O O . ASN A 1 723 ? 0.555 5.096 -27.537 1.00 66.00 723 ASN A O 1
ATOM 5844 N N . ASP A 1 724 ? 0.445 3.276 -28.861 1.00 63.78 724 ASP A N 1
ATOM 5845 C CA . ASP A 1 724 ? 1.890 3.112 -29.121 1.00 63.78 724 ASP A CA 1
ATOM 5846 C C . ASP A 1 724 ? 2.560 4.321 -29.833 1.00 63.78 724 ASP A C 1
ATOM 5848 O O . ASP A 1 724 ? 3.756 4.291 -30.103 1.00 63.78 724 ASP A O 1
ATOM 5852 N N . SER A 1 725 ? 1.824 5.392 -30.161 1.00 58.31 725 SER A N 1
ATOM 5853 C CA . SER A 1 725 ? 2.312 6.546 -30.939 1.00 58.31 725 SER A CA 1
ATOM 5854 C C . SER A 1 725 ? 3.027 7.635 -30.123 1.00 58.31 725 SER A C 1
ATOM 5856 O O . SER A 1 725 ? 3.349 8.683 -30.678 1.00 58.31 725 SER A O 1
ATOM 5858 N N . GLY A 1 726 ? 3.209 7.436 -28.816 1.00 75.06 726 GLY A N 1
ATOM 5859 C CA . GLY A 1 726 ? 3.882 8.368 -27.903 1.00 75.06 726 GLY A CA 1
ATOM 5860 C C . GLY A 1 726 ? 4.913 7.664 -27.021 1.00 75.06 726 GLY A C 1
ATOM 5861 O O . GLY A 1 726 ? 5.042 6.435 -27.059 1.00 75.06 726 GLY A O 1
ATOM 5862 N N . SER A 1 727 ? 5.640 8.436 -26.212 1.00 86.81 727 SER A N 1
ATOM 5863 C CA . SER A 1 727 ? 6.604 7.871 -25.263 1.00 86.81 727 SER A CA 1
ATOM 5864 C C . SER A 1 727 ? 5.904 7.053 -24.175 1.00 86.81 727 SER A C 1
ATOM 5866 O O . SER A 1 727 ? 4.711 7.221 -23.899 1.00 86.81 727 SER A O 1
ATOM 5868 N N . ILE A 1 728 ? 6.653 6.192 -23.494 1.00 89.06 728 ILE A N 1
ATOM 5869 C CA . ILE A 1 728 ? 6.154 5.456 -22.333 1.00 89.06 728 ILE A CA 1
ATOM 5870 C C . ILE A 1 728 ? 5.655 6.412 -21.233 1.00 89.06 728 ILE A C 1
ATOM 5872 O O . ILE A 1 728 ? 4.657 6.138 -20.565 1.00 89.06 728 ILE A O 1
ATOM 5876 N N . TYR A 1 729 ? 6.275 7.586 -21.090 1.00 87.00 729 TYR A N 1
ATOM 5877 C CA . TYR A 1 729 ? 5.850 8.625 -20.151 1.00 87.00 729 TYR A CA 1
ATOM 5878 C C . TYR A 1 729 ? 4.489 9.230 -20.525 1.00 87.00 729 TYR A C 1
ATOM 5880 O O . TYR A 1 729 ? 3.659 9.452 -19.639 1.00 87.00 729 TYR A O 1
ATOM 5888 N N . ASP A 1 730 ? 4.212 9.406 -21.821 1.00 88.31 730 ASP A N 1
ATOM 5889 C CA . ASP A 1 730 ? 2.891 9.815 -22.315 1.00 88.31 730 ASP A CA 1
ATOM 5890 C C . ASP A 1 730 ? 1.842 8.735 -22.031 1.00 88.31 730 ASP A C 1
ATOM 5892 O O . ASP A 1 730 ? 0.736 9.052 -21.586 1.00 88.31 730 ASP A O 1
ATOM 5896 N N . ALA A 1 731 ? 2.200 7.455 -22.190 1.00 90.50 731 ALA A N 1
ATOM 5897 C CA . ALA A 1 731 ? 1.338 6.339 -21.811 1.00 90.50 731 ALA A CA 1
ATOM 5898 C C . ALA A 1 731 ? 1.027 6.342 -20.300 1.00 90.50 731 ALA A C 1
ATOM 5900 O O . ALA A 1 731 ? -0.142 6.210 -19.935 1.00 90.50 731 ALA A O 1
ATOM 5901 N N . TYR A 1 732 ? 2.004 6.594 -19.414 1.00 89.31 732 TYR A N 1
ATOM 5902 C CA . TYR A 1 732 ? 1.727 6.744 -17.973 1.00 89.31 732 TYR A CA 1
ATOM 5903 C C . TYR A 1 732 ? 0.800 7.913 -17.655 1.00 89.31 732 TYR A C 1
ATOM 5905 O O . TYR A 1 732 ? -0.077 7.789 -16.799 1.00 89.31 732 TYR A O 1
ATOM 5913 N N . ASN A 1 733 ? 0.994 9.057 -18.308 1.00 88.62 733 ASN A N 1
ATOM 5914 C CA . ASN A 1 733 ? 0.176 10.242 -18.065 1.00 88.62 733 ASN A CA 1
ATOM 5915 C C . ASN A 1 733 ? -1.259 10.044 -18.579 1.00 88.62 733 ASN A C 1
ATOM 5917 O O . ASN A 1 733 ? -2.211 10.352 -17.863 1.00 88.62 733 ASN A O 1
ATOM 5921 N N . HIS A 1 734 ? -1.425 9.429 -19.753 1.00 91.31 734 HIS A N 1
ATOM 5922 C CA . HIS A 1 734 ? -2.728 9.035 -20.291 1.00 91.31 734 HIS A CA 1
ATOM 5923 C C . HIS A 1 734 ? -3.410 7.974 -19.406 1.00 91.31 734 HIS A C 1
ATOM 5925 O O . HIS A 1 734 ? -4.590 8.112 -19.092 1.00 91.31 734 HIS A O 1
ATOM 5931 N N . GLY A 1 735 ? -2.676 6.965 -18.924 1.00 92.06 735 GLY A N 1
ATOM 5932 C CA . GLY A 1 735 ? -3.195 5.947 -18.005 1.00 92.06 735 GLY A CA 1
ATOM 5933 C C . GLY A 1 735 ? -3.718 6.541 -16.694 1.00 92.06 735 GLY A C 1
ATOM 5934 O O . GLY A 1 735 ? -4.830 6.228 -16.273 1.00 92.06 735 GLY A O 1
ATOM 5935 N N . LYS A 1 736 ? -2.977 7.480 -16.091 1.00 90.44 736 LYS A N 1
ATOM 5936 C CA . LYS A 1 736 ? -3.450 8.232 -14.914 1.00 90.44 736 LYS A CA 1
ATOM 5937 C C . LYS A 1 736 ? -4.688 9.067 -15.225 1.00 90.44 736 LYS A C 1
ATOM 5939 O O . LYS A 1 736 ? -5.646 9.002 -14.467 1.00 90.44 736 LYS A O 1
ATOM 5944 N N . PHE A 1 737 ? -4.699 9.810 -16.333 1.00 89.81 737 PHE A N 1
ATOM 5945 C CA . PHE A 1 737 ? -5.858 10.609 -16.751 1.00 89.81 737 PHE A CA 1
ATOM 5946 C C . PHE A 1 737 ? -7.127 9.755 -16.925 1.00 89.81 737 PHE A C 1
ATOM 5948 O O . PHE A 1 737 ? -8.213 10.157 -16.503 1.00 89.81 737 PHE A O 1
ATOM 5955 N N . VAL A 1 738 ? -6.985 8.549 -17.485 1.00 90.94 738 VAL A N 1
ATOM 5956 C CA . VAL A 1 738 ? -8.080 7.579 -17.603 1.00 90.94 738 VAL A CA 1
ATOM 5957 C C . VAL A 1 738 ? -8.581 7.139 -16.226 1.00 90.94 738 VAL A C 1
ATOM 5959 O O . VAL A 1 738 ? -9.789 7.133 -15.994 1.00 90.94 738 VAL A O 1
ATOM 5962 N N . LEU A 1 739 ? -7.679 6.818 -15.295 1.00 90.31 739 LEU A N 1
ATOM 5963 C CA . LEU A 1 739 ? -8.045 6.394 -13.940 1.00 90.31 739 LEU A CA 1
ATOM 5964 C C . LEU A 1 739 ? -8.687 7.521 -13.118 1.00 90.31 739 LEU A C 1
ATOM 5966 O O . LEU A 1 739 ? -9.691 7.274 -12.457 1.00 90.31 739 LEU A O 1
ATOM 5970 N N . GLU A 1 740 ? -8.189 8.757 -13.208 1.00 84.88 740 GLU A N 1
ATOM 5971 C CA . GLU A 1 740 ? -8.850 9.924 -12.604 1.00 84.88 740 GLU A CA 1
ATOM 5972 C C . GLU A 1 740 ? -10.254 10.141 -13.187 1.00 84.88 740 GLU A C 1
ATOM 5974 O O . GLU A 1 740 ? -11.204 10.381 -12.446 1.00 84.88 740 GLU A O 1
ATOM 5979 N N . SER A 1 741 ? -10.432 9.955 -14.497 1.00 82.75 741 SER A N 1
ATOM 5980 C CA . SER A 1 741 ? -11.754 10.042 -15.133 1.00 82.75 741 SER A CA 1
ATOM 5981 C C . SER A 1 741 ? -12.716 8.941 -14.653 1.00 82.75 741 SER A C 1
ATOM 5983 O O . SER A 1 741 ? -13.903 9.205 -14.468 1.00 82.75 741 SER A O 1
ATOM 5985 N N . LEU A 1 742 ? -12.223 7.723 -14.387 1.00 86.00 742 LEU A N 1
ATOM 5986 C CA . LEU A 1 742 ? -13.019 6.633 -13.800 1.00 86.00 742 LEU A CA 1
ATOM 5987 C C . LEU A 1 742 ? -13.380 6.884 -12.322 1.00 86.00 742 LEU A C 1
ATOM 5989 O O . LEU A 1 742 ? -14.493 6.548 -11.907 1.00 86.00 742 LEU A O 1
ATOM 5993 N N . LYS A 1 743 ? -12.486 7.514 -11.543 1.00 83.25 743 LYS A N 1
ATOM 5994 C CA . LYS A 1 743 ? -12.779 7.986 -10.175 1.00 83.25 743 LYS A CA 1
ATOM 5995 C C . LYS A 1 743 ? -13.867 9.063 -10.184 1.00 83.25 743 LYS A C 1
ATOM 5997 O O . LYS A 1 743 ? -14.849 8.952 -9.455 1.00 83.25 743 LYS A O 1
ATOM 6002 N N . LEU A 1 744 ? -13.737 10.073 -11.051 1.00 76.12 744 LEU A N 1
ATOM 6003 C CA . LEU A 1 744 ? -14.728 11.147 -11.205 1.00 76.12 744 LEU A CA 1
ATOM 6004 C C . LEU A 1 744 ? -16.103 10.611 -11.633 1.00 76.12 744 LEU A C 1
ATOM 6006 O O . LEU A 1 744 ? -17.122 11.074 -11.127 1.00 76.12 744 LEU A O 1
ATOM 6010 N N . ALA A 1 745 ? -16.141 9.582 -12.485 1.00 76.44 745 ALA A N 1
ATOM 6011 C CA . ALA A 1 745 ? -17.369 8.879 -12.863 1.00 76.44 745 ALA A CA 1
ATOM 6012 C C . ALA A 1 745 ? -17.983 8.011 -11.739 1.00 76.44 745 ALA A C 1
ATOM 6014 O O . ALA A 1 745 ? -19.023 7.392 -11.959 1.00 76.44 745 ALA A O 1
ATOM 6015 N N . CYS A 1 746 ? -17.360 7.937 -10.552 1.00 80.56 746 CYS A N 1
ATOM 6016 C CA . CYS A 1 746 ? -17.746 7.044 -9.452 1.00 80.56 746 CYS A CA 1
ATOM 6017 C C . CYS A 1 746 ? -17.828 5.559 -9.878 1.00 80.56 746 CYS A C 1
ATOM 6019 O O . CYS A 1 746 ? -18.684 4.815 -9.401 1.00 80.56 746 CYS A O 1
ATOM 6021 N N . LEU A 1 747 ? -16.941 5.141 -10.793 1.00 84.44 747 LEU A N 1
ATOM 6022 C CA . LEU A 1 747 ? -16.751 3.746 -11.219 1.00 84.44 747 LEU A CA 1
ATOM 6023 C C . LEU A 1 747 ? -15.537 3.084 -10.542 1.00 84.44 747 LEU A C 1
ATOM 6025 O O . LEU A 1 747 ? -15.429 1.860 -10.533 1.00 84.44 747 LEU A O 1
ATOM 6029 N N . LEU A 1 748 ? -14.635 3.890 -9.976 1.00 85.88 748 LEU A N 1
ATOM 6030 C CA . LEU A 1 748 ? -13.544 3.463 -9.104 1.00 85.88 748 LEU A CA 1
ATOM 6031 C C . LEU A 1 748 ? -13.545 4.306 -7.826 1.00 85.88 748 LEU A C 1
ATOM 6033 O O . LEU A 1 748 ? -13.787 5.512 -7.865 1.00 85.88 748 LEU A O 1
ATOM 6037 N N . GLU A 1 749 ? -13.219 3.671 -6.709 1.00 82.25 749 GLU A N 1
ATOM 6038 C CA . GLU A 1 749 ? -12.943 4.314 -5.428 1.00 82.25 749 GLU A CA 1
ATOM 6039 C C . GLU A 1 749 ? -11.430 4.537 -5.286 1.00 82.25 749 GLU A C 1
ATOM 6041 O O . GLU A 1 749 ? -10.622 3.759 -5.799 1.00 82.25 749 GLU A O 1
ATOM 6046 N N . SER A 1 750 ? -11.031 5.608 -4.600 1.00 70.19 750 SER A N 1
ATOM 6047 C CA . SER A 1 750 ? -9.629 5.914 -4.299 1.00 70.19 750 SER A CA 1
ATOM 6048 C C . SER A 1 750 ? -9.270 5.516 -2.873 1.00 70.19 750 SER A C 1
ATOM 6050 O O . SER A 1 750 ? -10.007 5.859 -1.949 1.00 70.19 750 SER A O 1
ATOM 6052 N N . ASP A 1 751 ? -8.095 4.917 -2.697 1.00 62.59 751 ASP A N 1
ATOM 6053 C CA . ASP A 1 751 ? -7.465 4.731 -1.391 1.00 62.59 751 ASP A CA 1
ATOM 6054 C C . ASP A 1 751 ? -6.024 5.280 -1.428 1.00 62.59 751 ASP A C 1
ATOM 6056 O O . ASP A 1 751 ? -5.350 5.225 -2.462 1.00 62.59 751 ASP A O 1
ATOM 6060 N N . ASP A 1 752 ? -5.571 5.851 -0.314 1.00 52.66 752 ASP A N 1
ATOM 6061 C CA . ASP A 1 752 ? -4.253 6.484 -0.161 1.00 52.66 752 ASP A CA 1
ATOM 6062 C C . ASP A 1 752 ? -3.400 5.591 0.758 1.00 52.66 752 ASP A C 1
ATOM 6064 O O . ASP A 1 752 ? -3.547 5.641 1.979 1.00 52.66 752 ASP A O 1
ATOM 6068 N N . ASP A 1 753 ? -2.488 4.793 0.193 1.00 56.09 753 ASP A N 1
ATOM 6069 C CA . ASP A 1 753 ? -1.545 3.972 0.966 1.00 56.09 753 ASP A CA 1
ATOM 6070 C C . ASP A 1 753 ? -0.170 4.657 1.025 1.00 56.09 753 ASP A C 1
ATOM 6072 O O . ASP A 1 753 ? 0.393 5.066 0.005 1.00 56.09 753 ASP A O 1
ATOM 6076 N N . ILE A 1 754 ? 0.375 4.797 2.236 1.00 51.16 754 ILE A N 1
ATOM 6077 C CA . ILE A 1 754 ? 1.635 5.512 2.503 1.00 51.16 754 ILE A CA 1
ATOM 6078 C C . ILE A 1 754 ? 2.823 4.816 1.817 1.00 51.16 754 ILE A C 1
ATOM 6080 O O . ILE A 1 754 ? 3.728 5.482 1.318 1.00 51.16 754 ILE A O 1
ATOM 6084 N N . ILE A 1 755 ? 2.799 3.481 1.767 1.00 51.78 755 ILE A N 1
ATOM 6085 C CA . ILE A 1 755 ? 3.914 2.616 1.363 1.00 51.78 755 ILE A CA 1
ATOM 6086 C C . ILE A 1 755 ? 3.804 2.243 -0.123 1.00 51.78 755 ILE A C 1
ATOM 6088 O O . ILE A 1 755 ? 4.807 2.141 -0.828 1.00 51.78 755 ILE A O 1
ATOM 6092 N N . GLN A 1 756 ? 2.583 2.022 -0.617 1.00 50.28 756 GLN A N 1
ATOM 6093 C CA . GLN A 1 756 ? 2.312 1.559 -1.985 1.00 50.28 756 GLN A CA 1
ATOM 6094 C C . GLN A 1 756 ? 1.902 2.689 -2.947 1.00 50.28 756 GLN A C 1
ATOM 6096 O O . GLN A 1 756 ? 1.876 2.482 -4.164 1.00 50.28 756 GLN A O 1
ATOM 6101 N N . GLY A 1 757 ? 1.633 3.892 -2.433 1.00 64.31 757 GLY A N 1
ATOM 6102 C CA . GLY A 1 757 ? 1.243 5.063 -3.216 1.00 64.31 757 GLY A CA 1
ATOM 6103 C C . GLY A 1 757 ? -0.256 5.103 -3.530 1.00 64.31 757 GLY A C 1
ATOM 6104 O O . GLY A 1 757 ? -1.091 4.652 -2.751 1.00 64.31 757 GLY A O 1
ATOM 6105 N N . SER A 1 758 ? -0.620 5.682 -4.681 1.00 75.56 758 SER A N 1
ATOM 6106 C CA . SER A 1 758 ? -2.033 5.804 -5.066 1.00 75.56 758 SER A CA 1
ATOM 6107 C C . SER A 1 758 ? -2.626 4.442 -5.430 1.00 75.56 758 SER A C 1
ATOM 6109 O O . SER A 1 758 ? -2.107 3.741 -6.308 1.00 75.56 758 SER A O 1
ATOM 6111 N N . ILE A 1 759 ? -3.736 4.104 -4.774 1.00 83.00 759 ILE A N 1
ATOM 6112 C CA . ILE A 1 759 ? -4.490 2.869 -4.964 1.00 83.00 759 ILE A CA 1
ATOM 6113 C C . ILE A 1 759 ? -5.887 3.196 -5.506 1.00 83.00 759 ILE A C 1
ATOM 6115 O O . ILE A 1 759 ? -6.480 4.236 -5.206 1.00 83.00 759 ILE A O 1
ATOM 6119 N N . VAL A 1 760 ? -6.420 2.285 -6.319 1.00 86.50 760 VAL A N 1
ATOM 6120 C CA . VAL A 1 760 ? -7.831 2.260 -6.716 1.00 86.50 760 VAL A CA 1
ATOM 6121 C C . VAL A 1 760 ? -8.480 0.933 -6.345 1.00 86.50 760 VAL A C 1
ATOM 6123 O O . VAL A 1 760 ? -7.827 -0.110 -6.302 1.00 86.50 760 VAL A O 1
ATOM 6126 N N . LYS A 1 761 ? -9.784 0.985 -6.092 1.00 85.25 761 LYS A N 1
ATOM 6127 C CA . LYS A 1 761 ? -10.642 -0.156 -5.769 1.00 85.25 761 LYS A CA 1
ATOM 6128 C C . LYS A 1 761 ? -11.885 -0.101 -6.660 1.00 85.25 761 LYS A C 1
ATOM 6130 O O . LYS A 1 761 ? -12.377 0.986 -6.958 1.00 85.25 761 LYS A O 1
ATOM 6135 N N . MET A 1 762 ? -12.400 -1.249 -7.093 1.00 85.81 762 MET A N 1
ATOM 6136 C CA . MET A 1 762 ? -13.685 -1.333 -7.796 1.00 85.81 762 MET A CA 1
ATOM 6137 C C . MET A 1 762 ? -14.746 -1.913 -6.856 1.00 85.81 762 MET A C 1
ATOM 6139 O O . MET A 1 762 ? -14.521 -2.950 -6.240 1.00 85.81 762 MET A O 1
ATOM 6143 N N . HIS A 1 763 ? -15.891 -1.238 -6.749 1.00 81.00 763 HIS A N 1
ATOM 6144 C CA . HIS A 1 763 ? -17.033 -1.688 -5.948 1.00 81.00 763 HIS A CA 1
ATOM 6145 C C . HIS A 1 763 ? -17.618 -2.983 -6.546 1.00 81.00 763 HIS A C 1
ATOM 6147 O O . HIS A 1 763 ? -17.768 -3.080 -7.765 1.00 81.00 763 HIS A O 1
ATOM 6153 N N . ASP A 1 764 ? -17.979 -3.955 -5.705 1.00 76.69 764 ASP A N 1
ATOM 6154 C CA . ASP A 1 764 ? -18.458 -5.298 -6.086 1.00 76.69 764 ASP A CA 1
ATOM 6155 C C . ASP A 1 764 ? -19.496 -5.316 -7.238 1.00 76.69 764 ASP A C 1
ATOM 6157 O O . ASP A 1 764 ? -19.260 -5.934 -8.268 1.00 76.69 764 ASP A O 1
ATOM 6161 N N . VAL A 1 765 ? -20.593 -4.557 -7.152 1.00 79.12 765 VAL A N 1
ATOM 6162 C CA . VAL A 1 765 ? -21.639 -4.460 -8.192 1.00 79.12 765 VAL A CA 1
ATOM 6163 C C . VAL A 1 765 ? -21.134 -3.809 -9.487 1.00 79.12 765 VAL A C 1
ATOM 6165 O O . VAL A 1 765 ? -21.601 -4.142 -10.577 1.00 79.12 765 VAL A O 1
ATOM 6168 N N . ILE A 1 766 ? -20.177 -2.883 -9.394 1.00 84.56 766 ILE A N 1
ATOM 6169 C CA . ILE A 1 766 ? -19.551 -2.252 -10.565 1.00 84.56 766 ILE A CA 1
ATOM 6170 C C . ILE A 1 766 ? -18.623 -3.254 -11.269 1.00 84.56 766 ILE A C 1
ATOM 6172 O O . ILE A 1 766 ? -18.591 -3.294 -12.500 1.00 84.56 766 ILE A O 1
ATOM 6176 N N . ARG A 1 767 ? -17.937 -4.108 -10.500 1.00 85.88 767 ARG A N 1
ATOM 6177 C CA . ARG A 1 767 ? -17.158 -5.243 -11.007 1.00 85.88 767 ARG A CA 1
ATOM 6178 C C . ARG A 1 767 ? -18.056 -6.317 -11.622 1.00 85.88 767 ARG A C 1
ATOM 6180 O O . ARG A 1 767 ? -17.769 -6.754 -12.732 1.00 85.88 767 ARG A O 1
ATOM 6187 N N . ASP A 1 768 ? -19.163 -6.675 -10.971 1.00 80.00 768 ASP A N 1
ATOM 6188 C CA . ASP A 1 768 ? -20.172 -7.601 -11.505 1.00 80.00 768 ASP A CA 1
ATOM 6189 C C . ASP A 1 768 ? -20.699 -7.100 -12.869 1.00 80.00 768 ASP A C 1
ATOM 6191 O O . ASP A 1 768 ? -20.743 -7.856 -13.843 1.00 80.00 768 ASP A O 1
ATOM 6195 N N . MET A 1 769 ? -21.002 -5.798 -12.984 1.00 85.44 769 MET A N 1
ATOM 6196 C CA . MET A 1 769 ? -21.372 -5.163 -14.256 1.00 85.44 769 MET A CA 1
ATOM 6197 C C . MET A 1 769 ? -20.236 -5.220 -15.290 1.00 85.44 769 MET A C 1
ATOM 6199 O O . MET A 1 769 ? -20.494 -5.475 -16.465 1.00 85.44 769 MET A O 1
ATOM 6203 N N . ALA A 1 770 ? -18.987 -4.972 -14.893 1.00 87.75 770 ALA A N 1
ATOM 6204 C CA . ALA A 1 770 ? -17.838 -5.028 -15.795 1.00 87.75 770 ALA A CA 1
ATOM 6205 C C . ALA A 1 770 ? -17.608 -6.446 -16.351 1.00 87.75 770 ALA A C 1
ATOM 6207 O O . ALA A 1 770 ? -17.367 -6.602 -17.547 1.00 87.75 770 ALA A O 1
ATOM 6208 N N . LEU A 1 771 ? -17.758 -7.479 -15.517 1.00 81.75 771 LEU A N 1
ATOM 6209 C CA . LEU A 1 771 ? -17.711 -8.881 -15.941 1.00 81.75 771 LEU A CA 1
ATOM 6210 C C . LEU A 1 771 ? -18.897 -9.240 -16.847 1.00 81.75 771 LEU A C 1
ATOM 6212 O O . LEU A 1 771 ? -18.708 -9.930 -17.847 1.00 81.75 771 LEU A O 1
ATOM 6216 N N . TRP A 1 772 ? -20.101 -8.731 -16.561 1.00 81.88 772 TRP A N 1
ATOM 6217 C CA . TRP A 1 772 ? -21.273 -8.877 -17.433 1.00 81.88 772 TRP A CA 1
ATOM 6218 C C . TRP A 1 772 ? -21.049 -8.236 -18.816 1.00 81.88 772 TRP A C 1
ATOM 6220 O O . TRP A 1 772 ? -21.300 -8.887 -19.829 1.00 81.88 772 TRP A O 1
ATOM 6230 N N . LEU A 1 773 ? -20.481 -7.024 -18.871 1.00 83.06 773 LEU A N 1
ATOM 6231 C CA . LEU A 1 773 ? -20.086 -6.333 -20.111 1.00 83.06 773 LEU A CA 1
ATOM 6232 C C . LEU A 1 773 ? -18.938 -7.029 -20.870 1.00 83.06 773 LEU A C 1
ATOM 6234 O O . LEU A 1 773 ? -18.765 -6.783 -22.061 1.00 83.06 773 LEU A O 1
ATOM 6238 N N . ALA A 1 774 ? -18.148 -7.877 -20.205 1.00 79.31 774 ALA A N 1
ATOM 6239 C CA . ALA A 1 774 ? -17.060 -8.647 -20.813 1.00 79.31 774 ALA A CA 1
ATOM 6240 C C . ALA A 1 774 ? -17.503 -10.013 -21.386 1.00 79.31 774 ALA A C 1
ATOM 6242 O O . ALA A 1 774 ? -16.680 -10.742 -21.949 1.00 79.31 774 ALA A O 1
ATOM 6243 N N . ARG A 1 775 ? -18.785 -10.388 -21.252 1.00 74.94 775 ARG A N 1
ATOM 6244 C CA . ARG A 1 775 ? -19.341 -11.627 -21.826 1.00 74.94 775 ARG A CA 1
ATOM 6245 C C . ARG A 1 775 ? -19.451 -11.542 -23.349 1.00 74.94 775 ARG A C 1
ATOM 6247 O O . ARG A 1 775 ? -19.521 -10.466 -23.934 1.00 74.94 775 ARG A O 1
ATOM 6254 N N . ASP A 1 776 ? -19.458 -12.700 -24.004 1.00 61.84 776 ASP A N 1
ATOM 6255 C CA . ASP A 1 776 ? -19.629 -12.775 -25.456 1.00 61.84 776 ASP A CA 1
ATOM 6256 C C . ASP A 1 776 ? -21.103 -12.640 -25.868 1.00 61.84 776 ASP A C 1
ATOM 6258 O O . ASP A 1 776 ? -21.926 -13.459 -25.442 1.00 61.84 776 ASP A O 1
ATOM 6262 N N . GLU A 1 777 ? -21.422 -11.650 -26.713 1.00 54.66 777 GLU A N 1
ATOM 6263 C CA . GLU A 1 777 ? -22.789 -11.387 -27.201 1.00 54.66 777 GLU A CA 1
ATOM 6264 C C . GLU A 1 777 ? -23.375 -12.606 -27.940 1.00 54.66 777 GLU A C 1
ATOM 6266 O O . GLU A 1 777 ? -24.549 -12.929 -27.758 1.00 54.66 777 GLU A O 1
ATOM 6271 N N . ASP A 1 778 ? -22.541 -13.345 -28.684 1.00 54.94 778 ASP A N 1
ATOM 6272 C CA . ASP A 1 778 ? -22.967 -14.480 -29.516 1.00 54.94 778 ASP A CA 1
ATOM 6273 C C . ASP A 1 778 ? -23.037 -15.838 -28.784 1.00 54.94 778 ASP A C 1
ATOM 6275 O O . ASP A 1 778 ? -23.684 -16.762 -29.281 1.00 54.94 778 ASP A O 1
ATOM 6279 N N . GLN A 1 779 ? -22.374 -16.017 -27.628 1.00 50.72 779 GLN A N 1
ATOM 6280 C CA . GLN A 1 779 ? -22.250 -17.348 -26.989 1.00 50.72 779 GLN A CA 1
ATOM 6281 C C . GLN A 1 779 ? -22.635 -17.445 -25.506 1.00 50.72 779 GLN A C 1
ATOM 6283 O O . GLN A 1 779 ? -22.665 -18.562 -24.988 1.00 50.72 779 GLN A O 1
ATOM 6288 N N . LYS A 1 780 ? -22.918 -16.342 -24.795 1.00 53.00 780 LYS A N 1
ATOM 6289 C CA . LYS A 1 780 ? -23.142 -16.340 -23.325 1.00 53.00 780 LYS A CA 1
ATOM 6290 C C . LYS A 1 780 ? -21.998 -16.969 -22.499 1.00 53.00 780 LYS A C 1
ATOM 6292 O O . LYS A 1 780 ? -22.200 -17.321 -21.338 1.00 53.00 780 LYS A O 1
ATOM 6297 N N . LYS A 1 781 ? -20.801 -17.122 -23.075 1.00 56.03 781 LYS A N 1
ATOM 6298 C CA . LYS A 1 781 ? -19.617 -17.669 -22.397 1.00 56.03 781 LYS A CA 1
ATOM 6299 C C . LYS A 1 781 ? -18.733 -16.551 -21.848 1.00 56.03 781 LYS A C 1
ATOM 6301 O O . LYS A 1 781 ? -18.715 -15.433 -22.367 1.00 56.03 781 LYS A O 1
ATOM 6306 N N . PHE A 1 782 ? -17.983 -16.884 -20.805 1.00 58.31 782 PHE A N 1
ATOM 6307 C CA . PHE A 1 782 ? -17.013 -16.002 -20.169 1.00 58.31 782 PHE A CA 1
ATOM 6308 C C . PHE A 1 782 ? -15.737 -15.912 -21.022 1.00 58.31 782 PHE A C 1
ATOM 6310 O O . PHE A 1 782 ? -15.077 -16.924 -21.254 1.00 58.31 782 PHE A O 1
ATOM 6317 N N . LYS A 1 783 ? -15.386 -14.703 -21.481 1.00 74.56 783 LYS A N 1
ATOM 6318 C CA . LYS A 1 783 ? -14.066 -14.409 -22.078 1.00 74.56 783 LYS A CA 1
ATOM 6319 C C . LYS A 1 783 ? -12.989 -14.212 -21.007 1.00 74.56 783 LYS A C 1
ATOM 6321 O O . LYS A 1 783 ? -11.823 -14.518 -21.228 1.00 74.56 783 LYS A O 1
ATOM 6326 N N . VAL A 1 784 ? -13.404 -13.754 -19.830 1.00 79.38 784 VAL A N 1
ATOM 6327 C CA . VAL A 1 784 ? -12.555 -13.500 -18.667 1.00 79.38 784 VAL A CA 1
ATOM 6328 C C . VAL A 1 784 ? -12.812 -14.572 -17.611 1.00 79.38 784 VAL A C 1
ATOM 6330 O O . VAL A 1 784 ? -13.967 -14.827 -17.290 1.00 79.38 784 VAL A O 1
ATOM 6333 N N . LEU A 1 785 ? -11.756 -15.163 -17.049 1.00 77.56 785 LEU A N 1
ATOM 6334 C CA . LEU A 1 785 ? -11.826 -15.964 -15.825 1.00 77.56 785 LEU A CA 1
ATOM 6335 C C . LEU A 1 785 ? -11.081 -15.249 -14.698 1.00 77.56 785 LEU A C 1
ATOM 6337 O O . LEU A 1 785 ? -9.895 -14.936 -14.835 1.00 77.56 785 LEU A O 1
ATOM 6341 N N . VAL A 1 786 ? -11.762 -15.045 -13.573 1.00 74.62 786 VAL A N 1
ATOM 6342 C CA . VAL A 1 786 ? -11.149 -14.571 -12.327 1.00 74.62 786 VAL A CA 1
ATOM 6343 C C . VAL A 1 786 ? -11.296 -15.648 -11.251 1.00 74.62 786 VAL A C 1
ATOM 6345 O O . VAL A 1 786 ? -12.138 -16.543 -11.356 1.00 74.62 786 VAL A O 1
ATOM 6348 N N . GLU A 1 787 ? -10.452 -15.593 -10.227 1.00 64.44 787 GLU A N 1
ATOM 6349 C CA . GLU A 1 787 ? -10.613 -16.374 -8.998 1.00 64.44 787 GLU A CA 1
ATOM 6350 C C . GLU A 1 787 ? -12.040 -16.257 -8.406 1.00 64.44 787 GLU A C 1
ATOM 6352 O O . GLU A 1 787 ? -12.761 -15.290 -8.669 1.00 64.44 787 GLU A O 1
ATOM 6357 N N . GLY A 1 788 ? -12.491 -17.314 -7.725 1.00 52.78 788 GLY A N 1
ATOM 6358 C CA . GLY A 1 788 ? -13.903 -17.574 -7.425 1.00 52.78 788 GLY A CA 1
ATOM 6359 C C . GLY A 1 788 ? -14.639 -18.253 -8.592 1.00 52.78 788 GLY A C 1
ATOM 6360 O O . GLY A 1 788 ? -15.186 -19.339 -8.432 1.00 52.78 788 GLY A O 1
ATOM 6361 N N . GLU A 1 789 ? -14.585 -17.706 -9.813 1.00 48.12 789 GLU A N 1
ATOM 6362 C CA . GLU A 1 789 ? -15.220 -18.337 -10.991 1.00 48.12 789 GLU A CA 1
ATOM 6363 C C . GLU A 1 789 ? -14.362 -19.470 -11.586 1.00 48.12 789 GLU A C 1
ATOM 6365 O O . GLU A 1 789 ? -14.883 -20.502 -12.009 1.00 48.12 789 GLU A O 1
ATOM 6370 N N . ALA A 1 790 ? -13.034 -19.322 -11.571 1.00 44.12 790 ALA A N 1
ATOM 6371 C CA . ALA A 1 790 ? -12.095 -20.317 -12.097 1.00 44.12 790 ALA A CA 1
ATOM 6372 C C . ALA A 1 790 ? -12.021 -21.621 -11.270 1.00 44.12 790 ALA A C 1
ATOM 6374 O O . ALA A 1 790 ? -11.575 -22.640 -11.795 1.00 44.12 790 ALA A O 1
ATOM 6375 N N . VAL A 1 791 ? -12.444 -21.584 -10.000 1.00 42.03 791 VAL A N 1
ATOM 6376 C CA . VAL A 1 791 ? -12.471 -22.737 -9.074 1.00 42.03 791 VAL A CA 1
ATOM 6377 C C . VAL A 1 791 ? -13.871 -23.366 -8.998 1.00 42.03 791 VAL A C 1
ATOM 6379 O O . VAL A 1 791 ? -13.994 -24.564 -8.766 1.00 42.03 791 VAL A O 1
ATOM 6382 N N . VAL A 1 792 ? -14.925 -22.581 -9.257 1.00 36.28 792 VAL A N 1
ATOM 6383 C CA . VAL A 1 792 ? -16.326 -23.045 -9.323 1.00 36.28 792 VAL A CA 1
ATOM 6384 C C . VAL A 1 792 ? -16.709 -23.557 -10.726 1.00 36.28 792 VAL A C 1
ATOM 6386 O O . VAL A 1 792 ? -17.778 -24.143 -10.907 1.00 36.28 792 VAL A O 1
ATOM 6389 N N . ALA A 1 793 ? -15.813 -23.453 -11.719 1.00 33.38 793 ALA A N 1
ATOM 6390 C CA . ALA A 1 793 ? -15.829 -24.351 -12.876 1.00 33.38 793 ALA A CA 1
ATOM 6391 C C . ALA A 1 793 ? -15.814 -25.801 -12.344 1.00 33.38 793 ALA A C 1
ATOM 6393 O O . ALA A 1 793 ? -14.852 -26.189 -11.682 1.00 33.38 793 ALA A O 1
ATOM 6394 N N . PRO A 1 794 ? -16.909 -26.563 -12.509 1.00 32.66 794 PRO A N 1
ATOM 6395 C CA . PRO A 1 794 ? -17.382 -27.421 -11.432 1.00 32.66 794 PRO A CA 1
ATOM 6396 C C . PRO A 1 794 ? -16.478 -28.613 -11.153 1.00 32.66 794 PRO A C 1
ATOM 6398 O O . PRO A 1 794 ? -15.789 -29.120 -12.037 1.00 32.66 794 PRO A O 1
ATOM 6401 N N . VAL A 1 795 ? -16.626 -29.126 -9.928 1.00 33.81 795 VAL A N 1
ATOM 6402 C CA . VAL A 1 795 ? -16.283 -30.494 -9.520 1.00 33.81 795 VAL A CA 1
ATOM 6403 C C . VAL A 1 795 ? -17.022 -31.488 -10.429 1.00 33.81 795 VAL A C 1
ATOM 6405 O O . VAL A 1 795 ? -18.096 -31.997 -10.122 1.00 33.81 795 VAL A O 1
ATOM 6408 N N . MET A 1 796 ? -16.431 -31.707 -11.596 1.00 31.62 796 MET A N 1
ATOM 6409 C CA . MET A 1 796 ? -16.775 -32.653 -12.646 1.00 31.62 796 MET A CA 1
ATOM 6410 C C . MET A 1 796 ? -15.436 -33.178 -13.155 1.00 31.62 796 MET A C 1
ATOM 6412 O O . MET A 1 796 ? -14.497 -32.414 -13.362 1.00 31.62 796 MET A O 1
ATOM 6416 N N . SER A 1 797 ? -15.320 -34.491 -13.310 1.00 37.06 797 SER A N 1
ATOM 6417 C CA . SER A 1 797 ? -14.041 -35.205 -13.413 1.00 37.06 797 SER A CA 1
ATOM 6418 C C . SER A 1 797 ? -13.252 -35.009 -14.721 1.00 37.06 797 SER A C 1
ATOM 6420 O O . SER A 1 797 ? -12.299 -35.745 -14.959 1.00 37.06 797 SER A O 1
ATOM 6422 N N . GLU A 1 798 ? -13.606 -34.028 -15.556 1.00 39.56 798 GLU A N 1
ATOM 6423 C CA . GLU A 1 798 ? -12.897 -33.684 -16.793 1.00 39.56 798 GLU A CA 1
ATOM 6424 C C . GLU A 1 798 ? -12.854 -32.155 -17.003 1.00 39.56 798 GLU A C 1
ATOM 6426 O O . GLU A 1 798 ? -13.876 -31.482 -16.835 1.00 39.56 798 GLU A O 1
ATOM 6431 N N . PRO A 1 799 ? -11.704 -31.572 -17.400 1.00 52.72 799 PRO A N 1
ATOM 6432 C CA . PRO A 1 799 ? -11.614 -30.145 -17.694 1.00 52.72 799 PRO A CA 1
ATOM 6433 C C . PRO A 1 799 ? -12.463 -29.794 -18.921 1.00 52.72 799 PRO A C 1
ATOM 6435 O O . PRO A 1 799 ? -12.304 -30.389 -19.986 1.00 52.72 799 PRO A O 1
ATOM 6438 N N . ASN A 1 800 ? -13.327 -28.781 -18.807 1.00 59.34 800 ASN A N 1
ATOM 6439 C CA . ASN A 1 800 ? -14.166 -28.324 -19.917 1.00 59.34 800 ASN A CA 1
ATOM 6440 C C . ASN A 1 800 ? -13.318 -27.626 -21.001 1.00 59.34 800 ASN A C 1
ATOM 6442 O O . ASN A 1 800 ? -13.141 -26.406 -21.005 1.00 59.34 800 ASN A O 1
ATOM 6446 N N . VAL A 1 801 ? -12.786 -28.421 -21.934 1.00 62.69 801 VAL A N 1
ATOM 6447 C CA . VAL A 1 801 ? -11.874 -27.981 -23.004 1.00 62.69 801 VAL A CA 1
ATOM 6448 C C . VAL A 1 801 ? -12.498 -26.890 -23.889 1.00 62.69 801 VAL A C 1
ATOM 6450 O O . VAL A 1 801 ? -11.780 -26.049 -24.429 1.00 62.69 801 VAL A O 1
ATOM 6453 N N . ASP A 1 802 ? -13.827 -26.850 -24.017 1.00 67.56 802 ASP A N 1
ATOM 6454 C CA . ASP A 1 802 ? -14.534 -25.841 -24.814 1.00 67.56 802 ASP A CA 1
ATOM 6455 C C . ASP A 1 802 ? -14.690 -24.484 -24.112 1.00 67.56 802 ASP A C 1
ATOM 6457 O O . ASP A 1 802 ? -14.895 -23.476 -24.794 1.00 67.56 802 ASP A O 1
ATOM 6461 N N . LEU A 1 803 ? -14.535 -24.425 -22.783 1.00 70.94 803 LEU A N 1
ATOM 6462 C CA . LEU A 1 803 ? -14.426 -23.165 -22.045 1.00 70.94 803 LEU A CA 1
ATOM 6463 C C . LEU A 1 803 ? -13.068 -22.504 -22.325 1.00 70.94 803 LEU A C 1
ATOM 6465 O O . LEU A 1 803 ? -13.010 -21.363 -22.774 1.00 70.94 803 LEU A O 1
ATOM 6469 N N . TYR A 1 804 ? -11.966 -23.242 -22.164 1.00 75.75 804 TYR A N 1
ATOM 6470 C CA . TYR A 1 804 ? -10.608 -22.713 -22.364 1.00 75.75 804 TYR A CA 1
ATOM 6471 C C . TYR A 1 804 ? -10.306 -22.269 -23.808 1.00 75.75 804 TYR A C 1
ATOM 6473 O O . TYR A 1 804 ? -9.389 -21.481 -24.035 1.00 75.75 804 TYR A O 1
ATOM 6481 N N . LYS A 1 805 ? -11.106 -22.707 -24.791 1.00 76.44 805 LYS A N 1
ATOM 6482 C CA . LYS A 1 805 ? -11.047 -22.205 -26.175 1.00 76.44 805 LYS A CA 1
ATOM 6483 C C . LYS A 1 805 ? -11.567 -20.774 -26.343 1.00 76.44 805 LYS A C 1
ATOM 6485 O O . LYS A 1 805 ? -11.138 -20.124 -27.292 1.00 76.44 805 LYS A O 1
ATOM 6490 N N . VAL A 1 806 ? -12.481 -20.285 -25.501 1.00 77.94 806 VAL A N 1
ATOM 6491 C CA . VAL A 1 806 ? -13.093 -18.944 -25.659 1.00 77.94 806 VAL A CA 1
ATOM 6492 C C . VAL A 1 806 ? -12.533 -17.883 -24.710 1.00 77.94 806 VAL A C 1
ATOM 6494 O O . VAL A 1 806 ? -12.786 -16.698 -24.910 1.00 77.94 806 VAL A O 1
ATOM 6497 N N . VAL A 1 807 ? -11.761 -18.298 -23.706 1.00 83.12 807 VAL A N 1
ATOM 6498 C CA . VAL A 1 807 ? -11.146 -17.406 -22.717 1.00 83.12 807 VAL A CA 1
ATOM 6499 C C . VAL A 1 807 ? -9.978 -16.632 -23.338 1.00 83.12 807 VAL A C 1
ATOM 6501 O O . VAL A 1 807 ? -9.037 -17.235 -23.859 1.00 83.12 807 VAL A O 1
ATOM 6504 N N . ASP A 1 808 ? -10.035 -15.299 -23.254 1.00 87.38 808 ASP A N 1
ATOM 6505 C CA . ASP A 1 808 ? -8.972 -14.374 -23.662 1.00 87.38 808 ASP A CA 1
ATOM 6506 C C . ASP A 1 808 ? -8.185 -13.802 -22.468 1.00 87.38 808 ASP A C 1
ATOM 6508 O O . ASP A 1 808 ? -7.019 -13.444 -22.633 1.00 87.38 808 ASP A O 1
ATOM 6512 N N . ARG A 1 809 ? -8.739 -13.799 -21.245 1.00 89.75 809 ARG A N 1
ATOM 6513 C CA . ARG A 1 809 ? -8.019 -13.355 -20.033 1.00 89.75 809 ARG A CA 1
ATOM 6514 C C . ARG A 1 809 ? -8.228 -14.275 -18.842 1.00 89.75 809 ARG A C 1
ATOM 6516 O O . ARG A 1 809 ? -9.351 -14.683 -18.557 1.00 89.75 809 ARG A O 1
ATOM 6523 N N . ILE A 1 810 ? -7.154 -14.531 -18.099 1.00 87.88 810 ILE A N 1
ATOM 6524 C CA . ILE A 1 810 ? -7.194 -15.229 -16.811 1.00 87.88 810 ILE A CA 1
ATOM 6525 C C . ILE A 1 810 ? -6.440 -14.404 -15.768 1.00 87.88 810 ILE A C 1
ATOM 6527 O O . ILE A 1 810 ? -5.318 -13.959 -16.017 1.00 87.88 810 ILE A O 1
ATOM 6531 N N . SER A 1 811 ? -7.037 -14.241 -14.588 1.00 87.88 811 SER A N 1
ATOM 6532 C CA . SER A 1 811 ? -6.416 -13.577 -13.444 1.00 87.88 811 SER A CA 1
ATOM 6533 C C . SER A 1 811 ? -6.713 -14.317 -12.142 1.00 87.88 811 SER A C 1
ATOM 6535 O O . SER A 1 811 ? -7.872 -14.522 -11.791 1.00 87.88 811 SER A O 1
ATOM 6537 N N . ILE A 1 812 ? -5.667 -14.729 -11.426 1.00 81.88 812 ILE A N 1
ATOM 6538 C CA . ILE A 1 812 ? -5.766 -15.414 -10.131 1.00 81.88 812 ILE A CA 1
ATOM 6539 C C . ILE A 1 812 ? -4.771 -14.776 -9.162 1.00 81.88 812 ILE A C 1
ATOM 6541 O O . ILE A 1 812 ? -3.584 -14.619 -9.472 1.00 81.88 812 ILE A O 1
ATOM 6545 N N . ILE A 1 813 ? -5.276 -14.341 -8.010 1.00 79.88 813 ILE A N 1
ATOM 6546 C CA . ILE A 1 813 ? -4.608 -13.408 -7.104 1.00 79.88 813 ILE A CA 1
ATOM 6547 C C . ILE A 1 813 ? -5.042 -13.756 -5.675 1.00 79.88 813 ILE A C 1
ATOM 6549 O O . ILE A 1 813 ? -6.189 -13.524 -5.319 1.00 79.88 813 ILE A O 1
ATOM 6553 N N . GLU A 1 814 ? -4.091 -14.215 -4.852 1.00 68.75 814 GLU A N 1
ATOM 6554 C CA . GLU A 1 814 ? -4.284 -14.619 -3.436 1.00 68.75 814 GLU A CA 1
ATOM 6555 C C . GLU A 1 814 ? -4.922 -15.996 -3.176 1.00 68.75 814 GLU A C 1
ATOM 6557 O O . GLU A 1 814 ? -5.265 -16.313 -2.037 1.00 68.75 814 GLU A O 1
ATOM 6562 N N . ALA A 1 815 ? -4.953 -16.853 -4.194 1.00 61.09 815 ALA A N 1
ATOM 6563 C CA . ALA A 1 815 ? -5.327 -18.260 -4.089 1.00 61.09 815 ALA A CA 1
ATOM 6564 C C . ALA A 1 815 ? -4.524 -19.096 -3.074 1.00 61.09 815 ALA A C 1
ATOM 6566 O O . ALA A 1 815 ? -3.290 -19.142 -3.116 1.00 61.09 815 ALA A O 1
ATOM 6567 N N . GLU A 1 816 ? -5.231 -19.900 -2.278 1.00 53.94 816 GLU A N 1
ATOM 6568 C CA . GLU A 1 816 ? -4.626 -20.766 -1.254 1.00 53.94 816 GLU A CA 1
ATOM 6569 C C . GLU A 1 816 ? -4.119 -22.124 -1.808 1.00 53.94 816 GLU A C 1
ATOM 6571 O O . GLU A 1 816 ? -3.188 -22.714 -1.254 1.00 53.94 816 GLU A O 1
ATOM 6576 N N . ALA A 1 817 ? -4.661 -22.602 -2.939 1.00 58.09 817 ALA A N 1
ATOM 6577 C CA . ALA A 1 817 ? -4.335 -23.909 -3.533 1.00 58.09 817 ALA A CA 1
ATOM 6578 C C . ALA A 1 817 ? -3.318 -23.855 -4.699 1.00 58.09 817 ALA A C 1
ATOM 6580 O O . ALA A 1 817 ? -3.275 -22.879 -5.457 1.00 58.09 817 ALA A O 1
ATOM 6581 N N . ASN A 1 818 ? -2.568 -24.949 -4.908 1.00 61.91 818 ASN A N 1
ATOM 6582 C CA . ASN A 1 818 ? -1.697 -25.159 -6.079 1.00 61.91 818 ASN A CA 1
ATOM 6583 C C . ASN A 1 818 ? -2.470 -24.967 -7.399 1.00 61.91 818 ASN A C 1
ATOM 6585 O O . ASN A 1 818 ? -3.668 -25.245 -7.472 1.00 61.91 818 ASN A O 1
ATOM 6589 N N . TRP A 1 819 ? -1.795 -24.534 -8.470 1.00 66.50 819 TRP A N 1
ATOM 6590 C CA . TRP A 1 819 ? -2.433 -24.366 -9.784 1.00 66.50 819 TRP A CA 1
ATOM 6591 C C . TRP A 1 819 ? -1.678 -25.060 -10.912 1.00 66.50 819 TRP A C 1
ATOM 6593 O O . TRP A 1 819 ? -0.445 -25.034 -10.982 1.00 66.50 819 TRP A O 1
ATOM 6603 N N . HIS A 1 820 ? -2.463 -25.624 -11.826 1.00 70.56 820 HIS A N 1
ATOM 6604 C CA . HIS A 1 820 ? -2.035 -26.093 -13.132 1.00 70.56 820 HIS A CA 1
ATOM 6605 C C . HIS A 1 820 ? -2.512 -25.101 -14.192 1.00 70.56 820 HIS A C 1
ATOM 6607 O O . HIS A 1 820 ? -3.707 -24.829 -14.307 1.00 70.56 820 HIS A O 1
ATOM 6613 N N . ILE A 1 821 ? -1.574 -24.574 -14.974 1.00 74.62 821 ILE A N 1
ATOM 6614 C CA . ILE A 1 821 ? -1.863 -23.648 -16.073 1.00 74.62 821 ILE A CA 1
ATOM 6615 C C . ILE A 1 821 ? -2.704 -24.388 -17.139 1.00 74.62 821 ILE A C 1
ATOM 6617 O O . ILE A 1 821 ? -2.233 -25.408 -17.649 1.00 74.62 821 ILE A O 1
ATOM 6621 N N . PRO A 1 822 ? -3.925 -23.937 -17.497 1.00 77.31 822 PRO A N 1
ATOM 6622 C CA . PRO A 1 822 ? -4.766 -24.612 -18.492 1.00 77.31 822 PRO A CA 1
ATOM 6623 C C . PRO A 1 822 ? -4.319 -24.322 -19.942 1.00 77.31 822 PRO A C 1
ATOM 6625 O O . PRO A 1 822 ? -3.753 -23.262 -20.211 1.00 77.31 822 PRO A O 1
ATOM 6628 N N . PRO A 1 823 ? -4.581 -25.221 -20.912 1.00 81.00 823 PRO A N 1
ATOM 6629 C CA . PRO A 1 823 ? -4.212 -25.019 -22.315 1.00 81.00 823 PRO A CA 1
ATOM 6630 C C . PRO A 1 823 ? -5.196 -24.070 -23.030 1.00 81.00 823 PRO A C 1
ATOM 6632 O O . PRO A 1 823 ? -6.134 -24.510 -23.693 1.00 81.00 823 PRO A O 1
ATOM 6635 N N . CYS A 1 824 ? -4.975 -22.758 -22.909 1.00 85.12 824 CYS A N 1
ATOM 6636 C CA . CYS A 1 824 ? -5.849 -21.717 -23.470 1.00 85.12 824 CYS A CA 1
ATOM 6637 C C . CYS A 1 824 ? -5.253 -21.075 -24.742 1.00 85.12 824 CYS A C 1
ATOM 6639 O O . CYS A 1 824 ? -4.393 -20.199 -24.632 1.00 85.12 824 CYS A O 1
ATOM 6641 N N . PRO A 1 825 ? -5.694 -21.450 -25.961 1.00 86.25 825 PRO A N 1
ATOM 6642 C CA . PRO A 1 825 ? -5.078 -20.976 -27.207 1.00 86.25 825 PRO A CA 1
ATOM 6643 C C . PRO A 1 825 ? -5.412 -19.525 -27.583 1.00 86.25 825 PRO A C 1
ATOM 6645 O O . PRO A 1 825 ? -4.709 -18.925 -28.396 1.00 86.25 825 PRO A O 1
ATOM 6648 N N . ASN A 1 826 ? -6.480 -18.959 -27.012 1.00 87.06 826 ASN A N 1
ATOM 6649 C CA . ASN A 1 826 ? -6.921 -17.586 -27.274 1.00 87.06 826 ASN A CA 1
ATOM 6650 C C . ASN A 1 826 ? -6.513 -16.575 -26.193 1.00 87.06 826 ASN A C 1
ATOM 6652 O O . ASN A 1 826 ? -6.845 -15.399 -26.315 1.00 87.06 826 ASN A O 1
ATOM 6656 N N . LEU A 1 827 ? -5.754 -17.016 -25.187 1.00 91.06 827 LEU A N 1
ATOM 6657 C CA . LEU A 1 827 ? -5.338 -16.201 -24.052 1.00 91.06 827 LEU A CA 1
ATOM 6658 C C . LEU A 1 827 ? -4.412 -15.054 -24.489 1.00 91.06 827 LEU A C 1
ATOM 6660 O O . LEU A 1 827 ? -3.334 -15.312 -25.019 1.00 91.06 827 LEU A O 1
ATOM 6664 N N . SER A 1 828 ? -4.812 -13.804 -24.242 1.00 92.44 828 SER A N 1
ATOM 6665 C CA . SER A 1 828 ? -3.979 -12.599 -24.367 1.00 92.44 828 SER A CA 1
ATOM 6666 C C . SER A 1 828 ? -3.337 -12.191 -23.042 1.00 92.44 828 SER A C 1
ATOM 6668 O O . SER A 1 828 ? -2.219 -11.674 -23.048 1.00 92.44 828 SER A O 1
ATOM 6670 N N . THR A 1 829 ? -4.012 -12.457 -21.920 1.00 94.19 829 THR A N 1
ATOM 6671 C CA . THR A 1 829 ? -3.618 -11.988 -20.584 1.00 94.19 829 THR A CA 1
ATOM 6672 C C . THR A 1 829 ? -3.604 -13.138 -19.575 1.00 94.19 829 THR A C 1
ATOM 6674 O O . THR A 1 829 ? -4.623 -13.803 -19.390 1.00 94.19 829 THR A O 1
ATOM 6677 N N . LEU A 1 830 ? -2.484 -13.334 -18.875 1.00 92.19 830 LEU A N 1
ATOM 6678 C CA . LEU A 1 830 ? -2.356 -14.264 -17.751 1.00 92.19 830 LEU A CA 1
ATOM 6679 C C . LEU A 1 830 ? -1.729 -13.552 -16.547 1.00 92.19 830 LEU A C 1
ATOM 6681 O O . LEU A 1 830 ? -0.551 -13.194 -16.576 1.00 92.19 830 LEU A O 1
ATOM 6685 N N . ILE A 1 831 ? -2.513 -13.372 -15.484 1.00 90.81 831 ILE A N 1
ATOM 6686 C CA . ILE A 1 831 ? -2.061 -12.817 -14.203 1.00 90.81 831 ILE A CA 1
ATOM 6687 C C . ILE A 1 831 ? -2.126 -13.919 -13.142 1.00 90.81 831 ILE A C 1
ATOM 6689 O O . ILE A 1 831 ? -3.179 -14.511 -12.911 1.00 90.81 831 ILE A O 1
ATOM 6693 N N . VAL A 1 832 ? -0.996 -14.189 -12.491 1.00 86.56 832 VAL A N 1
ATOM 6694 C CA . VAL A 1 832 ? -0.857 -15.169 -11.409 1.00 86.56 832 VAL A CA 1
ATOM 6695 C C . VAL A 1 832 ? -0.064 -14.523 -10.279 1.00 86.56 832 VAL A C 1
ATOM 6697 O O . VAL A 1 832 ? 1.150 -14.369 -10.393 1.00 86.56 832 VAL A O 1
ATOM 6700 N N . ARG A 1 833 ? -0.715 -14.138 -9.177 1.00 84.38 833 ARG A N 1
ATOM 6701 C CA . ARG A 1 833 ? -0.045 -13.479 -8.039 1.00 84.38 833 ARG A CA 1
ATOM 6702 C C . ARG A 1 833 ? -0.280 -14.220 -6.721 1.00 84.38 833 ARG A C 1
ATOM 6704 O O . ARG A 1 833 ? -1.395 -14.641 -6.427 1.00 84.38 833 ARG A O 1
ATOM 6711 N N . ARG A 1 834 ? 0.761 -14.273 -5.877 1.00 68.50 834 ARG A N 1
ATOM 6712 C CA . ARG A 1 834 ? 0.724 -14.792 -4.490 1.00 68.50 834 ARG A CA 1
ATOM 6713 C C . ARG A 1 834 ? 0.287 -16.268 -4.348 1.00 68.50 834 ARG A C 1
ATOM 6715 O O . ARG A 1 834 ? -0.346 -16.601 -3.354 1.00 68.50 834 ARG A O 1
ATOM 6722 N N . LYS A 1 835 ? 0.663 -17.166 -5.270 1.00 68.31 835 LYS A N 1
ATOM 6723 C CA . LYS A 1 835 ? 0.386 -18.612 -5.127 1.00 68.31 835 LYS A CA 1
ATOM 6724 C C . LYS A 1 835 ? 1.476 -19.411 -4.416 1.00 68.31 835 LYS A C 1
ATOM 6726 O O . LYS A 1 835 ? 2.670 -19.100 -4.457 1.00 68.31 835 LYS A O 1
ATOM 6731 N N . THR A 1 836 ? 1.039 -20.525 -3.839 1.00 58.19 836 THR A N 1
ATOM 6732 C CA . THR A 1 836 ? 1.869 -21.683 -3.517 1.00 58.19 836 THR A CA 1
ATOM 6733 C C . THR A 1 836 ? 2.080 -22.512 -4.801 1.00 58.19 836 THR A C 1
ATOM 6735 O O . THR A 1 836 ? 1.130 -22.804 -5.517 1.00 58.19 836 THR A O 1
ATOM 6738 N N . CYS A 1 837 ? 3.347 -22.783 -5.145 1.00 59.28 837 CYS A N 1
ATOM 6739 C CA . CYS A 1 837 ? 3.830 -23.614 -6.266 1.00 59.28 837 CYS A CA 1
ATOM 6740 C C . CYS A 1 837 ? 3.008 -23.594 -7.584 1.00 59.28 837 CYS A C 1
ATOM 6742 O O . CYS A 1 837 ? 2.090 -24.391 -7.787 1.00 59.28 837 CYS A O 1
ATOM 6744 N N . ILE A 1 838 ? 3.414 -22.749 -8.542 1.00 68.19 838 ILE A N 1
ATOM 6745 C CA . ILE A 1 838 ? 2.939 -22.836 -9.937 1.00 68.19 838 ILE A CA 1
ATOM 6746 C C . ILE A 1 838 ? 3.549 -24.080 -10.597 1.00 68.19 838 ILE A C 1
ATOM 6748 O O . ILE A 1 838 ? 4.737 -24.350 -10.429 1.00 68.19 838 ILE A O 1
ATOM 6752 N N . SER A 1 839 ? 2.748 -24.823 -11.364 1.00 65.19 839 SER A N 1
ATOM 6753 C CA . SER A 1 839 ? 3.186 -26.046 -12.043 1.00 65.19 839 SER A CA 1
ATOM 6754 C C . SER A 1 839 ? 2.637 -26.165 -13.471 1.00 65.19 839 SER A C 1
ATOM 6756 O O . SER A 1 839 ? 1.683 -25.484 -13.853 1.00 65.19 839 SER A O 1
ATOM 6758 N N . ASN A 1 840 ? 3.224 -27.086 -14.242 1.00 67.12 840 ASN A N 1
ATOM 6759 C CA . ASN A 1 840 ? 2.824 -27.442 -15.608 1.00 67.12 840 ASN A CA 1
ATOM 6760 C C . ASN A 1 840 ? 2.990 -26.315 -16.656 1.00 67.12 840 ASN A C 1
ATOM 6762 O O . ASN A 1 840 ? 2.094 -26.035 -17.453 1.00 67.12 840 ASN A O 1
ATOM 6766 N N . PHE A 1 841 ? 4.175 -25.694 -16.678 1.00 78.81 841 PHE A N 1
ATOM 6767 C CA . PHE A 1 841 ? 4.568 -24.667 -17.657 1.00 78.81 841 PHE A CA 1
ATOM 6768 C C . PHE A 1 841 ? 4.622 -25.153 -19.118 1.00 78.81 841 PHE A C 1
ATOM 6770 O O . PHE A 1 841 ? 4.583 -24.337 -20.037 1.00 78.81 841 PHE A O 1
ATOM 6777 N N . SER A 1 842 ? 4.627 -26.469 -19.342 1.00 77.81 842 SER A N 1
ATOM 6778 C CA . SER A 1 842 ? 4.509 -27.116 -20.658 1.00 77.81 842 SER A CA 1
ATOM 6779 C C . SER A 1 842 ? 3.348 -26.570 -21.505 1.00 77.81 842 SER A C 1
ATOM 6781 O O . SER A 1 842 ? 3.460 -26.475 -22.727 1.00 77.81 842 SER A O 1
ATOM 6783 N N . ASN A 1 843 ? 2.250 -26.133 -20.876 1.00 84.50 843 ASN A N 1
ATOM 6784 C CA . ASN A 1 843 ? 1.090 -25.558 -21.561 1.00 84.50 843 ASN A CA 1
ATOM 6785 C C . ASN A 1 843 ? 1.330 -24.165 -22.179 1.00 84.50 843 ASN A C 1
ATOM 6787 O O . ASN A 1 843 ? 0.494 -23.715 -22.965 1.00 84.50 843 ASN A O 1
ATOM 6791 N N . PHE A 1 844 ? 2.471 -23.506 -21.932 1.00 87.81 844 PHE A N 1
ATOM 6792 C CA . PHE A 1 844 ? 2.852 -22.277 -22.645 1.00 87.81 844 PHE A CA 1
ATOM 6793 C C . PHE A 1 844 ? 2.947 -22.471 -24.168 1.00 87.81 844 PHE A C 1
ATOM 6795 O O . PHE A 1 844 ? 2.614 -21.550 -24.909 1.00 87.81 844 PHE A O 1
ATOM 6802 N N . GLN A 1 845 ? 3.268 -23.679 -24.653 1.00 84.62 845 GLN A N 1
ATOM 6803 C CA . GLN A 1 845 ? 3.252 -24.009 -26.091 1.00 84.62 845 GLN A CA 1
ATOM 6804 C C . GLN A 1 845 ? 1.871 -23.823 -26.757 1.00 84.62 845 GLN A C 1
ATOM 6806 O O . GLN A 1 845 ? 1.770 -23.647 -27.971 1.00 84.62 845 GLN A O 1
ATOM 6811 N N . CYS A 1 846 ? 0.790 -23.857 -25.969 1.00 84.94 846 CYS A N 1
ATOM 6812 C CA . CYS A 1 846 ? -0.572 -23.649 -26.454 1.00 84.94 846 CYS A CA 1
ATOM 6813 C C . CYS A 1 846 ? -0.927 -22.155 -26.554 1.00 84.94 846 CYS A C 1
ATOM 6815 O O . CYS A 1 846 ? -1.784 -21.786 -27.355 1.00 84.94 846 CYS A O 1
ATOM 6817 N N . MET A 1 847 ? -0.271 -21.287 -25.776 1.00 89.19 847 MET A N 1
ATOM 6818 C CA . MET A 1 847 ? -0.661 -19.890 -25.526 1.00 89.19 847 MET A CA 1
ATOM 6819 C C . MET A 1 847 ? -0.097 -18.903 -26.559 1.00 89.19 847 MET A C 1
ATOM 6821 O O . MET A 1 847 ? 0.419 -17.837 -26.230 1.00 89.19 847 MET A O 1
ATOM 6825 N N . ASN A 1 848 ? -0.231 -19.234 -27.843 1.00 84.81 848 ASN A N 1
ATOM 6826 C CA . ASN A 1 848 ? 0.386 -18.503 -28.958 1.00 84.81 848 ASN A CA 1
ATOM 6827 C C . ASN A 1 848 ? -0.175 -17.083 -29.207 1.00 84.81 848 ASN A C 1
ATOM 6829 O O . ASN A 1 848 ? 0.206 -16.438 -30.179 1.00 84.81 848 ASN A O 1
ATOM 6833 N N . ARG A 1 849 ? -1.088 -16.584 -28.365 1.00 91.38 849 ARG A N 1
ATOM 6834 C CA . ARG A 1 849 ? -1.644 -15.218 -28.423 1.00 91.38 849 ARG A CA 1
ATOM 6835 C C . ARG A 1 849 ? -1.328 -14.374 -27.184 1.00 91.38 849 ARG A C 1
ATOM 6837 O O . ARG A 1 849 ? -1.753 -13.220 -27.127 1.00 91.38 849 ARG A O 1
ATOM 6844 N N . LEU A 1 850 ? -0.577 -14.923 -26.225 1.00 95.00 850 LEU A N 1
ATOM 6845 C CA . LEU A 1 850 ? -0.310 -14.275 -24.947 1.00 95.00 850 LEU A CA 1
ATOM 6846 C C . LEU A 1 850 ? 0.572 -13.039 -25.142 1.00 95.00 850 LEU A C 1
ATOM 6848 O O . LEU A 1 850 ? 1.698 -13.146 -25.621 1.00 95.00 850 LEU A O 1
ATOM 6852 N N . LYS A 1 851 ? 0.047 -11.875 -24.750 1.00 95.62 851 LYS A N 1
ATOM 6853 C CA . LYS A 1 851 ? 0.731 -10.574 -24.751 1.00 95.62 851 LYS A CA 1
ATOM 6854 C C . LYS A 1 851 ? 1.232 -10.204 -23.362 1.00 95.62 851 LYS A C 1
ATOM 6856 O O . LYS A 1 851 ? 2.326 -9.662 -23.245 1.00 95.62 851 LYS A O 1
ATOM 6861 N N . VAL A 1 852 ? 0.447 -10.504 -22.328 1.00 97.00 852 VAL A N 1
ATOM 6862 C CA . VAL A 1 852 ? 0.702 -10.097 -20.943 1.00 97.00 852 VAL A CA 1
ATOM 6863 C C . VAL A 1 852 ? 0.840 -11.325 -20.053 1.00 97.00 852 VAL A C 1
ATOM 6865 O O . VAL A 1 852 ? -0.115 -12.085 -19.896 1.00 97.00 852 VAL A O 1
ATOM 6868 N N . LEU A 1 853 ? 2.018 -11.487 -19.448 1.00 95.81 853 LEU A N 1
ATOM 6869 C CA . LEU A 1 853 ? 2.306 -12.500 -18.437 1.00 95.81 853 LEU A CA 1
ATOM 6870 C C . LEU A 1 853 ? 2.805 -11.824 -17.156 1.00 95.81 853 LEU A C 1
ATOM 6872 O O . LEU A 1 853 ? 3.900 -11.263 -17.114 1.00 95.81 853 LEU A O 1
ATOM 6876 N N . ASP A 1 854 ? 2.005 -11.896 -16.099 1.00 93.75 854 ASP A N 1
ATOM 6877 C CA . ASP A 1 854 ? 2.358 -11.400 -14.772 1.00 93.75 854 ASP A CA 1
ATOM 6878 C C . ASP A 1 854 ? 2.442 -12.568 -13.787 1.00 93.75 854 ASP A C 1
ATOM 6880 O O . ASP A 1 854 ? 1.430 -13.171 -13.437 1.00 93.75 854 ASP A O 1
ATOM 6884 N N . LEU A 1 855 ? 3.664 -12.879 -13.354 1.00 90.50 855 LEU A N 1
ATOM 6885 C CA . LEU A 1 855 ? 3.991 -13.890 -12.348 1.00 90.50 855 LEU A CA 1
ATOM 6886 C C . LEU A 1 855 ? 4.527 -13.238 -11.060 1.00 90.50 855 LEU A C 1
ATOM 6888 O O . LEU A 1 855 ? 5.244 -13.878 -10.283 1.00 90.50 855 LEU A O 1
ATOM 6892 N N . SER A 1 856 ? 4.220 -11.961 -10.824 1.00 89.00 856 SER A N 1
ATOM 6893 C CA . SER A 1 856 ? 4.750 -11.226 -9.678 1.00 89.00 856 SER A CA 1
ATOM 6894 C C . SER A 1 856 ? 4.230 -11.737 -8.329 1.00 89.00 856 SER A C 1
ATOM 6896 O O . SER A 1 856 ? 3.157 -12.328 -8.200 1.00 89.00 856 SER A O 1
ATOM 6898 N N . ARG A 1 857 ? 5.001 -11.475 -7.268 1.00 84.88 857 ARG A N 1
ATOM 6899 C CA . ARG A 1 857 ? 4.684 -11.843 -5.872 1.00 84.88 857 ARG A CA 1
ATOM 6900 C C . ARG A 1 857 ? 4.603 -13.363 -5.614 1.00 84.88 857 ARG A C 1
ATOM 6902 O O . ARG A 1 857 ? 4.123 -13.764 -4.553 1.00 84.88 857 ARG A O 1
ATOM 6909 N N . ASN A 1 858 ? 5.087 -14.215 -6.524 1.00 81.00 858 ASN A N 1
ATOM 6910 C CA . ASN A 1 858 ? 5.170 -15.669 -6.329 1.00 81.00 858 ASN A CA 1
ATOM 6911 C C . ASN A 1 858 ? 6.490 -16.072 -5.649 1.00 81.00 858 ASN A C 1
ATOM 6913 O O . ASN A 1 858 ? 7.426 -16.556 -6.281 1.00 81.00 858 ASN A O 1
ATOM 6917 N N . ARG A 1 859 ? 6.554 -15.902 -4.324 1.00 77.81 859 ARG A N 1
ATOM 6918 C CA . ARG A 1 859 ? 7.742 -16.210 -3.499 1.00 77.81 859 ARG A CA 1
ATOM 6919 C C . ARG A 1 859 ? 8.179 -17.685 -3.499 1.00 77.81 859 ARG A C 1
ATOM 6921 O O . ARG A 1 859 ? 9.281 -17.972 -3.063 1.00 77.81 859 ARG A O 1
ATOM 6928 N N . ARG A 1 860 ? 7.351 -18.629 -3.967 1.00 76.12 860 ARG A N 1
ATOM 6929 C CA . ARG A 1 860 ? 7.737 -20.053 -4.106 1.00 76.12 860 ARG A CA 1
ATOM 6930 C C . ARG A 1 860 ? 8.263 -20.425 -5.503 1.00 76.12 860 ARG A C 1
ATOM 6932 O O . ARG A 1 860 ? 8.557 -21.590 -5.743 1.00 76.12 860 ARG A O 1
ATOM 6939 N N . MET A 1 861 ? 8.353 -19.472 -6.433 1.00 79.19 861 MET A N 1
ATOM 6940 C CA . MET A 1 861 ? 8.903 -19.702 -7.771 1.00 79.19 861 MET A CA 1
ATOM 6941 C C . MET A 1 861 ? 10.431 -19.556 -7.737 1.00 79.19 861 MET A C 1
ATOM 6943 O O . MET A 1 861 ? 10.926 -18.444 -7.583 1.00 79.19 861 MET A O 1
ATOM 6947 N N . LEU A 1 862 ? 11.149 -20.680 -7.865 1.00 78.75 862 LEU A N 1
ATOM 6948 C CA . LEU A 1 862 ? 12.617 -20.762 -7.754 1.00 78.75 862 LEU A CA 1
ATOM 6949 C C . LEU A 1 862 ? 13.354 -20.744 -9.108 1.00 78.75 862 LEU A C 1
ATOM 6951 O O . LEU A 1 862 ? 14.562 -20.506 -9.157 1.00 78.75 862 LEU A O 1
ATOM 6955 N N . GLU A 1 863 ? 12.647 -21.001 -10.207 1.00 82.69 863 GLU A N 1
ATOM 6956 C CA . GLU A 1 863 ? 13.192 -21.038 -11.568 1.00 82.69 863 GLU A CA 1
ATOM 6957 C C . GLU A 1 863 ? 12.156 -20.557 -12.591 1.00 82.69 863 GLU A C 1
ATOM 6959 O O . GLU A 1 863 ? 10.955 -20.544 -12.308 1.00 82.69 863 GLU A O 1
ATOM 6964 N N . ILE A 1 864 ? 12.625 -20.177 -13.781 1.00 85.19 864 ILE A N 1
ATOM 6965 C CA . ILE A 1 864 ? 11.776 -19.894 -14.943 1.00 85.19 864 ILE A CA 1
ATOM 6966 C C . ILE A 1 864 ? 11.861 -21.096 -15.900 1.00 85.19 864 ILE A C 1
ATOM 6968 O O . ILE A 1 864 ? 12.974 -21.515 -16.220 1.00 85.19 864 ILE A O 1
ATOM 6972 N N . PRO A 1 865 ? 10.728 -21.636 -16.384 1.00 88.00 865 PRO A N 1
ATOM 6973 C CA . PRO A 1 865 ? 10.702 -22.714 -17.380 1.00 88.00 865 PRO A CA 1
ATOM 6974 C C . PRO A 1 865 ? 11.335 -22.283 -18.710 1.00 88.00 865 PRO A C 1
ATOM 6976 O O . PRO A 1 865 ? 11.101 -21.163 -19.169 1.00 88.00 865 PRO A O 1
ATOM 6979 N N . SER A 1 866 ? 12.053 -23.175 -19.397 1.00 90.38 866 SER A N 1
ATOM 6980 C CA . SER A 1 866 ? 12.553 -22.892 -20.755 1.00 90.38 866 SER A CA 1
ATOM 6981 C C . SER A 1 866 ? 11.413 -22.730 -21.766 1.00 90.38 866 SER A C 1
ATOM 6983 O O . SER A 1 866 ? 11.530 -21.968 -22.729 1.00 90.38 866 SER A O 1
ATOM 6985 N N . GLU A 1 867 ? 10.252 -23.331 -21.490 1.00 91.88 867 GLU A N 1
ATOM 6986 C CA . GLU A 1 867 ? 9.020 -23.189 -22.265 1.00 91.88 867 GLU A CA 1
ATOM 6987 C C . GLU A 1 867 ? 8.485 -21.752 -22.331 1.00 91.88 867 GLU A C 1
ATOM 6989 O O . GLU A 1 867 ? 7.644 -21.467 -23.187 1.00 91.88 867 GLU A O 1
ATOM 6994 N N . ILE A 1 868 ? 8.991 -20.820 -21.508 1.00 91.62 868 ILE A N 1
ATOM 6995 C CA . ILE A 1 868 ? 8.713 -19.385 -21.671 1.00 91.62 868 ILE A CA 1
ATOM 6996 C C . ILE A 1 868 ? 9.093 -18.898 -23.080 1.00 91.62 868 ILE A C 1
ATOM 6998 O O . ILE A 1 868 ? 8.405 -18.050 -23.643 1.00 91.62 868 ILE A O 1
ATOM 7002 N N . GLY A 1 869 ? 10.123 -19.486 -23.701 1.00 91.94 869 GLY A N 1
ATOM 7003 C CA . GLY A 1 869 ? 10.560 -19.159 -25.060 1.00 91.94 869 GLY A CA 1
ATOM 7004 C C . GLY A 1 869 ? 9.583 -19.554 -26.174 1.00 91.94 869 GLY A C 1
ATOM 7005 O O . GLY A 1 869 ? 9.833 -19.207 -27.329 1.00 91.94 869 GLY A O 1
ATOM 7006 N N . HIS A 1 870 ? 8.482 -20.250 -25.860 1.00 92.94 870 HIS A N 1
ATOM 7007 C CA . HIS A 1 870 ? 7.373 -20.481 -26.794 1.00 92.94 870 HIS A CA 1
ATOM 7008 C C . HIS A 1 870 ? 6.420 -19.279 -26.899 1.00 92.94 870 HIS A C 1
ATOM 7010 O O . HIS A 1 870 ? 5.692 -19.160 -27.882 1.00 92.94 870 HIS A O 1
ATOM 7016 N N . LEU A 1 871 ? 6.438 -18.356 -25.930 1.00 94.50 871 LEU A N 1
ATOM 7017 C CA . LEU A 1 871 ? 5.541 -17.197 -25.860 1.00 94.50 871 LEU A CA 1
ATOM 7018 C C . LEU A 1 871 ? 6.003 -16.059 -26.792 1.00 94.50 871 LEU A C 1
ATOM 7020 O O . LEU A 1 871 ? 6.178 -14.915 -26.385 1.00 94.50 871 LEU A O 1
ATOM 7024 N N . ILE A 1 872 ? 6.211 -16.358 -28.076 1.00 93.25 872 ILE A N 1
ATOM 7025 C CA . ILE A 1 872 ? 6.828 -15.442 -29.053 1.00 93.25 872 ILE A CA 1
ATOM 7026 C C . ILE A 1 872 ? 6.045 -14.136 -29.295 1.00 93.25 872 ILE A C 1
ATOM 7028 O O . ILE A 1 872 ? 6.598 -13.184 -29.844 1.00 93.25 872 ILE A O 1
ATOM 7032 N N . HIS A 1 873 ? 4.772 -14.075 -28.895 1.00 94.62 873 HIS A N 1
ATOM 7033 C CA . HIS A 1 873 ? 3.905 -12.894 -28.994 1.00 94.62 873 HIS A CA 1
ATOM 7034 C C . HIS A 1 873 ? 3.860 -12.038 -27.716 1.00 94.62 873 HIS A C 1
ATOM 7036 O O . HIS A 1 873 ? 3.151 -11.033 -27.696 1.00 94.62 873 HIS A O 1
ATOM 7042 N N . LEU A 1 874 ? 4.630 -12.398 -26.684 1.00 96.50 874 LEU A N 1
ATOM 7043 C CA . LEU A 1 874 ? 4.646 -11.696 -25.406 1.00 96.50 874 LEU A CA 1
ATOM 7044 C C . LEU A 1 874 ? 5.204 -10.273 -25.557 1.00 96.50 874 LEU A C 1
ATOM 7046 O O . LEU A 1 874 ? 6.311 -10.081 -26.057 1.00 96.50 874 LEU A O 1
ATOM 7050 N N . GLU A 1 875 ? 4.437 -9.287 -25.095 1.00 95.50 875 GLU A N 1
ATOM 7051 C CA . GLU A 1 875 ? 4.796 -7.863 -25.066 1.00 95.50 875 GLU A CA 1
ATOM 7052 C C . GLU A 1 875 ? 5.127 -7.387 -23.640 1.00 95.50 875 GLU A C 1
ATOM 7054 O O . GLU A 1 875 ? 5.860 -6.412 -23.473 1.00 95.50 875 GLU A O 1
ATOM 7059 N N . PHE A 1 876 ? 4.651 -8.086 -22.606 1.00 96.75 876 PHE A N 1
ATOM 7060 C CA . PHE A 1 876 ? 4.836 -7.738 -21.197 1.00 96.75 876 PHE A CA 1
ATOM 7061 C C . PHE A 1 876 ? 5.147 -8.971 -20.342 1.00 96.75 876 PHE A C 1
ATOM 7063 O O . PHE A 1 876 ? 4.384 -9.940 -20.344 1.00 96.75 876 PHE A O 1
ATOM 7070 N N . LEU A 1 877 ? 6.231 -8.895 -19.564 1.00 96.75 877 LEU A N 1
ATOM 7071 C CA . LEU A 1 877 ? 6.628 -9.903 -18.583 1.00 96.75 877 LEU A CA 1
ATOM 7072 C C . LEU A 1 877 ? 6.932 -9.250 -17.229 1.00 96.75 877 LEU A C 1
ATOM 7074 O O . LEU A 1 877 ? 7.819 -8.401 -17.125 1.00 96.75 877 LEU A O 1
ATOM 7078 N N . ASN A 1 878 ? 6.232 -9.684 -16.181 1.00 94.69 878 ASN A N 1
ATOM 7079 C CA . ASN A 1 878 ? 6.471 -9.249 -14.805 1.00 94.69 878 ASN A CA 1
ATOM 7080 C C . ASN A 1 878 ? 6.834 -10.439 -13.906 1.00 94.69 878 ASN A C 1
ATOM 7082 O O . ASN A 1 878 ? 6.051 -11.374 -13.744 1.00 94.69 878 ASN A O 1
ATOM 7086 N N . LEU A 1 879 ? 8.028 -10.377 -13.319 1.00 91.06 879 LEU A N 1
ATOM 7087 C CA . LEU A 1 879 ? 8.626 -11.367 -12.417 1.00 91.06 879 LEU A CA 1
ATOM 7088 C C . LEU A 1 879 ? 8.960 -10.753 -11.041 1.00 91.06 879 LEU A C 1
ATOM 7090 O O . LEU A 1 879 ? 9.619 -11.385 -10.215 1.00 91.06 879 LEU A O 1
ATOM 7094 N N . SER A 1 880 ? 8.530 -9.516 -10.781 1.00 89.06 880 SER A N 1
ATOM 7095 C CA . SER A 1 880 ? 8.844 -8.775 -9.555 1.00 89.06 880 SER A CA 1
ATOM 7096 C C . SER A 1 880 ? 8.377 -9.507 -8.288 1.00 89.06 880 SER A C 1
ATOM 7098 O O . SER A 1 880 ? 7.289 -10.086 -8.254 1.00 89.06 880 SER A O 1
ATOM 7100 N N . ARG A 1 881 ? 9.152 -9.439 -7.198 1.00 85.38 881 ARG A N 1
ATOM 7101 C CA . ARG A 1 881 ? 8.869 -10.107 -5.908 1.00 85.38 881 ARG A CA 1
ATOM 7102 C C . ARG A 1 881 ? 8.739 -11.640 -6.015 1.00 85.38 881 ARG A C 1
ATOM 7104 O O . ARG A 1 881 ? 7.904 -12.242 -5.333 1.00 85.38 881 ARG A O 1
ATOM 7111 N N . THR A 1 882 ? 9.549 -12.263 -6.870 1.00 83.38 882 THR A N 1
ATOM 7112 C CA . THR A 1 882 ? 9.765 -13.723 -6.930 1.00 83.38 882 THR A CA 1
ATOM 7113 C C . THR A 1 882 ? 11.113 -14.095 -6.304 1.00 83.38 882 THR A C 1
ATOM 7115 O O . THR A 1 882 ? 12.009 -13.257 -6.205 1.00 83.38 882 THR A O 1
ATOM 7118 N N . PHE A 1 883 ? 11.264 -15.349 -5.868 1.00 79.12 883 PHE A N 1
ATOM 7119 C CA . PHE A 1 883 ? 12.508 -15.870 -5.278 1.00 79.12 883 PHE A CA 1
ATOM 7120 C C . PHE A 1 883 ? 13.227 -16.808 -6.258 1.00 79.12 883 PHE A C 1
ATOM 7122 O O . PHE A 1 883 ? 13.636 -17.910 -5.902 1.00 79.12 883 PHE A O 1
ATOM 7129 N N . ILE A 1 884 ? 13.352 -16.376 -7.515 1.00 77.38 884 ILE A N 1
ATOM 7130 C CA . ILE A 1 884 ? 14.095 -17.121 -8.533 1.00 77.38 884 ILE A CA 1
ATOM 7131 C C . ILE A 1 884 ? 15.567 -17.176 -8.107 1.00 77.38 884 ILE A C 1
ATOM 7133 O O . ILE A 1 884 ? 16.164 -16.141 -7.839 1.00 77.38 884 ILE A O 1
ATOM 7137 N N . GLN A 1 885 ? 16.138 -18.377 -8.030 1.00 68.31 885 GLN A N 1
ATOM 7138 C CA . GLN A 1 885 ? 17.529 -18.615 -7.616 1.00 68.31 885 GLN A CA 1
ATOM 7139 C C . GLN A 1 885 ? 18.377 -19.229 -8.741 1.00 68.31 885 GLN A C 1
ATOM 7141 O O . GLN A 1 885 ? 19.603 -19.152 -8.710 1.00 68.31 885 GLN A O 1
ATOM 7146 N N . LYS A 1 886 ? 17.744 -19.850 -9.746 1.00 73.31 886 LYS A N 1
ATOM 7147 C CA . LYS A 1 886 ? 18.439 -20.460 -10.891 1.00 73.31 886 LYS A CA 1
ATOM 7148 C C . LYS A 1 886 ? 18.620 -19.479 -12.056 1.00 73.31 886 LYS A C 1
ATOM 7150 O O . LYS A 1 886 ? 17.893 -18.497 -12.182 1.00 73.31 886 LYS A O 1
ATOM 7155 N N . ARG A 1 887 ? 19.574 -19.794 -12.945 1.00 73.81 887 ARG A N 1
ATOM 7156 C CA . ARG A 1 887 ? 19.834 -19.051 -14.194 1.00 73.81 887 ARG A CA 1
ATOM 7157 C C . ARG A 1 887 ? 18.604 -18.960 -15.089 1.00 73.81 887 ARG A C 1
ATOM 7159 O O . ARG A 1 887 ? 17.847 -19.920 -15.211 1.00 73.81 887 ARG A O 1
ATOM 7166 N N . PHE A 1 888 ? 18.441 -17.804 -15.729 1.00 84.25 888 PHE A N 1
ATOM 7167 C CA . PHE A 1 888 ? 17.341 -17.568 -16.656 1.00 84.25 888 PHE A CA 1
ATOM 7168 C C . PHE A 1 888 ? 17.545 -18.396 -17.939 1.00 84.25 888 PHE A C 1
ATOM 7170 O O . PHE A 1 888 ? 18.674 -18.482 -18.436 1.00 84.25 888 PHE A O 1
ATOM 7177 N N . PRO A 1 889 ? 16.478 -18.996 -18.497 1.00 89.00 889 PRO A N 1
ATOM 7178 C CA . PRO A 1 889 ? 16.576 -19.829 -19.688 1.00 89.00 889 PRO A CA 1
ATOM 7179 C C . PRO A 1 889 ? 16.988 -19.013 -20.919 1.00 89.00 889 PRO A C 1
ATOM 7181 O O . PRO A 1 889 ? 16.429 -17.952 -21.212 1.00 89.00 889 PRO A O 1
ATOM 7184 N N . ILE A 1 890 ? 17.950 -19.538 -21.682 1.00 91.00 890 ILE A N 1
ATOM 7185 C CA . ILE A 1 890 ? 18.471 -18.912 -22.910 1.00 91.00 890 ILE A CA 1
ATOM 7186 C C . ILE A 1 890 ? 17.388 -18.787 -23.995 1.00 91.00 890 ILE A C 1
ATOM 7188 O O . ILE A 1 890 ? 17.472 -17.939 -24.883 1.00 91.00 890 ILE A O 1
ATOM 7192 N N . GLU A 1 891 ? 16.338 -19.601 -23.898 1.00 94.12 891 GLU A N 1
ATOM 7193 C CA . GLU A 1 891 ? 15.129 -19.600 -24.717 1.00 94.12 891 GLU A CA 1
ATOM 7194 C C . GLU A 1 891 ? 14.352 -18.275 -24.635 1.00 94.12 891 GLU A C 1
ATOM 7196 O O . GLU A 1 891 ? 13.642 -17.931 -25.581 1.00 94.12 891 GLU A O 1
ATOM 7201 N N . MET A 1 892 ? 14.542 -17.467 -23.580 1.00 93.31 892 MET A N 1
ATOM 7202 C CA . MET A 1 892 ? 13.966 -16.116 -23.490 1.00 93.31 892 MET A CA 1
ATOM 7203 C C . MET A 1 892 ? 14.402 -15.192 -24.636 1.00 93.31 892 MET A C 1
ATOM 7205 O O . MET A 1 892 ? 13.699 -14.228 -24.932 1.00 93.31 892 MET A O 1
ATOM 7209 N N . LYS A 1 893 ? 15.487 -15.511 -25.359 1.00 93.75 893 LYS A N 1
ATOM 7210 C CA . LYS A 1 893 ? 15.887 -14.787 -26.580 1.00 93.75 893 LYS A CA 1
ATOM 7211 C C . LYS A 1 893 ? 14.864 -14.857 -27.730 1.00 93.75 893 LYS A C 1
ATOM 7213 O O . LYS A 1 893 ? 14.985 -14.158 -28.737 1.00 93.75 893 LYS A O 1
ATOM 7218 N N . ASN A 1 894 ? 13.866 -15.734 -27.612 1.00 94.94 894 ASN A N 1
ATOM 7219 C CA . ASN A 1 894 ? 12.764 -15.846 -28.563 1.00 94.94 894 ASN A CA 1
ATOM 7220 C C . ASN A 1 894 ? 11.686 -14.765 -28.345 1.00 94.94 894 ASN A C 1
ATOM 7222 O O . ASN A 1 894 ? 10.879 -14.532 -29.245 1.00 94.94 894 ASN A O 1
ATOM 7226 N N . LEU A 1 895 ? 11.683 -14.076 -27.195 1.00 95.44 895 LEU A N 1
ATOM 7227 C CA . LEU A 1 895 ? 10.691 -13.064 -26.797 1.00 95.44 895 LEU A CA 1
ATOM 7228 C C . LEU A 1 895 ? 10.909 -11.706 -27.496 1.00 95.44 895 LEU A C 1
ATOM 7230 O O . LEU A 1 895 ? 10.875 -10.646 -26.879 1.00 95.44 895 LEU A O 1
ATOM 7234 N N . LYS A 1 896 ? 11.121 -11.716 -28.815 1.00 94.38 896 LYS A N 1
ATOM 7235 C CA . LYS A 1 896 ? 11.496 -10.532 -29.616 1.00 94.38 896 LYS A CA 1
ATOM 7236 C C . LYS A 1 896 ? 10.440 -9.420 -29.655 1.00 94.38 896 LYS A C 1
ATOM 7238 O O . LYS A 1 896 ? 10.726 -8.324 -30.127 1.00 94.38 896 LYS A O 1
ATOM 7243 N N . ASN A 1 897 ? 9.219 -9.704 -29.202 1.00 94.50 897 ASN A N 1
ATOM 7244 C CA . ASN A 1 897 ? 8.122 -8.742 -29.099 1.00 94.50 897 ASN A CA 1
ATOM 7245 C C . ASN A 1 897 ? 8.039 -8.037 -27.736 1.00 94.50 897 ASN A C 1
ATOM 7247 O O . ASN A 1 897 ? 7.234 -7.118 -27.598 1.00 94.50 897 ASN A O 1
ATOM 7251 N N . LEU A 1 898 ? 8.872 -8.419 -26.763 1.00 96.19 898 LEU A N 1
ATOM 7252 C CA . LEU A 1 898 ? 8.803 -7.907 -25.399 1.00 96.19 898 LEU A CA 1
ATOM 7253 C C . LEU A 1 898 ? 9.087 -6.398 -25.361 1.00 96.19 898 LEU A C 1
ATOM 7255 O O . LEU A 1 898 ? 10.189 -5.958 -25.679 1.00 96.19 898 LEU A O 1
ATO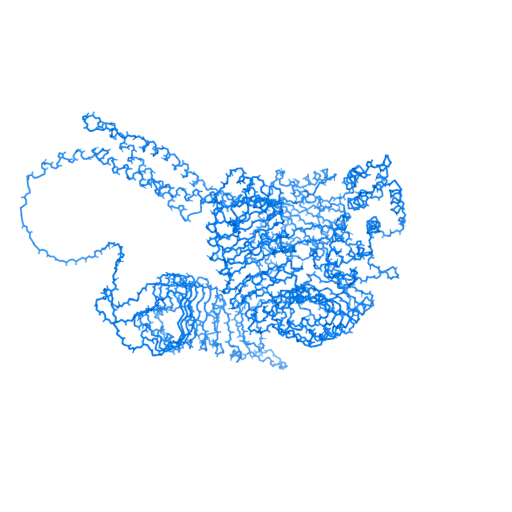M 7259 N N . LYS A 1 899 ? 8.083 -5.617 -24.952 1.00 94.31 899 LYS A N 1
ATOM 7260 C CA . LYS A 1 899 ? 8.147 -4.164 -24.738 1.00 94.31 899 LYS A CA 1
ATOM 7261 C C . LYS A 1 899 ? 8.473 -3.816 -23.285 1.00 94.31 899 LYS A C 1
ATOM 7263 O O . LYS A 1 899 ? 9.117 -2.798 -23.041 1.00 94.31 899 LYS A O 1
ATOM 7268 N N . VAL A 1 900 ? 8.026 -4.630 -22.327 1.00 95.62 900 VAL A N 1
ATOM 7269 C CA . VAL A 1 900 ? 8.152 -4.362 -20.885 1.00 95.62 900 VAL A CA 1
ATOM 7270 C C . VAL A 1 900 ? 8.658 -5.600 -20.147 1.00 95.62 900 VAL A C 1
ATOM 7272 O O . VAL A 1 900 ? 8.051 -6.667 -20.242 1.00 95.62 900 VAL A O 1
ATOM 7275 N N . LEU A 1 901 ? 9.740 -5.438 -19.380 1.00 95.44 901 LEU A N 1
ATOM 7276 C CA . LEU A 1 901 ? 10.303 -6.459 -18.496 1.00 95.44 901 LEU A CA 1
ATOM 7277 C C . LEU A 1 901 ? 10.499 -5.892 -17.081 1.00 95.44 901 LEU A C 1
ATOM 7279 O O . LEU A 1 901 ? 11.299 -4.974 -16.880 1.00 95.44 901 LEU A O 1
ATOM 7283 N N . LEU A 1 902 ? 9.769 -6.444 -16.108 1.00 94.69 902 LEU A N 1
ATOM 7284 C CA . LEU A 1 902 ? 9.797 -6.023 -14.701 1.00 94.69 902 LEU A CA 1
ATOM 7285 C C . LEU A 1 902 ? 10.358 -7.140 -13.808 1.00 94.69 902 LEU A C 1
ATOM 7287 O O . LEU A 1 902 ? 9.834 -8.254 -13.794 1.00 94.69 902 LEU A O 1
ATOM 7291 N N . MET A 1 903 ? 11.419 -6.834 -13.063 1.00 89.12 903 MET A N 1
ATOM 7292 C CA . MET A 1 903 ? 12.160 -7.732 -12.165 1.00 89.12 903 MET A CA 1
ATOM 7293 C C . MET A 1 903 ? 12.556 -6.978 -10.880 1.00 89.12 903 MET A C 1
ATOM 7295 O O . MET A 1 903 ? 13.718 -6.912 -10.491 1.00 89.12 903 MET A O 1
ATOM 7299 N N . GLU A 1 904 ? 11.577 -6.339 -10.241 1.00 86.94 904 GLU A N 1
ATOM 7300 C CA . GLU A 1 904 ? 11.757 -5.508 -9.045 1.00 86.94 904 GLU A CA 1
ATOM 7301 C C . GLU A 1 904 ? 11.649 -6.350 -7.760 1.00 86.94 904 GLU A C 1
ATOM 7303 O O . GLU A 1 904 ? 10.729 -7.160 -7.620 1.00 86.94 904 GLU A O 1
ATOM 7308 N N . PHE A 1 905 ? 12.534 -6.125 -6.785 1.00 80.69 905 PHE A N 1
ATOM 7309 C CA . PHE A 1 905 ? 12.623 -6.874 -5.521 1.00 80.69 905 PHE A CA 1
ATOM 7310 C C . PHE A 1 905 ? 12.807 -8.392 -5.718 1.00 80.69 905 PHE A C 1
ATOM 7312 O O . PHE A 1 905 ? 12.068 -9.198 -5.142 1.00 80.69 905 PHE A O 1
ATOM 7319 N N . VAL A 1 906 ? 13.752 -8.784 -6.571 1.00 74.62 906 VAL A N 1
ATOM 7320 C CA . VAL A 1 906 ? 14.114 -10.195 -6.796 1.00 74.62 906 VAL A CA 1
ATOM 7321 C C . VAL A 1 906 ? 15.289 -10.626 -5.910 1.00 74.62 906 VAL A C 1
ATOM 7323 O O . VAL A 1 906 ? 16.122 -9.809 -5.531 1.00 74.62 906 VAL A O 1
ATOM 7326 N N . HIS A 1 907 ? 15.365 -11.909 -5.557 1.00 67.25 907 HIS A N 1
ATOM 7327 C CA . HIS A 1 907 ? 16.336 -12.423 -4.574 1.00 67.25 907 HIS A CA 1
ATOM 7328 C C . HIS A 1 907 ? 17.694 -12.845 -5.188 1.00 67.25 907 HIS A C 1
ATOM 7330 O O . HIS A 1 907 ? 18.346 -13.752 -4.675 1.00 67.25 907 HIS A O 1
ATOM 7336 N N . PHE A 1 908 ? 18.089 -12.256 -6.324 1.00 66.75 908 PHE A N 1
ATOM 7337 C CA . PHE A 1 908 ? 19.215 -12.722 -7.148 1.00 66.75 908 PHE A CA 1
ATOM 7338 C C . PHE A 1 908 ? 19.908 -11.571 -7.916 1.00 66.75 908 PHE A C 1
ATOM 7340 O O . PHE A 1 908 ? 19.303 -10.521 -8.117 1.00 66.75 908 PHE A O 1
ATOM 7347 N N . SER A 1 909 ? 21.157 -11.775 -8.363 1.00 62.81 909 SER A N 1
ATOM 7348 C CA . SER A 1 909 ? 21.986 -10.789 -9.098 1.00 62.81 909 SER A CA 1
ATOM 7349 C C . SER A 1 909 ? 21.669 -10.688 -10.603 1.00 62.81 909 SER A C 1
ATOM 7351 O O . SER A 1 909 ? 21.368 -11.684 -11.261 1.00 62.81 909 SER A O 1
ATOM 7353 N N . LEU A 1 910 ? 21.830 -9.492 -11.187 1.00 61.12 910 LEU A N 1
ATOM 7354 C CA . LEU A 1 910 ? 21.644 -9.192 -12.621 1.00 61.12 910 LEU A CA 1
ATOM 7355 C C . LEU A 1 910 ? 22.386 -10.145 -13.581 1.00 61.12 910 LEU A C 1
ATOM 7357 O O . LEU A 1 910 ? 21.902 -10.383 -14.685 1.00 61.12 910 LEU A O 1
ATOM 7361 N N . GLU A 1 911 ? 23.525 -10.711 -13.174 1.00 59.66 911 GLU A N 1
ATOM 7362 C CA . GLU A 1 911 ? 24.354 -11.628 -13.986 1.00 59.66 911 GLU A CA 1
ATOM 7363 C C . GLU A 1 911 ? 23.639 -12.920 -14.410 1.00 59.66 911 GLU A C 1
ATOM 7365 O O . GLU A 1 911 ? 24.040 -13.598 -15.357 1.00 59.66 911 GLU A O 1
ATOM 7370 N N . ILE A 1 912 ? 22.602 -13.303 -13.665 1.00 64.56 912 ILE A N 1
ATOM 7371 C CA . ILE A 1 912 ? 21.851 -14.552 -13.839 1.00 64.56 912 ILE A CA 1
ATOM 7372 C C . ILE A 1 912 ? 20.969 -14.490 -15.107 1.00 64.56 912 ILE A C 1
ATOM 7374 O O . ILE A 1 912 ? 20.497 -15.529 -15.584 1.00 64.56 912 ILE A O 1
ATOM 7378 N N . LEU A 1 913 ? 20.819 -13.294 -15.698 1.00 76.00 913 LEU A N 1
ATOM 7379 C CA . LEU A 1 913 ? 20.202 -13.028 -16.996 1.00 76.00 913 LEU A CA 1
ATOM 7380 C C . LEU A 1 913 ? 21.254 -13.067 -18.134 1.00 76.00 913 LEU A C 1
ATOM 7382 O O . LEU A 1 913 ? 22.116 -12.189 -18.191 1.00 76.00 913 LEU A O 1
ATOM 7386 N N . PRO A 1 914 ? 21.188 -14.025 -19.085 1.00 84.00 914 PRO A N 1
ATOM 7387 C CA . PRO A 1 914 ? 22.187 -14.138 -20.150 1.00 84.00 914 PRO A CA 1
ATOM 7388 C C . PRO A 1 914 ? 22.251 -12.901 -21.059 1.00 84.00 914 PRO A C 1
ATOM 7390 O O . PRO A 1 914 ? 21.224 -12.384 -21.512 1.00 84.00 914 PRO A O 1
ATOM 7393 N N . LEU A 1 915 ? 23.465 -12.461 -21.402 1.00 87.19 915 LEU A N 1
ATOM 7394 C CA . LEU A 1 915 ? 23.688 -11.278 -22.245 1.00 87.19 915 LEU A CA 1
ATOM 7395 C C . LEU A 1 915 ? 23.093 -11.435 -23.657 1.00 87.19 915 LEU A C 1
ATOM 7397 O O . LEU A 1 915 ? 22.706 -10.439 -24.274 1.00 87.19 915 LEU A O 1
ATOM 7401 N N . GLU A 1 916 ? 22.984 -12.662 -24.174 1.00 88.81 916 GLU A N 1
ATOM 7402 C CA . GLU A 1 916 ? 22.324 -12.966 -25.449 1.00 88.81 916 GLU A CA 1
ATOM 7403 C C . GLU A 1 916 ? 20.810 -12.754 -25.389 1.00 88.81 916 GLU A C 1
ATOM 7405 O O . GLU A 1 916 ? 20.227 -12.332 -26.387 1.00 88.81 916 GLU A O 1
ATOM 7410 N N . VAL A 1 917 ? 20.175 -13.016 -24.236 1.00 91.38 917 VAL A N 1
ATOM 7411 C CA . VAL A 1 917 ? 18.744 -12.742 -24.043 1.00 91.38 917 VAL A CA 1
ATOM 7412 C C . VAL A 1 917 ? 18.528 -11.245 -24.181 1.00 91.38 917 VAL A C 1
ATOM 7414 O O . VAL A 1 917 ? 17.799 -10.829 -25.073 1.00 91.38 917 VAL A O 1
ATOM 7417 N N . ILE A 1 918 ? 19.241 -10.429 -23.400 1.00 90.12 918 ILE A N 1
ATOM 7418 C CA . ILE A 1 918 ? 19.108 -8.963 -23.426 1.00 90.12 918 ILE A CA 1
ATOM 7419 C C . ILE A 1 918 ? 19.362 -8.418 -24.829 1.00 90.12 918 ILE A C 1
ATOM 7421 O O . ILE A 1 918 ? 18.529 -7.688 -25.353 1.00 90.12 918 ILE A O 1
ATOM 7425 N N . SER A 1 919 ? 20.454 -8.848 -25.475 1.00 91.12 919 SER A N 1
ATOM 7426 C CA . SER A 1 919 ? 20.827 -8.411 -26.831 1.00 91.12 919 SER A CA 1
ATOM 7427 C C . SER A 1 919 ? 19.757 -8.699 -27.897 1.00 91.12 919 SER A C 1
ATOM 7429 O O . SER A 1 919 ? 19.802 -8.102 -28.966 1.00 91.12 919 SER A O 1
ATOM 7431 N N . SER A 1 920 ? 18.820 -9.619 -27.642 1.00 93.62 920 SER A N 1
ATOM 7432 C CA . SER A 1 920 ? 17.755 -9.997 -28.583 1.00 93.62 920 SER A CA 1
ATOM 7433 C C . SER A 1 920 ? 16.434 -9.237 -28.400 1.00 93.62 920 SER A C 1
ATOM 7435 O O . SER A 1 920 ? 15.559 -9.316 -29.266 1.00 93.62 920 SER A O 1
ATOM 7437 N N . LEU A 1 921 ? 16.269 -8.497 -27.296 1.00 94.88 921 LEU A N 1
ATOM 7438 C CA . LEU A 1 921 ? 15.031 -7.789 -26.949 1.00 94.88 921 LEU A CA 1
ATOM 7439 C C . LEU A 1 921 ? 14.968 -6.401 -27.613 1.00 94.88 921 LEU A C 1
ATOM 7441 O O . LEU A 1 921 ? 14.768 -5.384 -26.957 1.00 94.88 921 LEU A O 1
ATOM 7445 N N . GLU A 1 922 ? 15.128 -6.345 -28.937 1.00 93.88 922 GLU A N 1
ATOM 7446 C CA . GLU A 1 922 ? 15.208 -5.094 -29.717 1.00 93.88 922 GLU A CA 1
ATOM 7447 C C . GLU A 1 922 ? 13.976 -4.174 -29.566 1.00 93.88 922 GLU A C 1
ATOM 7449 O O . GLU A 1 922 ? 14.065 -2.972 -29.817 1.00 93.88 922 GLU A O 1
ATOM 7454 N N . ARG A 1 923 ? 12.826 -4.730 -29.154 1.00 94.31 923 ARG A N 1
ATOM 7455 C CA . ARG A 1 923 ? 11.558 -4.012 -28.923 1.00 94.31 923 ARG A CA 1
ATOM 7456 C C . ARG A 1 923 ? 11.347 -3.532 -27.484 1.00 94.31 923 ARG A C 1
ATOM 7458 O O . ARG A 1 923 ? 10.315 -2.920 -27.210 1.00 94.31 923 ARG A O 1
ATOM 7465 N N . LEU A 1 924 ? 12.301 -3.778 -26.587 1.00 95.25 924 LEU A N 1
ATOM 7466 C CA . LEU A 1 924 ? 12.180 -3.442 -25.173 1.00 95.25 924 LEU A CA 1
ATOM 7467 C C . LEU A 1 924 ? 12.207 -1.924 -24.961 1.00 95.25 924 LEU A C 1
ATOM 7469 O O . LEU A 1 924 ? 13.193 -1.264 -25.278 1.00 95.25 924 LEU A O 1
ATOM 7473 N N . ARG A 1 925 ? 11.120 -1.396 -24.391 1.00 94.00 925 ARG A N 1
ATOM 7474 C CA . ARG A 1 925 ? 10.928 0.018 -24.033 1.00 94.00 925 ARG A CA 1
ATOM 7475 C C . ARG A 1 925 ? 11.138 0.274 -22.546 1.00 94.00 925 ARG A C 1
ATOM 7477 O O . ARG A 1 925 ? 11.622 1.341 -22.178 1.00 94.00 925 ARG A O 1
ATOM 7484 N N . VAL A 1 926 ? 10.781 -0.693 -21.699 1.00 94.94 926 VAL A N 1
ATOM 7485 C CA . VAL A 1 926 ? 10.853 -0.587 -20.235 1.00 94.94 926 VAL A CA 1
ATOM 7486 C C . VAL A 1 926 ? 11.623 -1.767 -19.660 1.00 94.94 926 VAL A C 1
ATOM 7488 O O . VAL A 1 926 ? 11.214 -2.916 -19.832 1.00 94.94 926 VAL A O 1
ATOM 7491 N N . PHE A 1 927 ? 12.689 -1.473 -18.920 1.00 94.88 927 PHE A N 1
ATOM 7492 C CA . PHE A 1 927 ? 13.422 -2.448 -18.116 1.00 94.88 927 PHE A CA 1
ATOM 7493 C C . PHE A 1 927 ? 13.492 -1.966 -16.667 1.00 94.88 927 PHE A C 1
ATOM 7495 O O . PHE A 1 927 ? 14.014 -0.883 -16.394 1.00 94.88 927 PHE A O 1
ATOM 7502 N N . ARG A 1 928 ? 12.979 -2.764 -15.726 1.00 93.62 928 ARG A N 1
ATOM 7503 C CA . ARG A 1 928 ? 13.129 -2.495 -14.291 1.00 93.62 928 ARG A CA 1
ATOM 7504 C C . ARG A 1 928 ? 13.767 -3.678 -13.583 1.00 93.62 928 ARG A C 1
ATOM 7506 O O . ARG A 1 928 ? 13.217 -4.774 -13.621 1.00 93.62 928 ARG A O 1
ATOM 7513 N N . PHE A 1 929 ? 14.880 -3.437 -12.901 1.00 88.69 929 PHE A N 1
ATOM 7514 C CA . PHE A 1 929 ? 15.555 -4.407 -12.050 1.00 88.69 929 PHE A CA 1
ATOM 7515 C C . PHE A 1 929 ? 16.070 -3.733 -10.776 1.00 88.69 929 PHE A C 1
ATOM 7517 O O . PHE A 1 929 ? 16.728 -2.699 -10.849 1.00 88.69 929 PHE A O 1
ATOM 7524 N N . PHE A 1 930 ? 15.823 -4.350 -9.625 1.00 83.06 930 PHE A N 1
ATOM 7525 C CA . PHE A 1 930 ? 16.598 -4.148 -8.397 1.00 83.06 930 PHE A CA 1
ATOM 7526 C C . PHE A 1 930 ? 16.298 -5.289 -7.420 1.00 83.06 930 PHE A C 1
ATOM 7528 O O . PHE A 1 930 ? 15.226 -5.900 -7.486 1.00 83.06 930 PHE A O 1
ATOM 7535 N N . SER A 1 931 ? 17.248 -5.601 -6.547 1.00 72.19 931 SER A N 1
ATOM 7536 C CA . SER A 1 931 ? 17.198 -6.764 -5.666 1.00 72.19 931 SER A CA 1
ATOM 7537 C C . SER A 1 931 ? 16.312 -6.547 -4.428 1.00 72.19 931 SER A C 1
ATOM 7539 O O . SER A 1 931 ? 15.764 -5.464 -4.198 1.00 72.19 931 SER A O 1
ATOM 7541 N N . HIS A 1 932 ? 16.092 -7.615 -3.659 1.00 63.94 932 HIS A N 1
ATOM 7542 C CA . HIS A 1 932 ? 15.440 -7.558 -2.347 1.00 63.94 932 HIS A CA 1
ATOM 7543 C C . HIS A 1 932 ? 16.436 -7.269 -1.208 1.00 63.94 932 HIS A C 1
ATOM 7545 O O . HIS A 1 932 ? 16.059 -6.649 -0.214 1.00 63.94 932 HIS A O 1
ATOM 7551 N N . ASP A 1 933 ? 17.693 -7.697 -1.352 1.00 58.06 933 ASP A N 1
ATOM 7552 C CA . ASP A 1 933 ? 18.709 -7.601 -0.306 1.00 58.06 933 ASP A CA 1
ATOM 7553 C C . ASP A 1 933 ? 19.612 -6.390 -0.526 1.00 58.06 933 ASP A C 1
ATOM 7555 O O . ASP A 1 933 ? 20.625 -6.453 -1.219 1.00 58.06 933 ASP A O 1
ATOM 7559 N N . LEU A 1 934 ? 19.292 -5.300 0.174 1.00 49.16 934 LEU A N 1
ATOM 7560 C CA . LEU A 1 934 ? 20.090 -4.070 0.204 1.00 49.16 934 LEU A CA 1
ATOM 7561 C C . LEU A 1 934 ? 21.526 -4.249 0.757 1.00 49.16 934 LEU A C 1
ATOM 7563 O O . LEU A 1 934 ? 22.290 -3.287 0.774 1.00 49.16 934 LEU A O 1
ATOM 7567 N N . PHE A 1 935 ? 21.898 -5.459 1.182 1.00 47.16 935 PHE A N 1
ATOM 7568 C CA . PHE A 1 935 ? 23.196 -5.812 1.767 1.00 47.16 935 PHE A CA 1
ATOM 7569 C C . PHE A 1 935 ? 23.820 -7.084 1.156 1.00 47.16 935 PHE A C 1
ATOM 7571 O O . PHE A 1 935 ? 24.779 -7.616 1.712 1.00 47.16 935 PHE A O 1
ATOM 7578 N N . ALA A 1 936 ? 23.284 -7.606 0.045 1.00 47.09 936 ALA A N 1
ATOM 7579 C CA . ALA A 1 936 ? 23.894 -8.741 -0.647 1.00 47.09 936 ALA A CA 1
ATOM 7580 C C . ALA A 1 936 ? 25.059 -8.275 -1.535 1.00 47.09 936 ALA A C 1
ATOM 7582 O O . ALA A 1 936 ? 24.860 -7.525 -2.488 1.00 47.09 936 ALA A O 1
ATOM 7583 N N . ASP A 1 937 ? 26.267 -8.754 -1.236 1.00 45.72 937 ASP A N 1
ATOM 7584 C CA . ASP A 1 937 ? 27.474 -8.502 -2.028 1.00 45.72 937 ASP A CA 1
ATOM 7585 C C . ASP A 1 937 ? 27.432 -9.291 -3.353 1.00 45.72 937 ASP A C 1
ATOM 7587 O O . ASP A 1 937 ? 27.780 -10.475 -3.399 1.00 45.72 937 ASP A O 1
ATOM 7591 N N . SER A 1 938 ? 26.985 -8.655 -4.445 1.00 52.56 938 SER A N 1
ATOM 7592 C CA . SER A 1 938 ? 27.237 -9.172 -5.796 1.00 52.56 938 SER A CA 1
ATOM 7593 C C . SER A 1 938 ? 28.614 -8.689 -6.264 1.00 52.56 938 SER A C 1
ATOM 7595 O O . SER A 1 938 ? 28.742 -7.633 -6.891 1.00 52.56 938 SER A O 1
ATOM 7597 N N . GLY A 1 939 ? 29.655 -9.464 -5.946 1.00 51.53 939 GLY A N 1
ATOM 7598 C CA . GLY A 1 939 ? 31.066 -9.179 -6.257 1.00 51.53 939 GLY A CA 1
ATOM 7599 C C . GLY A 1 939 ? 31.434 -9.279 -7.749 1.00 51.53 939 GLY A C 1
ATOM 7600 O O . GLY A 1 939 ? 32.435 -9.898 -8.109 1.00 51.53 939 GLY A O 1
ATOM 7601 N N . SER A 1 940 ? 30.605 -8.718 -8.629 1.00 62.44 940 SER A N 1
ATOM 7602 C CA . SER A 1 940 ? 30.537 -9.011 -10.063 1.00 62.44 940 SER A CA 1
ATOM 7603 C C . SER A 1 940 ? 30.270 -7.761 -10.904 1.00 62.44 940 SER A C 1
ATOM 7605 O O . SER A 1 940 ? 29.346 -6.999 -10.621 1.00 62.44 940 SER A O 1
ATOM 7607 N N . ASP A 1 941 ? 31.026 -7.571 -11.985 1.00 75.50 941 ASP A N 1
ATOM 7608 C CA . ASP A 1 941 ? 30.932 -6.370 -12.820 1.00 75.50 941 ASP A CA 1
ATOM 7609 C C . ASP A 1 941 ? 29.589 -6.261 -13.576 1.00 75.50 941 ASP A C 1
ATOM 7611 O O . ASP A 1 941 ? 29.278 -7.070 -14.451 1.00 75.50 941 ASP A O 1
ATOM 7615 N N . GLN A 1 942 ? 28.811 -5.211 -13.286 1.00 82.50 942 GLN A N 1
ATOM 7616 C CA . GLN A 1 942 ? 27.544 -4.911 -13.969 1.00 82.50 942 GLN A CA 1
ATOM 7617 C C . GLN A 1 942 ? 27.729 -4.142 -15.293 1.00 82.50 942 GLN A C 1
ATOM 7619 O O . GLN A 1 942 ? 26.768 -3.906 -16.030 1.00 82.50 942 GLN A O 1
ATOM 7624 N N . LYS A 1 943 ? 28.952 -3.740 -15.649 1.00 87.81 943 LYS A N 1
ATOM 7625 C CA . LYS A 1 943 ? 29.237 -3.026 -16.900 1.00 87.81 943 LYS A CA 1
ATOM 7626 C C . LYS A 1 943 ? 28.795 -3.768 -18.177 1.00 87.81 943 LYS A C 1
ATOM 7628 O O . LYS A 1 943 ? 28.186 -3.110 -19.024 1.00 87.81 943 LYS A O 1
ATOM 7633 N N . PRO A 1 944 ? 28.992 -5.096 -18.348 1.00 89.44 944 PRO A N 1
ATOM 7634 C CA . PRO A 1 944 ? 28.609 -5.789 -19.582 1.00 89.44 944 PRO A CA 1
ATOM 7635 C C . PRO A 1 944 ? 27.097 -5.772 -19.836 1.00 89.44 944 PRO A C 1
ATOM 7637 O O . PRO A 1 944 ? 26.658 -5.647 -20.979 1.00 89.44 944 PRO A O 1
ATOM 7640 N N . ILE A 1 945 ? 26.285 -5.864 -18.777 1.00 88.69 945 ILE A N 1
ATOM 7641 C CA . ILE A 1 945 ? 24.823 -5.824 -18.893 1.00 88.69 945 ILE A CA 1
ATOM 7642 C C . ILE A 1 945 ? 24.322 -4.410 -19.220 1.00 88.69 945 ILE A C 1
ATOM 7644 O O . ILE A 1 945 ? 23.452 -4.258 -20.079 1.00 88.69 945 ILE A O 1
ATOM 7648 N N . LEU A 1 946 ? 24.944 -3.370 -18.655 1.00 91.31 946 LEU A N 1
ATOM 7649 C CA . LEU A 1 946 ? 24.684 -1.973 -19.020 1.00 91.31 946 LEU A CA 1
ATOM 7650 C C . LEU A 1 946 ? 25.060 -1.667 -20.479 1.00 91.31 946 LEU A C 1
ATOM 7652 O O . LEU A 1 946 ? 24.306 -0.990 -21.172 1.00 91.31 946 LEU A O 1
ATOM 7656 N N . GLU A 1 947 ? 26.175 -2.203 -20.983 1.00 92.56 947 GLU A N 1
ATOM 7657 C CA . GLU A 1 947 ? 26.560 -2.092 -22.400 1.00 92.56 947 GLU A CA 1
ATOM 7658 C C . GLU A 1 947 ? 25.540 -2.761 -23.338 1.00 92.56 947 GLU A C 1
ATOM 7660 O O . GLU A 1 947 ? 25.236 -2.227 -24.408 1.00 92.56 947 GLU A O 1
ATOM 7665 N N . LYS A 1 948 ? 24.944 -3.894 -22.935 1.00 92.94 948 LYS A N 1
ATOM 7666 C CA . LYS A 1 948 ? 23.848 -4.511 -23.699 1.00 92.94 948 LYS A CA 1
ATOM 7667 C C . LYS A 1 948 ? 22.564 -3.691 -23.651 1.00 92.94 948 LYS A C 1
ATOM 7669 O O . LYS A 1 948 ? 21.966 -3.489 -24.707 1.00 92.94 948 LYS A O 1
ATOM 7674 N N . LEU A 1 949 ? 22.171 -3.170 -22.490 1.00 93.62 949 LEU A N 1
ATOM 7675 C CA . LEU A 1 949 ? 21.010 -2.280 -22.366 1.00 93.62 949 LEU A CA 1
ATOM 7676 C C . LEU A 1 949 ? 21.182 -0.998 -23.200 1.00 93.62 949 LEU A C 1
ATOM 7678 O O . LEU A 1 949 ? 20.253 -0.589 -23.892 1.00 93.62 949 LEU A O 1
ATOM 7682 N N . GLU A 1 950 ? 22.384 -0.415 -23.231 1.00 94.38 950 GLU A N 1
ATOM 7683 C CA . GLU A 1 950 ? 22.695 0.751 -24.067 1.00 94.38 950 GLU A CA 1
ATOM 7684 C C . GLU A 1 950 ? 22.564 0.443 -25.566 1.00 94.38 950 GLU A C 1
ATOM 7686 O O . GLU A 1 950 ? 22.179 1.316 -26.346 1.00 94.38 950 GLU A O 1
ATOM 7691 N N . SER A 1 951 ? 22.823 -0.797 -25.993 1.00 93.81 951 SER A N 1
ATOM 7692 C CA . SER A 1 951 ? 22.678 -1.192 -27.400 1.00 93.81 951 SER A CA 1
ATOM 7693 C C . SER A 1 951 ? 21.219 -1.267 -27.886 1.00 93.81 951 SER A C 1
ATOM 7695 O O . SER A 1 951 ? 20.980 -1.157 -29.088 1.00 93.81 951 SER A O 1
ATOM 7697 N N . LEU A 1 952 ? 20.231 -1.371 -26.984 1.00 95.38 952 LEU A N 1
ATOM 7698 C CA . LEU A 1 952 ? 18.817 -1.544 -27.346 1.00 95.38 952 LEU A CA 1
ATOM 7699 C C . LEU A 1 952 ? 18.222 -0.277 -27.984 1.00 95.38 952 LEU A C 1
ATOM 7701 O O . LEU A 1 952 ? 18.284 0.795 -27.378 1.00 95.38 952 LEU A O 1
ATOM 7705 N N . PRO A 1 953 ? 17.638 -0.339 -29.196 1.00 92.75 953 PRO A N 1
ATOM 7706 C CA . PRO A 1 953 ? 17.280 0.862 -29.955 1.00 92.75 953 PRO A CA 1
ATOM 7707 C C . PRO A 1 953 ? 16.043 1.598 -29.422 1.00 92.75 953 PRO A C 1
ATOM 7709 O O . PRO A 1 953 ? 15.931 2.799 -29.649 1.00 92.75 953 PRO A O 1
ATOM 7712 N N . LEU A 1 954 ? 15.134 0.897 -28.735 1.00 93.75 954 LEU A N 1
ATOM 7713 C CA . LEU A 1 954 ? 13.825 1.411 -28.308 1.00 93.75 954 LEU A CA 1
ATOM 7714 C C . LEU A 1 954 ? 13.674 1.568 -26.785 1.00 93.75 954 LEU A C 1
ATOM 7716 O O . LEU A 1 954 ? 12.567 1.823 -26.320 1.00 93.75 954 LEU A O 1
ATOM 7720 N N . LEU A 1 955 ? 14.759 1.436 -26.013 1.00 94.31 955 LEU A N 1
ATOM 7721 C CA . LEU A 1 955 ? 14.726 1.614 -24.559 1.00 94.31 955 LEU A CA 1
ATOM 7722 C C . LEU A 1 955 ? 14.396 3.078 -24.210 1.00 94.31 955 LEU A C 1
ATOM 7724 O O . LEU A 1 955 ? 15.080 3.990 -24.667 1.00 94.31 955 LEU A O 1
ATOM 7728 N N . GLU A 1 956 ? 13.351 3.284 -23.406 1.00 93.12 956 GLU A N 1
ATOM 7729 C CA . GLU A 1 956 ? 12.828 4.602 -23.003 1.00 93.12 956 GLU A CA 1
ATOM 7730 C C . GLU A 1 956 ? 12.786 4.785 -21.474 1.00 93.12 956 GLU A C 1
ATOM 7732 O O . GLU A 1 956 ? 12.928 5.903 -20.976 1.00 93.12 956 GLU A O 1
ATOM 7737 N N . GLU A 1 957 ? 12.583 3.699 -20.720 1.00 93.44 957 GLU A N 1
ATOM 7738 C CA . GLU A 1 957 ? 12.563 3.688 -19.255 1.00 93.44 957 GLU A CA 1
ATOM 7739 C C . GLU A 1 957 ? 13.493 2.605 -18.699 1.00 93.44 957 GLU A C 1
ATOM 7741 O O . GLU A 1 957 ? 13.340 1.414 -18.981 1.00 93.44 957 GLU A O 1
ATOM 7746 N N . LEU A 1 958 ? 14.415 3.038 -17.841 1.00 94.50 958 LEU A N 1
ATOM 7747 C CA . LEU A 1 958 ? 15.320 2.207 -17.065 1.00 94.50 958 LEU A CA 1
ATOM 7748 C C . LEU A 1 958 ? 15.105 2.469 -15.567 1.00 94.50 958 LEU A C 1
ATOM 7750 O O . LEU A 1 958 ? 15.184 3.608 -15.102 1.00 94.50 958 LEU A O 1
ATOM 7754 N N . SER A 1 959 ? 14.871 1.407 -14.804 1.00 93.56 959 SER A N 1
ATOM 7755 C CA . SER A 1 959 ? 15.000 1.412 -13.344 1.00 93.56 959 SER A CA 1
ATOM 7756 C C . SER A 1 959 ? 16.047 0.379 -12.960 1.00 93.56 959 SER A C 1
ATOM 7758 O O . SER A 1 959 ? 15.877 -0.789 -13.309 1.00 93.56 959 SER A O 1
ATOM 7760 N N . ILE A 1 960 ? 17.127 0.790 -12.293 1.00 89.38 960 ILE A N 1
ATOM 7761 C CA . ILE A 1 960 ? 18.283 -0.087 -12.061 1.00 89.38 960 ILE A CA 1
ATOM 7762 C C . ILE A 1 960 ? 18.931 0.123 -10.690 1.00 89.38 960 ILE A C 1
ATOM 7764 O O . ILE A 1 960 ? 19.012 1.249 -10.193 1.00 89.38 960 ILE A O 1
ATOM 7768 N N . GLU A 1 961 ? 19.402 -0.980 -10.110 1.00 87.62 961 GLU A N 1
ATOM 7769 C CA . GLU A 1 961 ? 20.333 -1.006 -8.984 1.00 87.62 961 GLU A CA 1
ATOM 7770 C C . GLU A 1 961 ? 21.768 -1.229 -9.465 1.00 87.62 961 GLU A C 1
ATOM 7772 O O . GLU A 1 961 ? 22.051 -2.166 -10.216 1.00 87.62 961 GLU A O 1
ATOM 7777 N N . VAL A 1 962 ? 22.669 -0.362 -9.008 1.00 85.62 962 VAL A N 1
ATOM 7778 C CA . VAL A 1 962 ? 24.102 -0.413 -9.284 1.00 85.62 962 VAL A CA 1
ATOM 7779 C C . VAL A 1 962 ? 24.857 -0.614 -7.975 1.00 85.62 962 VAL A C 1
ATOM 7781 O O . VAL A 1 962 ? 24.740 0.196 -7.056 1.00 85.62 962 VAL A O 1
ATOM 7784 N N . GLN A 1 963 ? 25.638 -1.690 -7.925 1.00 80.56 963 GLN A N 1
ATOM 7785 C CA . GLN A 1 963 ? 26.448 -2.110 -6.779 1.00 80.56 963 GLN A CA 1
ATOM 7786 C C . GLN A 1 963 ? 27.959 -2.059 -7.069 1.00 80.56 963 GLN A C 1
ATOM 7788 O O . GLN A 1 963 ? 28.781 -2.160 -6.166 1.00 80.56 963 GLN A O 1
ATOM 7793 N N . THR A 1 964 ? 28.353 -1.847 -8.332 1.00 80.06 964 THR A N 1
ATOM 7794 C CA . THR A 1 964 ? 29.765 -1.810 -8.749 1.00 80.06 964 THR A CA 1
ATOM 7795 C C . THR A 1 964 ? 30.212 -0.439 -9.241 1.00 80.06 964 THR A C 1
ATOM 7797 O O . THR A 1 964 ? 29.482 0.254 -9.951 1.00 80.06 964 THR A O 1
ATOM 7800 N N . ALA A 1 965 ? 31.460 -0.077 -8.929 1.00 81.88 965 ALA A N 1
ATOM 7801 C CA . ALA A 1 965 ? 32.093 1.156 -9.397 1.00 81.88 965 ALA A CA 1
ATOM 7802 C C . ALA A 1 965 ? 32.140 1.236 -10.934 1.00 81.88 965 ALA A C 1
ATOM 7804 O O . ALA A 1 965 ? 31.749 2.239 -11.521 1.00 81.88 965 ALA A O 1
ATOM 7805 N N . THR A 1 966 ? 32.518 0.140 -11.595 1.00 85.88 966 THR A N 1
ATOM 7806 C CA . THR A 1 966 ? 32.537 -0.000 -13.061 1.00 85.88 966 THR A CA 1
ATOM 7807 C C . THR A 1 966 ? 31.145 0.108 -13.688 1.00 85.88 966 THR A C 1
ATOM 7809 O O . THR A 1 966 ? 30.992 0.702 -14.759 1.00 85.88 966 THR A O 1
ATOM 7812 N N . GLY A 1 967 ? 30.117 -0.427 -13.020 1.00 87.56 967 GLY A N 1
ATOM 7813 C CA . GLY A 1 967 ? 28.721 -0.244 -13.406 1.00 87.56 967 GLY A CA 1
ATOM 7814 C C . GLY A 1 967 ? 28.275 1.215 -13.279 1.00 87.56 967 GLY A C 1
ATOM 7815 O O . GLY A 1 967 ? 27.647 1.753 -14.191 1.00 87.56 967 GLY A O 1
ATOM 7816 N N . MET A 1 968 ? 28.663 1.890 -12.195 1.00 86.44 968 MET A N 1
ATOM 7817 C CA . MET A 1 968 ? 28.371 3.307 -11.970 1.00 86.44 968 MET A CA 1
ATOM 7818 C C . MET A 1 968 ? 29.062 4.192 -13.014 1.00 86.44 968 MET A C 1
ATOM 7820 O O . MET A 1 968 ? 28.390 4.992 -13.660 1.00 86.44 968 MET A O 1
ATOM 7824 N N . GLU A 1 969 ? 30.364 4.015 -13.248 1.00 85.81 969 GLU A N 1
ATOM 7825 C CA . GLU A 1 969 ? 31.112 4.708 -14.306 1.00 85.81 969 GLU A CA 1
ATOM 7826 C C . GLU A 1 969 ? 30.450 4.525 -15.677 1.00 85.81 969 GLU A C 1
ATOM 7828 O O . GLU A 1 969 ? 30.290 5.486 -16.433 1.00 85.81 969 GLU A O 1
ATOM 7833 N N . LYS A 1 970 ? 30.014 3.298 -15.996 1.00 90.75 970 LYS A N 1
ATOM 7834 C CA . LYS A 1 970 ? 29.338 2.999 -17.261 1.00 90.75 970 LYS A CA 1
ATOM 7835 C C . LYS A 1 970 ? 27.972 3.679 -17.372 1.00 90.75 970 LYS A C 1
ATOM 7837 O O . LYS A 1 970 ? 27.633 4.158 -18.456 1.00 90.75 970 LYS A O 1
ATOM 7842 N N . LEU A 1 971 ? 27.198 3.711 -16.287 1.00 89.62 971 LEU A N 1
ATOM 7843 C CA . LEU A 1 971 ? 25.895 4.370 -16.248 1.00 89.62 971 LEU A CA 1
ATOM 7844 C C . LEU A 1 971 ? 26.053 5.889 -16.391 1.00 89.62 971 LEU A C 1
ATOM 7846 O O . LEU A 1 971 ? 25.462 6.468 -17.296 1.00 89.62 971 LEU A O 1
ATOM 7850 N N . LEU A 1 972 ? 26.889 6.518 -15.558 1.00 86.44 972 LEU A N 1
ATOM 7851 C CA . LEU A 1 972 ? 27.109 7.969 -15.549 1.00 86.44 972 LEU A CA 1
ATOM 7852 C C . LEU A 1 972 ? 27.808 8.472 -16.826 1.00 86.44 972 LEU A C 1
ATOM 7854 O O . LEU A 1 972 ? 27.524 9.572 -17.294 1.00 86.44 972 LEU A O 1
ATOM 7858 N N . GLY A 1 973 ? 28.677 7.657 -17.431 1.00 87.06 973 GLY A N 1
ATOM 7859 C CA . GLY A 1 973 ? 29.325 7.966 -18.708 1.00 87.06 973 GLY A CA 1
ATOM 7860 C C . GLY A 1 973 ? 28.417 7.840 -19.940 1.00 87.06 973 GLY A C 1
ATOM 7861 O O . GLY A 1 973 ? 28.788 8.313 -21.015 1.00 87.06 973 GLY A O 1
ATOM 7862 N N . SER A 1 974 ? 27.235 7.219 -19.823 1.00 89.94 974 SER A N 1
ATOM 7863 C CA . SER A 1 974 ? 26.313 7.008 -20.945 1.00 89.94 974 SER A CA 1
ATOM 7864 C C . SER A 1 974 ? 25.167 8.017 -20.944 1.00 89.94 974 SER A C 1
ATOM 7866 O O . SER A 1 974 ? 24.205 7.911 -20.184 1.00 89.94 974 SER A O 1
ATOM 7868 N N . THR A 1 975 ? 25.201 8.958 -21.890 1.00 87.81 975 THR A N 1
ATOM 7869 C CA . THR A 1 975 ? 24.097 9.908 -22.112 1.00 87.81 975 THR A CA 1
ATOM 7870 C C . THR A 1 975 ? 22.789 9.217 -22.501 1.00 87.81 975 THR A C 1
ATOM 7872 O O . THR A 1 975 ? 21.717 9.719 -22.164 1.00 87.81 975 THR A O 1
ATOM 7875 N N . LYS A 1 976 ? 22.863 8.063 -23.182 1.00 90.56 976 LYS A N 1
ATOM 7876 C CA . LYS A 1 976 ? 21.694 7.273 -23.582 1.00 90.56 976 LYS A CA 1
ATOM 7877 C C . LYS A 1 976 ? 21.072 6.532 -22.402 1.00 90.56 976 LYS A C 1
ATOM 7879 O O . LYS A 1 976 ? 19.860 6.598 -22.238 1.00 90.56 976 LYS A O 1
ATOM 7884 N N . LEU A 1 977 ? 21.866 5.831 -21.588 1.00 91.31 977 LEU A N 1
ATOM 7885 C CA . LEU A 1 977 ? 21.319 5.152 -20.411 1.00 91.31 977 LEU A CA 1
ATOM 7886 C C . LEU A 1 977 ? 20.725 6.182 -19.451 1.00 91.31 977 LEU A C 1
ATOM 7888 O O . LEU A 1 977 ? 19.559 6.051 -19.089 1.00 91.31 977 LEU A O 1
ATOM 7892 N N . LEU A 1 978 ? 21.478 7.243 -19.129 1.00 88.75 978 LEU A N 1
ATOM 7893 C CA . LEU A 1 978 ? 21.014 8.332 -18.269 1.00 88.75 978 LEU A CA 1
ATOM 7894 C C . LEU A 1 978 ? 19.697 8.941 -18.749 1.00 88.75 978 LEU A C 1
ATOM 7896 O O . LEU A 1 978 ? 18.808 9.133 -17.928 1.00 88.75 978 LEU A O 1
ATOM 7900 N N . SER A 1 979 ? 19.517 9.204 -20.050 1.00 87.88 979 SER A N 1
ATOM 7901 C CA . SER A 1 979 ? 18.259 9.781 -20.548 1.00 87.88 979 SER A CA 1
ATOM 7902 C C . SER A 1 979 ? 17.039 8.876 -20.336 1.00 87.88 979 SER A C 1
ATOM 7904 O O . SER A 1 979 ? 15.925 9.394 -20.265 1.00 87.88 979 SER A O 1
ATOM 7906 N N . CYS A 1 980 ? 17.239 7.564 -20.173 1.00 91.50 980 CYS A N 1
ATOM 7907 C CA . CYS A 1 980 ? 16.188 6.588 -19.886 1.00 91.50 980 CYS A CA 1
ATOM 7908 C C . CYS A 1 980 ? 15.937 6.383 -18.379 1.00 91.50 980 CYS A C 1
ATOM 7910 O O . CYS A 1 980 ? 14.920 5.794 -18.014 1.00 91.50 980 CYS A O 1
ATOM 7912 N N . VAL A 1 981 ? 16.846 6.802 -17.486 1.00 92.50 981 VAL A N 1
ATOM 7913 C CA . VAL A 1 981 ? 16.744 6.484 -16.051 1.00 92.50 981 VAL A CA 1
ATOM 7914 C C . VAL A 1 981 ? 15.548 7.186 -15.402 1.00 92.50 981 VAL A C 1
ATOM 7916 O O . VAL A 1 981 ? 15.459 8.412 -15.355 1.00 92.50 981 VAL A O 1
ATOM 7919 N N . ARG A 1 982 ? 14.656 6.380 -14.815 1.00 91.56 982 ARG A N 1
ATOM 7920 C CA . ARG A 1 982 ? 13.497 6.817 -14.022 1.00 91.56 982 ARG A CA 1
ATOM 7921 C C . ARG A 1 982 ? 13.664 6.542 -12.530 1.00 91.56 982 ARG A C 1
ATOM 7923 O O . ARG A 1 982 ? 13.240 7.363 -11.712 1.00 91.56 982 ARG A O 1
ATOM 7930 N N . LYS A 1 983 ? 14.284 5.414 -12.173 1.00 91.94 983 LYS A N 1
ATOM 7931 C CA . LYS A 1 983 ? 14.701 5.089 -10.803 1.00 91.94 983 LYS A CA 1
ATOM 7932 C C . LYS A 1 983 ? 16.161 4.654 -10.805 1.00 91.94 983 LYS A C 1
ATOM 7934 O O . LYS A 1 983 ? 16.519 3.718 -11.514 1.00 91.94 983 LYS A O 1
ATOM 7939 N N . MET A 1 984 ? 16.972 5.308 -9.987 1.00 91.56 984 MET A N 1
ATOM 7940 C CA . MET A 1 984 ? 18.370 4.942 -9.778 1.00 91.56 984 MET A CA 1
ATOM 7941 C C . MET A 1 984 ? 18.560 4.524 -8.326 1.00 91.56 984 MET A C 1
ATOM 7943 O O . MET A 1 984 ? 18.194 5.283 -7.430 1.00 91.56 984 MET A O 1
ATOM 7947 N N . ILE A 1 985 ? 19.100 3.328 -8.108 1.00 89.06 985 ILE A N 1
ATOM 7948 C CA . ILE A 1 985 ? 19.532 2.845 -6.796 1.00 89.06 985 ILE A CA 1
ATOM 7949 C C . ILE A 1 985 ? 21.043 2.642 -6.876 1.00 89.06 985 ILE A C 1
ATOM 7951 O O . ILE A 1 985 ? 21.510 1.887 -7.725 1.00 89.06 985 ILE A O 1
ATOM 7955 N N . LEU A 1 986 ? 21.797 3.324 -6.022 1.00 87.12 986 LEU A N 1
ATOM 7956 C CA . LEU A 1 986 ? 23.231 3.108 -5.834 1.00 87.12 986 LEU A CA 1
ATOM 7957 C C . LEU A 1 986 ? 23.415 2.482 -4.450 1.00 87.12 986 LEU A C 1
ATOM 7959 O O . LEU A 1 986 ? 22.938 3.057 -3.472 1.00 87.12 986 LEU A O 1
ATOM 7963 N N . ASN A 1 987 ? 24.032 1.304 -4.369 1.00 81.31 987 ASN A N 1
ATOM 7964 C CA . ASN A 1 987 ? 24.006 0.487 -3.156 1.00 81.31 987 ASN A CA 1
ATOM 7965 C C . ASN A 1 987 ? 25.352 -0.213 -2.889 1.00 81.31 987 ASN A C 1
ATOM 7967 O O . ASN A 1 987 ? 25.887 -0.833 -3.797 1.00 81.31 987 ASN A O 1
ATOM 7971 N N . GLN A 1 988 ? 25.889 -0.132 -1.666 1.00 71.56 988 GLN A N 1
ATOM 7972 C CA . GLN A 1 988 ? 27.130 -0.810 -1.226 1.00 71.56 988 GLN A CA 1
ATOM 7973 C C . GLN A 1 988 ? 28.360 -0.588 -2.137 1.00 71.56 988 GLN A C 1
ATOM 7975 O O . GLN A 1 988 ? 29.231 -1.450 -2.264 1.00 71.56 988 GLN A O 1
ATOM 7980 N N . ILE A 1 989 ? 28.460 0.574 -2.793 1.00 72.25 989 ILE A N 1
ATOM 7981 C CA . ILE A 1 989 ? 29.577 0.869 -3.700 1.00 72.25 989 ILE A CA 1
ATOM 7982 C C . ILE A 1 989 ? 30.855 1.083 -2.872 1.00 72.25 989 ILE A C 1
ATOM 7984 O O . ILE A 1 989 ? 31.013 2.097 -2.194 1.00 72.25 989 ILE A O 1
ATOM 7988 N N . ALA A 1 990 ? 31.782 0.125 -2.963 1.00 61.81 990 ALA A N 1
ATOM 7989 C CA . ALA A 1 990 ? 33.010 0.067 -2.160 1.00 61.81 990 ALA A CA 1
ATOM 7990 C C . ALA A 1 990 ? 34.052 1.169 -2.462 1.00 61.81 990 ALA A C 1
ATOM 7992 O O . ALA A 1 990 ? 35.025 1.327 -1.724 1.00 61.81 990 ALA A O 1
ATOM 7993 N N . THR A 1 991 ? 33.895 1.911 -3.561 1.00 67.56 991 THR A N 1
ATOM 7994 C CA . THR A 1 991 ? 34.791 3.007 -3.969 1.00 67.56 991 THR A CA 1
ATOM 7995 C C . THR A 1 991 ? 34.264 4.365 -3.528 1.00 67.56 991 THR A C 1
ATOM 7997 O O . THR A 1 991 ? 33.053 4.563 -3.446 1.00 67.56 991 THR A O 1
ATOM 8000 N N . SER A 1 992 ? 35.157 5.342 -3.358 1.00 69.94 992 SER A N 1
ATOM 8001 C CA . SER A 1 992 ? 34.747 6.721 -3.104 1.00 69.94 992 SER A CA 1
ATOM 8002 C C . SER A 1 992 ? 33.908 7.292 -4.255 1.00 69.94 992 SER A C 1
ATOM 8004 O O . SER A 1 992 ? 34.303 7.226 -5.420 1.00 69.94 992 SER A O 1
ATOM 8006 N N . ILE A 1 993 ? 32.747 7.873 -3.940 1.00 72.75 993 ILE A N 1
ATOM 8007 C CA . ILE A 1 993 ? 31.893 8.545 -4.932 1.00 72.75 993 ILE A CA 1
ATOM 8008 C C . ILE A 1 993 ? 32.082 10.058 -4.829 1.00 72.75 993 ILE A C 1
ATOM 8010 O O . ILE A 1 993 ? 31.860 10.643 -3.770 1.00 72.75 993 ILE A O 1
ATOM 8014 N N . ASN A 1 994 ? 32.439 10.705 -5.941 1.00 76.94 994 ASN A N 1
ATOM 8015 C CA . ASN A 1 994 ? 32.378 12.160 -6.065 1.00 76.94 994 ASN A CA 1
ATOM 8016 C C . ASN A 1 994 ? 30.910 12.575 -6.289 1.00 76.94 994 ASN A C 1
ATOM 8018 O O . ASN A 1 994 ? 30.375 12.442 -7.397 1.00 76.94 994 ASN A O 1
ATOM 8022 N N . MET A 1 995 ? 30.256 13.053 -5.225 1.00 76.19 995 MET A N 1
ATOM 8023 C CA . MET A 1 995 ? 28.831 13.412 -5.236 1.00 76.19 995 MET A CA 1
ATOM 8024 C C . MET A 1 995 ? 28.526 14.535 -6.231 1.00 76.19 995 MET A C 1
ATOM 8026 O O . MET A 1 995 ? 27.485 14.510 -6.883 1.00 76.19 995 MET A O 1
ATOM 8030 N N . SER A 1 996 ? 29.448 15.479 -6.414 1.00 76.12 996 SER A N 1
ATOM 8031 C CA . SER A 1 996 ? 29.303 16.600 -7.342 1.00 76.12 996 SER A CA 1
ATOM 8032 C C . SER A 1 996 ? 29.159 16.137 -8.796 1.00 76.12 996 SER A C 1
ATOM 8034 O O . SER A 1 996 ? 28.277 16.596 -9.519 1.00 76.12 996 SER A O 1
ATOM 8036 N N . SER A 1 997 ? 29.976 15.171 -9.224 1.00 79.00 997 SER A N 1
ATOM 8037 C CA . SER A 1 997 ? 29.928 14.600 -10.577 1.00 79.00 997 SER A CA 1
ATOM 8038 C C . SER A 1 997 ? 28.679 13.740 -10.817 1.00 79.00 997 SER A C 1
ATOM 8040 O O . SER A 1 997 ? 28.114 13.747 -11.918 1.00 79.00 997 SER A O 1
ATOM 8042 N N . LEU A 1 998 ? 28.201 13.058 -9.769 1.00 82.12 998 LEU A N 1
ATOM 8043 C CA . LEU A 1 998 ? 26.941 12.319 -9.763 1.00 82.12 998 LEU A CA 1
ATOM 8044 C C . LEU A 1 998 ? 25.747 13.276 -9.912 1.00 82.12 998 LEU A C 1
ATOM 8046 O O . LEU A 1 998 ? 24.938 13.103 -10.824 1.00 82.12 998 LEU A O 1
ATOM 8050 N N . LEU A 1 999 ? 25.672 14.329 -9.093 1.00 82.81 999 LEU A N 1
ATOM 8051 C CA . LEU A 1 999 ? 24.606 15.337 -9.139 1.00 82.81 999 LEU A CA 1
ATOM 8052 C C . LEU A 1 999 ? 24.606 16.119 -10.461 1.00 82.81 999 LEU A C 1
ATOM 8054 O O . LEU A 1 999 ? 23.550 16.276 -11.073 1.00 82.81 999 LEU A O 1
ATOM 8058 N N . ALA A 1 1000 ? 25.779 16.499 -10.978 1.00 82.25 1000 ALA A N 1
ATOM 8059 C CA . ALA A 1 1000 ? 25.932 17.139 -12.289 1.00 82.25 1000 ALA A CA 1
ATOM 8060 C C . ALA A 1 1000 ? 25.591 16.218 -13.481 1.00 82.25 1000 ALA A C 1
ATOM 8062 O O . ALA A 1 1000 ? 25.413 16.692 -14.610 1.00 82.25 1000 ALA A O 1
ATOM 8063 N N . SER A 1 1001 ? 25.528 14.902 -13.264 1.00 82.81 1001 SER A N 1
ATOM 8064 C CA . SER A 1 1001 ? 25.010 13.929 -14.234 1.00 82.81 1001 SER A CA 1
ATOM 8065 C C . SER A 1 1001 ? 23.496 13.758 -14.080 1.00 82.81 1001 SER A C 1
ATOM 8067 O O . SER A 1 1001 ? 22.767 13.832 -15.068 1.00 82.81 1001 SER A O 1
ATOM 8069 N N . MET A 1 1002 ? 23.006 13.622 -12.843 1.00 83.62 1002 MET A N 1
ATOM 8070 C CA . MET A 1 1002 ? 21.581 13.512 -12.507 1.00 83.62 1002 MET A CA 1
ATOM 8071 C C . MET A 1 1002 ? 20.769 14.744 -12.921 1.00 83.62 1002 MET A C 1
ATOM 8073 O O . MET A 1 1002 ? 19.646 14.588 -13.392 1.00 83.62 1002 MET A O 1
ATOM 8077 N N . SER A 1 1003 ? 21.322 15.956 -12.814 1.00 82.50 1003 SER A N 1
ATOM 8078 C CA . SER A 1 1003 ? 20.641 17.206 -13.196 1.00 82.50 1003 SER A CA 1
ATOM 8079 C C . SER A 1 1003 ? 20.351 17.303 -14.701 1.00 82.50 1003 SER A C 1
ATOM 8081 O O . SER A 1 1003 ? 19.486 18.066 -15.125 1.00 82.50 1003 SER A O 1
ATOM 8083 N N . LYS A 1 1004 ? 21.016 16.477 -15.521 1.00 81.19 1004 LYS A N 1
ATOM 8084 C CA . LYS A 1 1004 ? 20.757 16.332 -16.964 1.00 81.19 1004 LYS A CA 1
ATOM 8085 C C . LYS A 1 1004 ? 19.687 15.271 -17.270 1.00 81.19 1004 LYS A C 1
ATOM 8087 O O . LYS A 1 1004 ? 19.226 15.183 -18.412 1.00 81.19 1004 LYS A O 1
ATOM 8092 N N . VAL A 1 1005 ? 19.275 14.464 -16.286 1.00 83.38 1005 VAL A N 1
ATOM 8093 C CA . VAL A 1 1005 ? 18.308 13.372 -16.468 1.00 83.38 1005 VAL A CA 1
ATOM 8094 C C . VAL A 1 1005 ? 16.876 13.890 -16.382 1.00 83.38 1005 VAL A C 1
ATOM 8096 O O . VAL A 1 1005 ? 16.317 14.102 -15.308 1.00 83.38 1005 VAL A O 1
ATOM 8099 N N . LYS A 1 1006 ? 16.229 14.018 -17.543 1.00 81.44 1006 LYS A N 1
ATOM 8100 C CA . LYS A 1 1006 ? 14.858 14.544 -17.651 1.00 81.44 1006 LYS A CA 1
ATOM 8101 C C . LYS A 1 1006 ? 13.796 13.699 -16.944 1.00 81.44 1006 LYS A C 1
ATOM 8103 O O . LYS A 1 1006 ? 12.782 14.254 -16.528 1.00 81.44 1006 LYS A O 1
ATOM 8108 N N . HIS A 1 1007 ? 13.986 12.384 -16.841 1.00 86.38 1007 HIS A N 1
ATOM 8109 C CA . HIS A 1 1007 ? 12.943 11.444 -16.406 1.00 86.38 1007 HIS A CA 1
ATOM 8110 C C . HIS A 1 1007 ? 13.168 10.843 -15.009 1.00 86.38 1007 HIS A C 1
ATOM 8112 O O . HIS A 1 1007 ? 12.334 10.056 -14.548 1.00 86.38 1007 HIS A O 1
ATOM 8118 N N . LEU A 1 1008 ? 14.234 11.251 -14.308 1.00 90.56 1008 LEU A N 1
ATOM 8119 C CA . LEU A 1 1008 ? 14.565 10.752 -12.977 1.00 90.56 1008 LEU A CA 1
ATOM 8120 C C . LEU A 1 1008 ? 13.468 11.154 -11.989 1.00 90.56 1008 LEU A C 1
ATOM 8122 O O . LEU A 1 1008 ? 13.228 12.333 -11.736 1.00 90.56 1008 LEU A O 1
ATOM 8126 N N . LYS A 1 1009 ? 12.801 10.145 -11.433 1.00 90.25 1009 LYS A N 1
ATOM 8127 C CA . LYS A 1 1009 ? 11.649 10.291 -10.541 1.00 90.25 1009 LYS A CA 1
ATOM 8128 C C . LYS A 1 1009 ? 11.941 9.803 -9.124 1.00 90.25 1009 LYS A C 1
ATOM 8130 O O . LYS A 1 1009 ? 11.315 10.293 -8.179 1.00 90.25 1009 LYS A O 1
ATOM 8135 N N . GLN A 1 1010 ? 12.841 8.834 -8.981 1.00 91.25 1010 GLN A N 1
ATOM 8136 C CA . GLN A 1 1010 ? 13.260 8.267 -7.702 1.00 91.25 1010 GLN A CA 1
ATOM 8137 C C . GLN A 1 1010 ? 14.779 8.084 -7.674 1.00 91.25 1010 GLN A C 1
ATOM 8139 O O . GLN A 1 1010 ? 15.348 7.518 -8.608 1.00 91.25 1010 GLN A O 1
ATOM 8144 N N . PHE A 1 1011 ? 15.414 8.520 -6.593 1.00 91.69 1011 PHE A N 1
ATOM 8145 C CA . PHE A 1 1011 ? 16.830 8.295 -6.324 1.00 91.69 1011 PHE A CA 1
ATOM 8146 C C . PHE A 1 1011 ? 16.982 7.621 -4.962 1.00 91.69 1011 PHE A C 1
ATOM 8148 O O . PHE A 1 1011 ? 16.362 8.056 -3.991 1.00 91.69 1011 PHE A O 1
ATOM 8155 N N . VAL A 1 1012 ? 17.768 6.548 -4.915 1.00 89.62 1012 VAL A N 1
ATOM 8156 C CA . VAL A 1 1012 ? 18.105 5.817 -3.694 1.00 89.62 1012 VAL A CA 1
ATOM 8157 C C . VAL A 1 1012 ? 19.622 5.716 -3.591 1.00 89.62 1012 VAL A C 1
ATOM 8159 O O . VAL A 1 1012 ? 20.280 5.332 -4.562 1.00 89.62 1012 VAL A O 1
ATOM 8162 N N . LEU A 1 1013 ? 20.160 6.051 -2.424 1.00 86.88 1013 LEU A N 1
ATOM 8163 C CA . LEU A 1 1013 ? 21.585 6.047 -2.121 1.00 86.88 1013 LEU A CA 1
ATOM 8164 C C . LEU A 1 1013 ? 21.810 5.265 -0.824 1.00 86.88 1013 LEU A C 1
ATOM 8166 O O . LEU A 1 1013 ? 21.273 5.654 0.210 1.00 86.88 1013 LEU A O 1
ATOM 8170 N N . ASN A 1 1014 ? 22.554 4.162 -0.873 1.00 84.69 1014 ASN A N 1
ATOM 8171 C CA . ASN A 1 1014 ? 22.737 3.274 0.272 1.00 84.69 1014 ASN A CA 1
ATOM 8172 C C . ASN A 1 1014 ? 24.186 2.774 0.415 1.00 84.69 1014 ASN A C 1
ATOM 8174 O O . ASN A 1 1014 ? 24.805 2.359 -0.565 1.00 84.69 1014 ASN A O 1
ATOM 8178 N N . GLY A 1 1015 ? 24.705 2.750 1.644 1.00 72.25 1015 GLY A N 1
ATOM 8179 C CA . GLY A 1 1015 ? 25.885 1.957 2.010 1.00 72.25 1015 GLY A CA 1
ATOM 8180 C C . GLY A 1 1015 ? 27.214 2.391 1.386 1.00 72.25 1015 GLY A C 1
ATOM 8181 O O . GLY A 1 1015 ? 28.056 1.543 1.105 1.00 72.25 1015 GLY A O 1
ATOM 8182 N N . ILE A 1 1016 ? 27.423 3.681 1.110 1.00 69.94 1016 ILE A N 1
ATOM 8183 C CA . ILE A 1 1016 ? 28.672 4.145 0.484 1.00 69.94 1016 ILE A CA 1
ATOM 8184 C C . ILE A 1 1016 ? 29.744 4.396 1.540 1.00 69.94 1016 ILE A C 1
ATOM 8186 O O . ILE A 1 1016 ? 29.579 5.226 2.435 1.00 69.94 1016 ILE A O 1
ATOM 8190 N N . SER A 1 1017 ? 30.883 3.721 1.375 1.00 63.81 1017 SER A N 1
ATOM 8191 C CA . SER A 1 1017 ? 32.001 3.744 2.323 1.00 63.81 1017 SER A CA 1
ATOM 8192 C C . SER A 1 1017 ? 32.665 5.118 2.457 1.00 63.81 1017 SER A C 1
ATOM 8194 O O . SER A 1 1017 ? 33.123 5.469 3.542 1.00 63.81 1017 SER A O 1
ATOM 8196 N N . GLN A 1 1018 ? 32.748 5.878 1.358 1.00 64.44 1018 GLN A N 1
ATOM 8197 C CA . GLN A 1 1018 ? 33.297 7.236 1.312 1.00 64.44 1018 GLN A CA 1
ATOM 8198 C C . GLN A 1 1018 ? 32.582 8.064 0.234 1.00 64.44 1018 GLN A C 1
ATOM 8200 O O . GLN A 1 1018 ? 32.523 7.669 -0.929 1.00 64.44 1018 GLN A O 1
ATOM 8205 N N . THR A 1 1019 ? 32.094 9.250 0.583 1.00 58.84 1019 THR A N 1
ATOM 8206 C CA . THR A 1 1019 ? 31.625 10.250 -0.390 1.00 58.84 1019 THR A CA 1
ATOM 8207 C C . THR A 1 1019 ? 32.519 11.471 -0.332 1.00 58.84 1019 THR A C 1
ATOM 8209 O O . THR A 1 1019 ? 32.714 12.043 0.736 1.00 58.84 1019 THR A O 1
ATOM 8212 N N . ILE A 1 1020 ? 33.042 11.877 -1.486 1.00 59.44 1020 ILE A N 1
ATOM 8213 C CA . ILE A 1 1020 ? 33.809 13.110 -1.639 1.00 59.44 1020 ILE A CA 1
ATOM 8214 C C . ILE A 1 1020 ? 32.846 14.178 -2.153 1.00 59.44 1020 ILE A C 1
ATOM 8216 O O . ILE A 1 1020 ? 32.250 14.030 -3.225 1.00 59.44 1020 ILE A O 1
ATOM 8220 N N . MET A 1 1021 ? 32.699 15.248 -1.381 1.00 56.50 1021 MET A N 1
ATOM 8221 C CA . MET A 1 1021 ? 32.148 16.517 -1.840 1.00 56.50 1021 MET A CA 1
ATOM 8222 C C . MET A 1 1021 ? 33.326 17.480 -1.961 1.00 56.50 1021 MET A C 1
ATOM 8224 O O . MET A 1 1021 ? 34.108 17.620 -1.027 1.00 56.50 1021 MET A O 1
ATOM 8228 N N . GLU A 1 1022 ? 33.504 18.068 -3.140 1.00 54.72 1022 GLU A N 1
ATOM 8229 C CA . GLU A 1 1022 ? 34.461 19.160 -3.333 1.00 54.72 1022 GLU A CA 1
ATOM 8230 C C . GLU A 1 1022 ? 33.746 20.469 -2.969 1.00 54.72 1022 GLU A C 1
ATOM 8232 O O . GLU A 1 1022 ? 32.670 20.730 -3.508 1.00 54.72 1022 GLU A O 1
ATOM 8237 N N . ASP A 1 1023 ? 34.336 21.289 -2.089 1.00 44.06 1023 ASP A N 1
ATOM 8238 C CA . ASP A 1 1023 ? 33.740 22.520 -1.514 1.00 44.06 1023 ASP A CA 1
ATOM 8239 C C . ASP A 1 1023 ? 33.363 23.612 -2.547 1.00 44.06 1023 ASP A C 1
ATOM 8241 O O . ASP A 1 1023 ? 32.891 24.689 -2.198 1.00 44.06 1023 ASP A O 1
ATOM 8245 N N . SER A 1 1024 ? 33.584 23.367 -3.838 1.00 49.09 1024 SER A N 1
ATOM 8246 C CA . SER A 1 1024 ? 33.354 24.290 -4.955 1.00 49.09 1024 SER A CA 1
ATOM 8247 C C . SER A 1 1024 ? 32.077 24.001 -5.759 1.00 49.09 1024 SER A C 1
ATOM 8249 O O . SER A 1 1024 ? 31.915 24.544 -6.853 1.00 49.09 1024 SER A O 1
ATOM 8251 N N . ALA A 1 1025 ? 31.209 23.096 -5.286 1.00 50.44 1025 ALA A N 1
ATOM 8252 C CA . ALA A 1 1025 ? 30.388 22.289 -6.189 1.00 50.44 1025 ALA A CA 1
ATOM 8253 C C . ALA A 1 1025 ? 28.867 22.238 -5.928 1.00 50.44 1025 ALA A C 1
ATOM 8255 O O . ALA A 1 1025 ? 28.233 21.245 -6.291 1.00 50.44 1025 ALA A O 1
ATOM 8256 N N . ILE A 1 1026 ? 28.256 23.294 -5.378 1.00 56.78 1026 ILE A N 1
ATOM 8257 C CA . ILE A 1 1026 ? 26.814 23.532 -5.571 1.00 56.78 1026 ILE A CA 1
ATOM 8258 C C . ILE A 1 1026 ? 26.649 24.441 -6.793 1.00 56.78 1026 ILE A C 1
ATOM 8260 O O . ILE A 1 1026 ? 26.956 25.628 -6.760 1.00 56.78 1026 ILE A O 1
ATOM 8264 N N . ASP A 1 1027 ? 26.188 23.864 -7.899 1.00 61.50 1027 ASP A N 1
ATOM 8265 C CA . ASP A 1 1027 ? 25.901 24.603 -9.127 1.00 61.50 1027 ASP A CA 1
ATOM 8266 C C . ASP A 1 1027 ? 24.423 25.021 -9.135 1.00 61.50 1027 ASP A C 1
ATOM 8268 O O . ASP A 1 1027 ? 23.526 24.197 -9.327 1.00 61.50 1027 ASP A O 1
ATOM 8272 N N . TYR A 1 1028 ? 24.177 26.321 -8.954 1.00 60.72 1028 TYR A N 1
ATOM 8273 C CA . TYR A 1 1028 ? 22.846 26.942 -8.961 1.00 60.72 1028 TYR A CA 1
ATOM 8274 C C . TYR A 1 1028 ? 22.048 26.714 -10.265 1.00 60.72 1028 TYR A C 1
ATOM 8276 O O . TYR A 1 1028 ? 20.855 27.012 -10.312 1.00 60.72 1028 TYR A O 1
ATOM 8284 N N . THR A 1 1029 ? 22.665 26.184 -11.331 1.00 61.59 1029 THR A N 1
ATOM 8285 C CA . THR A 1 1029 ? 21.962 25.780 -12.562 1.00 61.59 1029 THR A CA 1
ATOM 8286 C C . THR A 1 1029 ? 21.334 24.382 -12.494 1.00 61.59 1029 THR A C 1
ATOM 8288 O O . THR A 1 1029 ? 20.603 23.994 -13.412 1.00 61.59 1029 THR A O 1
ATOM 8291 N N . TRP A 1 1030 ? 21.575 23.605 -11.430 1.00 75.50 1030 TRP A N 1
ATOM 8292 C CA . TRP A 1 1030 ? 20.959 22.290 -11.252 1.00 75.50 1030 TRP A CA 1
ATOM 8293 C C . TRP A 1 1030 ? 19.438 22.379 -11.092 1.00 75.50 1030 TRP A C 1
ATOM 8295 O O . TRP A 1 1030 ? 18.903 23.209 -10.361 1.00 75.50 1030 TRP A O 1
ATOM 8305 N N . HIS A 1 1031 ? 18.720 21.475 -11.763 1.00 77.62 1031 HIS A N 1
ATOM 8306 C CA . HIS A 1 1031 ? 17.263 21.432 -11.712 1.00 77.62 1031 HIS A CA 1
ATOM 8307 C C . HIS A 1 1031 ? 16.734 19.994 -11.777 1.00 77.62 1031 HIS A C 1
ATOM 8309 O O . HIS A 1 1031 ? 16.664 19.382 -12.843 1.00 77.62 1031 HIS A O 1
ATOM 8315 N N . PHE A 1 1032 ? 16.295 19.456 -10.639 1.00 83.75 1032 PHE A N 1
ATOM 8316 C CA . PHE A 1 1032 ? 15.758 18.095 -10.522 1.00 83.75 1032 PHE A CA 1
ATOM 8317 C C . PHE A 1 1032 ? 14.230 18.082 -10.697 1.00 83.75 1032 PHE A C 1
ATOM 8319 O O . PHE A 1 1032 ? 13.490 17.528 -9.884 1.00 83.75 1032 PHE A O 1
ATOM 8326 N N . GLY A 1 1033 ? 13.741 18.714 -11.770 1.00 80.31 1033 GLY A N 1
ATOM 8327 C CA . GLY A 1 1033 ? 12.330 19.089 -11.942 1.00 80.31 1033 GLY A CA 1
ATOM 8328 C C . GLY A 1 1033 ? 11.293 17.955 -11.897 1.00 80.31 1033 GLY A C 1
ATOM 8329 O O . GLY A 1 1033 ? 10.124 18.236 -11.667 1.00 80.31 1033 GLY A O 1
ATOM 8330 N N . ASN A 1 1034 ? 11.690 16.689 -12.080 1.00 86.38 1034 ASN A N 1
ATOM 8331 C CA . ASN A 1 1034 ? 10.802 15.514 -12.002 1.00 86.38 1034 ASN A CA 1
ATOM 8332 C C . ASN A 1 1034 ? 11.069 14.591 -10.794 1.00 86.38 1034 ASN A C 1
ATOM 8334 O O . ASN A 1 1034 ? 10.349 13.601 -10.607 1.00 86.38 1034 ASN A O 1
ATOM 8338 N N . LEU A 1 1035 ? 12.072 14.901 -9.967 1.00 91.19 1035 LEU A N 1
ATOM 8339 C CA . LEU A 1 1035 ? 12.458 14.073 -8.829 1.00 91.19 1035 LEU A CA 1
ATOM 8340 C C . LEU A 1 1035 ? 11.382 14.152 -7.739 1.00 91.19 1035 LEU A C 1
ATOM 8342 O O . LEU A 1 1035 ? 11.046 15.224 -7.249 1.00 91.19 1035 LEU A O 1
ATOM 8346 N N . SER A 1 1036 ? 10.818 12.996 -7.383 1.00 90.81 1036 SER A N 1
ATOM 8347 C CA . SER A 1 1036 ? 9.645 12.888 -6.501 1.00 90.81 1036 SER A CA 1
ATOM 8348 C C . SER A 1 1036 ? 9.878 12.046 -5.246 1.00 90.81 1036 SER A C 1
ATOM 8350 O O . SER A 1 1036 ? 9.070 12.103 -4.321 1.00 90.81 1036 SER A O 1
ATOM 8352 N N . SER A 1 1037 ? 10.965 11.275 -5.208 1.00 92.25 1037 SER A N 1
ATOM 8353 C CA . SER A 1 1037 ? 11.365 10.448 -4.070 1.00 92.25 1037 SER A CA 1
ATOM 8354 C C . SER A 1 1037 ? 12.882 10.451 -3.950 1.00 92.25 1037 SER A C 1
ATOM 8356 O O . SER A 1 1037 ? 13.565 10.183 -4.941 1.00 92.25 1037 SER A O 1
ATOM 8358 N N . VAL A 1 1038 ? 13.381 10.706 -2.749 1.00 92.94 1038 VAL A N 1
ATOM 8359 C CA . VAL A 1 1038 ? 14.795 10.605 -2.381 1.00 92.94 1038 VAL A CA 1
ATOM 8360 C C . VAL A 1 1038 ? 14.877 9.766 -1.111 1.00 92.94 1038 VAL A C 1
ATOM 8362 O O . VAL A 1 1038 ? 14.177 10.060 -0.144 1.00 92.94 1038 VAL A O 1
ATOM 8365 N N . ASP A 1 1039 ? 15.684 8.711 -1.137 1.00 90.31 1039 ASP A N 1
ATOM 8366 C CA . ASP A 1 1039 ? 15.937 7.834 0.010 1.00 90.31 1039 ASP A CA 1
ATOM 8367 C C . ASP A 1 1039 ? 17.445 7.633 0.159 1.00 90.31 1039 ASP A C 1
ATOM 8369 O O . ASP A 1 1039 ? 18.114 7.217 -0.786 1.00 90.31 1039 ASP A O 1
ATOM 8373 N N . ILE A 1 1040 ? 18.006 8.025 1.297 1.00 88.25 1040 ILE A N 1
ATOM 8374 C CA . ILE A 1 1040 ? 19.450 8.151 1.485 1.00 88.25 1040 ILE A CA 1
ATOM 8375 C C . ILE A 1 1040 ? 19.822 7.540 2.835 1.00 88.25 1040 ILE A C 1
ATOM 8377 O O . ILE A 1 1040 ? 19.479 8.082 3.881 1.00 88.25 1040 ILE A O 1
ATOM 8381 N N . SER A 1 1041 ? 20.532 6.414 2.835 1.00 85.94 1041 SER A N 1
ATOM 8382 C CA . SER A 1 1041 ? 20.845 5.667 4.058 1.00 85.94 1041 SER A CA 1
ATOM 8383 C C . SER A 1 1041 ? 22.288 5.153 4.114 1.00 85.94 1041 SER A C 1
ATOM 8385 O O . SER A 1 1041 ? 22.941 5.024 3.082 1.00 85.94 1041 SER A O 1
ATOM 8387 N N . TYR A 1 1042 ? 22.827 4.920 5.314 1.00 78.62 1042 TYR A N 1
ATOM 8388 C CA . TYR A 1 1042 ? 24.116 4.239 5.542 1.00 78.62 1042 TYR A CA 1
ATOM 8389 C C . TYR A 1 1042 ? 25.359 4.807 4.797 1.00 78.62 1042 TYR A C 1
ATOM 8391 O O . TYR A 1 1042 ? 26.301 4.061 4.536 1.00 78.62 1042 TYR A O 1
ATOM 8399 N N . CYS A 1 1043 ? 25.422 6.097 4.429 1.00 76.06 1043 CYS A N 1
ATOM 8400 C CA . CYS A 1 1043 ? 26.610 6.679 3.760 1.00 76.06 1043 CYS A CA 1
ATOM 8401 C C . CYS A 1 1043 ? 27.317 7.696 4.665 1.00 76.06 1043 CYS A C 1
ATOM 8403 O O . CYS A 1 1043 ? 27.263 8.899 4.424 1.00 76.06 1043 CYS A O 1
ATOM 8405 N N . HIS A 1 1044 ? 27.987 7.233 5.722 1.00 71.00 1044 HIS A N 1
ATOM 8406 C CA . HIS A 1 1044 ? 28.420 8.059 6.863 1.00 71.00 1044 HIS A CA 1
ATOM 8407 C C . HIS A 1 1044 ? 29.326 9.285 6.562 1.00 71.00 1044 HIS A C 1
ATOM 8409 O O . HIS A 1 1044 ? 29.646 10.029 7.491 1.00 71.00 1044 HIS A O 1
ATOM 8415 N N . SER A 1 1045 ? 29.744 9.514 5.314 1.00 71.25 1045 SER A N 1
ATOM 8416 C CA . SER A 1 1045 ? 30.556 10.655 4.870 1.00 71.25 1045 SER A CA 1
ATOM 8417 C C . SER A 1 1045 ? 29.784 11.861 4.300 1.00 71.25 1045 SER A C 1
ATOM 8419 O O . SER A 1 1045 ? 30.433 12.884 4.097 1.00 71.25 1045 SER A O 1
ATOM 8421 N N . LEU A 1 1046 ? 28.464 11.816 4.034 1.00 73.88 1046 LEU A N 1
ATOM 8422 C CA . LEU A 1 1046 ? 27.744 13.065 3.690 1.00 73.88 1046 LEU A CA 1
ATOM 8423 C C . LEU A 1 1046 ? 27.454 13.899 4.946 1.00 73.88 1046 LEU A C 1
ATOM 8425 O O . LEU A 1 1046 ? 27.086 13.365 5.995 1.00 73.88 1046 LEU A O 1
ATOM 8429 N N . ILE A 1 1047 ? 27.585 15.218 4.794 1.00 76.44 1047 ILE A N 1
ATOM 8430 C CA . ILE A 1 1047 ? 27.430 16.213 5.866 1.00 76.44 1047 ILE A CA 1
ATOM 8431 C C . ILE A 1 1047 ? 26.081 16.950 5.756 1.00 76.44 1047 ILE A C 1
ATOM 8433 O O . ILE A 1 1047 ? 25.474 17.259 6.779 1.00 76.44 1047 ILE A O 1
ATOM 8437 N N . HIS A 1 1048 ? 25.579 17.160 4.532 1.00 82.19 1048 HIS A N 1
ATOM 8438 C CA . HIS A 1 1048 ? 24.325 17.862 4.231 1.00 82.19 1048 HIS A CA 1
ATOM 8439 C C . HIS A 1 1048 ? 23.704 17.367 2.907 1.00 82.19 1048 HIS A C 1
ATOM 8441 O O . HIS A 1 1048 ? 24.322 16.616 2.147 1.00 82.19 1048 HIS A O 1
ATOM 8447 N N . LEU A 1 1049 ? 22.463 17.778 2.620 1.00 86.44 1049 LEU A N 1
ATOM 8448 C CA . LEU A 1 1049 ? 21.687 17.430 1.419 1.00 86.44 1049 LEU A CA 1
ATOM 8449 C C . LEU A 1 1049 ? 21.136 18.674 0.690 1.00 86.44 1049 LEU A C 1
ATOM 8451 O O . LEU A 1 1049 ? 20.101 18.599 0.030 1.00 86.44 1049 LEU A O 1
ATOM 8455 N N . THR A 1 1050 ? 21.833 19.816 0.761 1.00 85.19 1050 THR A N 1
ATOM 8456 C CA . THR A 1 1050 ? 21.383 21.122 0.221 1.00 85.19 1050 THR A CA 1
ATOM 8457 C C . THR A 1 1050 ? 20.884 21.064 -1.228 1.00 85.19 1050 THR A C 1
ATOM 8459 O O . THR A 1 1050 ? 19.898 21.717 -1.561 1.00 85.19 1050 THR A O 1
ATOM 8462 N N . TRP A 1 1051 ? 21.472 20.215 -2.083 1.00 84.38 1051 TRP A N 1
ATOM 8463 C CA . TRP A 1 1051 ? 21.045 20.015 -3.480 1.00 84.38 1051 TRP A CA 1
ATOM 8464 C C . TRP A 1 1051 ? 19.562 19.628 -3.641 1.00 84.38 1051 TRP A C 1
ATOM 8466 O O . TRP A 1 1051 ? 18.967 19.856 -4.697 1.00 84.38 1051 TRP A O 1
ATOM 8476 N N . VAL A 1 1052 ? 18.939 19.069 -2.599 1.00 87.88 1052 VAL A N 1
ATOM 8477 C CA . VAL A 1 1052 ? 17.514 18.725 -2.575 1.00 87.88 1052 VAL A CA 1
ATOM 8478 C C . VAL A 1 1052 ? 16.626 19.973 -2.727 1.00 87.88 1052 VAL A C 1
ATOM 8480 O O . VAL A 1 1052 ? 15.510 19.856 -3.239 1.00 87.88 1052 VAL A O 1
ATOM 8483 N N . LYS A 1 1053 ? 17.126 21.183 -2.414 1.00 84.31 1053 LYS A N 1
ATOM 8484 C CA . LYS A 1 1053 ? 16.401 22.447 -2.647 1.00 84.31 1053 LYS A CA 1
ATOM 8485 C C . LYS A 1 1053 ? 16.048 22.684 -4.124 1.00 84.31 1053 LYS A C 1
ATOM 8487 O O . LYS A 1 1053 ? 15.044 23.326 -4.423 1.00 84.31 1053 LYS A O 1
ATOM 8492 N N . TYR A 1 1054 ? 16.789 22.072 -5.053 1.00 85.19 1054 TYR A N 1
ATOM 8493 C CA . TYR A 1 1054 ? 16.534 22.136 -6.497 1.00 85.19 1054 TYR A CA 1
ATOM 8494 C C . TYR A 1 1054 ? 15.552 21.056 -7.016 1.00 85.19 1054 TYR A C 1
ATOM 8496 O O . TYR A 1 1054 ? 15.432 20.865 -8.231 1.00 85.19 1054 TYR A O 1
ATOM 8504 N N . ALA A 1 1055 ? 14.840 20.342 -6.130 1.00 89.06 1055 ALA A N 1
ATOM 8505 C CA . ALA A 1 1055 ? 13.844 19.310 -6.456 1.00 89.06 1055 ALA A CA 1
ATOM 8506 C C . ALA A 1 1055 ? 12.399 19.730 -6.067 1.00 89.06 1055 ALA A C 1
ATOM 8508 O O . ALA A 1 1055 ? 11.817 19.181 -5.127 1.00 89.06 1055 ALA A O 1
ATOM 8509 N N . PRO A 1 1056 ? 11.758 20.675 -6.788 1.00 85.94 1056 PRO A N 1
ATOM 8510 C CA . PRO A 1 1056 ? 10.486 21.290 -6.368 1.00 85.94 1056 PRO A CA 1
ATOM 8511 C C . PRO A 1 1056 ? 9.274 20.337 -6.348 1.00 85.94 1056 PRO A C 1
ATOM 8513 O O . PRO A 1 1056 ? 8.261 20.633 -5.712 1.00 85.94 1056 PRO A O 1
ATOM 8516 N N . LEU A 1 1057 ? 9.354 19.190 -7.035 1.00 88.94 1057 LEU A N 1
ATOM 8517 C CA . LEU A 1 1057 ? 8.301 18.164 -7.061 1.00 88.94 1057 LEU A CA 1
ATOM 8518 C C . LEU A 1 1057 ? 8.546 17.001 -6.081 1.00 88.94 1057 LEU A C 1
ATOM 8520 O O . LEU A 1 1057 ? 7.852 15.980 -6.169 1.00 88.94 1057 LEU A O 1
ATOM 8524 N N . LEU A 1 1058 ? 9.496 17.138 -5.149 1.00 91.62 1058 LEU A N 1
ATOM 8525 C CA . LEU A 1 1058 ? 9.798 16.108 -4.157 1.00 91.62 1058 LEU A CA 1
ATOM 8526 C C . LEU A 1 1058 ? 8.590 15.841 -3.249 1.00 91.62 1058 LEU A C 1
ATOM 8528 O O . LEU A 1 1058 ? 8.043 16.759 -2.646 1.00 91.62 1058 LEU A O 1
ATOM 8532 N N . LYS A 1 1059 ? 8.186 14.569 -3.144 1.00 90.69 1059 LYS A N 1
ATOM 8533 C CA . LYS A 1 1059 ? 7.038 14.111 -2.339 1.00 90.69 1059 LYS A CA 1
ATOM 8534 C C . LYS A 1 1059 ? 7.438 13.232 -1.163 1.00 90.69 1059 LYS A C 1
ATOM 8536 O O . LYS A 1 1059 ? 6.731 13.219 -0.160 1.00 90.69 1059 LYS A O 1
ATOM 8541 N N . TYR A 1 1060 ? 8.545 12.511 -1.282 1.00 91.25 1060 TYR A N 1
ATOM 8542 C CA . TYR A 1 106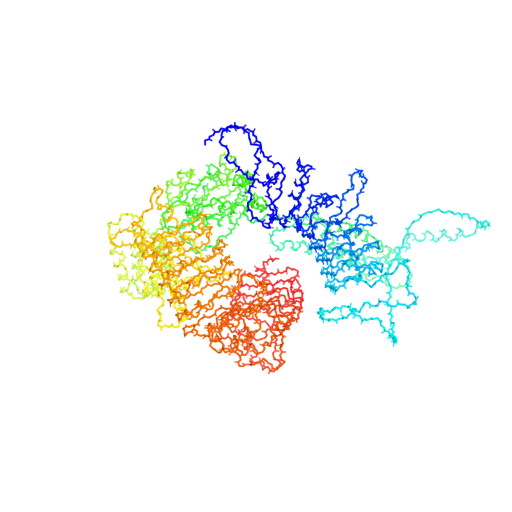0 ? 9.037 11.594 -0.261 1.00 91.25 1060 TYR A CA 1
ATOM 8543 C C . TYR A 1 1060 ? 10.524 11.858 -0.045 1.00 91.25 1060 TYR A C 1
ATOM 8545 O O . TYR A 1 1060 ? 11.300 11.761 -0.996 1.00 91.25 1060 TYR A O 1
ATOM 8553 N N . LEU A 1 1061 ? 10.901 12.190 1.187 1.00 93.19 1061 LEU A N 1
ATOM 8554 C CA . LEU A 1 1061 ? 12.291 12.308 1.614 1.00 93.19 1061 LEU A CA 1
ATOM 8555 C C . LEU A 1 1061 ? 12.518 11.353 2.786 1.00 93.19 1061 LEU A C 1
ATOM 8557 O O . LEU A 1 1061 ? 11.827 11.454 3.797 1.00 93.19 1061 LEU A O 1
ATOM 8561 N N . SER A 1 1062 ? 13.462 10.432 2.628 1.00 92.00 1062 SER A N 1
ATOM 8562 C CA . SER A 1 1062 ? 13.906 9.490 3.654 1.00 92.00 1062 SER A CA 1
ATOM 8563 C C . SER A 1 1062 ? 15.418 9.622 3.826 1.00 92.00 1062 SER A C 1
ATOM 8565 O O . SER A 1 1062 ? 16.149 9.614 2.835 1.00 92.00 1062 SER A O 1
ATOM 8567 N N . VAL A 1 1063 ? 15.884 9.804 5.063 1.00 90.75 1063 VAL A N 1
ATOM 8568 C CA . VAL A 1 1063 ? 17.311 9.943 5.398 1.00 90.75 1063 VAL A CA 1
ATOM 8569 C C . VAL A 1 1063 ? 17.613 9.172 6.685 1.00 90.75 1063 VAL A C 1
ATOM 8571 O O . VAL A 1 1063 ? 16.902 9.369 7.672 1.00 90.75 1063 VAL A O 1
ATOM 8574 N N . GLY A 1 1064 ? 18.650 8.325 6.715 1.00 86.00 1064 GLY A N 1
ATOM 8575 C CA . GLY A 1 1064 ? 19.005 7.627 7.958 1.00 86.00 1064 GLY A CA 1
ATOM 8576 C C . GLY A 1 1064 ? 20.344 6.889 8.057 1.00 86.00 1064 GLY A C 1
ATOM 8577 O O . GLY A 1 1064 ? 21.011 6.644 7.061 1.00 86.00 1064 GLY A O 1
ATOM 8578 N N . ASP A 1 1065 ? 20.756 6.578 9.287 1.00 73.69 1065 ASP A N 1
ATOM 8579 C CA . ASP A 1 1065 ? 22.090 6.064 9.667 1.00 73.69 1065 ASP A CA 1
ATOM 8580 C C . ASP A 1 1065 ? 23.272 6.943 9.178 1.00 73.69 1065 ASP A C 1
ATOM 8582 O O . ASP A 1 1065 ? 24.125 6.548 8.369 1.00 73.69 1065 ASP A O 1
ATOM 8586 N N . TYR A 1 1066 ? 23.325 8.184 9.686 1.00 73.56 1066 TYR A N 1
ATOM 8587 C CA . TYR A 1 1066 ? 24.423 9.135 9.443 1.00 73.56 1066 TYR A CA 1
ATOM 8588 C C . TYR A 1 1066 ? 25.018 9.665 10.740 1.00 73.56 1066 TYR A C 1
ATOM 8590 O O . TYR A 1 1066 ? 24.377 10.391 11.498 1.00 73.56 1066 TYR A O 1
ATOM 8598 N N . LYS A 1 1067 ? 26.313 9.407 10.931 1.00 70.94 1067 LYS A N 1
ATOM 8599 C CA . LYS A 1 1067 ? 27.082 9.936 12.066 1.00 70.94 1067 LYS A CA 1
ATOM 8600 C C . LYS A 1 1067 ? 27.601 11.363 11.842 1.00 70.94 1067 LYS A C 1
ATOM 8602 O O . LYS A 1 1067 ? 27.864 12.046 12.823 1.00 70.94 1067 LYS A O 1
ATOM 8607 N N . SER A 1 1068 ? 27.728 11.825 10.596 1.00 76.69 1068 SER A N 1
ATOM 8608 C CA . SER A 1 1068 ? 28.388 13.107 10.269 1.00 76.69 1068 SER A CA 1
ATOM 8609 C C . SER A 1 1068 ? 27.434 14.256 9.922 1.00 76.69 1068 SER A C 1
ATOM 8611 O O . SER A 1 1068 ? 27.865 15.403 9.886 1.00 76.69 1068 SER A O 1
ATOM 8613 N N . MET A 1 1069 ? 26.156 13.969 9.660 1.00 83.75 1069 MET A N 1
ATOM 8614 C CA . MET A 1 1069 ? 25.187 14.977 9.222 1.00 83.75 1069 MET A CA 1
ATOM 8615 C C . MET A 1 1069 ? 24.713 15.835 10.398 1.00 83.75 1069 MET A C 1
ATOM 8617 O O . MET A 1 1069 ? 24.084 15.315 11.319 1.00 83.75 1069 MET A O 1
ATOM 8621 N N . GLU A 1 1070 ? 24.982 17.142 10.353 1.00 85.88 1070 GLU A N 1
ATOM 8622 C CA . GLU A 1 1070 ? 24.492 18.104 11.355 1.00 85.88 1070 GLU A CA 1
ATOM 8623 C C . GLU A 1 1070 ? 23.252 18.881 10.892 1.00 85.88 1070 GLU A C 1
ATOM 8625 O O . GLU A 1 1070 ? 22.435 19.290 11.724 1.00 85.88 1070 GLU A O 1
ATOM 8630 N N . VAL A 1 1071 ? 23.095 19.074 9.579 1.00 86.81 1071 VAL A N 1
ATOM 8631 C CA . VAL A 1 1071 ? 22.029 19.871 8.959 1.00 86.81 1071 VAL A CA 1
ATOM 8632 C C . VAL A 1 1071 ? 21.539 19.164 7.690 1.00 86.81 1071 VAL A C 1
ATOM 8634 O O . VAL A 1 1071 ? 22.348 18.638 6.931 1.00 86.81 1071 VAL A O 1
ATOM 8637 N N . VAL A 1 1072 ? 20.223 19.136 7.430 1.00 86.19 1072 VAL A N 1
ATOM 8638 C CA . VAL A 1 1072 ? 19.702 18.546 6.175 1.00 86.19 1072 VAL A CA 1
ATOM 8639 C C . VAL A 1 1072 ? 19.885 19.506 4.994 1.00 86.19 1072 VAL A C 1
ATOM 8641 O O . VAL A 1 1072 ? 20.352 19.082 3.940 1.00 86.19 1072 VAL A O 1
ATOM 8644 N N . ILE A 1 1073 ? 19.540 20.786 5.152 1.00 86.62 1073 ILE A N 1
ATOM 8645 C CA . ILE A 1 1073 ? 19.730 21.835 4.138 1.00 86.62 1073 ILE A CA 1
ATOM 8646 C C . ILE A 1 1073 ? 20.505 22.996 4.759 1.00 86.62 1073 ILE A C 1
ATOM 8648 O O . ILE A 1 1073 ? 20.041 23.622 5.710 1.00 86.62 1073 ILE A O 1
ATOM 8652 N N . GLU A 1 1074 ? 21.688 23.271 4.218 1.00 82.38 1074 GLU A N 1
ATOM 8653 C CA . GLU A 1 1074 ? 22.483 24.444 4.585 1.00 82.38 1074 GLU A CA 1
ATOM 8654 C C . GLU A 1 1074 ? 21.980 25.691 3.838 1.00 82.38 1074 GLU A C 1
ATOM 8656 O O . GLU A 1 1074 ? 21.483 25.596 2.714 1.00 82.38 1074 GLU A O 1
ATOM 8661 N N . GLU A 1 1075 ? 22.084 26.858 4.479 1.00 72.94 1075 GLU A N 1
ATOM 8662 C CA . GLU A 1 1075 ? 21.841 28.157 3.841 1.00 72.94 1075 GLU A CA 1
ATOM 8663 C C . GLU A 1 1075 ? 23.111 28.599 3.106 1.00 72.94 1075 GLU A C 1
ATOM 8665 O O . GLU A 1 1075 ? 24.181 28.628 3.714 1.00 72.94 1075 GLU A O 1
ATOM 8670 N N . ASP A 1 1076 ? 22.996 29.008 1.841 1.00 69.06 1076 ASP A N 1
ATOM 8671 C CA . ASP A 1 1076 ? 24.138 29.552 1.102 1.00 69.06 1076 ASP A CA 1
ATOM 8672 C C . ASP A 1 1076 ? 24.437 30.975 1.597 1.00 69.06 1076 ASP A C 1
ATOM 8674 O O . ASP A 1 1076 ? 23.590 31.869 1.508 1.00 69.06 1076 ASP A O 1
ATOM 8678 N N . GLU A 1 1077 ? 25.637 31.218 2.130 1.00 67.25 1077 GLU A N 1
ATOM 8679 C CA . GLU A 1 1077 ? 26.005 32.540 2.669 1.00 67.25 1077 GLU A CA 1
ATOM 8680 C C . GLU A 1 1077 ? 25.992 33.638 1.582 1.00 67.25 1077 GLU A C 1
ATOM 8682 O O . GLU A 1 1077 ? 25.690 34.789 1.895 1.00 67.25 1077 GLU A O 1
ATOM 8687 N N . ASP A 1 1078 ? 26.194 33.260 0.313 1.00 66.44 1078 ASP A N 1
ATOM 8688 C CA . ASP A 1 1078 ? 26.263 34.147 -0.859 1.00 66.44 1078 ASP A CA 1
ATOM 8689 C C . ASP A 1 1078 ? 24.905 34.475 -1.536 1.00 66.44 1078 ASP A C 1
ATOM 8691 O O . ASP A 1 1078 ? 24.865 35.355 -2.396 1.00 66.44 1078 ASP A O 1
ATOM 8695 N N . GLU A 1 1079 ? 23.791 33.800 -1.204 1.00 69.50 1079 GLU A N 1
ATOM 8696 C CA . GLU A 1 1079 ? 22.464 34.114 -1.789 1.00 69.50 1079 GLU A CA 1
ATOM 8697 C C . GLU A 1 1079 ? 21.848 35.392 -1.162 1.00 69.50 1079 GLU A C 1
ATOM 8699 O O . GLU A 1 1079 ? 21.866 35.564 0.061 1.00 69.50 1079 GLU A O 1
ATOM 8704 N N . ASP A 1 1080 ? 21.251 36.275 -1.973 1.00 77.06 1080 ASP A N 1
ATOM 8705 C CA . ASP A 1 1080 ? 20.536 37.473 -1.496 1.00 77.06 1080 ASP A CA 1
ATOM 8706 C C . ASP A 1 1080 ? 19.295 37.107 -0.652 1.00 77.06 1080 ASP A C 1
ATOM 8708 O O . ASP A 1 1080 ? 18.580 36.147 -0.949 1.00 77.06 1080 ASP A O 1
ATOM 8712 N N . GLU A 1 1081 ? 18.984 37.903 0.379 1.00 76.56 1081 GLU A N 1
ATOM 8713 C CA . GLU A 1 1081 ? 17.881 37.616 1.319 1.00 76.56 1081 GLU A CA 1
ATOM 8714 C C . GLU A 1 1081 ? 16.497 37.507 0.648 1.00 76.56 1081 GLU A C 1
ATOM 8716 O O . GLU A 1 1081 ? 15.700 36.643 1.018 1.00 76.56 1081 GLU A O 1
ATOM 8721 N N . GLU A 1 1082 ? 16.221 38.316 -0.383 1.00 72.00 1082 GLU A N 1
ATOM 8722 C CA . GLU A 1 1082 ? 14.959 38.236 -1.139 1.00 72.00 1082 GLU A CA 1
ATOM 8723 C C . GLU A 1 1082 ? 14.824 36.913 -1.919 1.00 72.00 1082 GLU A C 1
ATOM 8725 O O . GLU A 1 1082 ? 13.725 36.361 -2.021 1.00 72.00 1082 GLU A O 1
ATOM 8730 N N . ASP A 1 1083 ? 15.924 36.375 -2.460 1.00 73.69 1083 ASP A N 1
ATOM 8731 C CA . ASP A 1 1083 ? 15.905 35.088 -3.163 1.00 73.69 1083 ASP A CA 1
ATOM 8732 C C . ASP A 1 1083 ? 15.908 33.902 -2.179 1.00 73.69 1083 ASP A C 1
ATOM 8734 O O . ASP A 1 1083 ? 15.245 32.900 -2.459 1.00 73.69 1083 ASP A O 1
ATOM 8738 N N . LYS A 1 1084 ? 16.524 34.040 -0.992 1.00 74.81 1084 LYS A N 1
ATOM 8739 C CA . LYS A 1 1084 ? 16.396 33.082 0.123 1.00 74.81 1084 LYS A CA 1
ATOM 8740 C C . LYS A 1 1084 ? 14.941 32.919 0.562 1.00 74.81 1084 LYS A C 1
ATOM 8742 O O . LYS A 1 1084 ? 14.405 31.819 0.458 1.00 74.81 1084 LYS A O 1
ATOM 8747 N N . GLU A 1 1085 ? 14.262 34.006 0.952 1.00 75.12 1085 GLU A N 1
ATOM 8748 C CA . GLU A 1 1085 ? 12.844 33.964 1.368 1.00 75.12 1085 GLU A CA 1
ATOM 8749 C C . GLU A 1 1085 ? 11.938 33.339 0.293 1.00 75.12 1085 GLU A C 1
ATOM 8751 O O . GLU A 1 1085 ? 11.030 32.550 0.572 1.00 75.12 1085 GLU A O 1
ATOM 8756 N N . LYS A 1 1086 ? 12.204 33.659 -0.972 1.00 77.88 1086 LYS A N 1
ATOM 8757 C CA . LYS A 1 1086 ? 11.479 33.124 -2.124 1.00 77.88 1086 LYS A CA 1
ATOM 8758 C C . LYS A 1 1086 ? 11.742 31.632 -2.342 1.00 77.88 1086 LYS A C 1
ATOM 8760 O O . LYS A 1 1086 ? 10.789 30.911 -2.642 1.00 77.88 1086 LYS A O 1
ATOM 8765 N N . MET A 1 1087 ? 12.974 31.151 -2.168 1.00 78.31 1087 MET A N 1
ATOM 8766 C CA . MET A 1 1087 ? 13.296 29.719 -2.212 1.00 78.31 1087 MET A CA 1
ATOM 8767 C C . MET A 1 1087 ? 12.679 28.964 -1.028 1.00 78.31 1087 MET A C 1
ATOM 8769 O O . MET A 1 1087 ? 12.051 27.925 -1.240 1.00 78.31 1087 MET A O 1
ATOM 8773 N N . ASP A 1 1088 ? 12.746 29.516 0.186 1.00 79.50 1088 ASP A N 1
ATOM 8774 C CA . ASP A 1 1088 ? 12.093 28.970 1.385 1.00 79.50 1088 ASP A CA 1
ATOM 8775 C C . ASP A 1 1088 ? 10.575 28.819 1.182 1.00 79.50 1088 ASP A C 1
ATOM 8777 O O . ASP A 1 1088 ? 9.987 27.797 1.541 1.00 79.50 1088 ASP A O 1
ATOM 8781 N N . SER A 1 1089 ? 9.937 29.793 0.517 1.00 76.06 1089 SER A N 1
ATOM 8782 C CA . SER A 1 1089 ? 8.493 29.776 0.233 1.00 76.06 1089 SER A CA 1
ATOM 8783 C C . SER A 1 1089 ? 8.031 28.623 -0.676 1.00 76.06 1089 SER A C 1
ATOM 8785 O O . SER A 1 1089 ? 6.847 28.272 -0.675 1.00 76.06 1089 SER A O 1
ATOM 8787 N N . ILE A 1 1090 ? 8.945 28.016 -1.446 1.00 79.81 1090 ILE A N 1
ATOM 8788 C CA . ILE A 1 1090 ? 8.658 26.884 -2.344 1.00 79.81 1090 ILE A CA 1
ATOM 8789 C C . ILE A 1 1090 ? 9.307 25.568 -1.894 1.00 79.81 1090 ILE A C 1
ATOM 8791 O O . ILE A 1 1090 ? 8.878 24.496 -2.343 1.00 79.81 1090 ILE A O 1
ATOM 8795 N N . LEU A 1 1091 ? 10.296 25.618 -0.999 1.00 84.44 1091 LEU A N 1
ATOM 8796 C CA . LEU A 1 1091 ? 11.013 24.458 -0.482 1.00 84.44 1091 LEU A CA 1
ATOM 8797 C C . LEU A 1 1091 ? 10.059 23.497 0.246 1.00 84.44 1091 LEU A C 1
ATOM 8799 O O . LEU A 1 1091 ? 9.232 23.891 1.066 1.00 84.44 1091 LEU A O 1
ATOM 8803 N N . PHE A 1 1092 ? 10.128 22.211 -0.113 1.00 88.19 1092 PHE A N 1
ATOM 8804 C CA . PHE A 1 1092 ? 9.247 21.144 0.386 1.00 88.19 1092 PHE A CA 1
ATOM 8805 C C . PHE A 1 1092 ? 7.726 21.410 0.281 1.00 88.19 1092 PHE A C 1
ATOM 8807 O O . PHE A 1 1092 ? 6.928 20.678 0.869 1.00 88.19 1092 PHE A O 1
ATOM 8814 N N . SER A 1 1093 ? 7.287 22.370 -0.540 1.00 85.25 1093 SER A N 1
ATOM 8815 C CA . SER A 1 1093 ? 5.861 22.652 -0.794 1.00 85.25 1093 SER A CA 1
ATOM 8816 C C . SER A 1 1093 ? 5.082 21.434 -1.324 1.00 85.25 1093 SER A C 1
ATOM 8818 O O . SER A 1 1093 ? 3.919 21.234 -0.964 1.00 85.25 1093 SER A O 1
ATOM 8820 N N . SER A 1 1094 ? 5.741 20.585 -2.122 1.00 87.81 1094 SER A N 1
ATOM 8821 C CA . SER A 1 1094 ? 5.216 19.315 -2.653 1.00 87.81 1094 SER A CA 1
ATOM 8822 C C . SER A 1 1094 ? 5.379 18.108 -1.715 1.00 87.81 1094 SER A C 1
ATOM 8824 O O . SER A 1 1094 ? 4.864 17.030 -2.037 1.00 87.81 1094 SER A O 1
ATOM 8826 N N . LEU A 1 1095 ? 6.099 18.245 -0.592 1.00 90.44 1095 LEU A N 1
ATOM 8827 C CA . LEU A 1 1095 ? 6.489 17.112 0.249 1.00 90.44 1095 LEU A CA 1
ATOM 8828 C C . LEU A 1 1095 ? 5.262 16.525 0.955 1.00 90.44 1095 LEU A C 1
ATOM 8830 O O . LEU A 1 1095 ? 4.469 17.255 1.535 1.00 90.44 1095 LEU A O 1
ATOM 8834 N N . VAL A 1 1096 ? 5.097 15.204 0.887 1.00 87.62 1096 VAL A N 1
ATOM 8835 C CA . VAL A 1 1096 ? 3.969 14.442 1.456 1.00 87.62 1096 VAL A CA 1
ATOM 8836 C C . VAL A 1 1096 ? 4.416 13.621 2.664 1.00 87.62 1096 VAL A C 1
ATOM 8838 O O . VAL A 1 1096 ? 3.650 13.488 3.620 1.00 87.62 1096 VAL A O 1
ATOM 8841 N N . CYS A 1 1097 ? 5.641 13.093 2.626 1.00 88.56 1097 CYS A N 1
ATOM 8842 C CA . CYS A 1 1097 ? 6.249 12.318 3.699 1.00 88.56 1097 CYS A CA 1
ATOM 8843 C C . CYS A 1 1097 ? 7.701 12.754 3.929 1.00 88.56 1097 CYS A C 1
ATOM 8845 O O . CYS A 1 1097 ? 8.491 12.788 2.981 1.00 88.56 1097 CYS A O 1
ATOM 8847 N N . LEU A 1 1098 ? 8.045 13.015 5.190 1.00 92.12 1098 LEU A N 1
ATOM 8848 C CA . LEU A 1 1098 ? 9.415 13.182 5.670 1.00 92.12 1098 LEU A CA 1
ATOM 8849 C C . LEU A 1 1098 ? 9.735 12.044 6.647 1.00 92.12 1098 LEU A C 1
ATOM 8851 O O . LEU A 1 1098 ? 8.965 11.820 7.576 1.00 92.12 1098 LEU A O 1
ATOM 8855 N N . ASN A 1 1099 ? 10.841 11.336 6.440 1.00 91.38 1099 ASN A N 1
ATOM 8856 C CA . ASN A 1 1099 ? 11.322 10.264 7.309 1.00 91.38 1099 ASN A CA 1
ATOM 8857 C C . ASN A 1 1099 ? 12.802 10.496 7.650 1.00 91.38 1099 ASN A C 1
ATOM 8859 O O . ASN A 1 1099 ? 13.635 10.549 6.750 1.00 91.38 1099 ASN A O 1
ATOM 8863 N N . LEU A 1 1100 ? 13.125 10.632 8.932 1.00 91.69 1100 LEU A N 1
ATOM 8864 C CA . LEU A 1 1100 ? 14.475 10.862 9.446 1.00 91.69 1100 LEU A CA 1
ATOM 8865 C C . LEU A 1 1100 ? 14.751 9.848 10.559 1.00 91.69 1100 LEU A C 1
ATOM 8867 O O . LEU A 1 1100 ? 14.006 9.804 11.535 1.00 91.69 1100 LEU A O 1
ATOM 8871 N N . TRP A 1 1101 ? 15.784 9.019 10.436 1.00 89.69 1101 TRP A N 1
ATOM 8872 C CA . TRP A 1 1101 ? 16.014 7.948 11.411 1.00 89.69 1101 TRP A CA 1
ATOM 8873 C C . TRP A 1 1101 ? 17.499 7.667 11.660 1.00 89.69 1101 TRP A C 1
ATOM 8875 O O . TRP A 1 1101 ? 18.288 7.622 10.730 1.00 89.69 1101 TRP A O 1
ATOM 8885 N N . GLU A 1 1102 ? 17.907 7.463 12.912 1.00 86.25 1102 GLU A N 1
ATOM 8886 C CA . GLU A 1 1102 ? 19.314 7.167 13.263 1.00 86.25 1102 GLU A CA 1
ATOM 8887 C C . GLU A 1 1102 ? 20.305 8.245 12.777 1.00 86.25 1102 GLU A C 1
ATOM 8889 O O . GLU A 1 1102 ? 21.351 7.962 12.193 1.00 86.25 1102 GLU A O 1
ATOM 8894 N N . LEU A 1 1103 ? 19.977 9.514 13.042 1.00 87.31 1103 LEU A N 1
ATOM 8895 C CA . LEU A 1 1103 ? 20.820 10.675 12.734 1.00 87.31 1103 LEU A CA 1
ATOM 8896 C C . LEU A 1 1103 ? 21.341 11.308 14.045 1.00 87.31 1103 LEU A C 1
ATOM 8898 O O . LEU A 1 1103 ? 20.846 12.360 14.460 1.00 87.31 1103 LEU A O 1
ATOM 8902 N N . PRO A 1 1104 ? 22.309 10.683 14.752 1.00 85.75 1104 PRO A N 1
ATOM 8903 C CA . PRO A 1 1104 ? 22.733 11.100 16.091 1.00 85.75 1104 PRO A CA 1
ATOM 8904 C C . PRO A 1 1104 ? 23.226 12.544 16.197 1.00 85.75 1104 PRO A C 1
ATOM 8906 O O . PRO A 1 1104 ? 23.010 13.162 17.236 1.00 85.75 1104 PRO A O 1
ATOM 8909 N N . ASN A 1 1105 ? 23.862 13.090 15.158 1.00 87.94 1105 ASN A N 1
ATOM 8910 C CA . ASN A 1 1105 ? 24.440 14.439 15.178 1.00 87.94 1105 ASN A CA 1
ATOM 8911 C C . ASN A 1 1105 ? 23.584 15.510 14.487 1.00 87.94 1105 ASN A C 1
ATOM 8913 O O . ASN A 1 1105 ? 23.961 16.681 14.521 1.00 87.94 1105 ASN A O 1
ATOM 8917 N N . LEU A 1 1106 ? 22.418 15.150 13.938 1.00 90.50 1106 LEU A N 1
ATOM 8918 C CA . LEU A 1 1106 ? 21.522 16.111 13.299 1.00 90.50 1106 LEU A CA 1
ATOM 8919 C C . LEU A 1 1106 ? 20.996 17.112 14.336 1.00 90.50 1106 LEU A C 1
ATOM 8921 O O . LEU A 1 1106 ? 20.462 16.706 15.364 1.00 90.50 1106 LEU A O 1
ATOM 8925 N N . LYS A 1 1107 ? 21.131 18.413 14.061 1.00 88.88 1107 LYS A N 1
ATOM 8926 C CA . LYS A 1 1107 ? 20.730 19.520 14.951 1.00 88.88 1107 LYS A CA 1
ATOM 8927 C C . LYS A 1 1107 ? 19.453 20.212 14.482 1.00 88.88 1107 LYS A C 1
ATOM 8929 O O . LYS A 1 1107 ? 18.614 20.562 15.316 1.00 88.88 1107 LYS A O 1
ATOM 8934 N N . ILE A 1 1108 ? 19.315 20.402 13.167 1.00 88.62 1108 ILE A N 1
ATOM 8935 C CA . ILE A 1 1108 ? 18.184 21.063 12.494 1.00 88.62 1108 ILE A CA 1
ATOM 8936 C C . ILE A 1 1108 ? 17.988 20.509 11.073 1.00 88.62 1108 ILE A C 1
ATOM 8938 O O . ILE A 1 1108 ? 18.932 20.040 10.443 1.00 88.62 1108 ILE A O 1
ATOM 8942 N N . ILE A 1 1109 ? 16.768 20.604 10.541 1.00 87.69 1109 ILE A N 1
ATOM 8943 C CA . ILE A 1 1109 ? 16.478 20.282 9.130 1.00 87.69 1109 ILE A CA 1
ATOM 8944 C C . ILE A 1 1109 ? 16.791 21.486 8.234 1.00 87.69 1109 ILE A C 1
ATOM 8946 O O . ILE A 1 1109 ? 17.511 21.353 7.249 1.00 87.69 1109 ILE A O 1
ATOM 8950 N N . HIS A 1 1110 ? 16.261 22.649 8.614 1.00 88.38 1110 HIS A N 1
ATOM 8951 C CA . HIS A 1 1110 ? 16.502 23.959 8.012 1.00 88.38 1110 HIS A CA 1
ATOM 8952 C C . HIS A 1 1110 ? 16.485 25.016 9.123 1.00 88.38 1110 HIS A C 1
ATOM 8954 O O . HIS A 1 1110 ? 15.962 24.749 10.209 1.00 88.38 1110 HIS A O 1
ATOM 8960 N N . ARG A 1 1111 ? 17.057 26.199 8.878 1.00 82.06 1111 ARG A N 1
ATOM 8961 C CA . ARG A 1 1111 ? 17.117 27.292 9.870 1.00 82.06 1111 ARG A CA 1
ATOM 8962 C C . ARG A 1 1111 ? 15.808 28.071 10.016 1.00 82.06 1111 ARG A C 1
ATOM 8964 O O . ARG A 1 1111 ? 15.566 28.616 11.089 1.00 82.06 1111 ARG A O 1
ATOM 8971 N N . ARG A 1 1112 ? 14.987 28.119 8.965 1.00 82.62 1112 ARG A N 1
ATOM 8972 C CA . ARG A 1 1112 ? 13.713 28.855 8.905 1.00 82.62 1112 ARG A CA 1
ATOM 8973 C C . ARG A 1 1112 ? 12.525 27.894 8.888 1.00 82.62 1112 ARG A C 1
ATOM 8975 O O . ARG A 1 1112 ? 12.662 26.747 8.459 1.00 82.62 1112 ARG A O 1
ATOM 8982 N N . ALA A 1 1113 ? 11.357 28.365 9.324 1.00 83.12 1113 ALA A N 1
ATOM 8983 C CA . ALA A 1 1113 ? 10.106 27.627 9.176 1.00 83.12 1113 ALA A CA 1
ATOM 8984 C C . ALA A 1 1113 ? 9.755 27.419 7.692 1.00 83.12 1113 ALA A C 1
ATOM 8986 O O . ALA A 1 1113 ? 9.971 28.308 6.869 1.00 83.12 1113 ALA A O 1
ATOM 8987 N N . LEU A 1 1114 ? 9.219 26.243 7.348 1.00 87.50 1114 LEU A N 1
ATOM 8988 C CA . LEU A 1 1114 ? 8.919 25.857 5.967 1.00 87.50 1114 LEU A CA 1
ATOM 8989 C C . LEU A 1 1114 ? 7.420 25.589 5.763 1.00 87.50 1114 LEU A C 1
ATOM 8991 O O . LEU A 1 1114 ? 6.809 24.916 6.589 1.00 87.50 1114 LEU A O 1
ATOM 8995 N N . PRO A 1 1115 ? 6.805 26.002 4.634 1.00 81.69 1115 PRO A N 1
ATOM 8996 C CA . PRO A 1 1115 ? 5.344 25.952 4.493 1.00 81.69 1115 PRO A CA 1
ATOM 8997 C C . PRO A 1 1115 ? 4.727 24.545 4.556 1.00 81.69 1115 PRO A C 1
ATOM 8999 O O . PRO A 1 1115 ? 3.578 24.388 4.978 1.00 81.69 1115 PRO A O 1
ATOM 9002 N N . PHE A 1 1116 ? 5.454 23.522 4.080 1.00 86.94 1116 PHE A N 1
ATOM 9003 C CA . PHE A 1 1116 ? 5.029 22.111 4.047 1.00 86.94 1116 PHE A CA 1
ATOM 9004 C C . PHE A 1 1116 ? 3.577 21.885 3.571 1.00 86.94 1116 PHE A C 1
ATOM 9006 O O . PHE A 1 1116 ? 2.838 21.063 4.115 1.00 86.94 1116 PHE A O 1
ATOM 9013 N N . ALA A 1 1117 ? 3.157 22.606 2.526 1.00 84.00 1117 ALA A N 1
ATOM 9014 C CA . ALA A 1 1117 ? 1.755 22.711 2.105 1.00 84.00 1117 ALA A CA 1
ATOM 9015 C C . ALA A 1 1117 ? 1.053 21.369 1.784 1.00 84.00 1117 ALA A C 1
ATOM 9017 O O . ALA A 1 1117 ? -0.177 21.291 1.835 1.00 84.00 1117 ALA A O 1
ATOM 9018 N N . CYS A 1 1118 ? 1.813 20.320 1.451 1.00 84.56 1118 CYS A N 1
ATOM 9019 C CA . CYS A 1 1118 ? 1.303 18.981 1.143 1.00 84.56 1118 CYS A CA 1
ATOM 9020 C C . CYS A 1 1118 ? 1.602 17.914 2.214 1.00 84.56 1118 CYS A C 1
ATOM 9022 O O . CYS A 1 1118 ? 1.193 16.761 2.029 1.00 84.56 1118 CYS A O 1
ATOM 9024 N N . LEU A 1 1119 ? 2.304 18.253 3.304 1.00 87.94 1119 LEU A N 1
ATOM 9025 C CA . LEU A 1 1119 ? 2.878 17.258 4.212 1.00 87.94 1119 LEU A CA 1
ATOM 9026 C C . LEU A 1 1119 ? 1.774 16.547 4.991 1.00 87.94 1119 LEU A C 1
ATOM 9028 O O . LEU A 1 1119 ? 1.014 17.185 5.717 1.00 87.94 1119 LEU A O 1
ATOM 9032 N N . LYS A 1 1120 ? 1.681 15.224 4.820 1.00 85.19 1120 LYS A N 1
ATOM 9033 C CA . LYS A 1 1120 ? 0.713 14.353 5.500 1.00 85.19 1120 LYS A CA 1
ATOM 9034 C C . LYS A 1 1120 ? 1.354 13.563 6.642 1.00 85.19 1120 LYS A C 1
ATOM 9036 O O . LYS A 1 1120 ? 0.662 13.301 7.623 1.00 85.19 1120 LYS A O 1
ATOM 9041 N N . TYR A 1 1121 ? 2.629 13.200 6.501 1.00 84.94 1121 TYR A N 1
ATOM 9042 C CA . TYR A 1 1121 ? 3.341 12.279 7.389 1.00 84.94 1121 TYR A CA 1
ATOM 9043 C C . TYR A 1 1121 ? 4.735 12.814 7.734 1.00 84.94 1121 TYR A C 1
ATOM 9045 O O . TYR A 1 1121 ? 5.485 13.210 6.838 1.00 84.94 1121 TYR A O 1
ATOM 9053 N N . MET A 1 1122 ? 5.091 12.801 9.017 1.00 88.69 1122 MET A N 1
ATOM 9054 C CA . MET A 1 1122 ? 6.441 13.107 9.494 1.00 88.69 1122 MET A CA 1
ATOM 9055 C C . MET A 1 1122 ? 6.884 12.022 10.477 1.00 88.69 1122 MET A C 1
ATOM 9057 O O . MET A 1 1122 ? 6.225 11.821 11.491 1.00 88.69 1122 MET A O 1
ATOM 9061 N N . TYR A 1 1123 ? 7.987 11.338 10.179 1.00 87.94 1123 TYR A N 1
ATOM 9062 C CA . TYR A 1 1123 ? 8.559 10.281 11.010 1.00 87.94 1123 TYR A CA 1
ATOM 9063 C C . TYR A 1 1123 ? 9.988 10.660 11.423 1.00 87.94 1123 TYR A C 1
ATOM 9065 O O . TYR A 1 1123 ? 10.820 10.911 10.553 1.00 87.94 1123 TYR A O 1
ATOM 9073 N N . ILE A 1 1124 ? 10.270 10.759 12.730 1.00 89.19 1124 ILE A N 1
ATOM 9074 C CA . ILE A 1 1124 ? 11.601 11.113 13.264 1.00 89.19 1124 ILE A CA 1
ATOM 9075 C C . ILE A 1 1124 ? 11.961 10.195 14.440 1.00 89.19 1124 ILE A C 1
ATOM 9077 O O . ILE A 1 1124 ? 11.338 10.269 15.499 1.00 89.19 1124 ILE A O 1
ATOM 9081 N N . SER A 1 1125 ? 12.982 9.349 14.289 1.00 87.25 1125 SER A N 1
ATOM 9082 C CA . SER A 1 1125 ? 13.438 8.423 15.341 1.00 87.25 1125 SER A CA 1
ATOM 9083 C C . SER A 1 1125 ? 14.959 8.436 15.516 1.00 87.25 1125 SER A C 1
ATOM 9085 O O . SER A 1 1125 ? 15.707 8.646 14.568 1.00 87.25 1125 SER A O 1
ATOM 9087 N N . LYS A 1 1126 ? 15.453 8.222 16.739 1.00 84.69 1126 LYS A N 1
ATOM 9088 C CA . LYS A 1 1126 ? 16.886 8.154 17.069 1.00 84.69 1126 LYS A CA 1
ATOM 9089 C C . LYS A 1 1126 ? 17.713 9.352 16.549 1.00 84.69 1126 LYS A C 1
ATOM 9091 O O . LYS A 1 1126 ? 18.854 9.187 16.119 1.00 84.69 1126 LYS A O 1
ATOM 9096 N N . CYS A 1 1127 ? 17.152 10.565 16.633 1.00 86.94 1127 CYS A N 1
ATOM 9097 C CA . CYS A 1 1127 ? 17.793 11.843 16.265 1.00 86.94 1127 CYS A CA 1
ATOM 9098 C C . CYS A 1 1127 ? 18.037 12.751 17.501 1.00 86.94 1127 CYS A C 1
ATOM 9100 O O . CYS A 1 1127 ? 17.531 13.874 17.549 1.00 86.94 1127 CYS A O 1
ATOM 9102 N N . PRO A 1 1128 ? 18.761 12.286 18.543 1.00 84.94 1128 PRO A N 1
ATOM 9103 C CA . PRO A 1 1128 ? 18.793 12.894 19.881 1.00 84.94 1128 PRO A CA 1
ATOM 9104 C C . PRO A 1 1128 ? 19.269 14.352 19.952 1.00 84.94 1128 PRO A C 1
ATOM 9106 O O . PRO A 1 1128 ? 18.856 15.063 20.866 1.00 84.94 1128 PRO A O 1
ATOM 9109 N N . ASN A 1 1129 ? 20.125 14.805 19.031 1.00 87.94 1129 ASN A N 1
ATOM 9110 C CA . ASN A 1 1129 ? 20.647 16.175 19.038 1.00 87.94 1129 ASN A CA 1
ATOM 9111 C C . ASN A 1 1129 ? 19.746 17.194 18.319 1.00 87.94 1129 ASN A C 1
ATOM 9113 O O . ASN A 1 1129 ? 20.011 18.396 18.418 1.00 87.94 1129 ASN A O 1
ATOM 9117 N N . MET A 1 1130 ? 18.682 16.758 17.632 1.00 89.00 1130 MET A N 1
ATOM 9118 C CA . MET A 1 1130 ? 17.821 17.677 16.890 1.00 89.00 1130 MET A CA 1
ATOM 9119 C C . MET A 1 1130 ? 16.888 18.389 17.863 1.00 89.00 1130 MET A C 1
ATOM 9121 O O . MET A 1 1130 ? 16.109 17.735 18.546 1.00 89.00 1130 MET A O 1
ATOM 9125 N N . LYS A 1 1131 ? 16.964 19.719 17.951 1.00 84.38 1131 LYS A N 1
ATOM 9126 C CA . LYS A 1 1131 ? 16.200 20.484 18.958 1.00 84.38 1131 LYS A CA 1
ATOM 9127 C C . LYS A 1 1131 ? 15.077 21.336 18.399 1.00 84.38 1131 LYS A C 1
ATOM 9129 O O . LYS A 1 1131 ? 14.246 21.787 19.175 1.00 84.38 1131 LYS A O 1
ATOM 9134 N N . LYS A 1 1132 ? 15.044 21.569 17.088 1.00 85.19 1132 LYS A N 1
ATOM 9135 C CA . LYS A 1 1132 ? 14.034 22.405 16.432 1.00 85.19 1132 LYS A CA 1
ATOM 9136 C C . LYS A 1 1132 ? 13.484 21.721 15.194 1.00 85.19 1132 LYS A C 1
ATOM 9138 O O . LYS A 1 1132 ? 14.208 21.009 14.498 1.00 85.19 1132 LYS A O 1
ATOM 9143 N N . LEU A 1 1133 ? 12.214 21.984 14.916 1.00 86.88 1133 LEU A N 1
ATOM 9144 C CA . LEU A 1 1133 ? 11.571 21.670 13.647 1.00 86.88 1133 LEU A CA 1
ATOM 9145 C C . LEU A 1 1133 ? 11.403 22.962 12.836 1.00 86.88 1133 LEU A C 1
ATOM 9147 O O . LEU A 1 1133 ? 11.092 23.992 13.430 1.00 86.88 1133 LEU A O 1
ATOM 9151 N N . PRO A 1 1134 ? 11.545 22.926 11.499 1.00 85.94 1134 PRO A N 1
ATOM 9152 C CA . PRO A 1 1134 ? 11.223 24.054 10.628 1.00 85.94 1134 PRO A CA 1
ATOM 9153 C C . PRO A 1 1134 ? 9.698 24.159 10.433 1.00 85.94 1134 PRO A C 1
ATOM 9155 O O . PRO A 1 1134 ? 9.198 24.044 9.317 1.00 85.94 1134 PRO A O 1
ATOM 9158 N N . LEU A 1 1135 ? 8.956 24.318 11.533 1.00 84.44 1135 LEU A N 1
ATOM 9159 C CA . LEU A 1 1135 ? 7.496 24.417 11.576 1.00 84.44 1135 LEU A CA 1
ATOM 9160 C C . LEU A 1 1135 ? 7.075 25.632 12.410 1.00 84.44 1135 LEU A C 1
ATOM 9162 O O . LEU A 1 1135 ? 7.482 25.754 13.562 1.00 84.44 1135 LEU A O 1
ATOM 9166 N N . ASP A 1 1136 ? 6.203 26.459 11.842 1.00 80.44 1136 ASP A N 1
ATOM 9167 C CA . ASP A 1 1136 ? 5.501 27.563 12.504 1.00 80.44 1136 ASP A CA 1
ATOM 9168 C C . ASP A 1 1136 ? 3.975 27.328 12.537 1.00 80.44 1136 ASP A C 1
ATOM 9170 O O . ASP A 1 1136 ? 3.456 26.311 12.066 1.00 80.44 1136 ASP A O 1
ATOM 9174 N N . SER A 1 1137 ? 3.239 28.330 13.022 1.00 71.25 1137 SER A N 1
ATOM 9175 C CA . SER A 1 1137 ? 1.771 28.330 13.114 1.00 71.25 1137 SER A CA 1
ATOM 9176 C C . SER A 1 1137 ? 1.026 28.373 11.766 1.00 71.25 1137 SER A C 1
ATOM 9178 O O . SER A 1 1137 ? -0.208 28.347 11.754 1.00 71.25 1137 SER A O 1
ATOM 9180 N N . ASN A 1 1138 ? 1.743 28.410 10.635 1.00 74.12 1138 ASN A N 1
ATOM 9181 C CA . ASN A 1 1138 ? 1.205 28.320 9.272 1.00 74.12 1138 ASN A CA 1
ATOM 9182 C C . ASN A 1 1138 ? 1.622 27.020 8.549 1.00 74.12 1138 ASN A C 1
ATOM 9184 O O . ASN A 1 1138 ? 0.991 26.624 7.562 1.00 74.12 1138 ASN A O 1
ATOM 9188 N N . SER A 1 1139 ? 2.659 26.344 9.044 1.00 78.06 1139 SER A N 1
ATOM 9189 C CA . SER A 1 1139 ? 3.261 25.148 8.459 1.00 78.06 1139 SER A CA 1
ATOM 9190 C C . SER A 1 1139 ? 2.337 23.931 8.550 1.00 78.06 1139 SER A C 1
ATOM 9192 O O . SER A 1 1139 ? 1.880 23.548 9.625 1.00 78.06 1139 SER A O 1
ATOM 9194 N N . ALA A 1 1140 ? 2.070 23.275 7.415 1.00 69.38 1140 ALA A N 1
ATOM 9195 C CA . ALA A 1 1140 ? 1.302 22.021 7.315 1.00 69.38 1140 ALA A CA 1
ATOM 9196 C C . ALA A 1 1140 ? -0.114 21.995 7.963 1.00 69.38 1140 ALA A C 1
ATOM 9198 O O . ALA A 1 1140 ? -0.741 20.931 8.030 1.00 69.38 1140 ALA A O 1
ATOM 9199 N N . CYS A 1 1141 ? -0.676 23.142 8.383 1.00 60.47 1141 CYS A N 1
ATOM 9200 C CA . CYS A 1 1141 ? -1.837 23.262 9.290 1.00 60.47 1141 CYS A CA 1
ATOM 9201 C C . CYS A 1 1141 ? -3.172 22.639 8.827 1.00 60.47 1141 CYS A C 1
ATOM 9203 O O . CYS A 1 1141 ? -4.170 22.699 9.548 1.00 60.47 1141 CYS A O 1
ATOM 9205 N N . LYS A 1 1142 ? -3.241 22.083 7.612 1.00 66.50 1142 LYS A N 1
ATOM 9206 C CA . LYS A 1 1142 ? -4.436 21.423 7.047 1.00 66.50 1142 LYS A CA 1
ATOM 9207 C C . LYS A 1 1142 ? -4.153 20.060 6.413 1.00 66.50 1142 LYS A C 1
ATOM 9209 O O . LYS A 1 1142 ? -5.100 19.348 6.082 1.00 66.50 1142 LYS A O 1
ATOM 9214 N N . SER A 1 1143 ? -2.886 19.709 6.203 1.00 73.69 1143 SER A N 1
ATOM 9215 C CA . SER A 1 1143 ? -2.469 18.502 5.482 1.00 73.69 1143 SER A CA 1
ATOM 9216 C C . SER A 1 1143 ? -1.993 17.393 6.416 1.00 73.69 1143 SER A C 1
ATOM 9218 O O . SER A 1 1143 ? -2.195 16.218 6.097 1.00 73.69 1143 SER A O 1
ATOM 9220 N N . LEU A 1 1144 ? -1.402 17.757 7.560 1.00 78.50 1144 LEU A N 1
ATOM 9221 C CA . LEU A 1 1144 ? -0.718 16.826 8.451 1.00 78.50 1144 LEU A CA 1
ATOM 9222 C C . LEU A 1 1144 ? -1.709 15.887 9.152 1.00 78.50 1144 LEU A C 1
ATOM 9224 O O . LEU A 1 1144 ? -2.646 16.318 9.833 1.00 78.50 1144 LEU A O 1
ATOM 9228 N N . ARG A 1 1145 ? -1.515 14.583 8.941 1.00 79.25 1145 ARG A N 1
ATOM 9229 C CA . ARG A 1 1145 ? -2.373 13.512 9.463 1.00 79.25 1145 ARG A CA 1
ATOM 9230 C C . ARG A 1 1145 ? -1.754 12.827 10.671 1.00 79.25 1145 ARG A C 1
ATOM 9232 O O . ARG A 1 1145 ? -2.490 12.517 11.600 1.00 79.25 1145 ARG A O 1
ATOM 9239 N N . ASP A 1 1146 ? -0.446 12.594 10.620 1.00 78.62 1146 ASP A N 1
ATOM 9240 C CA . ASP A 1 1146 ? 0.289 11.762 11.568 1.00 78.62 1146 ASP A CA 1
ATOM 9241 C C . ASP A 1 1146 ? 1.742 12.254 11.706 1.00 78.62 1146 ASP A C 1
ATOM 9243 O O . ASP A 1 1146 ? 2.411 12.544 10.707 1.00 78.62 1146 ASP A O 1
ATOM 9247 N N . ILE A 1 1147 ? 2.203 12.358 12.951 1.00 83.00 1147 ILE A N 1
ATOM 9248 C CA . ILE A 1 1147 ? 3.577 12.667 13.345 1.00 83.00 1147 ILE A CA 1
ATOM 9249 C C . ILE A 1 1147 ? 4.063 11.514 14.221 1.00 83.00 1147 ILE A C 1
ATOM 9251 O O . ILE A 1 1147 ? 3.709 11.444 15.398 1.00 83.00 1147 ILE A O 1
ATOM 9255 N N . GLY A 1 1148 ? 4.878 10.621 13.666 1.00 82.06 1148 GLY A N 1
ATOM 9256 C CA . GLY A 1 1148 ? 5.518 9.561 14.432 1.00 82.06 1148 GLY A CA 1
ATOM 9257 C C . GLY A 1 1148 ? 6.881 10.003 14.947 1.00 82.06 1148 GLY A C 1
ATOM 9258 O O . GLY A 1 1148 ? 7.798 10.197 14.153 1.00 82.06 1148 GLY A O 1
ATOM 9259 N N . VAL A 1 1149 ? 7.053 10.139 16.260 1.00 82.88 1149 VAL A N 1
ATOM 9260 C CA . VAL A 1 1149 ? 8.356 10.504 16.844 1.00 82.88 1149 VAL A CA 1
ATOM 9261 C C . VAL A 1 1149 ? 8.605 9.852 18.196 1.00 82.88 1149 VAL A C 1
ATOM 9263 O O . VAL A 1 1149 ? 7.675 9.433 18.885 1.00 82.88 1149 VAL A O 1
ATOM 9266 N N . GLU A 1 1150 ? 9.870 9.824 18.616 1.00 80.31 1150 GLU A N 1
ATOM 9267 C CA . GLU A 1 1150 ? 10.219 9.468 19.991 1.00 80.31 1150 GLU A CA 1
ATOM 9268 C C . GLU A 1 1150 ? 9.706 10.517 20.988 1.00 80.31 1150 GLU A C 1
ATOM 9270 O O . GLU A 1 1150 ? 10.082 11.689 20.966 1.00 80.31 1150 GLU A O 1
ATOM 9275 N N . LYS A 1 1151 ? 8.893 10.079 21.949 1.00 74.69 1151 LYS A N 1
ATOM 9276 C CA . LYS A 1 1151 ? 8.290 10.942 22.978 1.00 74.69 1151 LYS A CA 1
ATOM 9277 C C . LYS A 1 1151 ? 9.275 11.766 23.805 1.00 74.69 1151 LYS A C 1
ATOM 9279 O O . LYS A 1 1151 ? 8.976 12.895 24.184 1.00 74.69 1151 LYS A O 1
ATOM 9284 N N . GLN A 1 1152 ? 10.435 11.190 24.129 1.00 73.50 1152 GLN A N 1
ATOM 9285 C CA . GLN A 1 1152 ? 11.469 11.898 24.892 1.00 73.50 1152 GLN A CA 1
ATOM 9286 C C . GLN A 1 1152 ? 12.090 13.025 24.066 1.00 73.50 1152 GLN A C 1
ATOM 9288 O O . GLN A 1 1152 ? 12.407 14.075 24.613 1.00 73.50 1152 GLN A O 1
ATOM 9293 N N . TRP A 1 1153 ? 12.218 12.812 22.758 1.00 84.75 1153 TRP A N 1
ATOM 9294 C CA . TRP A 1 1153 ? 12.707 13.801 21.812 1.00 84.75 1153 TRP A CA 1
ATOM 9295 C C . TRP A 1 1153 ? 11.692 14.942 21.630 1.00 84.75 1153 TRP A C 1
ATOM 9297 O O . TRP A 1 1153 ? 12.039 16.099 21.844 1.00 84.75 1153 TRP A O 1
ATOM 9307 N N . TRP A 1 1154 ? 10.414 14.621 21.385 1.00 85.12 1154 TRP A N 1
ATOM 9308 C CA . TRP A 1 1154 ? 9.333 15.611 21.233 1.00 85.12 1154 TRP A CA 1
ATOM 9309 C C . TRP A 1 1154 ? 9.185 16.550 22.439 1.00 85.12 1154 TRP A C 1
ATOM 9311 O O . TRP A 1 1154 ? 9.057 17.763 22.282 1.00 85.12 1154 TRP A O 1
ATOM 9321 N N . ASN A 1 1155 ? 9.250 16.003 23.657 1.00 81.25 1155 ASN A N 1
ATOM 9322 C CA . ASN A 1 1155 ? 9.142 16.792 24.888 1.00 81.25 1155 ASN A CA 1
ATOM 9323 C C . ASN A 1 1155 ? 10.341 17.730 25.125 1.00 81.25 1155 ASN A C 1
ATOM 9325 O O . ASN A 1 1155 ? 10.214 18.680 25.894 1.00 81.25 1155 ASN A O 1
ATOM 9329 N N . ASN A 1 1156 ? 11.486 17.455 24.495 1.00 82.38 1156 ASN A N 1
ATOM 9330 C CA . ASN A 1 1156 ? 12.706 18.258 24.587 1.00 82.38 1156 ASN A CA 1
ATOM 9331 C C . ASN A 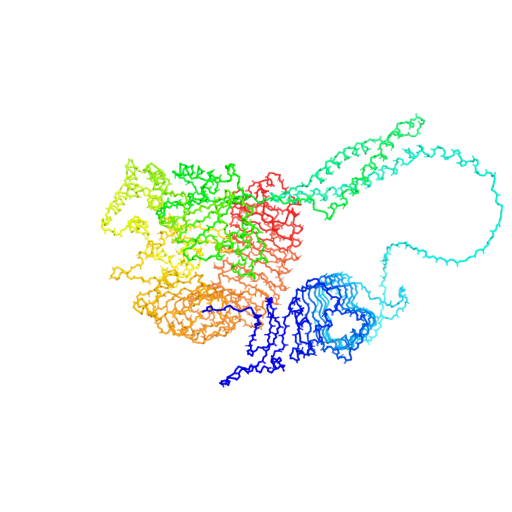1 1156 ? 12.866 19.236 23.405 1.00 82.38 1156 ASN A C 1
ATOM 9333 O O . ASN A 1 1156 ? 13.897 19.905 23.315 1.00 82.38 1156 ASN A O 1
ATOM 9337 N N . LEU A 1 1157 ? 11.882 19.309 22.499 1.00 85.81 1157 LEU A N 1
ATOM 9338 C CA . LEU A 1 1157 ? 11.913 20.212 21.354 1.00 85.81 1157 LEU A CA 1
ATOM 9339 C C . LEU A 1 1157 ? 11.717 21.673 21.794 1.00 85.81 1157 LEU A C 1
ATOM 9341 O O . LEU A 1 1157 ? 10.829 21.996 22.585 1.00 85.81 1157 LEU A O 1
ATOM 9345 N N . GLU A 1 1158 ? 12.533 22.563 21.241 1.00 86.00 1158 GLU A N 1
ATOM 9346 C CA . GLU A 1 1158 ? 12.397 24.011 21.351 1.00 86.00 1158 GLU A CA 1
ATOM 9347 C C . GLU A 1 1158 ? 11.361 24.493 20.321 1.00 86.00 1158 GLU A C 1
ATOM 9349 O O . GLU A 1 1158 ? 11.591 24.425 19.112 1.00 86.00 1158 GLU A O 1
ATOM 9354 N N . TRP A 1 1159 ? 10.217 24.979 20.805 1.00 82.12 1159 TRP A N 1
ATOM 9355 C CA . TRP A 1 1159 ? 9.119 25.512 19.991 1.00 82.12 1159 TRP A CA 1
ATOM 9356 C C . TRP A 1 1159 ? 9.219 27.036 19.854 1.00 82.12 1159 TRP A C 1
ATOM 9358 O O . TRP A 1 1159 ? 9.609 27.712 20.807 1.00 82.12 1159 TRP A O 1
ATOM 9368 N N . GLU A 1 1160 ? 8.853 27.588 18.692 1.00 72.69 1160 GLU A N 1
ATOM 9369 C CA . GLU A 1 1160 ? 8.803 29.048 18.493 1.00 72.69 1160 GLU A CA 1
ATOM 9370 C C . GLU A 1 1160 ? 7.617 29.690 19.228 1.00 72.69 1160 GLU A C 1
ATOM 9372 O O . GLU A 1 1160 ? 7.753 30.764 19.816 1.00 72.69 1160 GLU A O 1
ATOM 9377 N N . ASP A 1 1161 ? 6.473 29.002 19.254 1.00 78.25 1161 ASP A N 1
ATOM 9378 C CA . ASP A 1 1161 ? 5.284 29.396 20.000 1.00 78.25 1161 ASP A CA 1
ATOM 9379 C C . ASP A 1 1161 ? 4.486 28.171 20.495 1.00 78.25 1161 ASP A C 1
ATOM 9381 O O . ASP A 1 1161 ? 4.512 27.089 19.902 1.00 78.25 1161 ASP A O 1
ATOM 9385 N N . GLU A 1 1162 ? 3.757 28.345 21.600 1.00 77.25 1162 GLU A N 1
ATOM 9386 C CA . GLU A 1 1162 ? 3.009 27.257 22.248 1.00 77.25 1162 GLU A CA 1
ATOM 9387 C C . GLU A 1 1162 ? 1.761 26.832 21.439 1.00 77.25 1162 GLU A C 1
ATOM 9389 O O . GLU A 1 1162 ? 1.307 25.698 21.566 1.00 77.25 1162 GLU A O 1
ATOM 9394 N N . ALA A 1 1163 ? 1.221 27.688 20.559 1.00 75.25 1163 ALA A N 1
ATOM 9395 C CA . ALA A 1 1163 ? 0.050 27.346 19.747 1.00 75.25 1163 ALA A CA 1
ATOM 9396 C C . ALA A 1 1163 ? 0.409 26.390 18.595 1.00 75.25 1163 ALA A C 1
ATOM 9398 O O . ALA A 1 1163 ? -0.369 25.484 18.289 1.00 75.25 1163 ALA A O 1
ATOM 9399 N N . THR A 1 1164 ? 1.599 26.531 18.004 1.00 75.62 1164 THR A N 1
ATOM 9400 C CA . THR A 1 1164 ? 2.170 25.568 17.045 1.00 75.62 1164 THR A CA 1
ATOM 9401 C C . THR A 1 1164 ? 2.333 24.189 17.685 1.00 75.62 1164 THR A C 1
ATOM 9403 O O . THR A 1 1164 ? 1.914 23.178 17.114 1.00 75.62 1164 THR A O 1
ATOM 9406 N N . LYS A 1 1165 ? 2.857 24.141 18.914 1.00 81.12 1165 LYS A N 1
ATOM 9407 C CA . LYS A 1 1165 ? 2.979 22.912 19.706 1.00 81.12 1165 LYS A CA 1
ATOM 9408 C C . LYS A 1 1165 ? 1.615 22.272 19.986 1.00 81.12 1165 LYS A C 1
ATOM 9410 O O . LYS A 1 1165 ? 1.429 21.100 19.664 1.00 81.12 1165 LYS A O 1
ATOM 9415 N N . ASP A 1 1166 ? 0.650 23.027 20.515 1.00 76.69 1166 ASP A N 1
ATOM 9416 C CA . ASP A 1 1166 ? -0.699 22.528 20.832 1.00 76.69 1166 ASP A CA 1
ATOM 9417 C C . ASP A 1 1166 ? -1.444 22.006 19.589 1.00 76.69 1166 ASP A C 1
ATOM 9419 O O . ASP A 1 1166 ? -2.103 20.961 19.638 1.00 76.69 1166 ASP A O 1
ATOM 9423 N N . LEU A 1 1167 ? -1.305 22.690 18.446 1.00 74.44 1167 LEU A N 1
ATOM 9424 C CA . LEU A 1 1167 ? -1.882 22.268 17.167 1.00 74.44 1167 LEU A CA 1
ATOM 9425 C C . LEU A 1 1167 ? -1.358 20.885 16.746 1.00 74.44 1167 LEU A C 1
ATOM 9427 O O . LEU A 1 1167 ? -2.140 19.993 16.391 1.00 74.44 1167 LEU A O 1
ATOM 9431 N N . LEU A 1 1168 ? -0.037 20.703 16.801 1.00 76.12 1168 LEU A N 1
ATOM 9432 C CA . LEU A 1 1168 ? 0.656 19.503 16.331 1.00 76.12 1168 LEU A CA 1
ATOM 9433 C C . LEU A 1 1168 ? 0.593 18.342 17.337 1.00 76.12 1168 LEU A C 1
ATOM 9435 O O . LEU A 1 1168 ? 0.545 17.185 16.921 1.00 76.12 1168 LEU A O 1
ATOM 9439 N N . GLN A 1 1169 ? 0.483 18.624 18.640 1.00 78.50 1169 GLN A N 1
ATOM 9440 C CA . GLN A 1 1169 ? 0.308 17.626 19.703 1.00 78.50 1169 GLN A CA 1
ATOM 9441 C C . GLN A 1 1169 ? -0.902 16.707 19.446 1.00 78.50 1169 GLN A C 1
ATOM 9443 O O . GLN A 1 1169 ? -0.864 15.522 19.773 1.00 78.50 1169 GLN A O 1
ATOM 9448 N N . SER A 1 1170 ? -1.952 17.228 18.798 1.00 71.38 1170 SER A N 1
ATOM 9449 C CA . SER A 1 1170 ? -3.150 16.470 18.399 1.00 71.38 1170 SER A CA 1
ATOM 9450 C C . SER A 1 1170 ? -2.929 15.440 17.274 1.00 71.38 1170 SER A C 1
ATOM 9452 O O . SER A 1 1170 ? -3.837 14.662 16.974 1.00 71.38 1170 SER A O 1
ATOM 9454 N N . LYS A 1 1171 ? -1.756 15.456 16.623 1.00 71.19 1171 LYS A N 1
ATOM 9455 C CA . LYS A 1 1171 ? -1.359 14.580 15.502 1.00 71.19 1171 LYS A CA 1
ATOM 9456 C C . LYS A 1 1171 ? -0.245 13.598 15.865 1.00 71.19 1171 LYS A C 1
ATOM 9458 O O . LYS A 1 1171 ? 0.227 12.877 14.992 1.00 71.19 1171 LYS A O 1
ATOM 9463 N N . LEU A 1 1172 ? 0.181 13.592 17.127 1.00 73.62 1172 LEU A N 1
ATOM 9464 C CA . LEU A 1 1172 ? 1.291 12.786 17.608 1.00 73.62 1172 LEU A CA 1
ATOM 9465 C C . LEU A 1 1172 ? 0.896 11.307 17.741 1.00 73.62 1172 LEU A C 1
ATOM 9467 O O . LEU A 1 1172 ? 0.030 10.960 18.547 1.00 73.62 1172 LEU A O 1
ATOM 9471 N N . THR A 1 1173 ? 1.603 10.436 17.031 1.00 66.62 1173 THR A N 1
ATOM 9472 C CA . THR A 1 1173 ? 1.578 8.985 17.233 1.00 66.62 1173 THR A CA 1
ATOM 9473 C C . THR A 1 1173 ? 2.943 8.563 17.773 1.00 66.62 1173 THR A C 1
ATOM 9475 O O . THR A 1 1173 ? 3.980 9.025 17.311 1.00 66.62 1173 THR A O 1
ATOM 9478 N N . ASN A 1 1174 ? 2.983 7.709 18.791 1.00 53.41 1174 ASN A N 1
ATOM 9479 C CA . ASN A 1 1174 ? 4.257 7.255 19.349 1.00 53.41 1174 ASN A CA 1
ATOM 9480 C C . ASN A 1 1174 ? 4.775 6.054 18.539 1.00 53.41 1174 ASN A C 1
ATOM 9482 O O . ASN A 1 1174 ? 4.026 5.084 18.397 1.00 53.41 1174 ASN A O 1
ATOM 9486 N N . ILE A 1 1175 ? 6.014 6.126 18.034 1.00 43.44 1175 ILE A N 1
ATOM 9487 C CA . ILE A 1 1175 ? 6.722 4.980 17.422 1.00 43.44 1175 ILE A CA 1
ATOM 9488 C C . ILE A 1 1175 ? 7.367 4.130 18.525 1.00 43.44 1175 ILE A C 1
ATOM 9490 O O . ILE A 1 1175 ? 7.889 4.737 19.490 1.00 43.44 1175 ILE A O 1
#

Sequence (1175 aa):
MHNSARRDLSIYVAFRNFERLELFEYPELKEIWYGQVRETQEDDNIEMQHGKVSSNLEELSLNGNDAMRILNGHCDKIFFTGIEILRLQYFQETPIMFLNDILERFPSTTMLQVRYSSFDTLFPSDEIGECNNKSPAQIKNLWLYQLKQLTNIWNDESLSDSIAEILEYLSVWDCSSLMRLAPPSISFKNLTALTVKDCKGLVYLMTSYTAKSLVLLKYLTIENCEMIEDVQDMDGQPYRNSLGVHYRILDQHLFFAPISEALNNTNHAIKCRHIMKVMRVSVFNEGKKTRIMEFVGTIWEATTCIWRCASKHGAYICDLKENLDELATQWNEVGRTYNDVKRRVEQAEITGHMERTEQVDGWLKSVDRIEEIVRVILQEDGPQTPNNCCCVASYKFGKKVTKTINDIEKLKATGQNFSNDVIVYQIPRGKVDEMPIGKTVGMDLMIDKVWDSIQKENVGIIGLYGMGGVGKTTLLKRINNEFAKRFHGFDVVIWVVVSKDHSTGKIMDVIRKKLHIAENLWINRSEDERVAEIYRVMKHKKFVLMLDDIWEQIDLQNLGVPLLEDNNRSKVLFTTRFENVCDQMQAQKIFKVECLTEKEALDLFCMKVGEESLNSHPKIPKLAQQIVTECQGLPLALITLGAAMAGRKSLEAWNHAIKEITSSPSEVPGMQDKVFYILKFSFDRLPTATHKKCFLYCALFPEDYKIVVNDLIDLMVGEGFLNDSGSIYDAYNHGKFVLESLKLACLLESDDDIIQGSIVKMHDVIRDMALWLARDEDQKKFKVLVEGEAVVAPVMSEPNVDLYKVVDRISIIEAEANWHIPPCPNLSTLIVRRKTCISNFSNFQCMN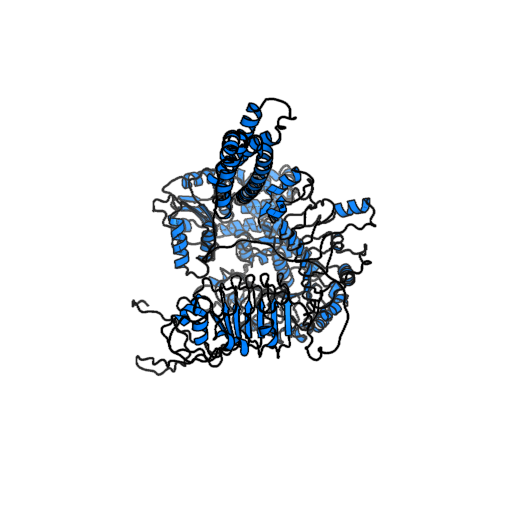RLKVLDLSRNRRMLEIPSEIGHLIHLEFLNLSRTFIQKRFPIEMKNLKNLKVLLMEFVHFSLEILPLEVISSLERLRVFRFFSHDLFADSGSDQKPILEKLESLPLLEELSIEVQTATGMEKLLGSTKLLSCVRKMILNQIATSINMSSLLASMSKVKHLKQFVLNGISQTIMEDSAIDYTWHFGNLSSVDISYCHSLIHLTWVKYAPLLKYLSVGDYKSMEVVIEEDEDEDEEDKEKMDSILFSSLVCLNLWELPNLKIIHRRALPFACLKYMYISKCPNMKKLPLDSNSACKSLRDIGVEKQWWNNLEWEDEATKDLLQSKLTNI

pLDDT: mean 72.4, std 20.03, range [19.22, 97.0]

Radius of gyration: 38.93 Å; chains: 1; bounding box: 104×100×120 Å

Foldseek 3Di:
DDDDDDDDDQDADADDDDQEDEDDDPPRHQDHDYDDDDDDDDDDDDPDDDDDDDLRHAYYEDEPVVLVSVLVHPPPDAAHARYQYYEYEDADDDDQCSQVSSCRRHQNHQAYEYEHHADQEQEDDDDDDDDDPDDPRQHQHYHYYQRQNHAEPDDPDDPRQNNQCNHQYYEHENNQNHQEHDALPHANQRHQEYYYYLNQNHAEDYAPNNVVRCPNHFYYYHYNNNRHDDHDDPDPDDDDDDDDDDPDPDPDDDDGDGDDDDDDDDDDDDDDDDDDDDDDDDDDDDDDDDDDDDDDDDPPVVVVVVVVVCVVQCCLQVCVVVLLVVLVVLLVVLVVLLCVLVVVQCVQCLQVWKHFDPLSVVLNVLNVVLVVLNVVLVPPPPDDDDDDDDSVVSSVSSVSSVVSSVSSVVSNVSSVVSVPDDGMDTRDPDQADQDDADDDFDLVVVLVVVVVQLPDLPFAEEEEEAAAQLCQVVSLNVNRVVPVPDDDPFRHEFEDEAAPVGDLLRRLVSLCVRLVPDCVQPDPDDLVSSLCVSLVSQVPTQYEYEYEEDEAADDCSSSNHDDSVPSRSHHYYYYYHDPVSCVSNVGPHYHYSDADDLVRLLVLLDVQQDPCQCVLDPCSSVLSSLLSVLVVRRNLLSNLVSLLNHPHRDPVVSVVLSVQSVVDDPPDPDPLVSNLSSNVSLLVSQDDPLLNVLLLQLLQDGAFDWAQQVNSLLVCVLLCSQPPPDAVVSSSVVSVVSVVSCVSSVQWDWDADPPRGTIIHGHPSSSVSSQVVQADPPPRAGLEAHPVRVCPCDPDPDPPPVNLARHQEYHYECDADEDEDDLRQNHQYYHDADDDDHDDLVSLLNPQNHRYDHPEHAQNDQADDLSVLSNLNHQYYAHANYAHNAAHHPSLLSVCNHQEYHHHAYADDPPSHDLSNLLSNLNHAYDADDHNDLPDDPVDDPLSVLVSNLPRPRHQAYADEDQEPNNVCNCLVDPSNLQRYQHYAYGQYADEAAVLSVQVSQLSHPRHAEYHAYNYAHYDYDPVGDDPPRANARHAYYAHENHQHDAEQQNCLRHLQHAYYHYADYARHAEHHDDDPPDDPVVVVVSLARGLLNYAEAHYEHHQNHAEHDPAAHQNNQHAEYHYENHQNHAEYSHDPRHCLPHYQAYEYAPVNLVRHDDPDVVRVVSCSVRYDYD

InterPro domains:
  IPR002182 NB-ARC [PF00931] (446-614)
  IPR027417 P-loop containing nucleoside triphosphate hydrolase [G3DSA:3.40.50.300] (424-594)
  IPR027417 P-loop containing nucleoside triphosphate hydrolase [SSF52540] (436-698)
  IPR032675 Leucine-rich repeat domain superfamily [G3DSA:3.80.10.10] (15-237)
  IPR032675 Leucine-rich repeat domain superfamily [G3DSA:3.80.10.10] (807-1174)
  IPR036388 Winged helix-like DNA-binding domain superfamily [G3DSA:1.10.10.10] (683-771)
  IPR042197 Apoptotic protease-activating factors, helical domain [G3DSA:1.10.8.430] (595-682)
  IPR050905 Plant disease resistance NBS-LRR [PTHR33463] (310-1134)
  IPR057135 Disease resistance protein At4g27190-like, leucine-rich repeats [PF23247] (57-186)
  IPR057135 Disease resistance protein At4g27190-like, leucine-rich repeats [PF23247] (1019-1133)
  IPR058922 Disease resistance protein, winged helix domain [PF23559] (700-770)

=== Feature glossary ===
Feature key, reading from the visual/contextual features back to the raw sequence:

Rendered structure images. Structure images are PyMOL renders from six orthogonal camera directions. Cartoon representation draws helices as coils and strands as arrows; sticks shows the backbone as bonds; surface shows the solvent-excluded envelope. Rainbow coloring maps sequence position to hue (blue→red, N→C); chain coloring assigns a distinct color per polypeptide.

Contact-map, Ramachandran, and PAE plots. Three diagnostic plots accompany the record. The Cα contact map visualizes the tertiary structure as a 2D adjacency matrix (8 Å cutoff, sequence-local contacts suppressed). The Ramachandran plot shows the distribution of backbone (φ, ψ) torsions, with points in the α and β basins reflecting secondary structure content. The PAE plot shows AlphaFold's inter-residue confidence as a color matrix.

InterPro / GO / CATH / organism. The annotation block draws on four external resources. InterPro: which protein families and domains the sequence belongs to. GO: standardized terms for what the protein does, what process it participates in, and where in the cell it acts. CATH: which structural fold it has in the CATH hierarchy. Organism: the species of origin.

Nearest PDB structures. Structural nearest neighbors (via Foldseek easy-search vs the PDB). Reported per hit: target PDB id, E-value, and alignment TM-score. A TM-score above ~0.5 is the conventional threshold for 'same fold'.

Predicted aligned error. Predicted aligned error is AlphaFold's pairwise confidence. Unlike pLDDT (per-residue), PAE is per-residue-pair and captures whether two parts of the structure are correctly placed relative to each other. Units are ångströms of expected positional error.

Solvent-accessible surface area. SASA measures how much of the protein is reachable by solvent. It is computed by rolling a water-sized probe over the atomic surface and summing the exposed area (Å²). Per-residue SASA distinguishes core (buried, low SASA) from surface (exposed, high SASA) residues; total SASA is a whole-molecule size measure.

B-factor. Crystallographic B-factors measure how much each atom's electron density is smeared out, in Å². They rise in mobile loops and surface residues and fall in the buried interior. In AlphaFold models this column is repurposed to hold pLDDT instead.

pLDDT. For AlphaFold models, the B-factor field carries pLDDT — the model's own estimate of local accuracy on a 0–100 scale. Regions with pLDDT<50 should be treated as essentially unmodeled; they often correspond to intrinsically disordered segments.

Backbone torsions (φ/ψ). φ (phi) and ψ (psi) are the two rotatable backbone dihedrals per residue: φ is the C(i-1)–N–Cα–C torsion, ψ is the N–Cα–C–N(i+1) torsion, both in degrees on (−180°, 180°]. α-helical residues cluster near (−60°, −45°); β-strand residues near (−120°, +130°). A Ramachandran plot is simply a scatter of (φ, ψ) for every residue.

Radius of gyration, Cα contacts, bounding box. Radius of gyration (Rg) is the root-mean-square distance of Cα atoms from their centroid — a single number for overall size and compactness. A globular domain of N residues has Rg ≈ 2.2·N^0.38 Å; an extended or disordered chain has a much larger Rg. The Cα contact count is the number of residue pairs whose Cα atoms are within 8 Å and are more than four positions apart in sequence — a standard proxy for tertiary packing density. The bounding box is the smallest axis-aligned box enclosing all Cα atoms.

Secondary structure (3-state, P-SEA). Three-state secondary structure (P-SEA) collapses the eight DSSP classes into helix (a), strand (b), and coil (c). P-SEA assigns these from Cα geometry alone — distances and angles — without requiring backbone oxygens, so it works on any Cα trace.

Secondary structure (8-state, DSSP). Secondary structure is the local, repeating backbone conformation. DSSP classifies it into eight states by reading the hydrogen-bond network: three helix types (H, G, I), two β types (E, B), two non-regular types (T, S), and unstructured coil (-).

Foldseek 3Di. The Foldseek 3Di string encodes local tertiary geometry as a 20-letter alphabet — one character per residue — derived from the relative positions of nearby Cα atoms. Unlike the amino-acid sequence, 3Di is a direct function of the 3D structure, so two proteins with the same fold have similar 3Di strings even at low sequence identity.

mmCIF coordinates. Structure coordinates are given as an mmCIF _atom_site loop: one row per atom with element, residue name, chain id, sequence number, and x/y/z position in Å. Only the four main-chain atoms per residue are included here; side chains are omitted to keep the record compact.

Sequence. This is the polypeptide sequence — one letter per residue, N-terminus first. Length ranges from a few dozen residues for small domains to over a thousand for large multi-domain proteins.